Protein 7R2M (pdb70)

InterPro domains:
  IPR001478 PDZ domain [PF00595] (14-97)
  IPR001478 PDZ domain [PS50106] (13-100)
  IPR001478 PDZ domain [SM00228] (21-100)
  IPR036034 PDZ superfamily [G3DSA:2.30.42.10] (1-112)
  IPR036034 PDZ superfamily [SSF50156] (10-103)
  IPR050614 Synaptic Scaffolding LAP/MAGUK Families [PTHR23119] (12-102)

Solvent-accessible surface area: 42244 Å² total; per-residue (Å²): 143,88,126,70,97,82,59,93,0,77,7,97,110,20,146,82,13,5,0,0,10,0,2,0,0,57,83,54,76,97,43,79,129,32,17,9,0,6,2,32,99,26,41,129,127,4,19,0,40,135,52,44,82,6,86,106,36,3,36,3,46,18,0,60,73,86,100,3,162,91,39,87,8,106,60,0,5,61,38,15,139,127,17,45,147,72,4,37,2,91,0,19,36,65,108,69,72,64,92,39,72,110,2,22,10,102,64,91,95,82,32,60,22,73,150,9,0,65,46,0,23,76,2,32,152,59,211,71,37,59,47,64,42,0,2,57,16,0,1,58,23,12,20,141,18,3,59,71,0,30,140,2,5,62,129,118,33,183,112,101,2,42,64,3,0,124,102,17,11,84,57,84,11,29,64,0,0,26,4,1,15,67,35,93,9,66,11,10,0,24,31,0,43,56,3,7,130,51,198,60,18,44,51,54,1,0,0,0,0,1,8,1,18,60,39,147,51,4,129,70,1,43,134,12,0,109,94,73,54,170,35,41,2,59,121,24,0,68,86,40,11,77,52,44,14,86,108,0,0,23,34,10,3,77,9,185,39,55,154,98,61,118,130,79,67,149,145,49,8,41,97,1,0,128,39,0,40,74,2,0,37,137,104,207,47,35,50,12,70,80,0,12,35,4,0,11,89,53,13,55,45,21,0,77,70,0,8,95,94,0,121,72,67,8,101,80,46,0,33,76,0,0,125,127,45,19,174,54,59,20,38,54,0,0,27,11,2,0,50,7,5,79,48,47,21,51,4,0,0,27,29,0,53,61,4,3,126,51,218,51,34,144,24,100,7,0,4,1,0,0,16,27,9,1,59,54,11,0,65,90,0,22,51,33,0,75,162,114,45,49,109,2,0,57,77,46,0,65,92,44,5,135,47,35,21,27,88,0,0,23,92,0,0,45,24,90,80,116,106,96,75,58,93,58,90,0,81,10,94,110,20,156,87,16,5,0,0,12,0,10,3,0,53,85,42,88,143,68,97,138,32,18,13,0,16,3,28,101,26,38,129,129,6,23,0,36,137,53,41,84,5,91,105,41,3,50,3,47,13,0,58,68,90,98,4,165,93,40,87,9,102,62,0,6,58,38,17,134,123,20,43,149,71,5,39,0,98,0,27,23,77,108,36,82,74,86,33,75,110,2,20,10,76,15,84,100,125,33,52,19,74,152,10,0,67,50,0,35,77,3,26,156,62,213,72,42,53,49,68,43,0,2,62,16,0,3,70,20,12,19,132,10,4,56,71,0,30,137,1,4,69,135,122,28,182,121,102,2,44,61,3,0,126,96,20,8,77,57,89,9,34,66,0,0,29,4,0,14,65,37,90,11,67,11,9,0,22,30,0,51,56,3,8,143,36,179,44,6,46,50,58,1,0,5,0,0,2,9,1,16,64,42,144,51,5,78,71,2,43,132,11,0,116,94,78,61,170,32,53,3,54,121,20,0,68,92,38,14,77,51,49,15,85,111,0,0,22,35,13,3,93,2,179,39,53,149,94,39,118,129,76,67,144,144,48,10,43,96,2,0,108,38,0,40,58,5,0,37,137,121,201,46,31,48,11,66,78,0,11,38,4,0,12,97,52,10,56,42,20,0,77,71,0,6,93,94,0,122,74,67,8,98,82,59,3,38,69,0,0,119,110,46,15,172,54,57,20,34,76,0,0,25,13,1,0,51,6,5,80,51,44,20,53,4,0,0,25,35,0,56,58,4,3,122,50,218,50,37,146,26,105,7,0,4,1,0,0,17,26,9,1,58,53,11,0,64,88,0,28,53,34,0,75,163,118,45,48,104,4,0,60,80,47,0,63,96,43,5,136,44,35,20,20,95,0,0,22,95,0,0,47,24,88,76,134,48,101,27,52,13,100,54,100,28,54,11

B-factor: mean 67.53, std 19.02, range [26.44, 153.78]

Structure (mmCIF, N/CA/C/O backbone):
data_7R2M
#
_entry.id   7R2M
#
_cell.length_a   60.270
_cell.length_b   60.710
_cell.length_c   143.150
_cell.angle_alpha   90.000
_cell.angle_beta   92.880
_cell.angle_gamma   90.000
#
_symmetry.space_group_name_H-M   'P 1 21 1'
#
loop_
_entity.id
_entity.type
_entity.pdbx_description
1 polymer 'Synaptojanin-2-binding protein,Annexin'
2 polymer 'Vangl2 peptide'
3 non-polymer 'CALCIUM ION'
4 non-polymer GLYCEROL
5 non-polymer 2-{2-[2-(2-{2-[2-(2-ETHOXY-ETHOXY)-ETHOXY]-ETHOXY}-ETHOXY)-ETHOXY]-ETHOXY}-ETHANOL
6 water water
#
loop_
_atom_site.group_PDB
_atom_site.id
_atom_site.type_symbol
_atom_site.label_atom_id
_atom_site.label_alt_id
_atom_site.label_comp_id
_atom_site.label_asym_id
_atom_site.label_entity_id
_atom_site.label_seq_id
_atom_site.pdbx_PDB_ins_code
_atom_site.Cartn_x
_atom_site.Cartn_y
_atom_site.Cartn_z
_atom_site.occupancy
_atom_site.B_iso_or_equiv
_atom_site.auth_seq_id
_atom_site.auth_comp_id
_atom_site.auth_asym_id
_atom_site.auth_atom_id
_atom_site.pdbx_PDB_model_num
ATOM 1 N N . ASP A 1 6 ? 6.510 14.594 -86.131 1.00 97.63 6 ASP D N 1
ATOM 2 C CA . ASP A 1 6 ? 6.574 13.848 -87.382 1.00 97.10 6 ASP D CA 1
ATOM 3 C C . ASP A 1 6 ? 7.608 14.463 -88.322 1.00 96.80 6 ASP D C 1
ATOM 4 O O . ASP A 1 6 ? 8.494 13.770 -88.823 1.00 95.69 6 ASP D O 1
ATOM 9 N N . TYR A 1 7 ? 7.496 15.771 -88.553 1.00 98.70 7 TYR D N 1
ATOM 10 C CA . TYR A 1 7 ? 8.416 16.492 -89.419 1.00 97.06 7 TYR D CA 1
ATOM 11 C C . TYR A 1 7 ? 8.885 17.773 -88.745 1.00 98.91 7 TYR D C 1
ATOM 12 O O . TYR A 1 7 ? 8.150 18.397 -87.975 1.00 101.26 7 TYR D O 1
ATOM 21 N N . LEU A 1 8 ? 10.123 18.155 -89.046 1.00 97.78 8 LEU D N 1
ATOM 22 C CA . LEU A 1 8 ? 10.661 19.462 -88.694 1.00 96.11 8 LEU D CA 1
ATOM 23 C C . LEU A 1 8 ? 10.658 20.332 -89.944 1.00 94.33 8 LEU D C 1
ATOM 24 O O . LEU A 1 8 ? 11.076 19.883 -91.017 1.00 91.56 8 LEU D O 1
ATOM 29 N N . VAL A 1 9 ? 10.184 21.568 -89.808 1.00 95.53 9 VAL D N 1
ATOM 30 C CA . VAL A 1 9 ? 9.786 22.378 -90.953 1.00 95.53 9 VAL D CA 1
ATOM 31 C C . VAL A 1 9 ? 10.481 23.732 -90.905 1.00 97.21 9 VAL D C 1
ATOM 32 O O . VAL A 1 9 ? 10.449 24.420 -89.878 1.00 98.96 9 VAL D O 1
ATOM 36 N N . THR A 1 10 ? 11.110 24.107 -92.019 1.00 96.83 10 THR D N 1
ATOM 37 C CA . THR A 1 10 ? 11.577 25.463 -92.269 1.00 97.06 10 THR D CA 1
ATOM 38 C C . THR A 1 10 ? 11.208 25.832 -93.698 1.00 96.06 10 THR D C 1
ATOM 39 O O . THR A 1 10 ? 11.330 25.006 -94.608 1.00 94.98 10 THR D O 1
ATOM 43 N N . GLU A 1 11 ? 10.752 27.066 -93.894 1.00 96.61 11 GLU D N 1
ATOM 44 C CA . GLU A 1 11 ? 10.253 27.517 -95.184 1.00 96.11 11 GLU D CA 1
ATOM 45 C C . GLU A 1 11 ? 11.235 28.486 -95.828 1.00 95.96 11 GLU D C 1
ATOM 46 O O . GLU A 1 11 ? 11.850 29.311 -95.145 1.00 97.94 11 GLU D O 1
ATOM 52 N N . GLU A 1 12 ? 11.372 28.381 -97.149 1.00 93.98 12 GLU D N 1
ATOM 53 C CA . GLU A 1 12 ? 12.345 29.156 -97.903 1.00 93.36 12 GLU D CA 1
ATOM 54 C C . GLU A 1 12 ? 11.726 29.606 -99.217 1.00 93.17 12 GLU D C 1
ATOM 55 O O . GLU A 1 12 ? 10.956 28.864 -99.835 1.00 92.48 12 GLU D O 1
ATOM 61 N N . GLU A 1 13 ? 12.055 30.826 -99.634 1.00 93.76 13 GLU D N 1
ATOM 62 C CA . GLU A 1 13 ? 11.685 31.328 -100.950 1.00 93.33 13 GLU D CA 1
ATOM 63 C C . GLU A 1 13 ? 12.846 31.114 -101.910 1.00 92.75 13 GLU D C 1
ATOM 64 O O . GLU A 1 13 ? 13.981 31.505 -101.617 1.00 94.95 13 GLU D O 1
ATOM 70 N N . ILE A 1 14 ? 12.560 30.492 -103.050 1.00 90.19 14 ILE D N 1
ATOM 71 C CA . ILE A 1 14 ? 13.564 30.177 -104.058 1.00 88.43 14 ILE D CA 1
ATOM 72 C C . ILE A 1 14 ? 13.136 30.803 -105.377 1.00 88.45 14 ILE D C 1
ATOM 73 O O . ILE A 1 14 ? 12.011 30.581 -105.839 1.00 90.84 14 ILE D O 1
ATOM 78 N N . ASN A 1 15 ? 14.028 31.585 -105.976 1.00 88.33 15 ASN D N 1
ATOM 79 C CA . ASN A 1 15 ? 13.799 32.195 -107.277 1.00 86.31 15 ASN D CA 1
ATOM 80 C C . ASN A 1 15 ? 14.679 31.500 -108.305 1.00 82.72 15 ASN D C 1
ATOM 81 O O . ASN A 1 15 ? 15.883 31.329 -108.083 1.00 83.67 15 ASN D O 1
ATOM 86 N N . LEU A 1 16 ? 14.055 30.997 -109.359 1.00 78.76 16 LEU D N 1
ATOM 87 C CA . LEU A 1 16 ? 14.811 30.213 -110.354 1.00 77.21 16 LEU D CA 1
ATOM 88 C C . LEU A 1 16 ? 14.638 30.836 -111.731 1.00 79.54 16 LEU D C 1
ATOM 89 O O . LEU A 1 16 ? 13.638 31.528 -111.939 1.00 80.83 16 LEU D O 1
ATOM 94 N N . THR A 1 17 ? 15.626 30.646 -112.596 1.00 82.20 17 THR D N 1
ATOM 95 C CA . THR A 1 17 ? 15.493 31.095 -113.997 1.00 84.65 17 THR D CA 1
ATOM 96 C C . THR A 1 17 ? 15.354 29.830 -114.830 1.00 85.75 17 THR D C 1
ATOM 97 O O . THR A 1 17 ? 16.264 29.009 -114.793 1.00 86.16 17 THR D O 1
ATOM 101 N N . ARG A 1 18 ? 14.220 29.698 -115.525 1.00 87.77 18 ARG D N 1
ATOM 102 C CA . ARG A 1 18 ? 13.962 28.481 -116.325 1.00 89.18 18 ARG D CA 1
ATOM 103 C C . ARG A 1 18 ? 15.087 28.273 -117.327 1.00 93.24 18 ARG D C 1
ATOM 104 O O . ARG A 1 18 ? 15.358 29.204 -118.097 1.00 95.68 18 ARG D O 1
ATOM 112 N N . GLY A 1 19 ? 15.740 27.086 -117.281 1.00 94.77 19 GLY D N 1
ATOM 113 C CA . GLY A 1 19 ? 16.734 26.752 -118.314 1.00 98.30 19 GLY D CA 1
ATOM 114 C C . GLY A 1 19 ? 15.959 26.181 -119.476 1.00 101.29 19 GLY D C 1
ATOM 115 O O . GLY A 1 19 ? 14.736 26.062 -119.350 1.00 101.52 19 GLY D O 1
ATOM 116 N N . PRO A 1 20 ? 16.568 25.795 -120.610 1.00 103.96 20 PRO D N 1
ATOM 117 C CA . PRO A 1 20 ? 15.769 25.340 -121.739 1.00 103.27 20 PRO D CA 1
ATOM 118 C C . PRO A 1 20 ? 15.126 24.002 -121.366 1.00 101.24 20 PRO D C 1
ATOM 119 O O . PRO A 1 20 ? 14.080 23.699 -121.894 1.00 99.69 20 PRO D O 1
ATOM 123 N N . SER A 1 21 ? 15.744 23.263 -120.443 1.00 100.57 21 SER D N 1
ATOM 124 C CA . SER A 1 21 ? 15.223 21.941 -120.021 1.00 97.80 21 SER D CA 1
ATOM 125 C C . SER A 1 21 ? 14.032 22.120 -119.076 1.00 93.29 21 SER D C 1
ATOM 126 O O . SER A 1 21 ? 13.378 21.116 -118.747 1.00 94.06 21 SER D O 1
ATOM 129 N N . GLY A 1 22 ? 13.768 23.350 -118.647 1.00 86.59 22 GLY D N 1
ATOM 130 C CA . GLY A 1 22 ? 12.692 23.600 -117.680 1.00 79.11 22 GLY D CA 1
ATOM 131 C C . GLY A 1 22 ? 13.283 24.113 -116.395 1.00 74.06 22 GLY D C 1
ATOM 132 O O . GLY A 1 22 ? 14.351 24.714 -116.447 1.00 73.98 22 GLY D O 1
ATOM 133 N N . LEU A 1 23 ? 12.584 23.918 -115.284 1.00 71.13 23 LEU D N 1
ATOM 134 C CA . LEU A 1 23 ? 13.152 24.298 -113.975 1.00 67.97 23 LEU D CA 1
ATOM 135 C C . LEU A 1 23 ? 13.962 23.107 -113.491 1.00 68.47 23 LEU D C 1
ATOM 136 O O . LEU A 1 23 ? 14.786 23.287 -112.591 1.00 69.41 23 LEU D O 1
ATOM 141 N N . GLY A 1 24 ? 13.739 21.932 -114.088 1.00 68.36 24 GLY D N 1
ATOM 142 C CA . GLY A 1 24 ? 14.642 20.855 -113.737 1.00 68.00 24 GLY D CA 1
ATOM 143 C C . GLY A 1 24 ? 14.259 20.051 -112.511 1.00 67.61 24 GLY D C 1
ATOM 144 O O . GLY A 1 24 ? 15.134 19.669 -111.727 1.00 69.86 24 GLY D O 1
ATOM 145 N N . PHE A 1 25 ? 12.968 19.780 -112.329 1.00 65.82 25 PHE D N 1
ATOM 146 C CA . PHE A 1 25 ? 12.532 18.896 -111.256 1.00 65.60 25 PHE D CA 1
ATOM 147 C C . PHE A 1 25 ? 11.128 18.389 -111.554 1.00 67.13 25 PHE D C 1
ATOM 148 O O . PHE A 1 25 ? 10.376 18.997 -112.319 1.00 68.01 25 PHE D O 1
ATOM 156 N N . ASN A 1 26 ? 10.795 17.253 -110.944 1.00 70.03 26 ASN D N 1
ATOM 157 C CA . ASN A 1 26 ? 9.495 16.615 -111.099 1.00 72.43 26 ASN D CA 1
ATOM 158 C C . ASN A 1 26 ? 8.681 16.785 -109.825 1.00 71.99 26 ASN D C 1
ATOM 159 O O . ASN A 1 26 ? 9.206 16.643 -108.714 1.00 73.11 26 ASN D O 1
ATOM 164 N N . ILE A 1 27 ? 7.395 17.080 -109.991 1.00 70.78 27 ILE D N 1
ATOM 165 C CA . ILE A 1 27 ? 6.484 17.261 -108.868 1.00 69.80 27 ILE D CA 1
ATOM 166 C C . ILE A 1 27 ? 5.528 16.082 -108.803 1.00 72.86 27 ILE D C 1
ATOM 167 O O . ILE A 1 27 ? 5.197 15.459 -109.818 1.00 74.02 27 ILE D O 1
ATOM 172 N N . VAL A 1 28 ? 5.092 15.774 -107.583 1.00 74.13 28 VAL D N 1
ATOM 173 C CA . VAL A 1 28 ? 4.056 14.785 -107.335 1.00 76.11 28 VAL D CA 1
ATOM 174 C C . VAL A 1 28 ? 3.085 15.369 -106.316 1.00 77.18 28 VAL D C 1
ATOM 175 O O . VAL A 1 28 ? 3.411 16.299 -105.570 1.00 77.57 28 VAL D O 1
ATOM 179 N N . GLY A 1 29 ? 1.875 14.810 -106.300 1.00 79.47 29 GLY D N 1
ATOM 180 C CA . GLY A 1 29 ? 0.878 15.159 -105.317 1.00 81.40 29 GLY D CA 1
ATOM 181 C C . GLY A 1 29 ? -0.402 15.656 -105.956 1.00 84.05 29 GLY D C 1
ATOM 182 O O . GLY A 1 29 ? -0.655 15.473 -107.152 1.00 86.63 29 GLY D O 1
ATOM 183 N N . GLY A 1 30 ? -1.221 16.297 -105.134 1.00 84.79 30 GLY D N 1
ATOM 184 C CA . GLY A 1 30 ? -2.530 16.766 -105.535 1.00 85.71 30 GLY D CA 1
ATOM 185 C C . GLY A 1 30 ? -3.640 16.053 -104.780 1.00 86.50 30 GLY D C 1
ATOM 186 O O . GLY A 1 30 ? -3.437 15.037 -104.112 1.00 85.76 30 GLY D O 1
ATOM 187 N N . THR A 1 31 ? -4.842 16.623 -104.892 1.00 88.25 31 THR D N 1
ATOM 188 C CA . THR A 1 31 ? -5.997 16.016 -104.229 1.00 90.24 31 THR D CA 1
ATOM 189 C C . THR A 1 31 ? -6.406 14.705 -104.892 1.00 93.66 31 THR D C 1
ATOM 190 O O . THR A 1 31 ? -6.960 13.818 -104.231 1.00 93.72 31 THR D O 1
ATOM 194 N N . ASP A 1 32 ? -6.149 14.565 -106.190 1.00 97.27 32 ASP D N 1
ATOM 195 C CA . ASP A 1 32 ? -6.474 13.344 -106.915 1.00 101.79 32 ASP D CA 1
ATOM 196 C C . ASP A 1 32 ? -5.349 12.319 -106.893 1.00 103.38 32 ASP D C 1
ATOM 197 O O . ASP A 1 32 ? -5.583 11.159 -107.250 1.00 105.40 32 ASP D O 1
ATOM 202 N N . GLN A 1 33 ? -4.138 12.716 -106.499 1.00 102.85 33 GLN D N 1
ATOM 203 C CA . GLN A 1 33 ? -2.994 11.813 -106.421 1.00 104.63 33 GLN D CA 1
ATOM 204 C C . GLN A 1 33 ? -2.188 12.125 -105.159 1.00 106.43 33 GLN D C 1
ATOM 205 O O . GLN A 1 33 ? -1.027 12.521 -105.211 1.00 105.48 33 GLN D O 1
ATOM 211 N N . GLN A 1 34 ? -2.812 11.940 -103.997 1.00 110.10 34 GLN D N 1
ATOM 212 C CA . GLN A 1 34 ? -2.164 12.289 -102.739 1.00 109.58 34 GLN D CA 1
ATOM 213 C C . GLN A 1 34 ? -0.919 11.438 -102.516 1.00 110.35 34 GLN D C 1
ATOM 214 O O . GLN A 1 34 ? -0.975 10.205 -102.562 1.00 112.65 34 GLN D O 1
ATOM 220 N N . TYR A 1 35 ? 0.212 12.112 -102.284 1.00 108.81 35 TYR D N 1
ATOM 221 C CA . TYR A 1 35 ? 1.484 11.415 -102.122 1.00 109.26 35 TYR D CA 1
ATOM 222 C C . TYR A 1 35 ? 1.457 10.493 -100.909 1.00 111.30 35 TYR D C 1
ATOM 223 O O . TYR A 1 35 ? 2.014 9.389 -100.945 1.00 110.89 35 TYR D O 1
ATOM 232 N N . VAL A 1 36 ? 0.817 10.931 -99.826 1.00 113.33 36 VAL D N 1
ATOM 233 C CA . VAL A 1 36 ? 0.563 10.074 -98.674 1.00 113.25 36 VAL D CA 1
ATOM 234 C C . VAL A 1 36 ? -0.944 9.938 -98.512 1.00 115.63 36 VAL D C 1
ATOM 235 O O . VAL A 1 36 ? -1.710 10.320 -99.403 1.00 115.51 36 VAL D O 1
ATOM 239 N N . SER A 1 37 ? -1.384 9.396 -97.377 1.00 117.70 37 SER D N 1
ATOM 240 C CA . SER A 1 37 ? -2.810 9.191 -97.159 1.00 120.66 37 SER D CA 1
ATOM 241 C C . SER A 1 37 ? -3.538 10.465 -96.753 1.00 121.01 37 SER D C 1
ATOM 242 O O . SER A 1 37 ? -4.761 10.541 -96.918 1.00 123.51 37 SER D O 1
ATOM 245 N N . ASN A 1 38 ? -2.824 11.464 -96.236 1.00 119.52 38 ASN D N 1
ATOM 246 C CA . ASN A 1 38 ? -3.443 12.681 -95.725 1.00 118.40 38 ASN D CA 1
ATOM 247 C C . ASN A 1 38 ? -3.147 13.897 -96.592 1.00 113.38 38 ASN D C 1
ATOM 248 O O . ASN A 1 38 ? -4.074 14.571 -97.051 1.00 115.22 38 ASN D O 1
ATOM 253 N N . ASP A 1 39 ? -1.873 14.198 -96.830 1.00 106.24 39 ASP D N 1
ATOM 254 C CA . ASP A 1 39 ? -1.508 15.457 -97.465 1.00 100.31 39 ASP D CA 1
ATOM 255 C C . ASP A 1 39 ? -1.878 15.452 -98.943 1.00 98.08 39 ASP D C 1
ATOM 256 O O . ASP A 1 39 ? -1.561 14.509 -99.675 1.00 97.57 39 ASP D O 1
ATOM 261 N N . SER A 1 40 ? -2.555 16.515 -99.378 1.00 96.65 40 SER D N 1
ATOM 262 C CA . SER A 1 40 ? -2.835 16.757 -100.785 1.00 94.44 40 SER D CA 1
ATOM 263 C C . SER A 1 40 ? -1.804 17.677 -101.429 1.00 89.59 40 SER D C 1
ATOM 264 O O . SER A 1 40 ? -2.054 18.215 -102.513 1.00 89.66 40 SER D O 1
ATOM 267 N N . GLY A 1 41 ? -0.653 17.864 -100.785 1.00 85.42 41 GLY D N 1
ATOM 268 C CA . GLY A 1 41 ? 0.320 18.837 -101.226 1.00 81.75 41 GLY D CA 1
ATOM 269 C C . GLY A 1 41 ? 1.135 18.379 -102.419 1.00 79.03 41 GLY D C 1
ATOM 270 O O . GLY A 1 41 ? 1.029 17.254 -102.905 1.00 79.92 41 GLY D O 1
ATOM 271 N N . ILE A 1 42 ? 1.980 19.292 -102.892 1.00 75.76 42 ILE D N 1
ATOM 272 C CA . ILE A 1 42 ? 2.826 19.079 -104.059 1.00 72.81 42 ILE D CA 1
ATOM 273 C C . ILE A 1 42 ? 4.265 18.934 -103.582 1.00 72.71 42 ILE D C 1
ATOM 274 O O . ILE A 1 42 ? 4.773 19.797 -102.855 1.00 72.35 42 ILE D O 1
ATOM 279 N N . TYR A 1 43 ? 4.922 17.849 -103.989 1.00 73.90 43 TYR D N 1
ATOM 280 C CA . TYR A 1 43 ? 6.254 17.525 -103.499 1.00 72.37 43 TYR D CA 1
ATOM 281 C C . TYR A 1 43 ? 7.222 17.317 -104.654 1.00 71.05 43 TYR D C 1
ATOM 282 O O . TYR A 1 43 ? 6.852 16.805 -105.714 1.00 71.51 43 TYR D O 1
ATOM 291 N N . VAL A 1 44 ? 8.473 17.712 -104.426 1.00 69.72 44 VAL D N 1
ATOM 292 C CA . VAL A 1 44 ? 9.549 17.503 -105.390 1.00 68.30 44 VAL D CA 1
ATOM 293 C C . VAL A 1 44 ? 10.030 16.062 -105.251 1.00 68.64 44 VAL D C 1
ATOM 294 O O . VAL A 1 44 ? 10.634 15.694 -104.241 1.00 68.68 44 VAL D O 1
ATOM 298 N N . SER A 1 45 ? 9.762 15.243 -106.267 1.00 70.41 45 SER D N 1
ATOM 299 C CA . SER A 1 45 ? 10.148 13.839 -106.233 1.00 73.25 45 SER D CA 1
ATOM 300 C C . SER A 1 45 ? 11.508 13.575 -106.863 1.00 76.61 45 SER D C 1
ATOM 301 O O . SER A 1 45 ? 12.097 12.517 -106.611 1.00 76.52 45 SER D O 1
ATOM 304 N N . ARG A 1 46 ? 12.020 14.504 -107.665 1.00 80.76 46 ARG D N 1
ATOM 305 C CA . ARG A 1 46 ? 13.301 14.321 -108.331 1.00 85.59 46 ARG D CA 1
ATOM 306 C C . ARG A 1 46 ? 13.803 15.678 -108.800 1.00 84.54 46 ARG D C 1
ATOM 307 O O . ARG A 1 46 ? 13.016 16.507 -109.259 1.00 84.82 46 ARG D O 1
ATOM 315 N N . ILE A 1 47 ? 15.109 15.896 -108.677 1.00 83.22 47 ILE D N 1
ATOM 316 C CA . ILE A 1 47 ? 15.766 17.100 -109.172 1.00 81.83 47 ILE D CA 1
ATOM 317 C C . ILE A 1 47 ? 16.731 16.676 -110.268 1.00 84.68 47 ILE D C 1
ATOM 318 O O . ILE A 1 47 ? 17.688 15.937 -110.007 1.00 85.94 47 ILE D O 1
ATOM 323 N N . LYS A 1 48 ? 16.475 17.132 -111.493 1.00 87.12 48 LYS D N 1
ATOM 324 C CA . LYS A 1 48 ? 17.308 16.742 -112.622 1.00 91.25 48 LYS D CA 1
ATOM 325 C C . LYS A 1 48 ? 18.719 17.291 -112.462 1.00 89.68 48 LYS D C 1
ATOM 326 O O . LYS A 1 48 ? 18.915 18.451 -112.086 1.00 86.56 48 LYS D O 1
ATOM 332 N N . GLU A 1 49 ? 19.705 16.446 -112.750 1.00 92.98 49 GLU D N 1
ATOM 333 C CA . GLU A 1 49 ? 21.099 16.855 -112.668 1.00 96.35 49 GLU D CA 1
ATOM 334 C C . GLU A 1 49 ? 21.398 17.909 -113.726 1.00 94.22 49 GLU D C 1
ATOM 335 O O . GLU A 1 49 ? 20.966 17.795 -114.877 1.00 95.03 49 GLU D O 1
ATOM 341 N N . ASN A 1 50 ? 22.133 18.945 -113.321 1.00 91.73 50 ASN D N 1
ATOM 342 C CA . ASN A 1 50 ? 22.454 20.106 -114.148 1.00 91.14 50 ASN D CA 1
ATOM 343 C C . ASN A 1 50 ? 21.224 20.924 -114.520 1.00 87.64 50 ASN D C 1
ATOM 344 O O . ASN A 1 50 ? 21.277 21.733 -115.450 1.00 87.31 50 ASN D O 1
ATOM 349 N N . GLY A 1 51 ? 20.108 20.733 -113.816 1.00 84.85 51 GLY D N 1
ATOM 350 C CA . GLY A 1 51 ? 18.945 21.564 -114.030 1.00 80.77 51 GLY D CA 1
ATOM 351 C C . GLY A 1 51 ? 19.053 22.888 -113.302 1.00 77.29 51 GLY D C 1
ATOM 352 O O . GLY A 1 51 ? 19.942 23.107 -112.480 1.00 77.22 51 GLY D O 1
ATOM 353 N N . ALA A 1 52 ? 18.114 23.785 -113.614 1.00 74.90 52 ALA D N 1
ATOM 354 C CA . ALA A 1 52 ? 18.150 25.123 -113.030 1.00 76.11 52 ALA D CA 1
ATOM 355 C C . ALA A 1 52 ? 18.000 25.084 -111.516 1.00 76.94 52 ALA D C 1
ATOM 356 O O . ALA A 1 52 ? 18.508 25.972 -110.820 1.00 78.98 52 ALA D O 1
ATOM 358 N N . ALA A 1 53 ? 17.309 24.072 -110.987 1.00 75.64 53 ALA D N 1
ATOM 359 C CA . ALA A 1 53 ? 17.145 23.956 -109.542 1.00 74.43 53 ALA D CA 1
ATOM 360 C C . ALA A 1 53 ? 18.372 23.331 -108.889 1.00 76.25 53 ALA D C 1
ATOM 361 O O . ALA A 1 53 ? 18.755 23.723 -107.781 1.00 74.98 53 ALA D O 1
ATOM 363 N N . ALA A 1 54 ? 18.994 22.357 -109.558 1.00 78.35 54 ALA D N 1
ATOM 364 C CA . ALA A 1 54 ? 20.222 21.765 -109.034 1.00 79.15 54 ALA D CA 1
ATOM 365 C C . ALA A 1 54 ? 21.338 22.798 -108.968 1.00 81.84 54 ALA D C 1
ATOM 366 O O . ALA A 1 54 ? 22.042 22.907 -107.957 1.00 82.21 54 ALA D O 1
ATOM 368 N N . LEU A 1 55 ? 21.509 23.575 -110.042 1.00 84.41 55 LEU D N 1
ATOM 369 C CA . LEU A 1 55 ? 22.549 24.600 -110.060 1.00 87.11 55 LEU D CA 1
ATOM 370 C C . LEU A 1 55 ? 22.305 25.652 -108.986 1.00 88.14 55 LEU D C 1
ATOM 371 O O . LEU A 1 55 ? 23.250 26.130 -108.348 1.00 89.74 55 LEU D O 1
ATOM 376 N N . ASP A 1 56 ? 21.041 26.025 -108.771 1.00 87.60 56 ASP D N 1
ATOM 377 C CA . ASP A 1 56 ? 20.725 26.973 -107.708 1.00 87.69 56 ASP D CA 1
ATOM 378 C C . ASP A 1 56 ? 20.971 26.368 -106.331 1.00 88.31 56 ASP D C 1
ATOM 379 O O . ASP A 1 56 ? 21.312 27.091 -105.389 1.00 89.47 56 ASP D O 1
ATOM 384 N N . GLY A 1 57 ? 20.798 25.053 -106.195 1.00 88.66 57 GLY D N 1
ATOM 385 C CA . GLY A 1 57 ? 21.190 24.335 -105.000 1.00 87.89 57 GLY D CA 1
ATOM 386 C C . GLY A 1 57 ? 20.293 24.503 -103.793 1.00 85.44 57 GLY D C 1
ATOM 387 O O . GLY A 1 57 ? 20.503 23.807 -102.791 1.00 84.41 57 GLY D O 1
ATOM 388 N N . ARG A 1 58 ? 19.301 25.392 -103.843 1.00 85.41 58 ARG D N 1
ATOM 389 C CA . ARG A 1 58 ? 18.459 25.618 -102.674 1.00 85.41 58 ARG D CA 1
ATOM 390 C C . ARG A 1 58 ? 17.326 24.604 -102.568 1.00 85.07 58 ARG D C 1
ATOM 391 O O . ARG A 1 58 ? 16.913 24.260 -101.454 1.00 84.85 58 ARG D O 1
ATOM 399 N N . LEU A 1 59 ? 16.815 24.115 -103.695 1.00 85.82 59 LEU D N 1
ATOM 400 C CA . LEU A 1 59 ? 15.711 23.167 -103.674 1.00 84.09 59 LEU D CA 1
ATOM 401 C C . LEU A 1 59 ? 16.211 21.774 -103.314 1.00 83.12 59 LEU D C 1
ATOM 402 O O . LEU A 1 59 ? 17.286 21.352 -103.747 1.00 80.06 59 LEU D O 1
ATOM 407 N N . GLN A 1 60 ? 15.418 21.058 -102.520 1.00 85.65 60 GLN D N 1
ATOM 408 C CA . GLN A 1 60 ? 15.766 19.725 -102.048 1.00 87.26 60 GLN D CA 1
ATOM 409 C C . GLN A 1 60 ? 14.685 18.733 -102.449 1.00 85.03 60 GLN D C 1
ATOM 410 O O . GLN A 1 60 ? 13.496 19.067 -102.463 1.00 84.18 60 GLN D O 1
ATOM 416 N N . GLU A 1 61 ? 15.104 17.513 -102.775 1.00 83.87 61 GLU D N 1
ATOM 417 C CA . GLU A 1 61 ? 14.147 16.450 -103.046 1.00 83.28 61 GLU D CA 1
ATOM 418 C C . GLU A 1 61 ? 13.369 16.124 -101.779 1.00 84.26 61 GLU D C 1
ATOM 419 O O . GLU A 1 61 ? 13.955 15.839 -100.730 1.00 84.39 61 GLU D O 1
ATOM 425 N N . GLY A 1 62 ? 12.043 16.176 -101.876 1.00 84.88 62 GLY D N 1
ATOM 426 C CA . GLY A 1 62 ? 11.175 15.994 -100.735 1.00 83.78 62 GLY D CA 1
ATOM 427 C C . GLY A 1 62 ? 10.553 17.269 -100.207 1.00 81.19 62 GLY D C 1
ATOM 428 O O . GLY A 1 62 ? 9.670 17.195 -99.343 1.00 81.04 62 GLY D O 1
ATOM 429 N N . ASP A 1 63 ? 10.987 18.429 -100.693 1.00 79.31 63 ASP D N 1
ATOM 430 C CA . ASP A 1 63 ? 10.394 19.689 -100.277 1.00 79.01 63 ASP D CA 1
ATOM 431 C C . ASP A 1 63 ? 8.953 19.793 -100.769 1.00 79.34 63 ASP D C 1
ATOM 432 O O . ASP A 1 63 ? 8.548 19.148 -101.740 1.00 81.65 63 ASP D O 1
ATOM 437 N N . LYS A 1 64 ? 8.174 20.622 -100.080 1.00 77.36 64 LYS D N 1
ATOM 438 C CA . LYS A 1 64 ? 6.788 20.885 -100.439 1.00 76.94 64 LYS D CA 1
ATOM 439 C C . LYS A 1 64 ? 6.684 22.267 -101.067 1.00 76.24 64 LYS D C 1
ATOM 440 O O . LYS A 1 64 ? 7.141 23.253 -100.481 1.00 75.99 64 LYS D O 1
ATOM 446 N N . ILE A 1 65 ? 6.078 22.336 -102.249 1.00 76.69 65 ILE D N 1
ATOM 447 C CA . ILE A 1 65 ? 5.861 23.610 -102.927 1.00 77.82 65 ILE D CA 1
ATOM 448 C C . ILE A 1 65 ? 4.612 24.251 -102.331 1.00 78.23 65 ILE D C 1
ATOM 449 O O . ILE A 1 65 ? 3.499 23.750 -102.511 1.00 78.65 65 ILE D O 1
ATOM 454 N N . LEU A 1 66 ? 4.792 25.360 -101.612 1.00 78.87 66 LEU D N 1
ATOM 455 C CA . LEU A 1 66 ? 3.647 26.054 -101.033 1.00 80.69 66 LEU D CA 1
ATOM 456 C C . LEU A 1 66 ? 2.981 26.968 -102.054 1.00 83.02 66 LEU D C 1
ATOM 457 O O . LEU A 1 66 ? 1.768 26.882 -102.277 1.00 83.00 66 LEU D O 1
ATOM 462 N N . SER A 1 67 ? 3.758 27.847 -102.685 1.00 85.80 67 SER D N 1
ATOM 463 C CA . SER A 1 67 ? 3.219 28.802 -103.640 1.00 88.09 67 SER D CA 1
ATOM 464 C C . SER A 1 67 ? 4.170 28.956 -104.818 1.00 86.34 67 SER D C 1
ATOM 465 O O . SER A 1 67 ? 5.391 28.867 -104.670 1.00 84.91 67 SER D O 1
ATOM 468 N N . VAL A 1 68 ? 3.588 29.185 -105.993 1.00 85.58 68 VAL D N 1
ATOM 469 C CA . VAL A 1 68 ? 4.329 29.482 -107.214 1.00 85.11 68 VAL D CA 1
ATOM 470 C C . VAL A 1 68 ? 3.831 30.829 -107.719 1.00 86.38 68 VAL D C 1
ATOM 471 O O . VAL A 1 68 ? 2.665 30.955 -108.117 1.00 87.39 68 VAL D O 1
ATOM 475 N N . ASN A 1 69 ? 4.710 31.831 -107.702 1.00 85.88 69 ASN D N 1
ATOM 476 C CA . ASN A 1 69 ? 4.373 33.191 -108.125 1.00 87.23 69 ASN D CA 1
ATOM 477 C C . ASN A 1 69 ? 3.152 33.714 -107.370 1.00 90.09 69 ASN D C 1
ATOM 478 O O . ASN A 1 69 ? 2.190 34.217 -107.956 1.00 91.59 69 ASN D O 1
ATOM 483 N N . GLY A 1 70 ? 3.195 33.583 -106.045 1.00 91.35 70 GLY D N 1
ATOM 484 C CA . GLY A 1 70 ? 2.127 34.063 -105.195 1.00 93.97 70 GLY D CA 1
ATOM 485 C C . GLY A 1 70 ? 0.848 33.258 -105.233 1.00 96.76 70 GLY D C 1
ATOM 486 O O . GLY A 1 70 ? -0.099 33.602 -104.516 1.00 100.67 70 GLY D O 1
ATOM 487 N N . GLN A 1 71 ? 0.781 32.203 -106.040 1.00 95.76 71 GLN D N 1
ATOM 488 C CA . GLN A 1 71 ? -0.400 31.355 -106.141 1.00 95.34 71 GLN D CA 1
ATOM 489 C C . GLN A 1 71 ? -0.200 30.125 -105.266 1.00 93.76 71 GLN D C 1
ATOM 490 O O . GLN A 1 71 ? 0.744 29.356 -105.479 1.00 90.60 71 GLN D O 1
ATOM 496 N N . ASP A 1 72 ? -1.087 29.937 -104.292 1.00 95.88 72 ASP D N 1
ATOM 497 C CA . ASP A 1 72 ? -0.977 28.796 -103.395 1.00 94.03 72 ASP D CA 1
ATOM 498 C C . ASP A 1 72 ? -1.269 27.494 -104.133 1.00 88.04 72 ASP D C 1
ATOM 499 O O . ASP A 1 72 ? -2.102 27.439 -105.042 1.00 86.12 72 ASP D O 1
ATOM 504 N N . LEU A 1 73 ? -0.564 26.435 -103.731 1.00 84.95 73 LEU D N 1
ATOM 505 C CA . LEU A 1 73 ? -0.782 25.094 -104.259 1.00 84.25 73 LEU D CA 1
ATOM 506 C C . LEU A 1 73 ? -1.571 24.222 -103.287 1.00 87.36 73 LEU D C 1
ATOM 507 O O . LEU A 1 73 ? -1.401 22.999 -103.265 1.00 85.88 73 LEU D O 1
ATOM 512 N N . LYS A 1 74 ? -2.435 24.838 -102.485 1.00 91.22 74 LYS D N 1
ATOM 513 C CA . LYS A 1 74 ? -3.215 24.119 -101.490 1.00 92.89 74 LYS D CA 1
ATOM 514 C C . LYS A 1 74 ? -4.478 23.547 -102.123 1.00 93.69 74 LYS D C 1
ATOM 515 O O . LYS A 1 74 ? -5.233 24.269 -102.783 1.00 93.02 74 LYS D O 1
ATOM 521 N N . ASN A 1 75 ? -4.691 22.243 -101.932 1.00 94.43 75 ASN D N 1
ATOM 522 C CA . ASN A 1 75 ? -5.923 21.565 -102.341 1.00 95.11 75 ASN D CA 1
ATOM 523 C C . ASN A 1 75 ? -6.175 21.700 -103.842 1.00 91.01 75 ASN D C 1
ATOM 524 O O . ASN A 1 75 ? -7.287 21.998 -104.286 1.00 89.79 75 ASN D O 1
ATOM 529 N N . LEU A 1 76 ? -5.131 21.470 -104.629 1.00 88.30 76 LEU D N 1
ATOM 530 C CA . LEU A 1 76 ? -5.226 21.498 -106.080 1.00 84.60 76 LEU D CA 1
ATOM 531 C C . LEU A 1 76 ? -5.147 20.085 -106.640 1.00 82.33 76 LEU D C 1
ATOM 532 O O . LEU A 1 76 ? -4.480 19.213 -106.078 1.00 81.51 76 LEU D O 1
ATOM 537 N N . LEU A 1 77 ? -5.844 19.866 -107.751 1.00 82.09 77 LEU D N 1
ATOM 538 C CA . LEU A 1 77 ? -5.626 18.655 -108.524 1.00 81.05 77 LEU D CA 1
ATOM 539 C C . LEU A 1 77 ? -4.206 18.656 -109.079 1.00 80.30 77 LEU D C 1
ATOM 540 O O . LEU A 1 77 ? -3.571 19.704 -109.228 1.00 80.29 77 LEU D O 1
ATOM 545 N N . HIS A 1 78 ? -3.700 17.456 -109.379 1.00 80.92 78 HIS D N 1
ATOM 546 C CA . HIS A 1 78 ? -2.350 17.350 -109.924 1.00 79.12 78 HIS D CA 1
ATOM 547 C C . HIS A 1 78 ? -2.206 18.166 -111.201 1.00 79.03 78 HIS D C 1
ATOM 548 O O . HIS A 1 78 ? -1.188 18.837 -111.409 1.00 78.78 78 HIS D O 1
ATOM 555 N N . GLN A 1 79 ? -3.225 18.136 -112.062 1.00 79.51 79 GLN D N 1
ATOM 556 C CA . GLN A 1 79 ? -3.165 18.899 -113.302 1.00 79.05 79 GLN D CA 1
ATOM 557 C C . GLN A 1 79 ? -3.174 20.398 -113.027 1.00 78.23 79 GLN D C 1
ATOM 558 O O . GLN A 1 79 ? -2.490 21.164 -113.715 1.00 80.55 79 GLN D O 1
ATOM 564 N N . ASP A 1 80 ? -3.937 20.834 -112.022 1.00 77.14 80 ASP D N 1
ATOM 565 C CA . ASP A 1 80 ? -3.970 22.253 -111.681 1.00 76.26 80 ASP D CA 1
ATOM 566 C C . ASP A 1 80 ? -2.623 22.738 -111.166 1.00 71.36 80 ASP D C 1
ATOM 567 O O . ASP A 1 80 ? -2.254 23.895 -111.396 1.00 71.88 80 ASP D O 1
ATOM 572 N N . ALA A 1 81 ? -1.880 21.878 -110.467 1.00 68.11 81 ALA D N 1
ATOM 573 C CA . ALA A 1 81 ? -0.542 22.253 -110.023 1.00 66.92 81 ALA D CA 1
ATOM 574 C C . ALA A 1 81 ? 0.428 22.317 -111.196 1.00 65.28 81 ALA D C 1
ATOM 575 O O . ALA A 1 81 ? 1.237 23.247 -111.290 1.00 65.04 81 ALA D O 1
ATOM 577 N N . VAL A 1 82 ? 0.360 21.336 -112.100 1.00 64.87 82 VAL D N 1
ATOM 578 C CA . VAL A 1 82 ? 1.252 21.315 -113.255 1.00 65.87 82 VAL D CA 1
ATOM 579 C C . VAL A 1 82 ? 0.985 22.512 -114.159 1.00 67.63 82 VAL D C 1
ATOM 580 O O . VAL A 1 82 ? 1.919 23.138 -114.677 1.00 67.34 82 VAL D O 1
ATOM 584 N N . ASP A 1 83 ? -0.291 22.855 -114.355 1.00 69.17 83 ASP D N 1
ATOM 585 C CA . ASP A 1 83 ? -0.633 23.974 -115.228 1.00 70.71 83 ASP D CA 1
ATOM 586 C C . ASP A 1 83 ? -0.087 25.294 -114.699 1.00 71.43 83 ASP D C 1
ATOM 587 O O . ASP A 1 83 ? 0.232 26.191 -115.489 1.00 75.80 83 ASP D O 1
ATOM 592 N N . LEU A 1 84 ? 0.027 25.436 -113.375 1.00 70.37 84 LEU D N 1
ATOM 593 C CA . LEU A 1 84 ? 0.619 26.649 -112.817 1.00 68.99 84 LEU D CA 1
ATOM 594 C C . LEU A 1 84 ? 2.088 26.785 -113.196 1.00 66.68 84 LEU D C 1
ATOM 595 O O . LEU A 1 84 ? 2.572 27.904 -113.391 1.00 66.33 84 LEU D O 1
ATOM 600 N N . PHE A 1 85 ? 2.811 25.668 -113.306 1.00 65.72 85 PHE D N 1
ATOM 601 C CA . PHE A 1 85 ? 4.197 25.734 -113.761 1.00 65.75 85 PHE D CA 1
ATOM 602 C C . PHE A 1 85 ? 4.271 25.969 -115.263 1.00 66.94 85 PHE D C 1
ATOM 603 O O . PHE A 1 85 ? 5.185 26.649 -115.746 1.00 67.39 85 PHE D O 1
ATOM 611 N N . ARG A 1 86 ? 3.318 25.413 -116.015 1.00 68.31 86 ARG D N 1
ATOM 612 C CA . ARG A 1 86 ? 3.357 25.503 -117.472 1.00 67.72 86 ARG D CA 1
ATOM 613 C C . ARG A 1 86 ? 3.167 26.932 -117.964 1.00 68.36 86 ARG D C 1
ATOM 614 O O . ARG A 1 86 ? 3.627 27.274 -119.060 1.00 69.09 86 ARG D O 1
ATOM 622 N N . ASN A 1 87 ? 2.497 27.777 -117.180 1.00 69.09 87 ASN D N 1
ATOM 623 C CA . ASN A 1 87 ? 2.170 29.137 -117.588 1.00 70.09 87 ASN D CA 1
ATOM 624 C C . ASN A 1 87 ? 2.921 30.189 -116.776 1.00 70.13 87 ASN D C 1
ATOM 625 O O . ASN A 1 87 ? 2.508 31.352 -116.742 1.00 70.14 87 ASN D O 1
ATOM 630 N N . ALA A 1 88 ? 4.030 29.812 -116.141 1.00 72.12 88 ALA D N 1
ATOM 631 C CA . ALA A 1 88 ? 4.657 30.642 -115.121 1.00 75.43 88 ALA D CA 1
ATOM 632 C C . ALA A 1 88 ? 5.709 31.605 -115.660 1.00 76.81 88 ALA D C 1
ATOM 633 O O . ALA A 1 88 ? 6.166 32.473 -114.908 1.00 79.63 88 ALA D O 1
ATOM 635 N N . GLY A 1 89 ? 6.106 31.485 -116.921 1.00 75.17 89 GLY D N 1
ATOM 636 C CA . GLY A 1 89 ? 7.156 32.334 -117.448 1.00 76.81 89 GLY D CA 1
ATOM 637 C C . GLY A 1 89 ? 8.535 31.867 -117.020 1.00 77.01 89 GLY D C 1
ATOM 638 O O . GLY A 1 89 ? 8.704 30.872 -116.313 1.00 76.71 89 GLY D O 1
ATOM 639 N N . TYR A 1 90 ? 9.551 32.616 -117.457 1.00 77.23 90 TYR D N 1
ATOM 640 C CA . TYR A 1 90 ? 10.929 32.185 -117.255 1.00 77.92 90 TYR D CA 1
ATOM 641 C C . TYR A 1 90 ? 11.509 32.590 -115.904 1.00 77.85 90 TYR D C 1
ATOM 642 O O . TYR A 1 90 ? 12.514 32.007 -115.482 1.00 78.32 90 TYR D O 1
ATOM 6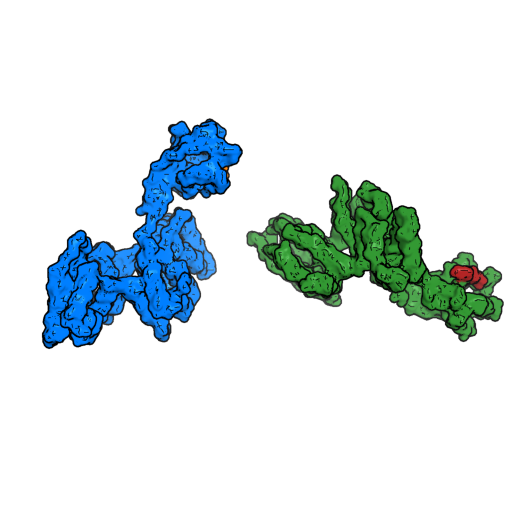51 N N . ALA A 1 91 ? 10.911 33.557 -115.216 1.00 78.05 91 ALA D N 1
ATOM 652 C CA . ALA A 1 91 ? 11.330 33.937 -113.868 1.00 79.07 91 ALA D CA 1
ATOM 653 C C . ALA A 1 91 ? 10.286 33.397 -112.896 1.00 78.59 91 ALA D C 1
ATOM 654 O O . ALA A 1 91 ? 9.202 33.970 -112.753 1.00 77.18 91 ALA D O 1
ATOM 656 N N . VAL A 1 92 ? 10.615 32.292 -112.230 1.00 79.78 92 VAL D N 1
ATOM 657 C CA . VAL A 1 92 ? 9.684 31.572 -111.368 1.00 78.98 92 VAL D CA 1
ATOM 658 C C . VAL A 1 92 ? 10.121 31.748 -109.920 1.00 79.58 92 VAL D C 1
ATOM 659 O O . VAL A 1 92 ? 11.287 31.510 -109.582 1.00 79.15 92 VAL D O 1
ATOM 663 N N . SER A 1 93 ? 9.185 32.157 -109.068 1.00 79.24 93 SER D N 1
ATOM 664 C CA . SER A 1 93 ? 9.439 32.382 -107.650 1.00 79.03 93 SER D CA 1
ATOM 665 C C . SER A 1 93 ? 8.693 31.329 -106.841 1.00 77.41 93 SER D C 1
ATOM 666 O O . SER A 1 93 ? 7.458 31.281 -106.865 1.00 77.70 93 SER D O 1
ATOM 669 N N . LEU A 1 94 ? 9.440 30.494 -106.125 1.00 75.15 94 LEU D N 1
ATOM 670 C CA . LEU A 1 94 ? 8.879 29.415 -105.327 1.00 74.50 94 LEU D CA 1
ATOM 671 C C . LEU A 1 94 ? 8.962 29.751 -103.844 1.00 78.23 94 LEU D C 1
ATOM 672 O O . LEU A 1 94 ? 9.853 30.482 -103.404 1.00 80.57 94 LEU D O 1
ATOM 677 N N . ARG A 1 95 ? 8.017 29.209 -103.079 1.00 78.93 95 ARG D N 1
ATOM 678 C CA . ARG A 1 95 ? 8.083 29.202 -101.620 1.00 79.15 95 ARG D CA 1
ATOM 679 C C . ARG A 1 95 ? 7.930 27.757 -101.169 1.00 76.64 95 ARG D C 1
ATOM 680 O O . ARG A 1 95 ? 6.836 27.190 -101.251 1.00 77.40 95 ARG D O 1
ATOM 688 N N . VAL A 1 96 ? 9.023 27.161 -100.704 1.00 74.86 96 VAL D N 1
ATOM 689 C CA . VAL A 1 96 ? 9.063 25.740 -100.408 1.00 74.05 96 VAL D CA 1
ATOM 690 C C . VAL A 1 96 ? 9.139 25.536 -98.899 1.00 77.88 96 VAL D C 1
ATOM 691 O O . VAL A 1 96 ? 9.414 26.459 -98.131 1.00 80.31 96 VAL D O 1
ATOM 695 N N . GLN A 1 97 ? 8.885 24.299 -98.478 1.00 78.57 97 GLN D N 1
ATOM 696 C CA . GLN A 1 97 ? 8.953 23.895 -97.078 1.00 79.22 97 GLN D CA 1
ATOM 697 C C . GLN A 1 97 ? 9.908 22.714 -96.968 1.00 78.55 97 GLN D C 1
ATOM 698 O O . GLN A 1 97 ? 9.573 21.598 -97.381 1.00 76.43 97 GLN D O 1
ATOM 704 N N . HIS A 1 98 ? 11.079 22.961 -96.386 1.00 80.50 98 HIS D N 1
ATOM 705 C CA . HIS A 1 98 ? 12.086 21.892 -96.186 1.00 80.46 98 HIS D CA 1
ATOM 706 C C . HIS A 1 98 ? 11.614 20.970 -95.074 1.00 82.85 98 HIS D C 1
ATOM 707 O O . HIS A 1 98 ? 11.138 21.474 -94.049 1.00 83.97 98 HIS D O 1
ATOM 714 N N . ARG A 1 99 ? 11.748 19.667 -95.280 1.00 84.61 99 ARG D N 1
ATOM 715 C CA . ARG A 1 99 ? 11.182 18.728 -94.292 1.00 88.03 99 ARG D CA 1
ATOM 716 C C . ARG A 1 99 ? 12.219 17.749 -93.747 1.00 88.11 99 ARG D C 1
ATOM 717 O O . ARG A 1 99 ? 12.888 17.084 -94.550 1.00 87.03 99 ARG D O 1
ATOM 725 N N . LEU A 1 100 ? 12.390 17.580 -92.528 1.00 90.24 100 LEU D N 1
ATOM 726 C CA . LEU A 1 100 ? 13.282 16.552 -91.942 1.00 92.89 100 LEU D CA 1
ATOM 727 C C . LEU A 1 100 ? 12.341 15.538 -91.292 1.00 93.38 100 LEU D C 1
ATOM 728 O O . LEU A 1 100 ? 11.480 15.974 -90.526 1.00 93.90 100 LEU D O 1
ATOM 733 N N . GLN A 1 101 ? 12.469 14.311 -91.495 1.00 92.56 101 GLN D N 1
ATOM 734 C CA . GLN A 1 101 ? 11.515 13.259 -91.065 1.00 92.77 101 GLN D CA 1
ATOM 735 C C . GLN A 1 101 ? 11.916 12.670 -89.712 1.00 95.83 101 GLN D C 1
ATOM 736 O O . GLN A 1 101 ? 11.396 11.597 -89.376 1.00 97.84 101 GLN D O 1
ATOM 738 N N . VAL A 1 102 ? 12.820 13.316 -88.980 1.00 97.13 102 VAL D N 1
ATOM 739 C CA . VAL A 1 102 ? 13.301 12.697 -87.711 1.00 97.26 102 VAL D CA 1
ATOM 740 C C . VAL A 1 102 ? 12.136 12.548 -86.734 1.00 97.14 102 VAL D C 1
ATOM 741 O O . VAL A 1 102 ? 11.458 13.550 -86.459 1.00 96.28 102 VAL D O 1
ATOM 743 N N . GLN A 1 103 ? 11.949 11.336 -86.222 1.00 97.75 103 GLN D N 1
ATOM 744 C CA . GLN A 1 103 ? 10.873 11.044 -85.251 1.00 99.29 103 GLN D CA 1
ATOM 745 C C . GLN A 1 103 ? 11.271 9.729 -84.574 1.00 98.88 103 GLN D C 1
ATOM 746 O O . GLN A 1 103 ? 12.036 8.970 -85.196 1.00 97.23 103 GLN D O 1
ATOM 748 N N . GLY A 1 104 ? 10.745 9.443 -83.383 1.00 99.49 104 GLY D N 1
ATOM 749 C CA . GLY A 1 104 ? 11.193 8.236 -82.667 1.00 98.17 104 GLY D CA 1
ATOM 750 C C . GLY A 1 104 ? 12.682 8.301 -82.391 1.00 95.51 104 GLY D C 1
ATOM 751 O O . GLY A 1 104 ? 13.116 9.268 -81.744 1.00 96.91 104 GLY D O 1
ATOM 752 N N . SER A 1 105 ? 13.436 7.296 -82.832 1.00 91.13 105 SER D N 1
ATOM 753 C CA . SER A 1 105 ? 14.911 7.333 -82.673 1.00 85.60 105 SER D CA 1
ATOM 754 C C . SER A 1 105 ? 15.570 7.249 -84.042 1.00 79.61 105 SER D C 1
ATOM 755 O O . SER A 1 105 ? 14.950 6.707 -84.962 1.00 79.60 105 SER D O 1
ATOM 758 N N . ALA A 1 106 ? 16.777 7.787 -84.153 1.00 76.00 106 ALA D N 1
ATOM 759 C CA . ALA A 1 106 ? 17.538 7.699 -85.412 1.00 71.82 106 ALA D CA 1
ATOM 760 C C . ALA A 1 106 ? 18.401 6.439 -85.400 1.00 69.21 106 ALA D C 1
ATOM 761 O O . ALA A 1 106 ? 19.068 6.185 -86.407 1.00 69.93 106 ALA D O 1
ATOM 763 N N . TYR A 1 107 ? 18.389 5.694 -84.295 1.00 66.42 107 TYR D N 1
ATOM 764 C CA . TYR A 1 107 ? 19.249 4.492 -84.152 1.00 62.94 107 TYR D CA 1
ATOM 765 C C . TYR A 1 107 ? 18.411 3.218 -84.251 1.00 62.40 107 TYR D C 1
ATOM 766 O O . TYR A 1 107 ? 18.912 2.150 -83.932 1.00 57.82 107 TYR D O 1
ATOM 775 N N . GLY A 1 108 ? 17.172 3.347 -84.723 1.00 61.01 108 GLY D N 1
ATOM 776 C CA . GLY A 1 108 ? 16.266 2.196 -84.850 1.00 59.38 108 GLY D CA 1
ATOM 777 C C . GLY A 1 108 ? 16.262 1.606 -86.241 1.00 59.31 108 GLY D C 1
ATOM 778 O O . GLY A 1 108 ? 16.331 2.376 -87.192 1.00 58.90 108 GLY D O 1
ATOM 779 N N . SER A 1 109 ? 16.275 0.281 -86.344 1.00 59.82 109 SER D N 1
ATOM 780 C CA . SER A 1 109 ? 16.205 -0.420 -87.649 1.00 60.22 109 SER D CA 1
ATOM 781 C C . SER A 1 109 ? 14.845 -0.212 -88.309 1.00 61.21 109 SER D C 1
ATOM 782 O O . SER A 1 109 ? 14.806 -0.029 -89.529 1.00 61.20 109 SER D O 1
ATOM 785 N N . VAL A 1 110 ? 13.777 -0.255 -87.521 1.00 62.22 110 VAL D N 1
ATOM 786 C CA . VAL A 1 110 ? 12.405 -0.190 -88.091 1.00 65.00 110 VAL D CA 1
ATOM 787 C C . VAL A 1 110 ? 11.902 1.241 -87.999 1.00 66.27 110 VAL D C 1
ATOM 788 O O . VAL A 1 110 ? 11.847 1.790 -86.894 1.00 65.66 110 VAL D O 1
ATOM 792 N N . LYS A 1 111 ? 11.548 1.805 -89.146 1.00 68.78 111 LYS D N 1
ATOM 793 C CA . LYS A 1 111 ? 11.035 3.191 -89.177 1.00 71.68 111 LYS D CA 1
ATOM 794 C C . LYS A 1 111 ? 9.573 3.164 -89.613 1.00 74.84 111 LYS D C 1
ATOM 795 O O . LYS A 1 111 ? 9.124 2.112 -90.075 1.00 77.10 111 LYS D O 1
ATOM 801 N N . ALA A 1 112 ? 8.860 4.273 -89.458 1.00 76.58 112 ALA D N 1
ATOM 802 C CA . ALA A 1 112 ? 7.461 4.374 -89.924 1.00 79.47 112 ALA D CA 1
ATOM 803 C C . ALA A 1 112 ? 7.378 4.350 -91.452 1.00 81.05 112 ALA D C 1
ATOM 804 O O . ALA A 1 112 ? 8.188 5.037 -92.084 1.00 77.60 112 ALA D O 1
ATOM 806 N N . TYR A 1 113 ? 6.447 3.572 -92.016 1.00 86.54 113 TYR D N 1
ATOM 807 C CA . TYR A 1 113 ? 6.245 3.513 -93.456 1.00 90.17 113 TYR D CA 1
ATOM 808 C C . TYR A 1 113 ? 5.578 4.794 -93.940 1.00 90.14 113 TYR D C 1
ATOM 809 O O . TYR A 1 113 ? 4.583 5.246 -93.365 1.00 90.92 113 TYR D O 1
ATOM 818 N N . THR A 1 114 ? 6.136 5.382 -95.000 1.00 89.34 114 THR D N 1
ATOM 819 C CA . THR A 1 114 ? 5.660 6.677 -95.479 1.00 89.37 114 THR D CA 1
ATOM 820 C C . THR A 1 114 ? 4.273 6.567 -96.098 1.00 91.24 114 THR D C 1
ATOM 821 O O . THR A 1 114 ? 3.332 7.247 -95.670 1.00 92.79 114 THR D O 1
ATOM 825 N N . ASN A 1 115 ? 4.125 5.720 -97.114 1.00 91.30 115 ASN D N 1
ATOM 826 C CA . ASN A 1 115 ? 2.836 5.554 -97.779 1.00 92.31 115 ASN D CA 1
ATOM 827 C C . ASN A 1 115 ? 1.920 4.655 -96.961 1.00 92.11 115 ASN D C 1
ATOM 828 O O . ASN A 1 115 ? 1.414 3.653 -97.468 1.00 96.39 115 ASN D O 1
ATOM 833 N N . PHE A 1 116 ? 1.684 5.020 -95.703 1.00 87.66 116 PHE D N 1
ATOM 834 C CA . PHE A 1 116 ? 0.955 4.152 -94.788 1.00 86.04 116 PHE D CA 1
ATOM 835 C C . PHE A 1 116 ? -0.549 4.288 -94.991 1.00 89.87 116 PHE D C 1
ATOM 836 O O . PHE A 1 116 ? -1.092 5.397 -94.974 1.00 90.69 116 PHE D O 1
ATOM 844 N N . ASP A 1 117 ? -1.214 3.151 -95.179 1.00 92.79 117 ASP D N 1
ATOM 845 C CA . ASP A 1 117 ? -2.670 3.068 -95.256 1.00 95.50 117 ASP D CA 1
ATOM 846 C C . ASP A 1 117 ? -3.076 1.905 -94.359 1.00 97.15 117 ASP D C 1
ATOM 847 O O . ASP A 1 117 ? -2.881 0.740 -94.720 1.00 96.93 117 ASP D O 1
ATOM 852 N N . ALA A 1 118 ? -3.631 2.221 -93.185 1.00 81.14 118 ALA D N 1
ATOM 853 C CA . ALA A 1 118 ? -3.945 1.178 -92.214 1.00 78.73 118 ALA D CA 1
ATOM 854 C C . ALA A 1 118 ? -5.036 0.246 -92.719 1.00 80.97 118 ALA D C 1
ATOM 855 O O . ALA A 1 118 ? -5.061 -0.935 -92.351 1.00 80.56 118 ALA D O 1
ATOM 857 N N . GLU A 1 119 ? -5.942 0.751 -93.561 1.00 83.86 119 GLU D N 1
ATOM 858 C CA . GLU A 1 119 ? -7.036 -0.083 -94.046 1.00 89.80 119 GLU D CA 1
ATOM 859 C C . GLU A 1 119 ? -6.545 -1.120 -95.049 1.00 89.98 119 GLU D C 1
ATOM 860 O O . GLU A 1 119 ? -6.943 -2.289 -94.983 1.00 91.00 119 GLU D O 1
ATOM 866 N N . ARG A 1 120 ? -5.679 -0.716 -95.982 1.00 92.10 120 ARG D N 1
ATOM 867 C CA . ARG A 1 120 ? -5.184 -1.660 -96.978 1.00 96.22 120 ARG D CA 1
ATOM 868 C C . ARG A 1 120 ? -4.339 -2.752 -96.333 1.00 92.65 120 ARG D C 1
ATOM 869 O O . ARG A 1 120 ? -4.417 -3.921 -96.729 1.00 92.77 120 ARG D O 1
ATOM 877 N N . ASP A 1 121 ? -3.530 -2.392 -95.333 1.00 90.23 121 ASP D N 1
ATOM 878 C CA . ASP A 1 121 ? -2.707 -3.386 -94.651 1.00 86.17 121 ASP D CA 1
ATOM 879 C C . ASP A 1 121 ? -3.572 -4.402 -93.915 1.00 83.12 121 ASP D C 1
ATOM 880 O O . ASP A 1 121 ? -3.360 -5.614 -94.033 1.00 79.67 121 ASP D O 1
ATOM 885 N N . ALA A 1 122 ? -4.557 -3.923 -93.148 1.00 85.63 122 ALA D N 1
ATOM 886 C CA . ALA A 1 122 ? -5.507 -4.832 -92.513 1.00 86.14 122 ALA D CA 1
ATOM 887 C C . ALA A 1 122 ? -6.218 -5.688 -93.553 1.00 89.87 122 ALA D C 1
ATOM 888 O O . ALA A 1 122 ? -6.470 -6.877 -93.326 1.00 92.52 122 ALA D O 1
ATOM 890 N N . LEU A 1 123 ? -6.543 -5.094 -94.703 1.00 94.35 123 LEU D N 1
ATOM 891 C CA . LEU A 1 123 ? -7.139 -5.847 -95.800 1.00 103.95 123 LEU D CA 1
ATOM 892 C C . LEU A 1 123 ? -6.186 -6.922 -96.311 1.00 98.27 123 LEU D C 1
ATOM 893 O O . LEU A 1 123 ? -6.568 -8.088 -96.461 1.00 98.05 123 LEU D O 1
ATOM 898 N N . ASN A 1 124 ? -4.934 -6.544 -96.584 1.00 90.74 124 ASN D N 1
ATOM 899 C CA . ASN A 1 124 ? -3.977 -7.485 -97.156 1.00 84.62 124 ASN D CA 1
ATOM 900 C C . ASN A 1 124 ? -3.557 -8.566 -96.170 1.00 78.05 124 ASN D C 1
ATOM 901 O O . ASN A 1 124 ? -3.089 -9.626 -96.597 1.00 76.14 124 ASN D O 1
ATOM 906 N N . ILE A 1 125 ? -3.705 -8.306 -94.884 1.00 73.80 125 ILE D N 1
ATOM 907 C CA . ILE A 1 125 ? -3.360 -9.355 -93.892 1.00 71.84 125 ILE D CA 1
ATOM 908 C C . ILE A 1 125 ? -4.528 -10.336 -93.850 1.00 76.92 125 ILE D C 1
ATOM 909 O O . ILE A 1 125 ? -4.301 -11.510 -93.535 1.00 77.00 125 ILE D O 1
ATOM 914 N N . GLU A 1 126 ? -5.720 -9.859 -94.180 1.00 80.73 126 GLU D N 1
ATOM 915 C CA . GLU A 1 126 ? -6.898 -10.753 -94.247 1.00 83.79 126 GLU D CA 1
ATOM 916 C C . GLU A 1 126 ? -6.667 -11.677 -95.435 1.00 83.50 126 GLU D C 1
ATOM 917 O O . GLU A 1 126 ? -6.692 -12.887 -95.282 1.00 82.25 126 GLU D O 1
ATOM 923 N N . THR A 1 127 ? -6.406 -11.079 -96.581 1.00 84.46 127 THR D N 1
ATOM 924 C CA . THR A 1 127 ? -6.142 -11.887 -97.783 1.00 83.90 127 THR D CA 1
ATOM 925 C C . THR A 1 127 ? -5.217 -13.038 -97.394 1.00 82.33 127 THR D C 1
ATOM 926 O O . THR A 1 127 ? -5.634 -14.192 -97.520 1.00 83.07 127 THR D O 1
ATOM 930 N N . ALA A 1 128 ? -4.052 -12.707 -96.836 1.00 81.54 128 ALA D N 1
ATOM 931 C CA . ALA A 1 128 ? -3.021 -13.686 -96.424 1.00 77.98 128 ALA D CA 1
ATOM 932 C C . ALA A 1 128 ? -3.584 -14.727 -95.465 1.00 80.84 128 ALA D C 1
ATOM 933 O O . ALA A 1 128 ? -3.349 -15.888 -95.703 1.00 84.96 128 ALA D O 1
ATOM 935 N N . ILE A 1 129 ? -4.277 -14.326 -94.412 1.00 79.28 129 ILE D N 1
ATOM 936 C CA . ILE A 1 129 ? -4.859 -15.330 -93.478 1.00 78.53 129 ILE D CA 1
ATOM 937 C C . ILE A 1 129 ? -5.878 -16.183 -94.243 1.00 81.76 129 ILE D C 1
ATOM 938 O O . ILE A 1 129 ? -5.953 -17.389 -93.971 1.00 82.55 129 ILE D O 1
ATOM 943 N N . LYS A 1 130 ? -6.572 -15.603 -95.221 1.00 84.30 130 LYS D N 1
ATOM 944 C CA . LYS A 1 130 ? -7.656 -16.329 -95.934 1.00 88.55 130 LYS D CA 1
ATOM 945 C C . LYS A 1 130 ? -7.123 -17.078 -97.154 1.00 92.12 130 LYS D C 1
ATOM 946 O O . LYS A 1 130 ? -7.889 -17.877 -97.698 1.00 95.24 130 LYS D O 1
ATOM 952 N N . THR A 1 131 ? -5.873 -16.841 -97.564 1.00 92.42 131 THR D N 1
ATOM 953 C CA . THR A 1 131 ? -5.302 -17.652 -98.662 1.00 94.60 131 THR D CA 1
ATOM 954 C C . THR A 1 131 ? -5.064 -19.052 -98.110 1.00 96.28 131 THR D C 1
ATOM 955 O O . THR A 1 131 ? -4.968 -19.192 -96.880 1.00 95.50 131 THR D O 1
ATOM 959 N N . LYS A 1 132 ? -5.025 -20.057 -98.949 1.00 98.69 132 LYS D N 1
ATOM 960 C CA . LYS A 1 132 ? -4.892 -21.452 -98.460 1.00 98.39 132 LYS D CA 1
ATOM 961 C C . LYS A 1 132 ? -3.422 -21.717 -98.142 1.00 95.51 132 LYS D C 1
ATOM 962 O O . LYS A 1 132 ? -2.583 -21.521 -99.034 1.00 94.87 132 LYS D O 1
ATOM 968 N N . GLY A 1 133 ? -3.131 -22.134 -96.938 1.00 94.05 133 GLY D N 1
ATOM 969 C CA . GLY A 1 133 ? -1.742 -22.339 -96.485 1.00 90.47 133 GLY D CA 1
ATOM 970 C C . GLY A 1 133 ? -1.184 -21.113 -95.787 1.00 87.16 133 GLY D C 1
ATOM 971 O O . GLY A 1 133 ? -0.128 -21.264 -95.150 1.00 86.50 133 GLY D O 1
ATOM 972 N N . VAL A 1 134 ? -1.848 -19.958 -95.917 1.00 85.58 134 VAL D N 1
ATOM 973 C CA . VAL A 1 134 ? -1.441 -18.691 -95.239 1.00 83.06 134 VAL D CA 1
ATOM 974 C C . VAL A 1 134 ? -0.225 -18.077 -95.933 1.00 82.83 134 VAL D C 1
ATOM 975 O O . VAL A 1 134 ? 0.797 -18.767 -96.021 1.00 83.87 134 VAL D O 1
ATOM 979 N N . ASP A 1 135 ? -0.340 -16.846 -96.444 1.00 83.73 135 ASP D N 1
ATOM 980 C CA . ASP A 1 135 ? 0.846 -16.153 -97.017 1.00 82.73 135 ASP D CA 1
ATOM 981 C C . ASP A 1 135 ? 1.598 -15.513 -95.856 1.00 80.56 135 ASP D C 1
ATOM 982 O O . ASP A 1 135 ? 1.402 -14.324 -95.617 1.00 81.21 135 ASP D O 1
ATOM 987 N N . GLU A 1 136 ? 2.358 -16.189 -95.132 1.00 79.13 136 GLU D N 1
ATOM 988 C CA . GLU A 1 136 ? 3.166 -15.689 -93.997 1.00 76.65 136 GLU D CA 1
ATOM 989 C C . GLU A 1 136 ? 4.100 -14.588 -94.502 1.00 71.84 136 GLU D C 1
ATOM 990 O O . GLU A 1 136 ? 4.269 -13.605 -93.807 1.00 70.08 136 GLU D O 1
ATOM 996 N N . VAL A 1 137 ? 4.682 -14.832 -95.739 1.00 71.42 137 VAL D N 1
ATOM 997 C CA . VAL A 1 137 ? 5.665 -13.849 -96.262 1.00 69.02 137 VAL D CA 1
ATOM 998 C C . VAL A 1 137 ? 5.001 -12.479 -96.314 1.00 69.38 137 VAL D C 1
ATOM 999 O O . VAL A 1 137 ? 5.655 -11.503 -95.949 1.00 68.25 137 VAL D O 1
ATOM 1003 N N . THR A 1 138 ? 3.739 -12.420 -96.730 1.00 69.91 138 THR D N 1
ATOM 1004 C CA . THR A 1 138 ? 3.056 -11.116 -96.865 1.00 67.89 138 THR D CA 1
ATOM 1005 C C . THR A 1 138 ? 2.783 -10.579 -95.462 1.00 64.49 138 THR D C 1
ATOM 1006 O O . THR A 1 138 ? 2.962 -9.381 -95.259 1.00 65.25 138 THR D O 1
ATOM 1010 N N . ILE A 1 139 ? 2.407 -11.450 -94.530 1.00 59.83 139 ILE D N 1
ATOM 1011 C CA . ILE A 1 139 ? 2.228 -10.970 -93.162 1.00 56.25 139 ILE D CA 1
ATOM 1012 C C . ILE A 1 139 ? 3.535 -10.406 -92.620 1.00 56.16 139 ILE D C 1
ATOM 1013 O O . ILE A 1 139 ? 3.551 -9.367 -91.947 1.00 57.47 139 ILE D O 1
ATOM 1018 N N . VAL A 1 140 ? 4.652 -11.071 -92.918 1.00 54.99 140 VAL D N 1
ATOM 1019 C CA . VAL A 1 140 ? 5.947 -10.633 -92.407 1.00 54.31 140 VAL D CA 1
ATOM 1020 C C . VAL A 1 140 ? 6.414 -9.371 -93.124 1.00 54.97 140 VAL D C 1
ATOM 1021 O O . VAL A 1 140 ? 6.956 -8.451 -92.499 1.00 52.05 140 VAL D O 1
ATOM 1025 N N . ASN A 1 141 ? 6.207 -9.303 -94.444 1.00 61.64 141 ASN D N 1
ATOM 1026 C CA . ASN A 1 141 ? 6.664 -8.146 -95.209 1.00 63.30 141 ASN D CA 1
ATOM 1027 C C . ASN A 1 141 ? 5.989 -6.859 -94.750 1.00 63.67 141 ASN D C 1
ATOM 1028 O O . ASN A 1 141 ? 6.600 -5.786 -94.806 1.00 65.82 141 ASN D O 1
ATOM 1033 N N . ILE A 1 142 ? 4.744 -6.942 -94.286 1.00 61.28 142 ILE D N 1
ATOM 1034 C CA . ILE A 1 142 ? 4.046 -5.752 -93.813 1.00 58.89 142 ILE D CA 1
ATOM 1035 C C . ILE A 1 142 ? 4.461 -5.414 -92.386 1.00 57.19 142 ILE D C 1
ATOM 1036 O O . ILE A 1 142 ? 4.968 -4.322 -92.108 1.00 56.27 142 ILE D O 1
ATOM 1041 N N . LEU A 1 143 ? 4.261 -6.357 -91.461 1.00 56.82 143 LEU D N 1
ATOM 1042 C CA . LEU A 1 143 ? 4.342 -6.042 -90.038 1.00 55.01 143 LEU D CA 1
ATOM 1043 C C . LEU A 1 143 ? 5.760 -5.741 -89.563 1.00 53.41 143 LEU D C 1
ATOM 1044 O O . LEU A 1 143 ? 5.920 -5.042 -88.556 1.00 52.00 143 LEU D O 1
ATOM 1049 N N . THR A 1 144 ? 6.774 -6.172 -90.297 1.00 52.71 144 THR D N 1
ATOM 1050 C CA . THR A 1 144 ? 8.159 -5.881 -89.871 1.00 51.12 144 THR D CA 1
ATOM 1051 C C . THR A 1 144 ? 8.637 -4.597 -90.530 1.00 52.90 144 THR D C 1
ATOM 1052 O O . THR A 1 144 ? 9.789 -4.277 -90.389 1.00 51.59 144 THR D O 1
ATOM 1056 N N A ASN A 1 145 ? 7.828 -4.048 -91.426 0.45 55.58 145 ASN D N 1
ATOM 1057 N N B ASN A 1 145 ? 7.814 -4.037 -91.414 0.55 55.61 145 ASN D N 1
ATOM 1058 C CA A ASN A 1 145 ? 8.204 -2.790 -92.124 0.45 56.54 145 ASN D CA 1
ATOM 1059 C CA B ASN A 1 145 ? 8.197 -2.805 -92.157 0.55 56.62 145 ASN D CA 1
ATOM 1060 C C A ASN A 1 145 ? 7.176 -1.702 -91.801 0.45 58.04 145 ASN D C 1
ATOM 1061 C C B ASN A 1 145 ? 7.331 -1.616 -91.719 0.55 57.86 145 ASN D C 1
ATOM 1062 O O A ASN A 1 145 ? 7.226 -0.663 -92.471 0.45 59.17 145 ASN D O 1
ATOM 1063 O O B ASN A 1 145 ? 7.028 -0.780 -92.594 0.55 59.36 145 ASN D O 1
ATOM 1072 N N . ARG A 1 146 ? 6.984 -1.546 -90.712 1.00 56.22 146 ARG D N 1
ATOM 1073 C CA . ARG A 1 146 ? 5.945 -0.662 -90.118 1.00 58.65 146 ARG D CA 1
ATOM 1074 C C . ARG A 1 146 ? 6.278 -0.412 -88.642 1.00 57.00 146 ARG D C 1
ATOM 1075 O O . ARG A 1 146 ? 6.678 -1.372 -87.955 1.00 56.68 146 ARG D O 1
ATOM 1083 N N . SER A 1 147 ? 6.115 0.834 -88.185 1.00 56.76 147 SER D N 1
ATOM 1084 C CA . SER A 1 147 ? 6.397 1.191 -86.805 1.00 54.80 147 SER D CA 1
ATOM 1085 C C . SER A 1 147 ? 5.357 0.567 -85.876 1.00 55.86 147 SER D C 1
ATOM 1086 O O . SER A 1 147 ? 4.274 0.151 -86.301 1.00 59.99 147 SER D O 1
ATOM 1089 N N . ASN A 1 148 ? 5.705 0.496 -84.587 1.00 51.83 148 ASN D N 1
ATOM 1090 C CA . ASN A 1 148 ? 4.797 -0.106 -83.616 1.00 52.64 148 ASN D CA 1
ATOM 1091 C C . ASN A 1 148 ? 3.487 0.665 -83.523 1.00 55.84 148 ASN D C 1
ATOM 1092 O O . ASN A 1 148 ? 2.429 0.063 -83.310 1.00 53.98 148 ASN D O 1
ATOM 1097 N N . GLU A 1 149 ? 3.534 1.991 -83.680 1.00 58.58 149 GLU D N 1
ATOM 1098 C CA . GLU A 1 149 ? 2.302 2.773 -83.701 1.00 62.47 149 GLU D CA 1
ATOM 1099 C C . GLU A 1 149 ? 1.444 2.410 -84.905 1.00 62.26 149 GLU D C 1
ATOM 1100 O O . GLU A 1 149 ? 0.219 2.286 -84.791 1.00 63.23 149 GLU D O 1
ATOM 1106 N N . GLN A 1 150 ? 2.071 2.234 -86.070 1.00 63.32 150 GLN D N 1
ATOM 1107 C CA . GLN A 1 150 ? 1.322 1.862 -87.266 1.00 65.89 150 GLN D CA 1
ATOM 1108 C C . GLN A 1 150 ? 0.709 0.474 -87.122 1.00 62.90 150 GLN D C 1
ATOM 1109 O O . GLN A 1 150 ? -0.409 0.233 -87.591 1.00 64.26 150 GLN D O 1
ATOM 1115 N N . ARG A 1 151 ? 1.421 -0.450 -86.470 1.00 59.98 151 ARG D N 1
ATOM 1116 C CA . ARG A 1 151 ? 0.848 -1.766 -86.207 1.00 59.11 151 ARG D CA 1
ATOM 1117 C C . ARG A 1 151 ? -0.392 -1.667 -85.329 1.00 62.04 151 ARG D C 1
ATOM 1118 O O . ARG A 1 151 ? -1.300 -2.499 -85.440 1.00 65.88 151 ARG D O 1
ATOM 1126 N N . GLN A 1 152 ? -0.450 -0.662 -84.453 1.00 60.60 152 GLN D N 1
ATOM 1127 C CA . GLN A 1 152 ? -1.655 -0.450 -83.661 1.00 63.42 152 GLN D CA 1
ATOM 1128 C C . GLN A 1 152 ? -2.820 -0.010 -84.540 1.00 66.47 152 GLN D C 1
ATOM 1129 O O . GLN A 1 152 ? -3.951 -0.472 -84.354 1.00 66.47 152 GLN D O 1
ATOM 1135 N N . ASP A 1 153 ? -2.562 0.883 -85.500 1.00 70.22 153 ASP D N 1
ATOM 1136 C CA . ASP A 1 153 ? -3.598 1.271 -86.451 1.00 76.42 153 ASP D CA 1
ATOM 1137 C C . ASP A 1 153 ? -4.101 0.068 -87.236 1.00 74.33 153 ASP D C 1
ATOM 1138 O O . ASP A 1 153 ? -5.311 -0.098 -87.429 1.00 76.89 153 ASP D O 1
ATOM 1143 N N . ILE A 1 154 ? -3.183 -0.782 -87.699 1.00 69.48 154 ILE D N 1
ATOM 1144 C CA . ILE A 1 154 ? -3.569 -1.958 -88.474 1.00 67.66 154 ILE D CA 1
ATOM 1145 C C . ILE A 1 154 ? -4.411 -2.903 -87.626 1.00 67.56 154 ILE D C 1
ATOM 1146 O O . ILE A 1 154 ? -5.343 -3.544 -88.124 1.00 70.98 154 ILE D O 1
ATOM 1151 N N . ALA A 1 155 ? -4.106 -2.993 -86.330 1.00 64.30 155 ALA D N 1
ATOM 1152 C CA . ALA A 1 155 ? -4.908 -3.822 -85.439 1.00 69.25 155 ALA D CA 1
ATOM 1153 C C . ALA A 1 155 ? -6.298 -3.234 -85.224 1.00 75.83 155 ALA D C 1
ATOM 1154 O O . ALA A 1 155 ? -7.265 -3.981 -85.039 1.00 65.42 155 ALA D O 1
ATOM 1156 N N . PHE A 1 156 ? -6.415 -1.905 -85.241 1.00 74.78 156 PHE D N 1
ATOM 1157 C CA . PHE A 1 156 ? -7.720 -1.269 -85.095 1.00 79.44 156 PHE D CA 1
ATOM 1158 C C . PHE A 1 156 ? -8.583 -1.501 -86.329 1.00 80.62 156 PHE D C 1
ATOM 1159 O O . PHE A 1 156 ? -9.761 -1.861 -86.217 1.00 84.74 156 PHE D O 1
ATOM 1167 N N . ALA A 1 157 ? -8.009 -1.305 -87.518 1.00 79.88 157 ALA D N 1
ATOM 1168 C CA . ALA A 1 157 ? -8.767 -1.499 -88.750 1.00 81.04 157 ALA D CA 1
ATOM 1169 C C . ALA A 1 157 ? -9.201 -2.952 -88.903 1.00 82.88 157 ALA D C 1
ATOM 1170 O O . ALA A 1 157 ? -10.354 -3.234 -89.250 1.00 88.13 157 ALA D O 1
ATOM 1172 N N . TYR A 1 158 ? -8.289 -3.890 -88.633 1.00 79.83 158 TYR D N 1
ATOM 1173 C CA . TYR A 1 158 ? -8.604 -5.305 -88.807 1.00 78.57 158 TYR D CA 1
ATOM 1174 C C . TYR A 1 158 ? -9.744 -5.745 -87.897 1.00 79.54 158 TYR D C 1
ATOM 1175 O O . TYR A 1 158 ? -10.528 -6.626 -88.268 1.00 78.08 158 TYR D O 1
ATOM 1184 N N . GLN A 1 159 ? -9.856 -5.148 -86.708 1.00 79.39 159 GLN D N 1
ATOM 1185 C CA . GLN A 1 159 ? -10.956 -5.498 -85.817 1.00 83.11 159 GLN D CA 1
ATOM 1186 C C . GLN A 1 159 ? -12.284 -4.985 -86.359 1.00 85.65 159 GLN D C 1
ATOM 1187 O O . GLN A 1 159 ? -13.286 -5.710 -86.351 1.00 87.77 159 GLN D O 1
ATOM 1193 N N . ARG A 1 160 ? -12.310 -3.739 -86.836 1.00 86.48 160 ARG D N 1
ATOM 1194 C CA . ARG A 1 160 ? -13.550 -3.168 -87.351 1.00 92.83 160 ARG D CA 1
ATOM 1195 C C . ARG A 1 160 ? -14.032 -3.903 -88.594 1.00 94.98 160 ARG D C 1
ATOM 1196 O O . ARG A 1 160 ? -15.243 -4.048 -88.800 1.00 100.73 160 ARG D O 1
ATOM 1204 N N . ARG A 1 161 ? -13.104 -4.382 -89.425 1.00 90.98 161 ARG D N 1
ATOM 1205 C CA . ARG A 1 161 ? -13.479 -5.064 -90.659 1.00 93.89 161 ARG D CA 1
ATOM 1206 C C . ARG A 1 161 ? -13.955 -6.490 -90.405 1.00 92.97 161 ARG D C 1
ATOM 1207 O O . ARG A 1 161 ? -14.882 -6.962 -91.073 1.00 98.43 161 ARG D O 1
ATOM 1215 N N . THR A 1 162 ? -13.349 -7.185 -89.438 1.00 87.95 162 THR D N 1
ATOM 1216 C CA . THR A 1 162 ? -13.567 -8.615 -89.268 1.00 86.38 162 THR D CA 1
ATOM 1217 C C . THR A 1 162 ? -14.241 -9.007 -87.961 1.00 90.13 162 THR D C 1
ATOM 1218 O O . THR A 1 162 ? -14.554 -10.191 -87.789 1.00 90.62 162 THR D O 1
ATOM 1222 N N . LYS A 1 163 ? -14.460 -8.069 -87.038 1.00 95.88 163 LYS D N 1
ATOM 1223 C CA . LYS A 1 163 ? -14.990 -8.348 -85.702 1.00 102.64 163 LYS D CA 1
ATOM 1224 C C . LYS A 1 163 ? -14.112 -9.321 -84.917 1.00 98.83 163 LYS D C 1
ATOM 1225 O O . LYS A 1 163 ? -14.553 -9.887 -83.912 1.00 102.04 163 LYS D O 1
ATOM 1231 N N . LYS A 1 164 ? -12.874 -9.525 -85.357 1.00 93.55 164 LYS D N 1
ATOM 1232 C CA . LYS A 1 164 ? -11.902 -10.340 -84.647 1.00 91.98 164 LYS D CA 1
ATOM 1233 C C . LYS A 1 164 ? -10.646 -9.522 -84.389 1.00 87.79 164 LYS D C 1
ATOM 1234 O O . LYS A 1 164 ? -10.259 -8.674 -85.199 1.00 88.98 164 LYS D O 1
ATOM 1240 N N . GLU A 1 165 ? -10.015 -9.779 -83.247 1.00 82.97 165 GLU D N 1
ATOM 1241 C CA . GLU A 1 165 ? -8.735 -9.152 -82.952 1.00 76.80 165 GLU D CA 1
ATOM 1242 C C . GLU A 1 165 ? -7.667 -9.713 -83.883 1.00 74.96 165 GLU D C 1
ATOM 1243 O O . GLU A 1 165 ? -7.562 -10.931 -84.059 1.00 74.54 165 GLU D O 1
ATOM 1249 N N . LEU A 1 166 ? -6.884 -8.816 -84.490 1.00 72.91 166 LEU D N 1
ATOM 1250 C C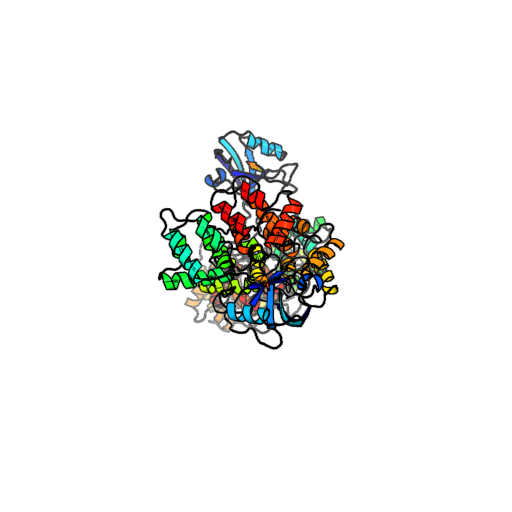A . LEU A 1 166 ? -5.841 -9.241 -85.420 1.00 71.07 166 LEU D CA 1
ATOM 1251 C C . LEU A 1 166 ? -4.886 -10.236 -84.772 1.00 68.61 166 LEU D C 1
ATOM 1252 O O . LEU A 1 166 ? -4.444 -11.195 -85.415 1.00 66.69 166 LEU D O 1
ATOM 1257 N N . ALA A 1 167 ? -4.568 -10.029 -83.492 1.00 68.16 167 ALA D N 1
ATOM 1258 C CA . ALA A 1 167 ? -3.644 -10.923 -82.804 1.00 66.18 167 ALA D CA 1
ATOM 1259 C C . ALA A 1 167 ? -4.240 -12.315 -82.630 1.00 70.58 167 ALA D C 1
ATOM 1260 O O . ALA A 1 167 ? -3.542 -13.319 -82.811 1.00 71.96 167 ALA D O 1
ATOM 1262 N N . SER A 1 168 ? -5.527 -12.396 -82.280 1.00 75.84 168 SER D N 1
ATOM 1263 C CA . SER A 1 168 ? -6.172 -13.699 -82.148 1.00 76.56 168 SER D CA 1
ATOM 1264 C C . SER A 1 168 ? -6.236 -14.430 -83.481 1.00 75.61 168 SER D C 1
ATOM 1265 O O . SER A 1 168 ? -6.135 -15.662 -83.520 1.00 77.99 168 SER D O 1
ATOM 1268 N N . ALA A 1 169 ? -6.406 -13.695 -84.581 1.00 72.45 169 ALA D N 1
ATOM 1269 C CA . ALA A 1 169 ? -6.425 -14.322 -85.898 1.00 69.97 169 ALA D CA 1
ATOM 1270 C C . ALA A 1 169 ? -5.052 -14.877 -86.260 1.00 70.93 169 ALA D C 1
ATOM 1271 O O . ALA A 1 169 ? -4.930 -16.031 -86.688 1.00 72.09 169 ALA D O 1
ATOM 1273 N N . LEU A 1 170 ? -4.005 -14.063 -86.096 1.00 70.23 170 LEU D N 1
ATOM 1274 C CA . LEU A 1 170 ? -2.650 -14.537 -86.361 1.00 69.61 170 LEU D CA 1
ATOM 1275 C C . LEU A 1 170 ? -2.239 -15.629 -85.384 1.00 69.92 170 LEU D C 1
ATOM 1276 O O . LEU A 1 170 ? -1.456 -16.516 -85.740 1.00 68.29 170 LEU D O 1
ATOM 1281 N N . LYS A 1 171 ? -2.757 -15.583 -84.154 1.00 73.17 171 LYS D N 1
ATOM 1282 C CA . LYS A 1 171 ? -2.480 -16.640 -83.188 1.00 75.12 171 LYS D CA 1
ATOM 1283 C C . LYS A 1 171 ? -2.950 -17.996 -83.700 1.00 78.43 171 LYS D C 1
ATOM 1284 O O . LYS A 1 171 ? -2.401 -19.032 -83.309 1.00 79.71 171 LYS D O 1
ATOM 1290 N N . SER A 1 172 ? -3.953 -18.009 -84.578 1.00 80.27 172 SER D N 1
ATOM 1291 C CA . SER A 1 172 ? -4.416 -19.246 -85.193 1.00 81.57 172 SER D CA 1
ATOM 1292 C C . SER A 1 172 ? -3.778 -19.504 -86.549 1.00 79.97 172 SER D C 1
ATOM 1293 O O . SER A 1 172 ? -3.622 -20.667 -86.939 1.00 81.35 172 SER D O 1
ATOM 1296 N N . ALA A 1 173 ? -3.406 -18.456 -87.278 1.00 77.79 173 ALA D N 1
ATOM 1297 C CA . ALA A 1 173 ? -2.850 -18.600 -88.617 1.00 74.97 173 ALA D CA 1
ATOM 1298 C C . ALA A 1 173 ? -1.337 -18.772 -88.622 1.00 72.26 173 ALA D C 1
ATOM 1299 O O . ALA A 1 173 ? -0.748 -18.903 -89.700 1.00 73.39 173 ALA D O 1
ATOM 1301 N N . LEU A 1 174 ? -0.697 -18.777 -87.455 1.00 68.12 174 LEU D N 1
ATOM 1302 C CA . LEU A 1 174 ? 0.748 -18.902 -87.347 1.00 64.16 174 LEU D CA 1
ATOM 1303 C C . LEU A 1 174 ? 1.089 -19.940 -86.285 1.00 64.48 174 LEU D C 1
ATOM 1304 O O . LEU A 1 174 ? 0.220 -20.425 -85.554 1.00 69.26 174 LEU D O 1
ATOM 1309 N N . SER A 1 175 ? 2.372 -20.281 -86.203 1.00 61.18 175 SER D N 1
ATOM 1310 C CA . SER A 1 175 ? 2.830 -21.302 -85.270 1.00 61.94 175 SER D CA 1
ATOM 1311 C C . SER A 1 175 ? 4.337 -21.173 -85.091 1.00 59.27 175 SER D C 1
ATOM 1312 O O . SER A 1 175 ? 5.023 -20.510 -85.872 1.00 56.60 175 SER D O 1
ATOM 1315 N N . GLY A 1 176 ? 4.840 -21.815 -84.037 1.00 60.40 176 GLY D N 1
ATOM 1316 C CA . GLY A 1 176 ? 6.270 -21.895 -83.807 1.00 60.31 176 GLY D CA 1
ATOM 1317 C C . GLY A 1 176 ? 6.898 -20.559 -83.446 1.00 60.57 176 GLY D C 1
ATOM 1318 O O . GLY A 1 176 ? 6.265 -19.669 -82.868 1.00 63.29 176 GLY D O 1
ATOM 1319 N N . HIS A 1 177 ? 8.179 -20.425 -83.799 1.00 56.11 177 HIS D N 1
ATOM 1320 C CA . HIS A 1 177 ? 8.929 -19.216 -83.474 1.00 50.49 177 HIS D CA 1
ATOM 1321 C C . HIS A 1 177 ? 8.401 -17.995 -84.217 1.00 47.13 177 HIS D C 1
ATOM 1322 O O . HIS A 1 177 ? 8.443 -16.882 -83.680 1.00 47.26 177 HIS D O 1
ATOM 1329 N N . LEU A 1 178 ? 7.909 -18.174 -85.445 1.00 47.58 178 LEU D N 1
ATOM 1330 C CA . LEU A 1 178 ? 7.404 -17.033 -86.203 1.00 48.35 178 LEU D CA 1
ATOM 1331 C C . LEU A 1 178 ? 6.186 -16.418 -85.528 1.00 51.24 178 LEU D C 1
ATOM 1332 O O . LEU A 1 178 ? 6.043 -15.189 -85.492 1.00 50.39 178 LEU D O 1
ATOM 1337 N N . GLU A 1 179 ? 5.291 -17.256 -84.997 1.00 54.61 179 GLU D N 1
ATOM 1338 C CA . GLU A 1 179 ? 4.137 -16.744 -84.264 1.00 58.60 179 GLU D CA 1
ATOM 1339 C C . GLU A 1 179 ? 4.572 -15.884 -83.084 1.00 57.31 179 GLU D C 1
ATOM 1340 O O . GLU A 1 179 ? 3.985 -14.827 -82.824 1.00 59.75 179 GLU D O 1
ATOM 1346 N N . THR A 1 180 ? 5.603 -16.324 -82.361 1.00 53.43 180 THR D N 1
ATOM 1347 C CA . THR A 1 180 ? 6.091 -15.564 -81.215 1.00 50.73 180 THR D CA 1
ATOM 1348 C C . THR A 1 180 ? 6.556 -14.173 -81.630 1.00 50.67 180 THR D C 1
ATOM 1349 O O . THR A 1 180 ? 6.292 -13.187 -80.930 1.00 52.43 180 THR D O 1
ATOM 1353 N N . VAL A 1 181 ? 7.244 -14.072 -82.770 1.00 49.26 181 VAL D N 1
ATOM 1354 C CA . VAL A 1 181 ? 7.751 -12.778 -83.221 1.00 47.66 181 VAL D CA 1
ATOM 1355 C C . VAL A 1 181 ? 6.596 -11.847 -83.568 1.00 47.68 181 VAL D C 1
ATOM 1356 O O . VAL A 1 181 ? 6.517 -10.715 -83.074 1.00 47.37 181 VAL D O 1
ATOM 1360 N N . ILE A 1 182 ? 5.683 -12.311 -84.425 1.00 48.50 182 ILE D N 1
ATOM 1361 C CA . ILE A 1 182 ? 4.608 -11.451 -84.912 1.00 49.39 182 ILE D CA 1
ATOM 1362 C C . ILE A 1 182 ? 3.699 -11.023 -83.768 1.00 49.36 182 ILE D C 1
ATOM 1363 O O . ILE A 1 182 ? 3.270 -9.864 -83.698 1.00 48.74 182 ILE D O 1
ATOM 1368 N N . LEU A 1 183 ? 3.388 -11.945 -82.856 1.00 52.62 183 LEU D N 1
ATOM 1369 C CA . LEU A 1 183 ? 2.578 -11.586 -81.696 1.00 55.56 183 LEU D CA 1
ATOM 1370 C C . LEU A 1 183 ? 3.292 -10.565 -80.820 1.00 50.56 183 LEU D C 1
ATOM 1371 O O . LEU A 1 183 ? 2.657 -9.665 -80.258 1.00 51.34 183 LEU D O 1
ATOM 1376 N N . GLY A 1 184 ? 4.612 -10.690 -80.688 1.00 47.06 184 GLY D N 1
ATOM 1377 C CA . GLY A 1 184 ? 5.364 -9.691 -79.949 1.00 43.72 184 GLY D CA 1
ATOM 1378 C C . GLY A 1 184 ? 5.329 -8.327 -80.610 1.00 43.25 184 GLY D C 1
ATOM 1379 O O . GLY A 1 184 ? 5.184 -7.306 -79.936 1.00 45.00 184 GLY D O 1
ATOM 1380 N N . LEU A 1 185 ? 5.446 -8.292 -81.941 1.00 43.65 185 LEU D N 1
ATOM 1381 C CA . LEU A 1 185 ? 5.454 -7.019 -82.656 1.00 43.94 185 LEU D CA 1
ATOM 1382 C C . LEU A 1 185 ? 4.121 -6.295 -82.541 1.00 46.68 185 LEU D C 1
ATOM 1383 O O . LEU A 1 185 ? 4.076 -5.063 -82.629 1.00 46.89 185 LEU D O 1
ATOM 1388 N N . LEU A 1 186 ? 3.028 -7.036 -82.342 1.00 48.38 186 LEU D N 1
ATOM 1389 C CA . LEU A 1 186 ? 1.708 -6.419 -82.274 1.00 51.82 186 LEU D CA 1
ATOM 1390 C C . LEU A 1 186 ? 1.465 -5.717 -80.943 1.00 56.03 186 LEU D C 1
ATOM 1391 O O . LEU A 1 186 ? 0.741 -4.716 -80.902 1.00 60.68 186 LEU D O 1
ATOM 1396 N N . LYS A 1 187 ? 2.050 -6.215 -79.857 1.00 54.61 187 LYS D N 1
ATOM 1397 C CA . LYS A 1 187 ? 1.910 -5.547 -78.571 1.00 52.58 187 LYS D CA 1
ATOM 1398 C C . LYS A 1 187 ? 2.676 -4.230 -78.564 1.00 51.77 187 LYS D C 1
ATOM 1399 O O . LYS A 1 187 ? 3.692 -4.069 -79.244 1.00 50.93 187 LYS D O 1
ATOM 1405 N N . THR A 1 188 ? 2.173 -3.277 -77.780 1.00 53.88 188 THR D N 1
ATOM 1406 C CA . THR A 1 188 ? 2.909 -2.049 -77.544 1.00 52.70 188 THR D CA 1
ATOM 1407 C C . THR A 1 188 ? 4.185 -2.367 -76.764 1.00 49.85 188 THR D C 1
ATOM 1408 O O . THR A 1 188 ? 4.318 -3.453 -76.193 1.00 48.26 188 THR D O 1
ATOM 1412 N N . PRO A 1 189 ? 5.154 -1.446 -76.747 1.00 48.23 189 PRO D N 1
ATOM 1413 C CA . PRO A 1 189 ? 6.374 -1.699 -75.961 1.00 44.17 189 PRO D CA 1
ATOM 1414 C C . PRO A 1 189 ? 6.101 -2.028 -74.502 1.00 44.51 189 PRO D C 1
ATOM 1415 O O . PRO A 1 189 ? 6.744 -2.926 -73.944 1.00 43.17 189 PRO D O 1
ATOM 1419 N N . ALA A 1 190 ? 5.149 -1.337 -73.870 1.00 45.23 190 ALA D N 1
ATOM 1420 C CA . ALA A 1 190 ? 4.854 -1.604 -72.466 1.00 44.86 190 ALA D CA 1
ATOM 1421 C C . ALA A 1 190 ? 4.139 -2.938 -72.292 1.00 49.01 190 ALA D C 1
ATOM 1422 O O . ALA A 1 190 ? 4.462 -3.706 -71.377 1.00 47.98 190 ALA D O 1
ATOM 1424 N N . GLN A 1 191 ? 3.162 -3.228 -73.156 1.00 52.15 191 GLN D N 1
ATOM 1425 C CA . GLN A 1 191 ? 2.454 -4.503 -73.083 1.00 53.28 191 GLN D CA 1
ATOM 1426 C C . GLN A 1 191 ? 3.407 -5.675 -73.273 1.00 52.66 191 GLN D C 1
ATOM 1427 O O . GLN A 1 191 ? 3.323 -6.678 -72.555 1.00 53.02 191 GLN D O 1
ATOM 1433 N N . TYR A 1 192 ? 4.321 -5.565 -74.238 1.00 50.73 192 TYR D N 1
ATOM 1434 C CA . TYR A 1 192 ? 5.258 -6.649 -74.511 1.00 48.86 192 TYR D CA 1
ATOM 1435 C C . TYR A 1 192 ? 6.202 -6.871 -73.335 1.00 50.35 192 TYR D C 1
ATOM 1436 O O . TYR A 1 192 ? 6.416 -8.011 -72.905 1.00 47.74 192 TYR D O 1
ATOM 1445 N N . ASP A 1 193 ? 6.775 -5.790 -72.800 1.00 52.87 193 ASP D N 1
ATOM 1446 C CA . ASP A 1 193 ? 7.642 -5.914 -71.632 1.00 54.40 193 ASP D CA 1
ATOM 1447 C C . ASP A 1 193 ? 6.882 -6.467 -70.434 1.00 51.17 193 ASP D C 1
ATOM 1448 O O . ASP A 1 193 ? 7.410 -7.297 -69.685 1.00 48.49 193 ASP D O 1
ATOM 1453 N N . ALA A 1 194 ? 5.639 -6.019 -70.237 1.00 50.38 194 ALA D N 1
ATOM 1454 C CA . ALA A 1 194 ? 4.846 -6.504 -69.110 1.00 52.12 194 ALA D CA 1
ATOM 1455 C C . ALA A 1 194 ? 4.618 -8.006 -69.211 1.00 51.68 194 ALA D C 1
ATOM 1456 O O . ALA A 1 194 ? 4.824 -8.744 -68.241 1.00 52.20 194 ALA D O 1
ATOM 1458 N N . SER A 1 195 ? 4.206 -8.480 -70.389 1.00 54.41 195 SER D N 1
ATOM 1459 C CA . SER A 1 195 ? 3.942 -9.905 -70.560 1.00 56.95 195 SER D CA 1
ATOM 1460 C C . SER A 1 195 ? 5.228 -10.721 -70.502 1.00 55.10 195 SER D C 1
ATOM 1461 O O . SER A 1 195 ? 5.241 -11.825 -69.947 1.00 55.33 195 SER D O 1
ATOM 1464 N N . GLU A 1 196 ? 6.319 -10.198 -71.070 1.00 52.06 196 GLU D N 1
ATOM 1465 C CA . GLU A 1 196 ? 7.606 -10.876 -70.947 1.00 50.45 196 GLU D CA 1
ATOM 1466 C C . GLU A 1 196 ? 8.035 -10.969 -69.488 1.00 49.77 196 GLU D C 1
ATOM 1467 O O . GLU A 1 196 ? 8.554 -12.002 -69.051 1.00 50.33 196 GLU D O 1
ATOM 1473 N N . LEU A 1 197 ? 7.823 -9.899 -68.718 1.00 49.09 197 LEU D N 1
ATOM 1474 C CA . LEU A 1 197 ? 8.116 -9.946 -67.289 1.00 49.80 197 LEU D CA 1
ATOM 1475 C C . LEU A 1 197 ? 7.222 -10.952 -66.578 1.00 53.93 197 LEU D C 1
ATOM 1476 O O . LEU A 1 197 ? 7.688 -11.710 -65.717 1.00 54.46 197 LEU D O 1
ATOM 1481 N N . LYS A 1 198 ? 5.934 -10.974 -66.926 1.00 56.72 198 LYS D N 1
ATOM 1482 C CA . LYS A 1 198 ? 5.018 -11.939 -66.327 1.00 58.15 198 LYS D CA 1
ATOM 1483 C C . LYS A 1 198 ? 5.438 -13.367 -66.645 1.00 56.38 198 LYS D C 1
ATOM 1484 O O . LYS A 1 198 ? 5.352 -14.254 -65.788 1.00 55.92 198 LYS D O 1
ATOM 1490 N N . ALA A 1 199 ? 5.903 -13.608 -67.873 1.00 55.71 199 ALA D N 1
ATOM 1491 C CA . ALA A 1 199 ? 6.270 -14.962 -68.271 1.00 54.78 199 ALA D CA 1
ATOM 1492 C C . ALA A 1 199 ? 7.513 -15.453 -67.538 1.00 56.38 199 ALA D C 1
ATOM 1493 O O . ALA A 1 199 ? 7.651 -16.657 -67.299 1.00 57.37 199 ALA D O 1
ATOM 1495 N N . SER A 1 200 ? 8.425 -14.547 -67.179 1.00 55.00 200 SER D N 1
ATOM 1496 C CA . SER A 1 200 ? 9.626 -14.953 -66.463 1.00 57.59 200 SER D CA 1
ATOM 1497 C C . SER A 1 200 ? 9.357 -15.242 -64.993 1.00 62.65 200 SER D C 1
ATOM 1498 O O . SER A 1 200 ? 10.176 -15.902 -64.345 1.00 63.96 200 SER D O 1
ATOM 1501 N N . MET A 1 201 ? 8.242 -14.769 -64.458 1.00 66.99 201 MET D N 1
ATOM 1502 C CA . MET A 1 201 ? 7.961 -14.977 -63.018 1.00 71.43 201 MET D CA 1
ATOM 1503 C C . MET A 1 201 ? 6.857 -16.024 -62.880 1.00 81.23 201 MET D C 1
ATOM 1504 O O . MET A 1 201 ? 6.711 -16.572 -61.788 1.00 85.44 201 MET D O 1
ATOM 1509 N N . LYS A 1 202 ? 6.117 -16.281 -63.958 1.00 85.95 202 LYS D N 1
ATOM 1510 C CA . LYS A 1 202 ? 5.028 -17.290 -63.946 1.00 92.36 202 LYS D CA 1
ATOM 1511 C C . LYS A 1 202 ? 5.646 -18.643 -63.629 1.00 96.07 202 LYS D C 1
ATOM 1512 O O . LYS A 1 202 ? 6.580 -19.046 -64.343 1.00 95.16 202 LYS D O 1
ATOM 1518 N N . GLY A 1 203 ? 5.154 -19.305 -62.589 1.00 101.52 203 GLY D N 1
ATOM 1519 C CA . GLY A 1 203 ? 5.749 -20.585 -62.177 1.00 103.36 203 GLY D CA 1
ATOM 1520 C C . GLY A 1 203 ? 6.692 -20.422 -61.006 1.00 103.88 203 GLY D C 1
ATOM 1521 O O . GLY A 1 203 ? 7.483 -19.463 -61.014 1.00 101.42 203 GLY D O 1
ATOM 1522 N N . LEU A 1 204 ? 6.581 -21.299 -60.009 1.00 108.26 204 LEU D N 1
ATOM 1523 C CA . LEU A 1 204 ? 7.567 -21.292 -58.901 1.00 108.97 204 LEU D CA 1
ATOM 1524 C C . LEU A 1 204 ? 8.909 -21.520 -59.590 1.00 106.30 204 LEU D C 1
ATOM 1525 O O . LEU A 1 204 ? 8.990 -22.447 -60.423 1.00 107.58 204 LEU D O 1
ATOM 1530 N N . GLY A 1 205 ? 9.831 -20.565 -59.522 1.00 102.82 205 GLY D N 1
ATOM 1531 C CA . GLY A 1 205 ? 11.073 -20.738 -60.297 1.00 99.21 205 GLY D CA 1
ATOM 1532 C C . GLY A 1 205 ? 11.114 -19.628 -61.302 1.00 94.51 205 GLY D C 1
ATOM 1533 O O . GLY A 1 205 ? 10.333 -19.658 -62.263 1.00 95.18 205 GLY D O 1
ATOM 1534 N N . THR A 1 206 ? 11.985 -18.667 -61.067 1.00 90.38 206 THR D N 1
ATOM 1535 C CA . THR A 1 206 ? 11.954 -17.478 -61.926 1.00 86.82 206 THR D CA 1
ATOM 1536 C C . THR A 1 206 ? 13.006 -17.554 -63.011 1.00 83.68 206 THR D C 1
ATOM 1537 O O . THR A 1 206 ? 14.002 -18.220 -62.781 1.00 84.55 206 THR D O 1
ATOM 1541 N N . ASP A 1 207 ? 12.678 -17.101 -64.208 1.00 80.54 207 ASP D N 1
ATOM 1542 C CA . ASP A 1 207 ? 13.670 -16.863 -65.257 1.00 76.44 207 ASP D CA 1
ATOM 1543 C C . ASP A 1 207 ? 14.360 -15.544 -64.924 1.00 72.45 207 ASP D C 1
ATOM 1544 O O . ASP A 1 207 ? 14.052 -14.485 -65.474 1.00 72.70 207 ASP D O 1
ATOM 1549 N N . GLU A 1 208 ? 15.302 -15.620 -63.977 1.00 70.51 208 GLU D N 1
ATOM 1550 C CA . GLU A 1 208 ? 16.017 -14.420 -63.553 1.00 68.39 208 GLU D CA 1
ATOM 1551 C C . GLU A 1 208 ? 16.774 -13.786 -64.711 1.00 65.55 208 GLU D C 1
ATOM 1552 O O . GLU A 1 208 ? 16.939 -12.562 -64.743 1.00 63.12 208 GLU D O 1
ATOM 1558 N N . ASP A 1 209 ? 17.227 -14.596 -65.670 1.00 67.43 209 ASP D N 1
ATOM 1559 C CA . ASP A 1 209 ? 17.951 -14.065 -66.821 1.00 67.16 209 ASP D CA 1
ATOM 1560 C C . ASP A 1 209 ? 17.118 -13.023 -67.560 1.00 59.92 209 ASP D C 1
ATOM 1561 O O . ASP A 1 209 ? 17.573 -11.896 -67.791 1.00 55.44 209 ASP D O 1
ATOM 1566 N N . SER A 1 210 ? 15.884 -13.378 -67.927 1.00 57.90 210 SER D N 1
ATOM 1567 C CA . SER A 1 210 ? 15.014 -12.423 -68.609 1.00 56.64 210 SER D CA 1
ATOM 1568 C C . SER A 1 210 ? 14.579 -11.302 -67.672 1.00 51.97 210 SER D C 1
ATOM 1569 O O . SER A 1 210 ? 14.474 -10.143 -68.089 1.00 50.34 210 SER D O 1
ATOM 1572 N N . LEU A 1 211 ? 14.314 -11.630 -66.406 1.00 50.18 211 LEU D N 1
ATOM 1573 C CA . LEU A 1 211 ? 13.927 -10.609 -65.439 1.00 49.08 211 LEU D CA 1
ATOM 1574 C C . LEU A 1 211 ? 15.029 -9.572 -65.265 1.00 46.32 211 LEU D C 1
ATOM 1575 O O . LEU A 1 211 ? 14.758 -8.366 -65.225 1.00 42.48 211 LEU D O 1
ATOM 1580 N N . ILE A 1 212 ? 16.281 -10.023 -65.168 1.00 46.78 212 ILE D N 1
ATOM 1581 C CA . ILE A 1 212 ? 17.402 -9.095 -65.043 1.00 45.58 212 ILE D CA 1
ATOM 1582 C C . ILE A 1 212 ? 17.517 -8.231 -66.292 1.00 45.95 212 ILE D C 1
ATOM 1583 O O . ILE A 1 212 ? 17.638 -7.004 -66.209 1.00 47.08 212 ILE D O 1
ATOM 1588 N N . GLU A 1 213 ? 17.456 -8.861 -67.470 1.00 45.90 213 GLU D N 1
ATOM 1589 C CA . GLU A 1 213 ? 17.671 -8.143 -68.724 1.00 44.48 213 GLU D CA 1
ATOM 1590 C C . GLU A 1 213 ? 16.701 -6.978 -68.882 1.00 44.00 213 GLU D C 1
ATOM 1591 O O . GLU A 1 213 ? 17.101 -5.866 -69.244 1.00 46.17 213 GLU D O 1
ATOM 1597 N N . ILE A 1 214 ? 15.416 -7.215 -68.614 1.00 43.13 214 ILE D N 1
ATOM 1598 C CA . ILE A 1 214 ? 14.410 -6.176 -68.816 1.00 42.58 214 ILE D CA 1
ATOM 1599 C C . ILE A 1 214 ? 14.535 -5.092 -67.753 1.00 40.72 214 ILE D C 1
ATOM 1600 O O . ILE A 1 214 ? 14.615 -3.899 -68.066 1.00 39.77 214 ILE D O 1
ATOM 1605 N N . ILE A 1 215 ? 14.549 -5.493 -66.479 1.00 42.39 215 ILE D N 1
ATOM 1606 C CA . ILE A 1 215 ? 14.574 -4.530 -65.382 1.00 43.04 215 ILE D CA 1
ATOM 1607 C C . ILE A 1 215 ? 15.842 -3.684 -65.415 1.00 43.57 215 ILE D C 1
ATOM 1608 O O . ILE A 1 215 ? 15.814 -2.497 -65.066 1.00 47.36 215 ILE D O 1
ATOM 1613 N N . CYS A 1 216 ? 16.962 -4.259 -65.853 1.00 41.01 216 CYS D N 1
ATOM 1614 C CA . CYS A 1 216 ? 18.218 -3.513 -65.854 1.00 41.12 216 CYS D CA 1
ATOM 1615 C C . CYS A 1 216 ? 18.343 -2.568 -67.042 1.00 39.31 216 CYS D C 1
ATOM 1616 O O . CYS A 1 216 ? 19.032 -1.547 -66.940 1.00 41.67 216 CYS D O 1
ATOM 1619 N N . SER A 1 217 ? 17.694 -2.874 -68.165 1.00 40.23 217 SER D N 1
ATOM 1620 C CA . SER A 1 217 ? 17.921 -2.141 -69.404 1.00 40.59 217 SER D CA 1
ATOM 1621 C C . SER A 1 217 ? 16.867 -1.081 -69.698 1.00 43.34 217 SER D C 1
ATOM 1622 O O . SER A 1 217 ? 17.042 -0.307 -70.644 1.00 44.35 217 SER D O 1
ATOM 1625 N N . ARG A 1 218 ? 15.791 -1.016 -68.921 1.00 45.15 218 ARG D N 1
ATOM 1626 C CA . ARG A 1 218 ? 14.704 -0.092 -69.210 1.00 46.49 218 ARG D CA 1
ATOM 1627 C C . ARG A 1 218 ? 14.896 1.226 -68.469 1.00 47.47 218 ARG D C 1
ATOM 1628 O O . ARG A 1 218 ? 15.422 1.267 -67.354 1.00 48.30 218 ARG D O 1
ATOM 1636 N N . THR A 1 219 ? 14.465 2.309 -69.112 1.00 46.33 219 THR D N 1
ATOM 1637 C CA . THR A 1 219 ? 14.585 3.644 -68.553 1.00 44.57 219 THR D CA 1
ATOM 1638 C C . THR A 1 219 ? 13.419 3.937 -67.611 1.00 46.93 219 THR D C 1
ATOM 1639 O O . THR A 1 219 ? 12.436 3.194 -67.542 1.00 48.69 219 THR D O 1
ATOM 1643 N N . ASN A 1 220 ? 13.550 5.040 -66.867 1.00 45.26 220 ASN D N 1
ATOM 1644 C CA . ASN A 1 220 ? 12.475 5.495 -65.987 1.00 45.18 220 ASN D CA 1
ATOM 1645 C C . ASN A 1 220 ? 11.157 5.603 -66.739 1.00 47.60 220 ASN D C 1
ATOM 1646 O O . ASN A 1 220 ? 10.120 5.107 -66.284 1.00 46.35 220 ASN D O 1
ATOM 1651 N N . GLN A 1 221 ? 11.188 6.253 -67.904 1.00 52.26 221 GLN D N 1
ATOM 1652 C CA . GLN A 1 221 ? 9.983 6.432 -68.706 1.00 59.67 221 GLN D CA 1
ATOM 1653 C C . GLN A 1 221 ? 9.360 5.094 -69.087 1.00 58.97 221 GLN D C 1
ATOM 1654 O O . GLN A 1 221 ? 8.135 4.927 -69.024 1.00 60.52 221 GLN D O 1
ATOM 1660 N N . GLU A 1 222 ? 10.189 4.129 -69.486 1.00 53.89 222 GLU D N 1
ATOM 1661 C CA . GLU A 1 222 ? 9.671 2.836 -69.917 1.00 50.17 222 GLU D CA 1
ATOM 1662 C C . GLU A 1 222 ? 9.148 2.027 -68.737 1.00 50.59 222 GLU D C 1
ATOM 1663 O O . GLU A 1 222 ? 8.110 1.363 -68.844 1.00 52.76 222 GLU D O 1
ATOM 1669 N N . LEU A 1 223 ? 9.847 2.073 -67.602 1.00 49.02 223 LEU D N 1
ATOM 1670 C CA . LEU A 1 223 ? 9.421 1.302 -66.440 1.00 50.74 223 LEU D CA 1
ATOM 1671 C C . LEU A 1 223 ? 8.136 1.861 -65.844 1.00 54.79 223 LEU D C 1
ATOM 1672 O O . LEU A 1 223 ? 7.260 1.099 -65.419 1.00 53.94 223 LEU D O 1
ATOM 1677 N N . GLN A 1 224 ? 8.009 3.189 -65.803 1.00 59.58 224 GLN D N 1
ATOM 1678 C CA . GLN A 1 224 ? 6.774 3.808 -65.331 1.00 63.50 224 GLN D CA 1
ATOM 1679 C C . GLN A 1 224 ? 5.578 3.338 -66.151 1.00 61.32 224 GLN D C 1
ATOM 1680 O O . GLN A 1 224 ? 4.509 3.053 -65.600 1.00 61.23 224 GLN D O 1
ATOM 1686 N N . GLU A 1 225 ? 5.749 3.237 -67.471 1.00 59.54 225 GLU D N 1
ATOM 1687 C CA . GLU A 1 225 ? 4.676 2.751 -68.332 1.00 59.13 225 GLU D CA 1
ATOM 1688 C C . GLU A 1 225 ? 4.434 1.260 -68.123 1.00 57.63 225 GLU D C 1
ATOM 1689 O O . GLU A 1 225 ? 3.281 0.812 -68.075 1.00 58.07 225 GLU D O 1
ATOM 1695 N N . ILE A 1 226 ? 5.510 0.478 -67.997 1.00 54.52 226 ILE D N 1
ATOM 1696 C CA . ILE A 1 226 ? 5.371 -0.955 -67.747 1.00 51.83 226 ILE D CA 1
ATOM 1697 C C . ILE A 1 226 ? 4.611 -1.199 -66.451 1.00 53.39 226 ILE D C 1
ATOM 1698 O O . ILE A 1 226 ? 3.748 -2.081 -66.377 1.00 54.76 226 ILE D O 1
ATOM 1703 N N . ASN A 1 227 ? 4.912 -0.417 -65.411 1.00 53.62 227 ASN D N 1
ATOM 1704 C CA . ASN A 1 227 ? 4.225 -0.580 -64.134 1.00 56.17 227 ASN D CA 1
ATOM 1705 C C . ASN A 1 227 ? 2.729 -0.321 -64.269 1.00 59.33 227 ASN D C 1
ATOM 1706 O O . ASN A 1 227 ? 1.914 -1.017 -63.653 1.00 61.64 227 ASN D O 1
ATOM 1711 N N . ARG A 1 228 ? 2.350 0.676 -65.068 1.00 60.50 228 ARG D N 1
ATOM 1712 C CA . ARG A 1 228 ? 0.934 0.976 -65.257 1.00 64.85 228 ARG D CA 1
ATOM 1713 C C . ARG A 1 228 ? 0.238 -0.131 -66.038 1.00 66.85 228 ARG D C 1
ATOM 1714 O O . ARG A 1 228 ? -0.832 -0.608 -65.641 1.00 69.08 228 ARG D O 1
ATOM 1722 N N . VAL A 1 229 ? 0.834 -0.554 -67.153 1.00 64.84 229 VAL D N 1
ATOM 1723 C CA . VAL A 1 229 ? 0.192 -1.538 -68.019 1.00 62.94 229 VAL D CA 1
ATOM 1724 C C . VAL A 1 229 ? 0.177 -2.915 -67.361 1.00 61.49 229 VAL D C 1
ATOM 1725 O O . VAL A 1 229 ? -0.787 -3.677 -67.510 1.00 61.29 229 VAL D O 1
ATOM 1729 N N . TYR A 1 230 ? 1.236 -3.254 -66.620 1.00 60.19 230 TYR D N 1
ATOM 1730 C CA . TYR A 1 230 ? 1.277 -4.531 -65.912 1.00 62.51 230 TYR D CA 1
ATOM 1731 C C . TYR A 1 230 ? 0.099 -4.663 -64.955 1.00 69.79 230 TYR D C 1
ATOM 1732 O O . TYR A 1 230 ? -0.545 -5.717 -64.886 1.00 72.04 230 TYR D O 1
ATOM 1741 N N . LYS A 1 231 ? -0.200 -3.597 -64.209 1.00 72.09 231 LYS D N 1
ATOM 1742 C CA . LYS A 1 231 ? -1.309 -3.645 -63.263 1.00 75.37 231 LYS D CA 1
ATOM 1743 C C . LYS A 1 231 ? -2.648 -3.718 -63.986 1.00 77.15 231 LYS D C 1
ATOM 1744 O O . LYS A 1 231 ? -3.583 -4.368 -63.505 1.00 78.95 231 LYS D O 1
ATOM 1750 N N . GLU A 1 232 ? -2.763 -3.060 -65.142 1.00 79.76 232 GLU D N 1
ATOM 1751 C CA . GLU A 1 232 ? -3.994 -3.164 -65.919 1.00 85.20 232 GLU D CA 1
ATOM 1752 C C . GLU A 1 232 ? -4.191 -4.578 -66.450 1.00 82.52 232 GLU D C 1
ATOM 1753 O O . GLU A 1 232 ? -5.313 -5.096 -66.451 1.00 85.96 232 GLU D O 1
ATOM 1759 N N . MET A 1 233 ? -3.111 -5.218 -66.901 1.00 77.12 233 MET D N 1
ATOM 1760 C CA . MET A 1 233 ? -3.230 -6.528 -67.532 1.00 73.39 233 MET D CA 1
ATOM 1761 C C . MET A 1 233 ? -3.426 -7.638 -66.507 1.00 71.76 233 MET D C 1
ATOM 1762 O O . MET A 1 233 ? -4.264 -8.525 -66.705 1.00 74.06 233 MET D O 1
ATOM 1767 N N . TYR A 1 234 ? -2.676 -7.605 -65.406 1.00 69.48 234 TYR D N 1
ATOM 1768 C CA . TYR A 1 234 ? -2.616 -8.727 -64.478 1.00 70.35 234 TYR D CA 1
ATOM 1769 C C . TYR A 1 234 ? -3.220 -8.414 -63.115 1.00 74.16 234 TYR D C 1
ATOM 1770 O O . TYR A 1 234 ? -3.092 -9.225 -62.192 1.00 73.98 234 TYR D O 1
ATOM 1779 N N . LYS A 1 235 ? -3.874 -7.260 -62.967 1.00 78.02 235 LYS D N 1
ATOM 1780 C CA . LYS A 1 235 ? -4.621 -6.894 -61.763 1.00 80.73 235 LYS D CA 1
ATOM 1781 C C . LYS A 1 235 ? -3.761 -6.927 -60.503 1.00 81.14 235 LYS D C 1
ATOM 1782 O O . LYS A 1 235 ? -4.285 -7.050 -59.392 1.00 83.32 235 LYS D O 1
ATOM 1788 N N . THR A 1 236 ? -2.444 -6.820 -60.657 1.00 79.67 236 THR D N 1
ATOM 1789 C CA . THR A 1 236 ? -1.536 -6.794 -59.521 1.00 79.98 236 THR D CA 1
ATOM 1790 C C . THR A 1 236 ? -0.333 -5.939 -59.887 1.00 73.02 236 THR D C 1
ATOM 1791 O O . THR A 1 236 ? -0.065 -5.682 -61.063 1.00 68.21 236 THR D O 1
ATOM 1795 N N . ASP A 1 237 ? 0.388 -5.495 -58.863 1.00 72.65 237 ASP D N 1
ATOM 1796 C CA . ASP A 1 237 ? 1.546 -4.640 -59.072 1.00 72.89 237 ASP D CA 1
ATOM 1797 C C . ASP A 1 237 ? 2.777 -5.468 -59.411 1.00 67.84 237 ASP D C 1
ATOM 1798 O O . ASP A 1 237 ? 3.014 -6.528 -58.823 1.00 69.01 237 ASP D O 1
ATOM 1803 N N . LEU A 1 238 ? 3.556 -4.975 -60.380 1.00 64.52 238 LEU D N 1
ATOM 1804 C CA . LEU A 1 238 ? 4.796 -5.646 -60.761 1.00 61.02 238 LEU D CA 1
ATOM 1805 C C . LEU A 1 238 ? 5.738 -5.786 -59.573 1.00 59.96 238 LEU D C 1
ATOM 1806 O O . LEU A 1 238 ? 6.403 -6.817 -59.417 1.00 60.87 238 LEU D O 1
ATOM 1811 N N . GLU A 1 239 ? 5.807 -4.760 -58.722 1.00 59.16 239 GLU D N 1
ATOM 1812 C CA . GLU A 1 239 ? 6.664 -4.829 -57.543 1.00 59.69 239 GLU D CA 1
ATOM 1813 C C . GLU A 1 239 ? 6.277 -5.998 -56.644 1.00 61.61 239 GLU D C 1
ATOM 1814 O O . GLU A 1 239 ? 7.146 -6.674 -56.081 1.00 61.30 239 GLU D O 1
ATOM 1820 N N . LYS A 1 240 ? 4.975 -6.262 -56.512 1.00 64.29 240 LYS D N 1
ATOM 1821 C CA . LYS A 1 240 ? 4.526 -7.354 -55.654 1.00 67.24 240 LYS D CA 1
ATOM 1822 C C . LYS A 1 240 ? 4.931 -8.710 -56.220 1.00 65.01 240 LYS D C 1
ATOM 1823 O O . LYS A 1 240 ? 5.385 -9.587 -55.476 1.00 67.09 240 LYS D O 1
ATOM 1829 N N . ASP A 1 241 ? 4.806 -8.870 -57.528 1.00 61.70 241 ASP D N 1
ATOM 1830 C CA . ASP A 1 241 ? 5.185 -10.156 -58.162 1.00 61.19 241 ASP D CA 1
ATOM 1831 C C . ASP A 1 241 ? 6.692 -10.392 -58.015 1.00 60.87 241 ASP D C 1
ATOM 1832 O O . ASP A 1 241 ? 7.085 -11.539 -57.790 1.00 63.85 241 ASP D O 1
ATOM 1837 N N . ILE A 1 242 ? 7.495 -9.334 -58.102 1.00 57.58 242 ILE D N 1
ATOM 1838 C CA . ILE A 1 242 ? 8.969 -9.468 -57.945 1.00 55.34 242 ILE D CA 1
ATOM 1839 C C . ILE A 1 242 ? 9.274 -9.916 -56.519 1.00 58.67 242 ILE D C 1
ATOM 1840 O O . ILE A 1 242 ? 9.973 -10.908 -56.363 1.00 58.77 242 ILE D O 1
ATOM 1845 N N . ILE A 1 243 ? 8.697 -9.246 -55.528 1.00 61.60 243 ILE D N 1
ATOM 1846 C CA . ILE A 1 243 ? 8.910 -9.616 -54.100 1.00 64.31 243 ILE D CA 1
ATOM 1847 C C . ILE A 1 243 ? 8.583 -11.100 -53.896 1.00 68.10 243 ILE D C 1
ATOM 1848 O O . ILE A 1 243 ? 9.326 -11.774 -53.177 1.00 68.86 243 ILE D O 1
ATOM 1853 N N . SER A 1 244 ? 7.547 -11.598 -54.562 1.00 71.35 244 SER D N 1
ATOM 1854 C CA . SER A 1 244 ? 7.121 -13.010 -54.403 1.00 76.52 244 SER D CA 1
ATOM 1855 C C . SER A 1 244 ? 8.088 -13.973 -55.085 1.00 76.85 244 SER D C 1
ATOM 1856 O O . SER A 1 244 ? 8.319 -15.047 -54.519 1.00 75.50 244 SER D O 1
ATOM 1859 N N . ASP A 1 245 ? 8.642 -13.601 -56.238 1.00 79.43 245 ASP D N 1
ATOM 1860 C CA . ASP A 1 245 ? 9.493 -14.549 -57.004 1.00 83.91 245 ASP D CA 1
ATOM 1861 C C . ASP A 1 245 ? 10.975 -14.387 -56.675 1.00 78.70 245 ASP D C 1
ATOM 1862 O O . ASP A 1 245 ? 11.768 -15.214 -57.135 1.00 77.84 245 ASP D O 1
ATOM 1867 N N . THR A 1 246 ? 11.325 -13.368 -55.899 1.00 75.12 246 THR D N 1
ATOM 1868 C CA . THR A 1 246 ? 12.748 -13.116 -55.573 1.00 70.58 246 THR D CA 1
ATOM 1869 C C . THR A 1 246 ? 12.942 -13.056 -54.063 1.00 71.96 246 THR D C 1
ATOM 1870 O O . THR A 1 246 ? 11.935 -13.099 -53.351 1.00 75.20 246 THR D O 1
ATOM 1874 N N . SER A 1 247 ? 14.187 -12.974 -53.615 1.00 70.09 247 SER D N 1
ATOM 1875 C CA . SER A 1 247 ? 14.529 -12.853 -52.204 1.00 70.53 247 SER D CA 1
ATOM 1876 C C . SER A 1 247 ? 15.943 -12.299 -52.093 1.00 67.82 247 SER D C 1
ATOM 1877 O O . SER A 1 247 ? 16.653 -12.146 -53.089 1.00 64.20 247 SER D O 1
ATOM 1880 N N . GLY A 1 248 ? 16.342 -11.996 -50.858 1.00 69.47 248 GLY D N 1
ATOM 1881 C CA . GLY A 1 248 ? 17.684 -11.518 -50.592 1.00 66.35 248 GLY D CA 1
ATOM 1882 C C . GLY A 1 248 ? 17.948 -10.140 -51.182 1.00 62.36 248 GLY D C 1
ATOM 1883 O O . GLY A 1 248 ? 17.039 -9.392 -51.549 1.00 62.15 248 GLY D O 1
ATOM 1884 N N . ASP A 1 249 ? 19.241 -9.809 -51.263 1.00 59.31 249 ASP D N 1
ATOM 1885 C CA . ASP A 1 249 ? 19.640 -8.531 -51.842 1.00 58.37 249 ASP D CA 1
ATOM 1886 C C . ASP A 1 249 ? 19.299 -8.456 -53.324 1.00 54.92 249 ASP D C 1
ATOM 1887 O O . ASP A 1 249 ? 19.129 -7.356 -53.864 1.00 50.63 249 ASP D O 1
ATOM 1892 N N . PHE A 1 250 ? 19.208 -9.606 -53.997 1.00 57.48 250 PHE D N 1
ATOM 1893 C CA . PHE A 1 250 ? 18.721 -9.624 -55.372 1.00 56.99 250 PHE D CA 1
ATOM 1894 C C . PHE A 1 250 ? 17.311 -9.053 -55.457 1.00 59.35 250 PHE D C 1
ATOM 1895 O O . PHE A 1 250 ? 16.971 -8.356 -56.421 1.00 58.68 250 PHE D O 1
ATOM 1903 N N . ARG A 1 251 ? 16.479 -9.331 -54.451 1.00 60.07 251 ARG D N 1
ATOM 1904 C CA . ARG A 1 251 ? 15.146 -8.743 -54.401 1.00 60.19 251 ARG D CA 1
ATOM 1905 C C . ARG A 1 251 ? 15.219 -7.231 -54.225 1.00 57.04 251 ARG D C 1
ATOM 1906 O O . ARG A 1 251 ? 14.527 -6.481 -54.923 1.00 55.39 251 ARG D O 1
ATOM 1914 N N . LYS A 1 252 ? 16.047 -6.768 -53.283 1.00 55.92 252 LYS D N 1
ATOM 1915 C CA . LYS A 1 252 ? 16.212 -5.334 -53.063 1.00 54.03 252 LYS D CA 1
ATOM 1916 C C . LYS A 1 252 ? 16.611 -4.625 -54.350 1.00 51.03 252 LYS D C 1
ATOM 1917 O O . LYS A 1 252 ? 16.037 -3.592 -54.712 1.00 50.69 252 LYS D O 1
ATOM 1923 N N . LEU A 1 253 ? 17.595 -5.182 -55.060 1.00 51.40 253 LEU D N 1
ATOM 1924 C CA . LEU A 1 253 ? 18.084 -4.550 -56.280 1.00 51.15 253 LEU D CA 1
ATOM 1925 C C . LEU A 1 253 ? 16.992 -4.477 -57.339 1.00 47.68 253 LEU D C 1
ATOM 1926 O O . LEU A 1 253 ? 16.765 -3.421 -57.941 1.00 44.70 253 LEU D O 1
ATOM 1931 N N . MET A 1 254 ? 16.297 -5.592 -57.575 1.00 49.39 254 MET D N 1
ATOM 1932 C CA . MET A 1 254 ? 15.270 -5.613 -58.613 1.00 51.04 254 MET D CA 1
ATOM 1933 C C . MET A 1 254 ? 14.103 -4.699 -58.262 1.00 53.93 254 MET D C 1
ATOM 1934 O O . MET A 1 254 ? 13.527 -4.051 -59.144 1.00 56.56 254 MET D O 1
ATOM 1939 N N . VAL A 1 255 ? 13.732 -4.637 -56.982 1.00 53.91 255 VAL D N 1
ATOM 1940 C CA . VAL A 1 255 ? 12.628 -3.772 -56.578 1.00 54.81 255 VAL D CA 1
ATOM 1941 C C . VAL A 1 255 ? 13.001 -2.305 -56.760 1.00 55.20 255 VAL D C 1
ATOM 1942 O O . VAL A 1 255 ? 12.196 -1.503 -57.249 1.00 55.50 255 VAL D O 1
ATOM 1946 N N . ALA A 1 256 ? 14.224 -1.931 -56.373 1.00 54.04 256 ALA D N 1
ATOM 1947 C CA . ALA A 1 256 ? 14.657 -0.546 -56.531 1.00 51.26 256 ALA D CA 1
ATOM 1948 C C . ALA A 1 256 ? 14.729 -0.158 -58.003 1.00 51.30 256 ALA D C 1
ATOM 1949 O O . ALA A 1 256 ? 14.351 0.958 -58.378 1.00 53.59 256 ALA D O 1
ATOM 1951 N N . LEU A 1 257 ? 15.195 -1.073 -58.854 1.00 49.49 257 LEU D N 1
ATOM 1952 C CA . LEU A 1 257 ? 15.314 -0.770 -60.276 1.00 48.20 257 LEU D CA 1
ATOM 1953 C C . LEU A 1 257 ? 13.947 -0.660 -60.941 1.00 50.74 257 LEU D C 1
ATOM 1954 O O . LEU A 1 257 ? 13.707 0.265 -61.726 1.00 52.09 257 LEU D O 1
ATOM 1959 N N . ALA A 1 258 ? 13.035 -1.585 -60.630 1.00 50.75 258 ALA D N 1
ATOM 1960 C CA . ALA A 1 258 ? 11.722 -1.588 -61.266 1.00 49.53 258 ALA D CA 1
ATOM 1961 C C . ALA A 1 258 ? 10.876 -0.382 -60.879 1.00 51.65 258 ALA D C 1
ATOM 1962 O O . ALA A 1 258 ? 9.878 -0.103 -61.552 1.00 53.78 258 ALA D O 1
ATOM 1964 N N . LYS A 1 259 ? 11.243 0.335 -59.812 1.00 55.33 259 LYS D N 1
ATOM 1965 C CA . LYS A 1 259 ? 10.490 1.527 -59.435 1.00 57.68 259 LYS D CA 1
ATOM 1966 C C . LYS A 1 259 ? 10.624 2.631 -60.473 1.00 57.58 259 LYS D C 1
ATOM 1967 O O . LYS A 1 259 ? 9.736 3.485 -60.584 1.00 62.54 259 LYS D O 1
ATOM 1973 N N . GLY A 1 260 ? 11.718 2.636 -61.231 1.00 56.61 260 GLY D N 1
ATOM 1974 C CA . GLY A 1 260 ? 11.924 3.653 -62.248 1.00 57.96 260 GLY D CA 1
ATOM 1975 C C . GLY A 1 260 ? 11.964 5.064 -61.711 1.00 61.25 260 GLY D C 1
ATOM 1976 O O . GLY A 1 260 ? 11.499 5.989 -62.385 1.00 61.63 260 GLY D O 1
ATOM 1977 N N . ARG A 1 261 ? 12.490 5.254 -60.500 1.00 63.55 261 ARG D N 1
ATOM 1978 C CA . ARG A 1 261 ? 12.621 6.576 -59.900 1.00 67.80 261 ARG D CA 1
ATOM 1979 C C . ARG A 1 261 ? 14.075 7.040 -59.876 1.00 62.99 261 ARG D C 1
ATOM 1980 O O . ARG A 1 261 ? 14.490 7.769 -58.972 1.00 63.51 261 ARG D O 1
ATOM 1988 N N . ARG A 1 262 ? 14.845 6.680 -60.900 1.00 58.42 262 ARG D N 1
ATOM 1989 C CA . ARG A 1 262 ? 16.270 7.093 -60.996 1.00 55.76 262 ARG D CA 1
ATOM 1990 C C . ARG A 1 262 ? 16.364 8.595 -61.258 1.00 57.10 262 ARG D C 1
ATOM 1991 O O . ARG A 1 262 ? 15.524 9.134 -61.962 1.00 58.61 262 ARG D O 1
ATOM 1999 N N . ALA A 1 263 ? 17.368 9.246 -60.691 1.00 56.83 263 ALA D N 1
ATOM 2000 C CA . ALA A 1 263 ? 17.570 10.678 -60.954 1.00 58.78 263 ALA D CA 1
ATOM 2001 C C . ALA A 1 263 ? 17.657 10.938 -62.453 1.00 62.20 263 ALA D C 1
ATOM 2002 O O . ALA A 1 263 ? 18.286 10.155 -63.170 1.00 60.69 263 ALA D O 1
ATOM 2004 N N . GLU A 1 264 ? 17.029 12.028 -62.906 1.00 69.38 264 GLU D N 1
ATOM 2005 C CA . GLU A 1 264 ? 17.032 12.402 -64.346 1.00 75.57 264 GLU D CA 1
ATOM 2006 C C . GLU A 1 264 ? 18.368 13.069 -64.692 1.00 74.21 264 GLU D C 1
ATOM 2007 O O . GLU A 1 264 ? 18.916 13.742 -63.797 1.00 74.43 264 GLU D O 1
ATOM 2013 N N A ASP A 1 265 ? 18.972 13.076 -65.824 0.51 71.67 265 ASP D N 1
ATOM 2014 N N B ASP A 1 265 ? 18.965 13.012 -65.763 0.49 71.63 265 ASP D N 1
ATOM 2015 C CA A ASP A 1 265 ? 20.287 13.683 -66.157 0.51 73.66 265 ASP D CA 1
ATOM 2016 C CA B ASP A 1 265 ? 20.251 13.677 -66.091 0.49 73.59 265 ASP D CA 1
ATOM 2017 C C A ASP A 1 265 ? 20.186 15.203 -65.985 0.51 73.16 265 ASP D C 1
ATOM 2018 C C B ASP A 1 265 ? 20.103 15.186 -65.909 0.49 73.19 265 ASP D C 1
ATOM 2019 O O A ASP A 1 265 ? 19.596 15.851 -66.858 0.51 75.38 265 ASP D O 1
ATOM 2020 O O B ASP A 1 265 ? 19.550 15.815 -66.826 0.49 75.38 265 ASP D O 1
ATOM 2029 N N . GLY A 1 266 ? 20.844 15.745 -64.943 1.00 73.05 266 GLY D N 1
ATOM 2030 C CA . GLY A 1 266 ? 20.777 17.214 -64.817 1.00 76.17 266 GLY D CA 1
ATOM 2031 C C . GLY A 1 266 ? 21.712 17.906 -65.794 1.00 80.18 266 GLY D C 1
ATOM 2032 O O . GLY A 1 266 ? 22.534 17.207 -66.420 1.00 80.72 266 GLY D O 1
ATOM 2033 N N . SER A 1 267 ? 21.590 19.231 -65.920 1.00 83.89 267 SER D N 1
ATOM 2034 C CA . SER A 1 267 ? 22.445 20.016 -66.841 1.00 84.21 267 SER D CA 1
ATOM 2035 C C . SER A 1 267 ? 23.846 20.119 -66.240 1.00 83.48 267 SER D C 1
ATOM 2036 O O . SER A 1 267 ? 24.814 20.169 -67.007 1.00 88.08 267 SER D O 1
ATOM 2039 N N . VAL A 1 268 ? 23.936 20.135 -64.914 1.00 79.55 268 VAL D N 1
ATOM 2040 C CA . VAL A 1 268 ? 25.253 20.333 -64.253 1.00 73.10 268 VAL D CA 1
ATOM 2041 C C . VAL A 1 268 ? 25.851 18.987 -63.856 1.00 65.65 268 VAL D C 1
ATOM 2042 O O . VAL A 1 268 ? 25.170 18.222 -63.165 1.00 64.31 268 VAL D O 1
ATOM 2046 N N . ILE A 1 269 ? 27.074 18.716 -64.299 1.00 59.35 269 ILE D N 1
ATOM 2047 C CA . ILE A 1 269 ? 27.788 17.513 -63.891 1.00 51.14 269 ILE D CA 1
ATOM 2048 C C . ILE A 1 269 ? 28.317 17.725 -62.480 1.00 48.35 269 ILE D C 1
ATOM 2049 O O . ILE A 1 269 ? 29.029 18.699 -62.210 1.00 51.30 269 ILE D O 1
ATOM 2054 N N . ASP A 1 270 ? 27.965 16.818 -61.570 1.00 44.69 270 ASP D N 1
ATOM 2055 C CA . ASP A 1 270 ? 28.333 16.944 -60.161 1.00 46.30 270 ASP D CA 1
ATOM 2056 C C . ASP A 1 270 ? 29.607 16.137 -59.922 1.00 44.69 270 ASP D C 1
ATOM 2057 O O . ASP A 1 270 ? 29.583 14.991 -59.472 1.00 42.50 270 ASP D O 1
ATOM 2062 N N . TYR A 1 271 ? 30.743 16.769 -60.229 1.00 43.03 271 TYR D N 1
ATOM 2063 C CA . TYR A 1 271 ? 32.031 16.097 -60.082 1.00 40.30 271 TYR D CA 1
ATOM 2064 C C . TYR A 1 271 ? 32.314 15.744 -58.627 1.00 37.43 271 TYR D C 1
ATOM 2065 O O . TYR A 1 271 ? 32.909 14.698 -58.340 1.00 36.24 271 TYR D O 1
ATOM 2074 N N . GLU A 1 272 ? 31.901 16.607 -57.695 1.00 40.88 272 GLU D N 1
ATOM 2075 C CA . GLU A 1 272 ? 32.095 16.314 -56.278 1.00 42.47 272 GLU D CA 1
ATOM 2076 C C . GLU A 1 272 ? 31.368 15.035 -55.882 1.00 40.99 272 GLU D C 1
ATOM 2077 O O . GLU A 1 272 ? 31.935 14.170 -55.205 1.00 40.27 272 GLU D O 1
ATOM 2083 N N . LEU A 1 273 ? 30.109 14.894 -56.304 1.00 43.07 273 LEU D N 1
ATOM 2084 C CA . LEU A 1 273 ? 29.359 13.685 -55.987 1.00 42.43 273 LEU D CA 1
ATOM 2085 C C . LEU A 1 273 ? 29.917 12.480 -56.734 1.00 40.78 273 LEU D C 1
ATOM 2086 O O . LEU A 1 273 ? 29.924 11.363 -56.202 1.00 41.57 273 LEU D O 1
ATOM 2091 N N . ILE A 1 274 ? 30.384 12.687 -57.968 1.00 39.95 274 ILE D N 1
ATOM 2092 C CA . ILE A 1 274 ? 31.011 11.608 -58.729 1.00 39.14 274 ILE D CA 1
ATOM 2093 C C . ILE A 1 274 ? 32.167 11.002 -57.944 1.00 38.73 274 ILE D C 1
ATOM 2094 O O . ILE A 1 274 ? 32.307 9.776 -57.864 1.00 36.01 274 ILE D O 1
ATOM 2099 N N . ASP A 1 275 ? 33.005 11.852 -57.342 1.00 41.90 275 ASP D N 1
ATOM 2100 C CA . ASP A 1 275 ? 34.136 11.353 -56.567 1.00 40.74 275 ASP D CA 1
ATOM 2101 C C . ASP A 1 275 ? 33.672 10.694 -55.274 1.00 41.21 275 ASP D C 1
ATOM 2102 O O . ASP A 1 275 ? 34.202 9.648 -54.878 1.00 41.02 275 ASP D O 1
ATOM 2107 N N . GLN A 1 276 ? 32.741 11.298 -54.563 1.00 42.41 276 GLN D N 1
ATOM 2108 C CA . GLN A 1 276 ? 32.216 10.673 -53.325 1.00 47.42 276 GLN D CA 1
ATOM 2109 C C . GLN A 1 276 ? 31.641 9.278 -53.611 1.00 46.52 276 GLN D C 1
ATOM 2110 O O . GLN A 1 276 ? 31.941 8.362 -52.859 1.00 46.65 276 GLN D O 1
ATOM 2116 N N . ASP A 1 277 ? 30.847 9.140 -54.666 1.00 45.71 277 ASP D N 1
ATOM 2117 C CA . ASP A 1 277 ? 30.206 7.846 -55.005 1.00 46.65 277 ASP D CA 1
ATOM 2118 C C . ASP A 1 277 ? 31.271 6.840 -55.416 1.00 45.56 277 ASP D C 1
ATOM 2119 O O . ASP A 1 277 ? 31.135 5.679 -55.056 1.00 44.17 277 ASP D O 1
ATOM 2124 N N . ALA A 1 278 ? 32.298 7.299 -56.124 1.00 44.85 278 ALA D N 1
ATOM 2125 C CA . ALA A 1 278 ? 33.384 6.378 -56.435 1.00 44.55 278 ALA D CA 1
ATOM 2126 C C . ALA A 1 278 ? 34.089 5.914 -55.168 1.00 46.53 278 ALA D C 1
ATOM 2127 O O . ALA A 1 278 ? 34.471 4.744 -55.059 1.00 48.12 278 ALA D O 1
ATOM 2129 N N . ARG A 1 279 ? 34.222 6.794 -54.194 1.00 49.23 279 ARG D N 1
ATOM 2130 C CA . ARG A 1 279 ? 34.877 6.418 -52.927 1.00 50.68 279 ARG D CA 1
ATOM 2131 C C . ARG A 1 279 ? 33.969 5.464 -52.155 1.00 53.15 279 ARG D C 1
ATOM 2132 O O . ARG A 1 279 ? 34.496 4.530 -51.554 1.00 56.58 279 ARG D O 1
ATOM 2140 N N . ASP A 1 280 ? 32.662 5.748 -52.146 1.00 50.92 280 ASP D N 1
ATOM 2141 C CA . ASP A 1 280 ? 31.664 4.924 -51.413 1.00 51.73 280 ASP D CA 1
ATOM 2142 C C . ASP A 1 280 ? 31.668 3.497 -51.970 1.00 48.36 280 ASP D C 1
ATOM 2143 O O . ASP A 1 280 ? 31.777 2.551 -51.165 1.00 49.27 280 ASP D O 1
ATOM 2148 N N . LEU A 1 281 ? 31.552 3.356 -53.294 1.00 46.47 281 LEU D N 1
ATOM 2149 C CA . LEU A 1 281 ? 31.535 2.032 -53.909 1.00 46.32 281 LEU D CA 1
ATOM 2150 C C . LEU A 1 281 ? 32.776 1.237 -53.531 1.00 46.63 281 LEU D C 1
ATOM 2151 O O . LEU A 1 281 ? 32.709 0.017 -53.346 1.00 44.24 281 LEU D O 1
ATOM 2156 N N . TYR A 1 282 ? 33.918 1.916 -53.405 1.00 48.81 282 TYR D N 1
ATOM 2157 C CA . TYR A 1 282 ? 35.149 1.233 -53.025 1.00 50.76 282 TYR D CA 1
ATOM 2158 C C . TYR A 1 282 ? 35.141 0.862 -51.546 1.00 53.19 282 TYR D C 1
ATOM 2159 O O . TYR A 1 282 ? 35.527 -0.255 -51.180 1.00 55.06 282 TYR D O 1
ATOM 2168 N N . ASP A 1 283 ? 34.677 1.769 -50.699 1.00 54.35 283 ASP D N 1
ATOM 2169 C CA . ASP A 1 283 ? 34.609 1.506 -49.245 1.00 57.77 283 ASP D CA 1
ATOM 2170 C C . ASP A 1 283 ? 33.668 0.331 -48.989 1.00 55.62 283 ASP D C 1
ATOM 2171 O O . ASP A 1 283 ? 34.044 -0.530 -48.205 1.00 54.48 283 ASP D O 1
ATOM 2176 N N . ALA A 1 284 ? 32.516 0.291 -49.658 1.00 54.56 284 ALA D N 1
ATOM 2177 C CA . ALA A 1 284 ? 31.514 -0.737 -49.409 1.00 54.52 284 ALA D CA 1
ATOM 2178 C C . ALA A 1 284 ? 31.953 -2.120 -49.873 1.00 53.86 284 ALA D C 1
ATOM 2179 O O . ALA A 1 284 ? 31.467 -3.120 -49.333 1.00 53.98 284 ALA D O 1
ATOM 2181 N N . GLY A 1 285 ? 32.865 -2.210 -50.839 1.00 52.80 285 GLY D N 1
ATOM 2182 C CA . GLY A 1 285 ? 33.219 -3.503 -51.392 1.00 53.34 285 GLY D CA 1
ATOM 2183 C C . GLY A 1 285 ? 34.660 -3.936 -51.211 1.00 55.48 285 GLY D C 1
ATOM 2184 O O . GLY A 1 285 ? 35.018 -4.510 -50.177 1.00 58.54 285 GLY D O 1
ATOM 2185 N N . VAL A 1 286 ? 35.492 -3.666 -52.221 1.00 53.90 286 VAL D N 1
ATOM 2186 C CA . VAL A 1 286 ? 36.831 -4.248 -52.290 1.00 54.64 286 VAL D CA 1
ATOM 2187 C C . VAL A 1 286 ? 37.692 -3.830 -51.103 1.00 58.72 286 VAL D C 1
ATOM 2188 O O . VAL A 1 286 ? 38.560 -4.593 -50.659 1.00 60.31 286 VAL D O 1
ATOM 2192 N N . LYS A 1 287 ? 37.461 -2.637 -50.552 1.00 58.98 287 LYS D N 1
ATOM 2193 C CA . LYS A 1 287 ? 38.346 -2.142 -49.503 1.00 59.89 287 LYS D CA 1
ATOM 2194 C C . LYS A 1 287 ? 38.113 -2.832 -48.161 1.00 65.18 287 LYS D C 1
ATOM 2195 O O . LYS A 1 287 ? 39.050 -2.942 -47.363 1.00 69.20 287 LYS D O 1
ATOM 2201 N N . ARG A 1 288 ? 36.885 -3.340 -47.984 1.00 65.01 288 ARG D N 1
ATOM 2202 C CA . ARG A 1 288 ? 36.527 -3.933 -46.685 1.00 65.13 288 ARG D CA 1
ATOM 2203 C C . ARG A 1 288 ? 36.296 -5.428 -46.796 1.00 66.97 288 ARG D C 1
ATOM 2204 O O . ARG A 1 288 ? 36.233 -5.941 -47.922 1.00 65.81 288 ARG D O 1
ATOM 2212 N N . LYS A 1 289 ? 36.287 -6.111 -45.645 1.00 70.69 289 LYS D N 1
ATOM 2213 C CA . LYS A 1 289 ? 35.863 -7.504 -45.632 1.00 71.64 289 LYS D CA 1
ATOM 2214 C C . LYS A 1 289 ? 34.344 -7.562 -45.724 1.00 67.38 289 LYS D C 1
ATOM 2215 O O . LYS A 1 289 ? 33.644 -6.821 -45.027 1.00 68.66 289 LYS D O 1
ATOM 2221 N N . GLY A 1 290 ? 33.837 -8.440 -46.582 1.00 62.89 290 GLY D N 1
ATOM 2222 C CA . GLY A 1 290 ? 32.418 -8.458 -46.862 1.00 61.21 290 GLY D CA 1
ATOM 2223 C C . GLY A 1 290 ? 32.050 -7.380 -47.866 1.00 60.44 290 GLY D C 1
ATOM 2224 O O . GLY A 1 290 ? 32.899 -6.826 -48.571 1.00 61.34 290 GLY D O 1
ATOM 2225 N N . THR A 1 291 ? 30.757 -7.076 -47.926 1.00 61.03 291 THR D N 1
ATOM 2226 C CA . THR A 1 291 ? 30.267 -6.054 -48.842 1.00 58.18 291 THR D CA 1
ATOM 2227 C C . THR A 1 291 ? 29.038 -5.389 -48.244 1.00 57.80 291 THR D C 1
ATOM 2228 O O . THR A 1 291 ? 28.088 -6.077 -47.858 1.00 60.79 291 THR D O 1
ATOM 2232 N N . ASP A 1 292 ? 29.061 -4.057 -48.166 1.00 55.86 292 ASP D N 1
ATOM 2233 C CA . ASP A 1 292 ? 27.872 -3.284 -47.804 1.00 56.06 292 ASP D CA 1
ATOM 2234 C C . ASP A 1 292 ? 27.004 -3.181 -49.055 1.00 56.20 292 ASP D C 1
ATOM 2235 O O . ASP A 1 292 ? 27.029 -2.198 -49.801 1.00 56.31 292 ASP D O 1
ATOM 2240 N N . VAL A 1 293 ? 26.223 -4.241 -49.285 1.00 57.66 293 VAL D N 1
ATOM 2241 C CA . VAL A 1 293 ? 25.424 -4.323 -50.511 1.00 56.08 293 VAL D CA 1
ATOM 2242 C C . VAL A 1 293 ? 24.392 -3.209 -50.609 1.00 55.44 293 VAL D C 1
ATOM 2243 O O . VAL A 1 293 ? 24.229 -2.646 -51.702 1.00 53.78 293 VAL D O 1
ATOM 2247 N N . PRO A 1 294 ? 23.656 -2.843 -49.550 1.00 56.32 294 PRO D N 1
ATOM 2248 C CA . PRO A 1 294 ? 22.722 -1.710 -49.678 1.00 55.61 294 PRO D CA 1
ATOM 2249 C C . PRO A 1 294 ? 23.365 -0.420 -50.159 1.00 55.42 294 PRO D C 1
ATOM 2250 O O . PRO A 1 294 ? 22.713 0.355 -50.872 1.00 56.61 294 PRO D O 1
ATOM 2254 N N . LYS A 1 295 ? 24.623 -0.160 -49.792 1.00 54.14 295 LYS D N 1
ATOM 2255 C CA . LYS A 1 295 ? 25.306 1.023 -50.307 1.00 51.48 295 LYS D CA 1
ATOM 2256 C C . LYS A 1 295 ? 25.507 0.930 -51.814 1.00 49.42 295 LYS D C 1
ATOM 2257 O O . LYS A 1 295 ? 25.340 1.924 -52.531 1.00 48.80 295 LYS D O 1
ATOM 2263 N N . TRP A 1 296 ? 25.865 -0.255 -52.314 1.00 49.00 296 TRP D N 1
ATOM 2264 C CA . TRP A 1 296 ? 25.972 -0.448 -53.757 1.00 45.58 296 TRP D CA 1
ATOM 2265 C C . TRP A 1 296 ? 24.628 -0.232 -54.441 1.00 46.29 296 TRP D C 1
ATOM 2266 O O . TRP A 1 296 ? 24.550 0.403 -55.499 1.00 46.17 296 TRP D O 1
ATOM 2277 N N . ILE A 1 297 ? 23.555 -0.757 -53.846 1.00 45.67 297 ILE D N 1
ATOM 2278 C CA . ILE A 1 297 ? 22.240 -0.697 -54.478 1.00 45.12 297 ILE D CA 1
ATOM 2279 C C . ILE A 1 297 ? 21.779 0.748 -54.619 1.00 48.22 297 ILE D C 1
ATOM 2280 O O . ILE A 1 297 ? 21.295 1.162 -55.679 1.00 50.42 297 ILE D O 1
ATOM 2285 N N . SER A 1 298 ? 21.926 1.537 -53.553 1.00 49.53 298 SER D N 1
ATOM 2286 C CA . SER A 1 298 ? 21.416 2.903 -53.572 1.00 52.72 298 SER D CA 1
ATOM 2287 C C . SER A 1 298 ? 22.148 3.760 -54.597 1.00 51.09 298 SER D C 1
ATOM 2288 O O . SER A 1 298 ? 21.519 4.540 -55.320 1.00 54.57 298 SER D O 1
ATOM 2291 N N . ILE A 1 299 ? 23.471 3.626 -54.686 1.00 45.97 299 ILE D N 1
ATOM 2292 C CA . ILE A 1 299 ? 24.229 4.447 -55.625 1.00 42.85 299 ILE D CA 1
ATOM 2293 C C . ILE A 1 299 ? 23.901 4.060 -57.063 1.00 43.58 299 ILE D C 1
ATOM 2294 O O . ILE A 1 299 ? 23.637 4.922 -57.909 1.00 45.33 299 ILE D O 1
ATOM 2299 N N . MET A 1 300 ? 23.902 2.761 -57.360 1.00 42.90 300 MET D N 1
ATOM 2300 C CA . MET A 1 300 ? 23.708 2.307 -58.731 1.00 44.44 300 MET D CA 1
ATOM 2301 C C . MET A 1 300 ? 22.254 2.347 -59.187 1.00 44.12 300 MET D C 1
ATOM 2302 O O . MET A 1 300 ? 22.001 2.171 -60.383 1.00 43.55 300 MET D O 1
ATOM 2307 N N . THR A 1 301 ? 21.294 2.565 -58.289 1.00 43.72 301 THR D N 1
ATOM 2308 C CA . THR A 1 301 ? 19.907 2.712 -58.714 1.00 45.31 301 THR D CA 1
ATOM 2309 C C . THR A 1 301 ? 19.416 4.152 -58.685 1.00 47.28 301 THR D C 1
ATOM 2310 O O . THR A 1 301 ? 18.511 4.499 -59.451 1.00 49.48 301 THR D O 1
ATOM 2314 N N . GLU A 1 302 ? 19.991 5.002 -57.835 1.00 49.13 302 GLU D N 1
ATOM 2315 C CA . GLU A 1 302 ? 19.484 6.362 -57.686 1.00 52.14 302 GLU D CA 1
ATOM 2316 C C . GLU A 1 302 ? 20.143 7.353 -58.641 1.00 47.85 302 GLU D C 1
ATOM 2317 O O . GLU A 1 302 ? 19.457 8.220 -59.193 1.00 49.33 302 GLU D O 1
ATOM 2323 N N . ARG A 1 303 ? 21.453 7.247 -58.850 1.00 44.09 303 ARG D N 1
ATOM 2324 C CA . ARG A 1 303 ? 22.157 8.220 -59.674 1.00 41.62 303 ARG D CA 1
ATOM 2325 C C . ARG A 1 303 ? 21.806 8.043 -61.149 1.00 40.29 303 ARG D C 1
ATOM 2326 O O . ARG A 1 303 ? 21.434 6.958 -61.606 1.00 38.45 303 ARG D O 1
ATOM 2334 N N . SER A 1 304 ? 21.951 9.131 -61.902 1.00 42.35 304 SER D N 1
ATOM 2335 C CA . SER A 1 304 ? 21.649 9.107 -63.325 1.00 43.27 304 SER D CA 1
ATOM 2336 C C . SER A 1 304 ? 22.714 8.322 -64.086 1.00 43.34 304 SER D C 1
ATOM 2337 O O . SER A 1 304 ? 23.839 8.128 -63.616 1.00 45.73 304 SER D O 1
ATOM 2340 N N . VAL A 1 305 ? 22.340 7.867 -65.286 1.00 42.57 305 VAL D N 1
ATOM 2341 C CA . VAL A 1 305 ? 23.266 7.081 -66.106 1.00 39.62 305 VAL D CA 1
ATOM 2342 C C . VAL A 1 305 ? 24.530 7.863 -66.458 1.00 37.39 305 VAL D C 1
ATOM 2343 O O . VAL A 1 305 ? 25.633 7.333 -66.249 1.00 37.80 305 VAL D O 1
ATOM 2347 N N . PRO A 1 306 ? 24.457 9.092 -66.995 1.00 37.26 306 PRO D N 1
ATOM 2348 C CA . PRO A 1 306 ? 25.710 9.820 -67.267 1.00 38.09 306 PRO D CA 1
ATOM 2349 C C . PRO A 1 306 ? 26.569 10.010 -66.030 1.00 41.43 306 PRO D C 1
ATOM 2350 O O . PRO A 1 306 ? 27.801 9.923 -66.111 1.00 42.97 306 PRO D O 1
ATOM 2354 N N . HIS A 1 307 ? 25.940 10.269 -64.882 1.00 39.60 307 HIS D N 1
ATOM 2355 C CA . HIS A 1 307 ? 26.676 10.396 -63.629 1.00 38.56 307 HIS D CA 1
ATOM 2356 C C . HIS A 1 307 ? 27.413 9.104 -63.292 1.00 39.46 307 HIS D C 1
ATOM 2357 O O . HIS A 1 307 ? 28.608 9.119 -62.974 1.00 41.73 307 HIS D O 1
ATOM 2364 N N . LEU A 1 308 ? 26.713 7.970 -63.368 1.00 37.36 308 LEU D N 1
ATOM 2365 C CA . LEU A 1 308 ? 27.314 6.697 -62.981 1.00 39.92 308 LEU D CA 1
ATOM 2366 C C . LEU A 1 308 ? 28.408 6.262 -63.947 1.00 40.37 308 LEU D C 1
ATOM 2367 O O . LEU A 1 308 ? 29.357 5.585 -63.536 1.00 41.97 308 LEU D O 1
ATOM 2372 N N . GLN A 1 309 ? 28.291 6.626 -65.226 1.00 37.11 309 GLN D N 1
ATOM 2373 C CA . GLN A 1 309 ? 29.366 6.359 -66.176 1.00 36.24 309 GLN D CA 1
ATOM 2374 C C . GLN A 1 309 ? 30.671 6.983 -65.699 1.00 36.03 309 GLN D C 1
ATOM 2375 O O . GLN A 1 309 ? 31.733 6.350 -65.730 1.00 34.54 309 GLN D O 1
ATOM 2381 N N . LYS A 1 310 ? 30.603 8.234 -65.243 1.00 36.01 310 LYS D N 1
ATOM 2382 C CA . LYS A 1 310 ? 31.789 8.898 -64.722 1.00 37.79 310 LYS D CA 1
ATOM 2383 C C . LYS A 1 310 ? 32.186 8.350 -63.356 1.00 43.89 310 LYS D C 1
ATOM 2384 O O . LYS A 1 310 ? 33.375 8.344 -63.016 1.00 49.77 310 LYS D O 1
ATOM 2390 N N . VAL A 1 311 ? 31.214 7.887 -62.565 1.00 43.04 311 VAL D N 1
ATOM 2391 C CA . VAL A 1 311 ? 31.535 7.276 -61.277 1.00 41.69 311 VAL D CA 1
ATOM 2392 C C . VAL A 1 311 ? 32.379 6.026 -61.481 1.00 41.49 311 VAL D C 1
ATOM 2393 O O . VAL A 1 311 ? 33.364 5.799 -60.767 1.00 43.62 311 VAL D O 1
ATOM 2397 N N . PHE A 1 312 ? 32.016 5.204 -62.467 1.00 39.70 312 PHE D N 1
ATOM 2398 C CA . PHE A 1 312 ? 32.749 3.968 -62.709 1.00 40.88 312 PHE D CA 1
ATOM 2399 C C . PHE A 1 312 ? 34.173 4.236 -63.181 1.00 39.90 312 PHE D C 1
ATOM 2400 O O . PHE A 1 312 ? 35.071 3.430 -62.909 1.00 39.12 312 PHE D O 1
ATOM 2408 N N . ASP A 1 313 ? 34.406 5.353 -63.877 1.00 41.94 313 ASP D N 1
ATOM 2409 C CA . ASP A 1 313 ? 35.770 5.690 -64.270 1.00 45.92 313 ASP D CA 1
ATOM 2410 C C . ASP A 1 313 ? 36.551 6.284 -63.104 1.00 44.70 313 ASP D C 1
ATOM 2411 O O . ASP A 1 313 ? 37.715 5.927 -62.889 1.00 48.17 313 ASP D O 1
ATOM 2416 N N . ARG A 1 314 ? 35.931 7.187 -62.339 1.00 41.84 314 ARG D N 1
ATOM 2417 C CA . ARG A 1 314 ? 36.580 7.711 -61.140 1.00 39.66 314 ARG D CA 1
ATOM 2418 C C . ARG A 1 314 ? 36.866 6.600 -60.137 1.00 40.22 314 ARG D C 1
ATOM 2419 O O . ARG A 1 314 ? 37.832 6.686 -59.370 1.00 41.79 314 ARG D O 1
ATOM 2427 N N . TYR A 1 315 ? 36.041 5.550 -60.138 1.00 41.57 315 TYR D N 1
ATOM 2428 C CA . TYR A 1 315 ? 36.269 4.407 -59.259 1.00 42.17 315 TYR D CA 1
ATOM 2429 C C . TYR A 1 315 ? 37.599 3.727 -59.562 1.00 43.48 315 TYR D C 1
ATOM 2430 O O . TYR A 1 315 ? 38.269 3.232 -58.649 1.00 42.74 315 TYR D O 1
ATOM 2439 N N . LYS A 1 316 ? 38.001 3.698 -60.837 1.00 42.91 316 LYS D N 1
ATOM 2440 C CA . LYS A 1 316 ? 39.266 3.075 -61.204 1.00 42.37 316 LYS D CA 1
ATOM 2441 C C . LYS A 1 316 ? 40.461 3.835 -60.646 1.00 45.34 316 LYS D C 1
ATOM 2442 O O . LYS A 1 316 ? 41.577 3.306 -60.645 1.00 47.08 316 LYS D O 1
ATOM 2448 N N . SER A 1 317 ? 40.305 5.071 -60.183 1.00 45.54 317 SER D N 1
ATOM 2449 C CA . SER A 1 317 ? 41.443 5.810 -59.575 1.00 43.65 317 SER D CA 1
ATOM 2450 C C . SER A 1 317 ? 41.742 5.288 -58.173 1.00 42.78 317 SER D C 1
ATOM 2451 O O . SER A 1 317 ? 42.886 5.400 -57.743 1.00 43.22 317 SER D O 1
ATOM 2454 N N . TYR A 1 318 ? 40.741 4.732 -57.503 1.00 44.09 318 TYR D N 1
ATOM 2455 C CA . TYR A 1 318 ? 40.925 4.270 -56.132 1.00 44.03 318 TYR D CA 1
ATOM 2456 C C . TYR A 1 318 ? 41.157 2.769 -56.025 1.00 46.15 318 TYR D C 1
ATOM 2457 O O . TYR A 1 318 ? 41.955 2.327 -55.193 1.00 50.01 318 TYR D O 1
ATOM 2466 N N . SER A 1 319 ? 40.474 1.977 -56.845 1.00 46.08 319 SER D N 1
ATOM 2467 C CA . SER A 1 319 ? 40.441 0.523 -56.794 1.00 46.59 319 SER D CA 1
ATOM 2468 C C . SER A 1 319 ? 41.368 -0.087 -57.836 1.00 45.83 319 SER D C 1
ATOM 2469 O O . SER A 1 319 ? 41.421 0.388 -58.978 1.00 44.25 319 SER D O 1
ATOM 2472 N N . PRO A 1 320 ? 42.105 -1.141 -57.469 1.00 48.54 320 PRO D N 1
ATOM 2473 C CA . PRO A 1 320 ? 42.944 -1.834 -58.459 1.00 49.11 320 PRO D CA 1
ATOM 2474 C C . PRO A 1 320 ? 42.149 -2.648 -59.467 1.00 50.40 320 PRO D C 1
ATOM 2475 O O . PRO A 1 320 ? 42.743 -3.153 -60.428 1.00 51.43 320 PRO D O 1
ATOM 2479 N N . TYR A 1 321 ? 40.838 -2.793 -59.278 1.00 50.11 321 TYR D N 1
ATOM 2480 C CA . TYR A 1 321 ? 39.964 -3.467 -60.226 1.00 51.20 321 TYR D CA 1
ATOM 2481 C C . TYR A 1 321 ? 38.842 -2.523 -60.636 1.00 50.04 321 TYR D C 1
ATOM 2482 O O . TYR A 1 321 ? 38.432 -1.654 -59.861 1.00 51.22 321 TYR D O 1
ATOM 2491 N N . ASP A 1 322 ? 38.344 -2.693 -61.861 1.00 48.01 322 ASP D N 1
ATOM 2492 C CA . ASP A 1 322 ? 37.219 -1.883 -62.305 1.00 47.46 322 ASP D CA 1
ATOM 2493 C C . ASP A 1 322 ? 35.928 -2.411 -61.682 1.00 46.10 322 ASP D C 1
ATOM 2494 O O . ASP A 1 322 ? 35.929 -3.364 -60.897 1.00 45.70 322 ASP D O 1
ATOM 2499 N N . MET A 1 323 ? 34.805 -1.783 -62.037 1.00 47.31 323 MET D N 1
ATOM 2500 C CA . MET A 1 323 ? 33.538 -2.117 -61.394 1.00 46.10 323 MET D CA 1
ATOM 2501 C C . MET A 1 323 ? 33.134 -3.559 -61.675 1.00 43.31 323 MET D C 1
ATOM 2502 O O . MET A 1 323 ? 32.698 -4.279 -60.769 1.00 42.47 323 MET D O 1
ATOM 2507 N N . LEU A 1 324 ? 33.274 -4.001 -62.928 1.00 44.18 324 LEU D N 1
ATOM 2508 C CA . LEU A 1 324 ? 32.846 -5.351 -63.288 1.00 45.71 324 LEU D CA 1
ATOM 2509 C C . LEU A 1 324 ? 33.674 -6.405 -62.562 1.00 50.88 324 LEU D C 1
ATOM 2510 O O . LEU A 1 324 ? 33.126 -7.362 -62.003 1.00 54.85 324 LEU D O 1
ATOM 2515 N N . GLU A 1 325 ? 35.064 -6.175 -62.585 1.00 52.31 325 GLU D N 1
ATOM 2516 C CA . GLU A 1 325 ? 35.912 -7.122 -61.818 1.00 54.89 325 GLU D CA 1
ATOM 2517 C C . GLU A 1 325 ? 35.577 -7.042 -60.332 1.00 51.29 325 GLU D C 1
ATOM 2518 O O . GLU A 1 325 ? 35.545 -8.092 -59.702 1.00 50.86 325 GLU D O 1
ATOM 2524 N N . SER A 1 326 ? 35.289 -5.920 -59.808 1.00 48.76 326 SER D N 1
ATOM 2525 C CA . SER A 1 326 ? 34.976 -5.799 -58.388 1.00 48.27 326 SER D CA 1
ATOM 2526 C C . SER A 1 326 ? 33.709 -6.567 -58.037 1.00 48.39 326 SER D C 1
ATOM 2527 O O . SER A 1 326 ? 33.634 -7.199 -56.978 1.00 49.71 326 SER D O 1
ATOM 2530 N N . ILE A 1 327 ? 32.705 -6.532 -58.915 1.00 47.24 327 ILE D N 1
ATOM 2531 C CA . ILE A 1 327 ? 31.461 -7.254 -58.656 1.00 46.90 327 ILE D CA 1
ATOM 2532 C C . ILE A 1 327 ? 31.717 -8.756 -58.616 1.00 49.89 327 ILE D C 1
ATOM 2533 O O . ILE A 1 327 ? 31.222 -9.465 -57.731 1.00 52.26 327 ILE D O 1
ATOM 2538 N N . ARG A 1 328 ? 32.500 -9.261 -59.574 1.00 51.13 328 ARG D N 1
ATOM 2539 C CA . ARG A 1 328 ? 32.806 -10.687 -59.616 1.00 51.45 328 ARG D CA 1
ATOM 2540 C C . ARG A 1 328 ? 33.564 -11.139 -58.374 1.00 54.67 328 ARG D C 1
ATOM 2541 O O . ARG A 1 328 ? 33.476 -12.308 -57.985 1.00 58.36 328 ARG D O 1
ATOM 2549 N N . LYS A 1 329 ? 34.308 -10.235 -57.739 1.00 55.54 329 LYS D N 1
ATOM 2550 C CA . LYS A 1 329 ? 35.078 -10.575 -56.551 1.00 57.23 329 LYS D CA 1
ATOM 2551 C C . LYS A 1 329 ? 34.306 -10.372 -55.255 1.00 57.53 329 LYS D C 1
ATOM 2552 O O . LYS A 1 329 ? 34.750 -10.858 -54.209 1.00 59.26 329 LYS D O 1
ATOM 2558 N N . GLU A 1 330 ? 33.165 -9.685 -55.292 1.00 56.73 330 GLU D N 1
ATOM 2559 C CA . GLU A 1 330 ? 32.453 -9.308 -54.076 1.00 56.79 330 GLU D CA 1
ATOM 2560 C C . GLU A 1 330 ? 31.199 -10.132 -53.819 1.00 55.43 330 GLU D C 1
ATOM 2561 O O . GLU A 1 330 ? 30.946 -10.513 -52.672 1.00 55.72 330 GLU D O 1
ATOM 2567 N N . VAL A 1 331 ? 30.398 -10.414 -54.847 1.00 53.99 331 VAL D N 1
ATOM 2568 C CA . VAL A 1 331 ? 29.123 -11.099 -54.677 1.00 54.16 331 VAL D CA 1
ATOM 2569 C C . VAL A 1 331 ? 29.022 -12.234 -55.690 1.00 55.80 331 VAL D C 1
ATOM 2570 O O . VAL A 1 331 ? 29.819 -12.344 -56.622 1.00 55.50 331 VAL D O 1
ATOM 2574 N N . LYS A 1 332 ? 28.017 -13.086 -55.490 1.00 58.84 332 LYS D N 1
ATOM 2575 C CA . LYS A 1 332 ? 27.804 -14.256 -56.329 1.00 60.75 332 LYS D CA 1
ATOM 2576 C C . LYS A 1 332 ? 26.307 -14.451 -56.550 1.00 61.12 332 LYS D C 1
ATOM 2577 O O . LYS A 1 332 ? 25.473 -13.733 -55.989 1.00 62.12 332 LYS D O 1
ATOM 2583 N N . GLY A 1 333 ? 25.973 -15.426 -57.398 1.00 58.50 333 GLY D N 1
ATOM 2584 C CA . GLY A 1 333 ? 24.589 -15.801 -57.614 1.00 57.04 333 GLY D CA 1
ATOM 2585 C C . GLY A 1 333 ? 23.810 -14.787 -58.438 1.00 55.46 333 GLY D C 1
ATOM 2586 O O . GLY A 1 333 ? 24.354 -14.080 -59.291 1.00 50.97 333 GLY D O 1
ATOM 2587 N N . ASP A 1 334 ? 22.500 -14.731 -58.177 1.00 60.12 334 ASP D N 1
ATOM 2588 C CA . ASP A 1 334 ? 21.636 -13.790 -58.885 1.00 61.41 334 ASP D CA 1
ATOM 2589 C C . ASP A 1 334 ? 22.088 -12.352 -58.667 1.00 56.75 334 ASP D C 1
ATOM 2590 O O . ASP A 1 334 ? 22.024 -11.528 -59.588 1.00 52.64 334 ASP D O 1
ATOM 2595 N N . LEU A 1 335 ? 22.543 -12.032 -57.453 1.00 57.36 335 LEU D N 1
ATOM 2596 C CA . LEU A 1 335 ? 22.970 -10.669 -57.151 1.00 54.60 335 LEU D CA 1
ATOM 2597 C C . LEU A 1 335 ? 24.136 -10.251 -58.037 1.00 52.10 335 LEU D C 1
ATOM 2598 O O . LEU A 1 335 ? 24.149 -9.143 -58.586 1.00 51.03 335 LEU D O 1
ATOM 2603 N N . GLU A 1 336 ? 25.128 -11.132 -58.189 1.00 52.82 336 GLU D N 1
ATOM 2604 C CA . GLU A 1 336 ? 26.252 -10.842 -59.074 1.00 52.01 336 GLU D CA 1
ATOM 2605 C C . GLU A 1 336 ? 25.794 -10.690 -60.517 1.00 53.15 336 GLU D C 1
ATOM 2606 O O . GLU A 1 336 ? 26.245 -9.785 -61.229 1.00 52.74 336 GLU D O 1
ATOM 2612 N N . ASN A 1 337 ? 24.900 -11.574 -60.966 1.00 55.85 337 ASN D N 1
ATOM 2613 C CA . ASN A 1 337 ? 24.377 -11.484 -62.326 1.00 56.05 337 ASN D CA 1
ATOM 2614 C C . ASN A 1 337 ? 23.687 -10.146 -62.561 1.00 50.34 337 ASN D C 1
ATOM 2615 O O . ASN A 1 337 ? 23.851 -9.530 -63.621 1.00 48.42 337 ASN D O 1
ATOM 2620 N N . ALA A 1 338 ? 22.926 -9.673 -61.572 1.00 49.74 338 ALA D N 1
ATOM 2621 C CA . ALA A 1 338 ? 22.169 -8.437 -61.735 1.00 49.53 338 ALA D CA 1
ATOM 2622 C C . ALA A 1 338 ? 23.085 -7.220 -61.776 1.00 50.13 338 ALA D C 1
ATOM 2623 O O . ALA A 1 338 ? 22.893 -6.320 -62.603 1.00 49.64 338 ALA D O 1
ATOM 2625 N N . PHE A 1 339 ? 24.079 -7.167 -60.886 1.00 49.82 339 PHE D N 1
ATOM 2626 C CA . PHE A 1 339 ? 25.017 -6.048 -60.893 1.00 48.82 339 PHE D CA 1
ATOM 2627 C C . PHE A 1 339 ? 25.809 -6.000 -62.192 1.00 46.78 339 PHE D C 1
ATOM 2628 O O . PHE A 1 339 ? 25.998 -4.926 -62.774 1.00 48.48 339 PHE D O 1
ATOM 2636 N N . LEU A 1 340 ? 26.283 -7.158 -62.660 1.00 45.67 340 LEU D N 1
ATOM 2637 C CA . LEU A 1 340 ? 27.046 -7.197 -63.905 1.00 46.23 340 LEU D CA 1
ATOM 2638 C C . LEU A 1 340 ? 26.213 -6.704 -65.083 1.00 45.86 340 LEU D C 1
ATOM 2639 O O . LEU A 1 340 ? 26.713 -5.966 -65.939 1.00 46.71 340 LEU D O 1
ATOM 2644 N N . ASN A 1 341 ? 24.941 -7.104 -65.148 1.00 44.90 341 ASN D N 1
ATOM 2645 C CA . ASN A 1 341 ? 24.072 -6.628 -66.221 1.00 41.94 341 ASN D CA 1
ATOM 2646 C C . ASN A 1 341 ? 23.814 -5.132 -66.097 1.00 41.50 341 ASN D C 1
ATOM 2647 O O . ASN A 1 341 ? 23.877 -4.396 -67.090 1.00 43.67 341 ASN D O 1
ATOM 2652 N N . LEU A 1 342 ? 23.522 -4.664 -64.881 1.00 38.90 342 LEU D N 1
ATOM 2653 C CA . LEU A 1 342 ? 23.197 -3.255 -64.681 1.00 39.48 342 LEU D CA 1
ATOM 2654 C C . LEU A 1 342 ? 24.359 -2.353 -65.076 1.00 38.64 342 LEU D C 1
ATOM 2655 O O . LEU A 1 342 ? 24.157 -1.311 -65.710 1.00 39.33 342 LEU D O 1
ATOM 2660 N N . VAL A 1 343 ? 25.584 -2.738 -64.715 1.00 37.07 343 VAL D N 1
ATOM 2661 C CA . VAL A 1 343 ? 26.745 -1.919 -65.046 1.00 35.87 343 VAL D CA 1
ATOM 2662 C C . VAL A 1 343 ? 26.969 -1.887 -66.554 1.00 36.97 343 VAL D C 1
ATOM 2663 O O . VAL A 1 343 ? 27.334 -0.848 -67.117 1.00 40.38 343 VAL D O 1
ATOM 2667 N N . GLN A 1 344 ? 26.743 -3.013 -67.235 1.00 37.13 344 GLN D N 1
ATOM 2668 C CA . GLN A 1 344 ? 26.891 -3.029 -68.688 1.00 36.00 344 GLN D CA 1
ATOM 2669 C C . GLN A 1 344 ? 25.863 -2.122 -69.356 1.00 37.81 344 GLN D C 1
ATOM 2670 O O . GLN A 1 344 ? 26.178 -1.423 -70.326 1.00 39.22 344 GLN D O 1
ATOM 2676 N N . CYS A 1 345 ? 24.626 -2.124 -68.849 1.00 37.78 345 CYS D N 1
ATOM 2677 C CA . CYS A 1 345 ? 23.600 -1.241 -69.394 1.00 38.95 345 CYS D CA 1
ATOM 2678 C C . CYS A 1 345 ? 23.961 0.222 -69.177 1.00 39.91 345 CYS D C 1
ATOM 2679 O O . CYS A 1 345 ? 23.719 1.063 -70.051 1.00 43.49 345 CYS D O 1
ATOM 2682 N N . ILE A 1 346 ? 24.549 0.542 -68.022 1.00 39.14 346 ILE D N 1
ATOM 2683 C CA . ILE A 1 346 ? 24.983 1.912 -67.762 1.00 38.63 346 ILE D CA 1
ATOM 2684 C C . ILE A 1 346 ? 26.142 2.290 -68.678 1.00 38.42 346 ILE D C 1
ATOM 2685 O O . ILE A 1 346 ? 26.162 3.381 -69.260 1.00 40.63 346 ILE D O 1
ATOM 2690 N N . GLN A 1 347 ? 27.120 1.396 -68.826 1.00 37.41 347 GLN D N 1
ATOM 2691 C CA . GLN A 1 347 ? 28.330 1.732 -69.570 1.00 38.49 347 GLN D CA 1
ATOM 2692 C C . GLN A 1 347 ? 28.068 1.789 -71.071 1.00 38.17 347 GLN D C 1
ATOM 2693 O O . GLN A 1 347 ? 28.424 2.769 -71.736 1.00 39.93 347 GLN D O 1
ATOM 2699 N N . ASN A 1 348 ? 27.444 0.747 -71.624 1.00 36.58 348 ASN D N 1
ATOM 2700 C CA . ASN A 1 348 ? 27.231 0.666 -73.073 1.00 36.41 348 ASN D CA 1
ATOM 2701 C C . ASN A 1 348 ? 26.066 -0.305 -73.306 1.00 36.91 348 ASN D C 1
ATOM 2702 O O . ASN A 1 348 ? 26.274 -1.511 -73.438 1.00 37.51 348 ASN D O 1
ATOM 2707 N N . LYS A 1 349 ? 24.854 0.241 -73.364 1.00 38.67 349 LYS D N 1
ATOM 2708 C CA . LYS A 1 349 ? 23.668 -0.596 -73.517 1.00 37.56 349 LYS D CA 1
ATOM 2709 C C . LYS A 1 349 ? 23.613 -1.285 -74.882 1.00 35.01 349 LYS D C 1
ATOM 2710 O O . LYS A 1 349 ? 23.227 -2.459 -74.944 1.00 34.42 349 LYS D O 1
ATOM 2716 N N . PRO A 1 350 ? 23.960 -0.617 -75.996 1.00 31.82 350 PRO D N 1
ATOM 2717 C CA . PRO A 1 350 ? 24.012 -1.355 -77.272 1.00 32.80 350 PRO D CA 1
ATOM 2718 C C . PRO A 1 350 ? 24.970 -2.533 -77.252 1.00 37.35 350 PRO D C 1
ATOM 2719 O O . PRO A 1 350 ? 24.633 -3.607 -77.767 1.00 38.82 350 PRO D O 1
ATOM 2723 N N . LEU A 1 351 ? 26.165 -2.363 -76.676 1.00 38.18 351 LEU D N 1
ATOM 2724 C CA . LEU A 1 351 ? 27.094 -3.485 -76.568 1.00 34.10 351 LEU D CA 1
ATOM 2725 C C . LEU A 1 351 ? 26.532 -4.576 -75.669 1.00 33.58 351 LEU D C 1
ATOM 2726 O O . LEU A 1 351 ? 26.755 -5.767 -75.916 1.00 38.41 351 LEU D O 1
ATOM 2731 N N . TYR A 1 352 ? 25.801 -4.189 -74.621 1.00 32.22 352 TYR D N 1
ATOM 2732 C CA . TYR A 1 352 ? 25.171 -5.175 -73.748 1.00 32.66 352 TYR D CA 1
ATOM 2733 C C . TYR A 1 352 ? 24.208 -6.058 -74.531 1.00 32.42 352 TYR D C 1
ATOM 2734 O O . TYR A 1 352 ? 24.209 -7.286 -74.383 1.00 33.61 352 TYR D O 1
ATOM 2743 N N . PHE A 1 353 ? 23.378 -5.446 -75.378 1.00 29.72 353 PHE D N 1
ATOM 2744 C CA . PHE A 1 353 ? 22.438 -6.224 -76.175 1.00 33.30 353 PHE D CA 1
ATOM 2745 C C . PHE A 1 353 ? 23.155 -7.013 -77.261 1.00 35.65 353 PHE D C 1
ATOM 2746 O O . PHE A 1 353 ? 22.739 -8.127 -77.603 1.00 36.09 353 PHE D O 1
ATOM 2754 N N . ALA A 1 354 ? 24.233 -6.456 -77.817 1.00 36.04 354 ALA D N 1
ATOM 2755 C CA . ALA A 1 354 ? 25.041 -7.205 -78.772 1.00 33.49 354 ALA D CA 1
ATOM 2756 C C . ALA A 1 354 ? 25.578 -8.480 -78.140 1.00 35.25 354 ALA D C 1
ATOM 2757 O O . ALA A 1 354 ? 25.542 -9.556 -78.748 1.00 40.84 354 ALA D O 1
ATOM 2759 N N . ASP A 1 355 ? 26.069 -8.377 -76.902 1.00 35.70 355 ASP D N 1
ATOM 2760 C CA . ASP A 1 355 ? 26.612 -9.544 -76.213 1.00 37.88 355 ASP D CA 1
ATOM 2761 C C . ASP A 1 355 ? 25.526 -10.570 -75.911 1.00 40.64 355 ASP D C 1
ATOM 2762 O O . ASP A 1 355 ? 25.762 -11.779 -76.021 1.00 40.91 355 ASP D O 1
ATOM 2767 N N . ARG A 1 356 ? 24.333 -10.113 -75.521 1.00 40.90 356 ARG D N 1
ATOM 2768 C CA . ARG A 1 356 ? 23.258 -11.055 -75.232 1.00 41.46 356 ARG D CA 1
ATOM 2769 C C . ARG A 1 356 ? 22.744 -11.709 -76.507 1.00 40.85 356 ARG D C 1
ATOM 2770 O O . ARG A 1 356 ? 22.360 -12.885 -76.495 1.00 42.20 356 ARG D O 1
ATOM 2778 N N . LEU A 1 357 ? 22.731 -10.965 -77.616 1.00 38.14 357 LEU D N 1
ATOM 2779 C CA . LEU A 1 357 ? 22.398 -11.563 -78.905 1.00 34.42 357 LEU D CA 1
ATOM 2780 C C . LEU A 1 357 ? 23.396 -12.654 -79.267 1.00 34.72 357 LEU D C 1
ATOM 2781 O O . LEU A 1 357 ? 23.010 -13.769 -79.637 1.00 36.74 357 LEU D O 1
ATOM 2786 N N . TYR A 1 358 ? 24.691 -12.354 -79.144 1.00 34.15 358 TYR D N 1
ATOM 2787 C CA . TYR A 1 358 ? 25.715 -13.342 -79.469 1.00 34.94 358 TYR D CA 1
ATOM 2788 C C . TYR A 1 358 ? 25.598 -14.574 -78.582 1.00 36.95 358 TYR D C 1
ATOM 2789 O O . TYR A 1 358 ? 25.687 -15.709 -79.066 1.00 40.46 358 TYR D O 1
ATOM 2798 N N . ASP A 1 359 ? 25.393 -14.371 -77.278 1.00 39.15 359 ASP D N 1
ATOM 2799 C CA . ASP A 1 359 ? 25.273 -15.504 -76.366 1.00 41.79 359 ASP D CA 1
ATOM 2800 C C . ASP A 1 359 ? 24.042 -16.347 -76.668 1.00 43.42 359 ASP D C 1
ATOM 2801 O O . ASP A 1 359 ? 24.048 -17.557 -76.423 1.00 48.98 359 ASP D O 1
ATOM 2806 N N . SER A 1 360 ? 22.983 -15.738 -77.203 1.00 41.95 360 SER D N 1
ATOM 2807 C CA . SER A 1 360 ? 21.787 -16.507 -77.519 1.00 41.21 360 SER D CA 1
ATOM 2808 C C . SER A 1 360 ? 21.953 -17.376 -78.759 1.00 40.22 360 SER D C 1
ATOM 2809 O O . SER A 1 360 ? 21.104 -18.241 -79.000 1.00 42.63 360 SER D O 1
ATOM 2812 N N . MET A 1 361 ? 23.027 -17.187 -79.513 1.00 40.75 361 MET D N 1
ATOM 2813 C CA . MET A 1 361 ? 23.184 -17.927 -80.789 1.00 41.24 361 MET D CA 1
ATOM 2814 C C . MET A 1 361 ? 24.536 -18.641 -80.904 1.00 42.04 361 MET D C 1
ATOM 2815 O O . MET A 1 361 ? 24.628 -19.547 -81.721 1.00 42.30 361 MET D O 1
ATOM 2820 N N . LYS A 1 362 ? 25.525 -18.300 -80.088 1.00 44.10 362 LYS D N 1
ATOM 2821 C CA . LYS A 1 362 ? 26.914 -18.821 -80.256 1.00 44.21 362 LYS D CA 1
ATOM 2822 C C . LYS A 1 362 ? 27.031 -20.344 -80.287 1.00 45.35 362 LYS D C 1
ATOM 2823 O O . LYS A 1 362 ? 27.771 -20.848 -81.130 1.00 47.77 362 LYS D O 1
ATOM 2829 N N . GLY A 1 363 ? 26.342 -21.048 -79.405 1.00 44.28 363 GLY D N 1
ATOM 2830 C CA . GLY A 1 363 ? 26.548 -22.497 -79.322 1.00 44.13 363 GLY D CA 1
ATOM 2831 C C . GLY A 1 363 ? 25.397 -23.335 -79.804 1.00 47.37 363 GLY D C 1
ATOM 2832 O O . GLY A 1 363 ? 24.745 -22.946 -80.746 1.00 48.73 363 GLY D O 1
ATOM 2833 N N . LYS A 1 364 ? 25.195 -24.476 -79.164 1.00 48.58 364 LYS D N 1
ATOM 2834 C CA . LYS A 1 364 ? 24.149 -25.412 -79.611 1.00 48.92 364 LYS D CA 1
ATOM 2835 C C . LYS A 1 364 ? 22.782 -24.757 -79.546 1.00 48.49 364 LYS D C 1
ATOM 2836 O O . LYS A 1 364 ? 22.418 -24.224 -78.499 1.00 48.68 364 LYS D O 1
ATOM 2842 N N . GLY A 1 365 ? 22.077 -24.803 -80.659 1.00 48.48 365 GLY D N 1
ATOM 2843 C CA . GLY A 1 365 ? 20.709 -24.294 -80.683 1.00 46.83 365 GLY D CA 1
ATOM 2844 C C . GLY A 1 365 ? 20.626 -22.806 -80.554 1.00 44.83 365 GLY D C 1
ATOM 2845 O O . GLY A 1 365 ? 21.612 -22.128 -80.825 1.00 46.21 365 GLY D O 1
ATOM 2846 N N . THR A 1 366 ? 19.461 -22.337 -80.147 1.00 42.74 366 THR D N 1
ATOM 2847 C CA . THR A 1 366 ? 19.229 -20.892 -80.041 1.00 41.12 366 THR D CA 1
ATOM 2848 C C . THR A 1 366 ? 18.343 -20.589 -78.851 1.00 43.60 366 THR D C 1
ATOM 2849 O O . THR A 1 366 ? 17.342 -21.279 -78.689 1.00 46.16 366 THR D O 1
ATOM 2853 N N . ARG A 1 367 ? 18.771 -19.679 -77.995 1.00 44.28 367 ARG D N 1
ATOM 2854 C CA . ARG A 1 367 ? 17.896 -19.143 -76.956 1.00 47.69 367 ARG D CA 1
ATOM 2855 C C . ARG A 1 367 ? 16.942 -18.170 -77.641 1.00 46.53 367 ARG D C 1
ATOM 2856 O O . ARG A 1 367 ? 17.117 -16.949 -77.626 1.00 47.01 367 ARG D O 1
ATOM 2864 N N . ASP A 1 368 ? 15.920 -18.746 -78.278 1.00 45.15 368 ASP D N 1
ATOM 2865 C CA . ASP A 1 368 ? 14.989 -17.952 -79.073 1.00 44.93 368 ASP D CA 1
ATOM 2866 C C . ASP A 1 368 ? 14.283 -16.908 -78.220 1.00 44.94 368 ASP D C 1
ATOM 2867 O O . ASP A 1 368 ? 13.975 -15.812 -78.701 1.00 45.41 368 ASP D O 1
ATOM 2872 N N . LYS A 1 369 ? 14.025 -17.224 -76.948 1.00 46.21 369 LYS D N 1
ATOM 2873 C CA . LYS A 1 369 ? 13.316 -16.282 -76.090 1.00 48.65 369 LYS D CA 1
ATOM 2874 C C . LYS A 1 369 ? 14.118 -15.002 -75.888 1.00 49.04 369 LYS D C 1
ATOM 2875 O O . LYS A 1 369 ? 13.544 -13.912 -75.783 1.00 49.84 369 LYS D O 1
ATOM 2881 N N . VAL A 1 370 ? 15.444 -15.113 -75.838 1.00 44.87 370 VAL D N 1
ATOM 2882 C CA . VAL A 1 370 ? 16.285 -13.928 -75.723 1.00 40.08 370 VAL D CA 1
ATOM 2883 C C . VAL A 1 370 ? 16.440 -13.245 -77.076 1.00 38.59 370 VAL D C 1
ATOM 2884 O O . VAL A 1 370 ? 16.310 -12.021 -77.190 1.00 41.36 370 VAL D O 1
ATOM 2888 N N . LEU A 1 371 ? 16.728 -14.028 -78.118 1.00 39.81 371 LEU D N 1
ATOM 2889 C CA . LEU A 1 371 ? 16.924 -13.462 -79.450 1.00 38.71 371 LEU D CA 1
ATOM 2890 C C . LEU A 1 371 ? 15.682 -12.715 -79.920 1.00 42.36 371 LEU D C 1
ATOM 2891 O O . LEU A 1 371 ? 15.777 -11.604 -80.454 1.00 47.92 371 LEU D O 1
ATOM 2896 N N . ILE A 1 372 ? 14.504 -13.307 -79.718 1.00 39.69 372 ILE D N 1
ATOM 2897 C CA . ILE A 1 372 ? 13.268 -12.695 -80.195 1.00 39.18 372 ILE D CA 1
ATOM 2898 C C . ILE A 1 372 ? 12.967 -11.416 -79.419 1.00 40.60 372 ILE D C 1
ATOM 2899 O O . ILE A 1 372 ? 12.635 -10.380 -80.009 1.00 39.49 372 ILE D O 1
ATOM 2904 N N . ARG A 1 373 ? 13.093 -11.462 -78.089 1.00 41.91 373 ARG D N 1
ATOM 2905 C CA . ARG A 1 373 ? 12.743 -10.298 -77.276 1.00 41.91 373 ARG D CA 1
ATOM 2906 C C . ARG A 1 373 ? 13.606 -9.092 -77.625 1.00 40.77 373 ARG D C 1
ATOM 2907 O O . ARG A 1 373 ? 13.108 -7.962 -77.693 1.00 40.74 373 ARG D O 1
ATOM 2915 N N . ILE A 1 374 ? 14.900 -9.311 -77.859 1.00 37.58 374 ILE D N 1
ATOM 2916 C CA . ILE A 1 374 ? 15.794 -8.200 -78.174 1.00 36.36 374 ILE D CA 1
ATOM 2917 C C . ILE A 1 374 ? 15.466 -7.621 -79.545 1.00 36.23 374 ILE D C 1
ATOM 2918 O O . ILE A 1 374 ? 15.322 -6.403 -79.704 1.00 37.61 374 ILE D O 1
ATOM 2923 N N . MET A 1 375 ? 15.350 -8.486 -80.558 1.00 37.65 375 MET D N 1
ATOM 2924 C CA . MET A 1 375 ? 15.043 -8.009 -81.903 1.00 37.71 375 MET D CA 1
ATOM 2925 C C . MET A 1 375 ? 13.714 -7.269 -81.948 1.00 39.69 375 MET D C 1
ATOM 2926 O O . MET A 1 375 ? 13.562 -6.316 -82.719 1.00 42.63 375 MET D O 1
ATOM 2931 N N . VAL A 1 376 ? 12.747 -7.681 -81.129 1.00 39.27 376 VAL D N 1
ATOM 2932 C CA . VAL A 1 376 ? 11.462 -6.988 -81.091 1.00 40.60 376 VAL D CA 1
ATOM 2933 C C . VAL A 1 376 ? 11.592 -5.661 -80.350 1.00 41.08 376 VAL D C 1
ATOM 2934 O O . VAL A 1 376 ? 11.233 -4.599 -80.873 1.00 41.28 376 VAL D O 1
ATOM 2938 N N . SER A 1 377 ? 12.112 -5.701 -79.123 1.00 39.70 377 SER D N 1
ATOM 2939 C CA . SER A 1 377 ? 12.038 -4.549 -78.230 1.00 41.30 377 SER D CA 1
ATOM 2940 C C . SER A 1 377 ? 13.090 -3.483 -78.512 1.00 43.13 377 SER D C 1
ATOM 2941 O O . SER A 1 377 ? 12.989 -2.381 -77.961 1.00 47.26 377 SER D O 1
ATOM 2944 N N . ARG A 1 378 ? 14.093 -3.769 -79.338 1.00 39.57 378 ARG D N 1
ATOM 2945 C CA . ARG A 1 378 ? 15.137 -2.801 -79.640 1.00 41.19 378 ARG D CA 1
ATOM 2946 C C . ARG A 1 378 ? 15.137 -2.365 -81.097 1.00 43.27 378 ARG D C 1
ATOM 2947 O O . ARG A 1 378 ? 15.928 -1.489 -81.468 1.00 46.62 378 ARG D O 1
ATOM 2955 N N . SER A 1 379 ? 14.262 -2.940 -81.927 1.00 42.54 379 SER D N 1
ATOM 2956 C CA . SER A 1 379 ? 14.242 -2.605 -83.349 1.00 43.66 379 SER D CA 1
ATOM 2957 C C . SER A 1 379 ? 13.916 -1.137 -83.586 1.00 46.92 379 SER D C 1
ATOM 2958 O O . SER A 1 379 ? 14.298 -0.574 -84.619 1.00 48.54 379 SER D O 1
ATOM 2961 N N . GLU A 1 380 ? 13.223 -0.497 -82.646 1.00 49.70 380 GLU D N 1
ATOM 2962 C CA . GLU A 1 380 ? 12.854 0.907 -82.766 1.00 53.96 380 GLU D CA 1
ATOM 2963 C C . GLU A 1 380 ? 13.578 1.795 -81.763 1.00 52.48 380 GLU D C 1
ATOM 2964 O O . GLU A 1 380 ? 13.173 2.944 -81.566 1.00 56.09 380 GLU D O 1
ATOM 2970 N N . VAL A 1 381 ? 14.643 1.301 -81.135 1.00 47.06 381 VAL D N 1
ATOM 2971 C CA . VAL A 1 381 ? 15.368 2.089 -80.146 1.00 45.58 381 VAL D CA 1
ATOM 2972 C C . VAL A 1 381 ? 16.814 2.291 -80.586 1.00 46.77 381 VAL D C 1
ATOM 2973 O O . VAL A 1 381 ? 17.206 3.401 -80.962 1.00 50.83 381 VAL D O 1
ATOM 2977 N N . ASP A 1 382 ? 17.619 1.223 -80.553 1.00 45.84 382 ASP D N 1
ATOM 2978 C CA . ASP A 1 382 ? 19.052 1.358 -80.791 1.00 47.15 382 ASP D CA 1
ATOM 2979 C C . ASP A 1 382 ? 19.618 0.200 -81.608 1.00 47.96 382 ASP D C 1
ATOM 2980 O O . ASP A 1 382 ? 20.799 -0.138 -81.469 1.00 48.08 382 ASP D O 1
ATOM 2985 N N . MET A 1 383 ? 18.802 -0.404 -82.476 1.00 47.59 383 MET D N 1
ATOM 2986 C CA . MET A 1 383 ? 19.247 -1.584 -83.215 1.00 44.36 383 MET D CA 1
ATOM 2987 C C . MET A 1 383 ? 20.450 -1.286 -84.103 1.00 44.68 383 MET D C 1
ATOM 2988 O O . MET A 1 383 ? 21.304 -2.159 -84.299 1.00 47.00 383 MET D O 1
ATOM 2993 N N . LEU A 1 384 ? 20.544 -0.068 -84.642 1.00 44.21 384 LEU D N 1
ATOM 2994 C CA . LEU A 1 384 ? 21.680 0.272 -85.492 1.00 43.49 384 LEU D CA 1
ATOM 2995 C C . LEU A 1 384 ? 22.959 0.429 -84.679 1.00 41.31 384 LEU D C 1
ATOM 2996 O O . LEU A 1 384 ? 24.049 0.130 -85.180 1.00 38.72 384 LEU D O 1
ATOM 3001 N N . LYS A 1 385 ? 22.849 0.895 -83.432 1.00 40.82 385 LYS D N 1
ATOM 3002 C CA . LYS A 1 385 ? 24.011 0.918 -82.550 1.00 43.44 385 LYS D CA 1
ATOM 3003 C C . LYS A 1 385 ? 24.393 -0.490 -82.113 1.00 43.91 385 LYS D C 1
ATOM 3004 O O . LYS A 1 385 ? 25.581 -0.810 -81.993 1.00 44.27 385 LYS D O 1
ATOM 3010 N N . ILE A 1 386 ? 23.394 -1.340 -81.861 1.00 42.11 386 ILE D N 1
ATOM 3011 C CA . ILE A 1 386 ? 23.659 -2.733 -81.514 1.00 38.57 386 ILE D CA 1
ATOM 3012 C C . ILE A 1 386 ? 24.420 -3.422 -82.638 1.00 41.45 386 ILE D C 1
ATOM 3013 O O . ILE A 1 386 ? 25.415 -4.119 -82.406 1.00 43.50 386 ILE D O 1
ATOM 3018 N N . ARG A 1 387 ? 23.960 -3.232 -83.878 1.00 41.44 387 ARG D N 1
ATOM 3019 C CA . ARG A 1 387 ? 24.627 -3.836 -85.026 1.00 39.81 387 ARG D CA 1
ATOM 3020 C C . ARG A 1 387 ? 26.047 -3.307 -85.184 1.00 40.81 387 ARG D C 1
ATOM 3021 O O . ARG A 1 387 ? 26.959 -4.057 -85.554 1.00 39.62 387 ARG D O 1
ATOM 3029 N N . SER A 1 388 ? 26.254 -2.017 -84.911 1.00 41.54 388 SER D N 1
ATOM 3030 C CA . SER A 1 388 ? 27.590 -1.441 -85.011 1.00 43.59 388 SER D CA 1
ATOM 3031 C C . SER A 1 388 ? 28.529 -2.044 -83.971 1.00 41.58 388 SER D C 1
ATOM 3032 O O . SER A 1 388 ? 29.674 -2.391 -84.282 1.00 40.50 388 SER D O 1
ATOM 3035 N N . GLU A 1 389 ? 28.061 -2.176 -82.727 1.00 40.18 389 GLU D N 1
ATOM 3036 C CA . GLU A 1 389 ? 28.880 -2.801 -81.695 1.00 39.06 389 GLU D CA 1
ATOM 3037 C C . GLU A 1 389 ? 29.102 -4.279 -81.989 1.00 41.54 389 GLU D C 1
ATOM 3038 O O . GLU A 1 389 ? 30.199 -4.807 -81.769 1.00 44.25 389 GLU D O 1
ATOM 3044 N N . PHE A 1 390 ? 28.068 -4.962 -82.486 1.00 39.84 390 PHE D N 1
ATOM 3045 C CA . PHE A 1 390 ? 28.188 -6.382 -82.797 1.00 40.24 390 PHE D CA 1
ATOM 3046 C C . PHE A 1 390 ? 29.220 -6.614 -83.892 1.00 42.67 390 PHE D C 1
ATOM 3047 O O . PHE A 1 390 ? 30.104 -7.469 -83.757 1.00 42.95 390 PHE D O 1
ATOM 3055 N N . LYS A 1 391 ? 29.116 -5.863 -84.992 1.00 42.91 391 LYS D N 1
ATOM 3056 C CA . LYS A 1 391 ? 30.066 -6.011 -86.091 1.00 44.78 391 LYS D CA 1
ATOM 3057 C C . LYS A 1 391 ? 31.486 -5.703 -85.637 1.00 44.79 391 LYS D C 1
ATOM 3058 O O . LYS A 1 391 ? 32.430 -6.413 -86.001 1.00 45.66 391 LYS D O 1
ATOM 3064 N N . ARG A 1 392 ? 31.652 -4.651 -84.832 1.00 44.78 392 ARG D N 1
ATOM 3065 C CA . ARG A 1 392 ? 32.985 -4.245 -84.399 1.00 49.02 392 ARG D CA 1
ATOM 3066 C C . ARG A 1 392 ? 33.643 -5.318 -83.540 1.00 47.48 392 ARG D C 1
ATOM 3067 O O . ARG A 1 392 ? 34.851 -5.559 -83.653 1.00 48.42 392 ARG D O 1
ATOM 3075 N N . LYS A 1 393 ? 32.867 -5.976 -82.679 1.00 43.35 393 LYS D N 1
ATOM 3076 C CA . LYS A 1 393 ? 33.425 -6.935 -81.737 1.00 39.39 393 LYS D CA 1
ATOM 3077 C C . LYS A 1 393 ? 33.562 -8.334 -82.326 1.00 40.99 393 LYS D C 1
ATOM 3078 O O . LYS A 1 393 ? 34.597 -8.984 -82.135 1.00 44.60 393 LYS D O 1
ATOM 3084 N N . TYR A 1 394 ? 32.550 -8.813 -83.044 1.00 37.71 394 TYR D N 1
ATOM 3085 C CA . TYR A 1 394 ? 32.513 -10.202 -83.477 1.00 37.66 394 TYR D CA 1
ATOM 3086 C C . TYR A 1 394 ? 32.913 -10.399 -84.931 1.00 39.41 394 TYR D C 1
ATOM 3087 O O . TYR A 1 394 ? 32.965 -11.545 -85.390 1.00 42.70 394 TYR D O 1
ATOM 3096 N N . GLY A 1 395 ? 33.195 -9.330 -85.661 1.00 40.75 395 GLY D N 1
ATOM 3097 C CA . GLY A 1 395 ? 33.700 -9.468 -87.031 1.00 44.33 395 GLY D CA 1
ATOM 3098 C C . GLY A 1 395 ? 32.683 -9.704 -88.121 1.00 48.11 395 GLY D C 1
ATOM 3099 O O . GLY A 1 395 ? 32.747 -9.068 -89.176 1.00 52.77 395 GLY D O 1
ATOM 3100 N N . LYS A 1 396 ? 31.757 -10.628 -87.908 1.00 48.04 396 LYS D N 1
ATOM 3101 C CA . LYS A 1 396 ? 30.619 -10.787 -88.796 1.00 47.97 396 LYS D CA 1
ATOM 3102 C C . LYS A 1 396 ? 29.437 -9.986 -88.260 1.00 44.39 396 LYS D C 1
ATOM 3103 O O . LYS A 1 396 ? 29.411 -9.572 -87.099 1.00 43.99 396 LYS D O 1
ATOM 3109 N N . SER A 1 397 ? 28.451 -9.771 -89.122 1.00 43.26 397 SER D N 1
ATOM 3110 C CA . SER A 1 397 ? 27.311 -8.950 -88.747 1.00 39.78 397 SER D CA 1
ATOM 3111 C C . SER A 1 397 ? 26.306 -9.750 -87.921 1.00 37.51 397 SER D C 1
ATOM 3112 O O . SER A 1 397 ? 26.299 -10.985 -87.918 1.00 37.57 397 SER D O 1
ATOM 3115 N N . LEU A 1 398 ? 25.455 -9.019 -87.195 1.00 34.70 398 LEU D N 1
ATOM 3116 C CA . LEU A 1 398 ? 24.326 -9.651 -86.517 1.00 35.19 398 LEU D CA 1
ATOM 3117 C C . LEU A 1 398 ? 23.406 -10.334 -87.520 1.00 37.52 398 LEU D C 1
ATOM 3118 O O . LEU A 1 398 ? 22.845 -11.401 -87.241 1.00 37.46 398 LEU D O 1
ATOM 3123 N N . TYR A 1 399 ? 23.236 -9.719 -88.693 1.00 39.41 399 TYR D N 1
ATOM 3124 C CA . TYR A 1 399 ? 22.534 -10.356 -89.803 1.00 40.31 399 TYR D CA 1
ATOM 3125 C C . TYR A 1 399 ? 23.066 -11.762 -90.052 1.00 40.39 399 TYR D C 1
ATOM 3126 O O . TYR A 1 399 ? 22.298 -12.725 -90.158 1.00 42.98 399 TYR D O 1
ATOM 3135 N N . TYR A 1 400 ? 24.392 -11.894 -90.131 1.00 39.35 400 TYR D N 1
ATOM 3136 C CA . TYR A 1 400 ? 25.005 -13.177 -90.463 1.00 35.85 400 TYR D CA 1
ATOM 3137 C C . TYR A 1 400 ? 24.722 -14.227 -89.396 1.00 35.16 400 TYR D C 1
ATOM 3138 O O . TYR A 1 400 ? 24.426 -15.383 -89.719 1.00 35.93 400 TYR D O 1
ATOM 3147 N N . TYR A 1 401 ? 24.807 -13.849 -88.119 1.00 35.35 401 TYR D N 1
ATOM 3148 C CA . TYR A 1 401 ? 24.601 -14.829 -87.055 1.00 36.29 401 TYR D CA 1
ATOM 3149 C C . TYR A 1 401 ? 23.145 -15.272 -86.978 1.00 39.25 401 TYR D C 1
ATOM 3150 O O . TYR A 1 401 ? 22.864 -16.456 -86.759 1.00 40.84 401 TYR D O 1
ATOM 3159 N N . ILE A 1 402 ? 22.209 -14.337 -87.148 1.00 38.48 402 ILE D N 1
ATOM 3160 C CA . ILE A 1 402 ? 20.798 -14.702 -87.239 1.00 37.03 402 ILE D CA 1
ATOM 3161 C C . ILE A 1 402 ? 20.581 -15.666 -88.398 1.00 38.17 402 ILE D C 1
ATOM 3162 O O . ILE A 1 402 ? 19.867 -16.669 -88.274 1.00 38.56 402 ILE D O 1
ATOM 3167 N N . GLN A 1 403 ? 21.216 -15.383 -89.536 1.00 41.29 403 GLN D N 1
ATOM 3168 C CA . GLN A 1 403 ? 21.053 -16.222 -90.719 1.00 43.58 403 GLN D CA 1
ATOM 3169 C C . GLN A 1 403 ? 21.539 -17.644 -90.468 1.00 44.72 403 GLN D C 1
ATOM 3170 O O . GLN A 1 403 ? 20.939 -18.608 -90.958 1.00 45.58 403 GLN D O 1
ATOM 3176 N N . GLN A 1 404 ? 22.626 -17.798 -89.709 1.00 43.75 404 GLN D N 1
ATOM 3177 C CA . GLN A 1 404 ? 23.170 -19.126 -89.455 1.00 43.81 404 GLN D CA 1
ATOM 3178 C C . GLN A 1 404 ? 22.401 -19.890 -88.385 1.00 46.84 404 GLN D C 1
ATOM 3179 O O . GLN A 1 404 ? 22.475 -21.122 -88.352 1.00 53.05 404 GLN D O 1
ATOM 3185 N N . ASP A 1 405 ? 21.671 -19.195 -87.523 1.00 45.57 405 ASP D N 1
ATOM 3186 C CA . ASP A 1 405 ? 21.008 -19.874 -86.379 1.00 45.44 405 ASP D CA 1
ATOM 3187 C C . ASP A 1 405 ? 19.516 -20.118 -86.607 1.00 46.37 405 ASP D C 1
ATOM 3188 O O . ASP A 1 405 ? 18.965 -20.966 -85.908 1.00 48.37 405 ASP D O 1
ATOM 3193 N N . THR A 1 406 ? 18.887 -19.365 -87.504 1.00 44.11 406 THR D N 1
ATOM 3194 C CA . THR A 1 406 ? 17.457 -19.498 -87.734 1.00 44.83 406 THR D CA 1
ATOM 3195 C C . THR A 1 406 ? 17.205 -19.794 -89.207 1.00 49.56 406 THR D C 1
ATOM 3196 O O . THR A 1 406 ? 18.082 -19.621 -90.056 1.00 51.35 406 THR D O 1
ATOM 3200 N N . LYS A 1 407 ? 15.988 -20.248 -89.505 1.00 53.80 407 LYS D N 1
ATOM 3201 C CA . LYS A 1 407 ? 15.619 -20.643 -90.857 1.00 58.45 407 LYS D CA 1
ATOM 3202 C C . LYS A 1 407 ? 14.168 -20.260 -91.119 1.00 58.15 407 LYS D C 1
ATOM 3203 O O . LYS A 1 407 ? 13.428 -19.874 -90.211 1.00 57.98 407 LYS D O 1
ATOM 3209 N N . GLY A 1 408 ? 13.769 -20.374 -92.387 1.00 59.14 408 GLY D N 1
ATOM 3210 C CA . GLY A 1 408 ? 1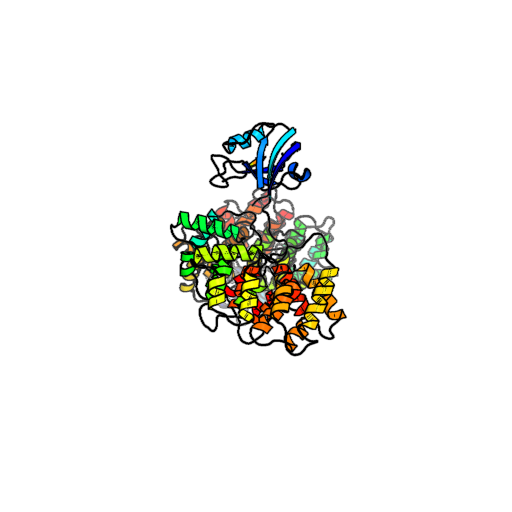2.387 -20.181 -92.789 1.00 59.52 408 GLY D CA 1
ATOM 3211 C C . GLY A 1 408 ? 11.905 -18.742 -92.655 1.00 58.80 408 GLY D C 1
ATOM 3212 O O . GLY A 1 408 ? 12.683 -17.785 -92.607 1.00 57.76 408 GLY D O 1
ATOM 3213 N N . ASP A 1 409 ? 10.577 -18.605 -92.597 1.00 57.40 409 ASP D N 1
ATOM 3214 C CA . ASP A 1 409 ? 9.973 -17.287 -92.434 1.00 55.33 409 ASP D CA 1
ATOM 3215 C C . ASP A 1 409 ? 10.318 -16.680 -91.081 1.00 52.17 409 ASP D C 1
ATOM 3216 O O . ASP A 1 409 ? 10.284 -15.454 -90.924 1.00 52.03 409 ASP D O 1
ATOM 3221 N N . TYR A 1 410 ? 10.636 -17.519 -90.094 1.00 50.67 410 TYR D N 1
ATOM 3222 C CA . TYR A 1 410 ? 11.104 -17.021 -88.805 1.00 48.97 410 TYR D CA 1
ATOM 3223 C C . TYR A 1 410 ? 12.406 -16.247 -88.964 1.00 48.39 410 TYR D C 1
ATOM 3224 O O . TYR A 1 410 ? 12.571 -15.160 -88.396 1.00 48.62 410 TYR D O 1
ATOM 3233 N N . GLN A 1 411 ? 13.344 -16.793 -89.742 1.00 48.03 411 GLN D N 1
ATOM 3234 C CA . GLN A 1 411 ? 14.581 -16.079 -90.036 1.00 47.70 411 GLN D CA 1
ATOM 3235 C C . GLN A 1 411 ? 14.297 -14.763 -90.748 1.00 52.29 411 GLN D C 1
ATOM 3236 O O . GLN A 1 411 ? 14.855 -13.718 -90.392 1.00 52.74 411 GLN D O 1
ATOM 3242 N N . LYS A 1 412 ? 13.425 -14.800 -91.759 1.00 55.21 412 LYS D N 1
ATOM 3243 C CA . LYS A 1 412 ? 13.140 -13.610 -92.556 1.00 56.33 412 LYS D CA 1
ATOM 3244 C C . LYS A 1 412 ? 12.637 -12.466 -91.684 1.00 50.47 412 LYS D C 1
ATOM 3245 O O . LYS A 1 412 ? 13.053 -11.314 -91.851 1.00 48.50 412 LYS D O 1
ATOM 3251 N N . ALA A 1 413 ? 11.735 -12.769 -90.745 1.00 48.43 413 ALA D N 1
ATOM 3252 C CA . ALA A 1 413 ? 11.220 -11.738 -89.849 1.00 45.72 413 ALA D CA 1
ATOM 3253 C C . ALA A 1 413 ? 12.337 -11.137 -89.006 1.00 43.92 413 ALA D C 1
ATOM 3254 O O . ALA A 1 413 ? 12.424 -9.913 -88.851 1.00 44.02 413 ALA D O 1
ATOM 3256 N N . LEU A 1 414 ? 13.202 -11.991 -88.452 1.00 41.47 414 LEU D N 1
ATOM 3257 C CA . LEU A 1 414 ? 14.320 -11.502 -87.652 1.00 41.31 414 LEU D CA 1
ATOM 3258 C C . LEU A 1 414 ? 15.289 -10.685 -88.497 1.00 41.16 414 LEU D C 1
ATOM 3259 O O . LEU A 1 414 ? 15.825 -9.673 -88.032 1.00 40.38 414 LEU D O 1
ATOM 3264 N N . LEU A 1 415 ? 15.523 -11.107 -89.742 1.00 42.46 415 LEU D N 1
ATOM 3265 C CA . LEU A 1 415 ? 16.404 -10.348 -90.623 1.00 43.02 415 LEU D CA 1
ATOM 3266 C C . LEU A 1 415 ? 15.819 -8.976 -90.941 1.00 44.19 415 LEU D C 1
ATOM 3267 O O . LEU A 1 415 ? 16.557 -7.990 -91.053 1.00 46.82 415 LEU D O 1
ATOM 3272 N N . TYR A 1 416 ? 14.494 -8.890 -91.083 1.00 45.52 416 TYR D N 1
ATOM 3273 C CA . TYR A 1 416 ? 13.858 -7.593 -91.297 1.00 48.40 416 TYR D CA 1
ATOM 3274 C C . TYR A 1 416 ? 13.978 -6.710 -90.061 1.00 46.25 416 TYR D C 1
ATOM 3275 O O . TYR A 1 416 ? 14.305 -5.523 -90.168 1.00 46.15 416 TYR D O 1
ATOM 3284 N N . LEU A 1 417 ? 13.705 -7.271 -88.879 1.00 47.62 417 LEU D N 1
ATOM 3285 C CA . LEU A 1 417 ? 13.880 -6.514 -87.644 1.00 47.34 417 LEU D CA 1
ATOM 3286 C C . LEU A 1 417 ? 15.335 -6.113 -87.440 1.00 50.32 417 LEU D C 1
ATOM 3287 O O . LEU A 1 417 ? 15.608 -5.082 -86.817 1.00 53.49 417 LEU D O 1
ATOM 3292 N N . CYS A 1 418 ? 16.277 -6.904 -87.960 1.00 49.86 418 CYS D N 1
ATOM 3293 C CA . CYS A 1 418 ? 17.677 -6.494 -87.938 1.00 47.24 418 CYS D CA 1
ATOM 3294 C C . CYS A 1 418 ? 17.891 -5.253 -88.793 1.00 48.23 418 CYS D C 1
ATOM 3295 O O . CYS A 1 418 ? 18.600 -4.324 -88.388 1.00 47.83 418 CYS D O 1
ATOM 3298 N N . GLY A 1 419 ? 17.277 -5.215 -89.975 1.00 49.20 419 GLY D N 1
ATOM 3299 C CA . GLY A 1 419 ? 17.303 -4.043 -90.822 1.00 51.36 419 GLY D CA 1
ATOM 3300 C C . GLY A 1 419 ? 18.326 -4.063 -91.935 1.00 54.48 419 GLY D C 1
ATOM 3301 O O . GLY A 1 419 ? 18.351 -3.129 -92.744 1.00 57.91 419 GLY D O 1
ATOM 3302 N N . GLY A 1 420 ? 19.170 -5.088 -92.004 1.00 54.11 420 GLY D N 1
ATOM 3303 C CA . GLY A 1 420 ? 20.167 -5.160 -93.053 1.00 54.46 420 GLY D CA 1
ATOM 3304 C C . GLY A 1 420 ? 21.494 -5.728 -92.593 1.00 54.26 420 GLY D C 1
ATOM 3305 O O . GLY A 1 420 ? 21.691 -5.984 -91.402 1.00 54.47 420 GLY D O 1
ATOM 3306 N N . ASP A 1 421 ? 22.411 -5.922 -93.535 1.00 53.92 421 ASP D N 1
ATOM 3307 C CA . ASP A 1 421 ? 23.713 -6.507 -93.260 1.00 52.48 421 ASP D CA 1
ATOM 3308 C C . ASP A 1 421 ? 24.716 -5.424 -92.866 1.00 55.20 421 ASP D C 1
ATOM 3309 O O . ASP A 1 421 ? 24.470 -4.225 -93.011 1.00 56.74 421 ASP D O 1
ATOM 3314 N N . ASP A 1 422 ? 25.863 -5.864 -92.356 1.00 55.52 422 ASP D N 1
ATOM 3315 C CA . ASP A 1 422 ? 26.939 -4.951 -91.979 1.00 55.36 422 ASP D CA 1
ATOM 3316 C C . ASP A 1 422 ? 28.296 -5.508 -92.398 1.00 61.15 422 ASP D C 1
ATOM 3317 O O . ASP A 1 422 ? 28.445 -6.711 -92.606 1.00 64.80 422 ASP D O 1
ATOM 3323 N N . ASP B 1 6 ? 29.896 -33.509 -13.675 1.00 105.89 6 ASP A N 1
ATOM 3324 C CA . ASP B 1 6 ? 30.498 -33.357 -14.995 1.00 105.95 6 ASP A CA 1
ATOM 3325 C C . ASP B 1 6 ? 29.710 -34.127 -16.049 1.00 104.57 6 ASP A C 1
ATOM 3326 O O . ASP B 1 6 ? 28.525 -34.402 -15.872 1.00 103.18 6 ASP A O 1
ATOM 3328 N N . TYR B 1 7 ? 30.379 -34.486 -17.141 1.00 103.90 7 TYR A N 1
ATOM 3329 C CA . TYR B 1 7 ? 29.704 -35.110 -18.271 1.00 100.59 7 TYR A CA 1
ATOM 3330 C C . TYR B 1 7 ? 29.409 -36.573 -17.971 1.00 97.13 7 TYR A C 1
ATOM 3331 O O . TYR B 1 7 ? 30.211 -37.265 -17.339 1.00 99.62 7 TYR A O 1
ATOM 3340 N N . LEU B 1 8 ? 28.253 -37.046 -18.433 1.00 91.77 8 LEU A N 1
ATOM 3341 C CA . LEU B 1 8 ? 27.922 -38.465 -18.350 1.00 88.61 8 LEU A CA 1
ATOM 3342 C C . LEU B 1 8 ? 28.584 -39.183 -19.519 1.00 84.45 8 LEU A C 1
ATOM 3343 O O . LEU B 1 8 ? 28.160 -39.035 -20.669 1.00 80.41 8 LEU A O 1
ATOM 3348 N N . VAL B 1 9 ? 29.625 -39.957 -19.229 1.00 86.30 9 VAL A N 1
ATOM 3349 C CA . VAL B 1 9 ? 30.397 -40.652 -20.251 1.00 84.41 9 VAL A CA 1
ATOM 3350 C C . VAL B 1 9 ? 29.961 -42.110 -20.273 1.00 84.64 9 VAL A C 1
ATOM 3351 O O . VAL B 1 9 ? 30.027 -42.805 -19.251 1.00 88.06 9 VAL A O 1
ATOM 3355 N N . THR B 1 10 ? 29.511 -42.572 -21.437 1.00 84.00 10 THR A N 1
ATOM 3356 C CA . THR B 1 10 ? 29.085 -43.949 -21.635 1.00 83.27 10 THR A CA 1
ATOM 3357 C C . THR B 1 10 ? 29.712 -44.486 -22.912 1.00 80.03 10 THR A C 1
ATOM 3358 O O . THR B 1 10 ? 29.887 -43.748 -23.887 1.00 78.43 10 THR A O 1
ATOM 3362 N N . GLU B 1 11 ? 30.057 -45.769 -22.900 1.00 79.99 11 GLU A N 1
ATOM 3363 C CA . GLU B 1 11 ? 30.725 -46.415 -24.020 1.00 79.31 11 GLU A CA 1
ATOM 3364 C C . GLU B 1 11 ? 29.809 -47.469 -24.627 1.00 76.78 11 GLU A C 1
ATOM 3365 O O . GLU B 1 11 ? 29.157 -48.230 -23.905 1.00 79.47 11 GLU A O 1
ATOM 3371 N N . GLU B 1 12 ? 29.767 -47.513 -25.956 1.00 72.57 12 GLU A N 1
ATOM 3372 C CA . GLU B 1 12 ? 28.792 -48.335 -26.655 1.00 72.20 12 GLU A CA 1
ATOM 3373 C C . GLU B 1 12 ? 29.403 -48.890 -27.934 1.00 73.24 12 GLU A C 1
ATOM 3374 O O . GLU B 1 12 ? 30.132 -48.187 -28.639 1.00 74.84 12 GLU A O 1
ATOM 3380 N N . GLU B 1 13 ? 29.099 -50.154 -28.223 1.00 73.52 13 GLU A N 1
ATOM 3381 C CA . GLU B 1 13 ? 29.503 -50.800 -29.466 1.00 73.89 13 GLU A CA 1
ATOM 3382 C C . GLU B 1 13 ? 28.365 -50.680 -30.471 1.00 73.27 13 GLU A C 1
ATOM 3383 O O . GLU B 1 13 ? 27.239 -51.105 -30.191 1.00 78.01 13 GLU A O 1
ATOM 3389 N N . ILE B 1 14 ? 28.661 -50.108 -31.635 1.00 67.90 14 ILE A N 1
ATOM 3390 C CA . ILE B 1 14 ? 27.676 -49.874 -32.683 1.00 63.65 14 ILE A CA 1
ATOM 3391 C C . ILE B 1 14 ? 28.108 -50.639 -33.925 1.00 64.18 14 ILE A C 1
ATOM 3392 O O . ILE B 1 14 ? 29.243 -50.485 -34.389 1.00 64.87 14 ILE A O 1
ATOM 3397 N N . ASN B 1 15 ? 27.206 -51.459 -34.461 1.00 64.26 15 ASN A N 1
ATOM 3398 C CA . ASN B 1 15 ? 27.480 -52.280 -35.637 1.00 62.56 15 ASN A CA 1
ATOM 3399 C C . ASN B 1 15 ? 26.660 -51.744 -36.804 1.00 61.12 15 ASN A C 1
ATOM 3400 O O . ASN B 1 15 ? 25.427 -51.819 -36.791 1.00 63.32 15 ASN A O 1
ATOM 3405 N N . LEU B 1 16 ? 27.345 -51.206 -37.807 1.00 58.21 16 LEU A N 1
ATOM 3406 C CA . LEU B 1 16 ? 26.710 -50.601 -38.966 1.00 56.90 16 LEU A CA 1
ATOM 3407 C C . LEU B 1 16 ? 26.975 -51.426 -40.218 1.00 59.34 16 LEU A C 1
ATOM 3408 O O . LEU B 1 16 ? 27.901 -52.241 -40.274 1.00 60.29 16 LEU A O 1
ATOM 3413 N N . THR B 1 17 ? 26.138 -51.201 -41.227 1.00 62.53 17 THR A N 1
ATOM 3414 C CA . THR B 1 17 ? 26.336 -51.740 -42.566 1.00 64.93 17 THR A CA 1
ATOM 3415 C C . THR B 1 17 ? 26.515 -50.569 -43.520 1.00 64.55 17 THR A C 1
ATOM 3416 O O . THR B 1 17 ? 25.610 -49.738 -43.664 1.00 65.31 17 THR A O 1
ATOM 3420 N N . ARG B 1 18 ? 27.691 -50.492 -44.148 1.00 63.38 18 ARG A N 1
ATOM 3421 C CA . ARG B 1 18 ? 28.028 -49.365 -45.060 1.00 65.69 18 ARG A CA 1
ATOM 3422 C C . ARG B 1 18 ? 27.125 -49.362 -46.300 1.00 69.64 18 ARG A C 1
ATOM 3423 O O . ARG B 1 18 ? 27.315 -50.234 -47.171 1.00 72.62 18 ARG A O 1
ATOM 3431 N N . GLY B 1 19 ? 26.183 -48.413 -46.369 1.00 71.53 19 GLY A N 1
ATOM 3432 C CA . GLY B 1 19 ? 25.332 -48.274 -47.522 1.00 73.77 19 GLY A CA 1
ATOM 3433 C C . GLY B 1 19 ? 26.060 -47.640 -48.685 1.00 73.70 19 GLY A C 1
ATOM 3434 O O . GLY B 1 19 ? 27.242 -47.274 -48.605 1.00 71.27 19 GLY A O 1
ATOM 3435 N N . PRO B 1 20 ? 25.349 -47.512 -49.807 1.00 75.85 20 PRO A N 1
ATOM 3436 C CA . PRO B 1 20 ? 25.941 -46.853 -50.983 1.00 75.64 20 PRO A CA 1
ATOM 3437 C C . PRO B 1 20 ? 26.466 -45.458 -50.699 1.00 75.15 20 PRO A C 1
ATOM 3438 O O . PRO B 1 20 ? 27.435 -45.025 -51.337 1.00 76.69 20 PRO A O 1
ATOM 3442 N N . SER B 1 21 ? 25.858 -44.740 -49.759 1.00 75.68 21 SER A N 1
ATOM 3443 C CA . SER B 1 21 ? 26.318 -43.418 -49.362 1.00 74.91 21 SER A CA 1
ATOM 3444 C C . SER B 1 21 ? 27.351 -43.461 -48.243 1.00 72.19 21 SER A C 1
ATOM 3445 O O . SER B 1 21 ? 27.667 -42.414 -47.667 1.00 74.54 21 SER A O 1
ATOM 3448 N N . GLY B 1 22 ? 27.885 -44.637 -47.927 1.00 66.34 22 GLY A N 1
ATOM 3449 C CA . GLY B 1 22 ? 28.858 -44.765 -46.861 1.00 60.99 22 GLY A CA 1
ATOM 3450 C C . GLY B 1 22 ? 28.212 -45.064 -45.526 1.00 59.41 22 GLY A C 1
ATOM 3451 O O . GLY B 1 22 ? 27.042 -45.445 -45.422 1.00 61.78 22 GLY A O 1
ATOM 3452 N N . LEU B 1 23 ? 29.013 -44.889 -44.471 1.00 55.95 23 LEU A N 1
ATOM 3453 C CA . LEU B 1 23 ? 28.484 -45.054 -43.120 1.00 53.68 23 LEU A CA 1
ATOM 3454 C C . LEU B 1 23 ? 27.594 -43.886 -42.722 1.00 53.12 23 LEU A C 1
ATOM 3455 O O . LEU B 1 23 ? 26.705 -44.045 -41.876 1.00 53.49 23 LEU A O 1
ATOM 3460 N N . GLY B 1 24 ? 27.817 -42.718 -43.312 1.00 52.77 24 GLY A N 1
ATOM 3461 C CA . GLY B 1 24 ? 26.932 -41.589 -43.153 1.00 53.17 24 GLY A CA 1
ATOM 3462 C C . GLY B 1 24 ? 27.274 -40.604 -42.059 1.00 54.30 24 GLY A C 1
ATOM 3463 O O . GLY B 1 24 ? 26.355 -40.026 -41.470 1.00 54.07 24 GLY A O 1
ATOM 3464 N N . PHE B 1 25 ? 28.555 -40.393 -41.759 1.00 53.99 25 PHE A N 1
ATOM 3465 C CA . PHE B 1 25 ? 28.930 -39.352 -40.809 1.00 52.44 25 PHE A CA 1
ATOM 3466 C C . PHE B 1 25 ? 30.322 -38.830 -41.145 1.00 50.85 25 PHE A C 1
ATOM 3467 O O . PHE B 1 25 ? 31.054 -39.410 -41.951 1.00 49.09 25 PHE A O 1
ATOM 3475 N N . ASN B 1 26 ? 30.667 -37.704 -40.528 1.00 52.12 26 ASN A N 1
ATOM 3476 C CA . ASN B 1 26 ? 31.956 -37.057 -40.709 1.00 53.87 26 ASN A CA 1
ATOM 3477 C C . ASN B 1 26 ? 32.776 -37.162 -39.429 1.00 54.29 26 ASN A C 1
ATOM 3478 O O . ASN B 1 26 ? 32.233 -37.141 -38.321 1.00 55.12 26 ASN A O 1
ATOM 3483 N N . ILE B 1 27 ? 34.091 -37.270 -39.590 1.00 54.08 27 ILE A N 1
ATOM 3484 C CA . ILE B 1 27 ? 34.998 -37.356 -38.454 1.00 53.30 27 ILE A CA 1
ATOM 3485 C C . ILE B 1 27 ? 35.962 -36.179 -38.494 1.00 55.44 27 ILE A C 1
ATOM 3486 O O . ILE B 1 27 ? 36.277 -35.639 -39.559 1.00 54.40 27 ILE A O 1
ATOM 3491 N N . VAL B 1 28 ? 36.417 -35.772 -37.308 1.00 59.28 28 VAL A N 1
ATOM 3492 C CA . VAL B 1 28 ? 37.478 -34.789 -37.150 1.00 62.86 28 VAL A CA 1
ATOM 3493 C C . VAL B 1 28 ? 38.440 -35.317 -36.097 1.00 65.57 28 VAL A C 1
ATOM 3494 O O . VAL B 1 28 ? 38.126 -36.245 -35.347 1.00 67.40 28 VAL A O 1
ATOM 3498 N N . GLY B 1 29 ? 39.620 -34.723 -36.049 1.00 65.74 29 GLY A N 1
ATOM 3499 C CA . GLY B 1 29 ? 40.574 -35.023 -35.003 1.00 66.02 29 GLY A CA 1
ATOM 3500 C C . GLY B 1 29 ? 41.837 -35.665 -35.544 1.00 65.36 29 GLY A C 1
ATOM 3501 O O . GLY B 1 29 ? 42.074 -35.741 -36.753 1.00 65.90 29 GLY A O 1
ATOM 3502 N N . GLY B 1 30 ? 42.652 -36.146 -34.609 1.00 64.39 30 GLY A N 1
ATOM 3503 C CA . GLY B 1 30 ? 43.943 -36.721 -34.927 1.00 63.93 30 GLY A CA 1
ATOM 3504 C C . GLY B 1 30 ? 45.063 -35.973 -34.236 1.00 66.22 30 GLY A C 1
ATOM 3505 O O . GLY B 1 30 ? 44.863 -34.849 -33.768 1.00 66.88 30 GLY A O 1
ATOM 3506 N N . THR B 1 31 ? 46.246 -36.574 -34.167 1.00 67.44 31 THR A N 1
ATOM 3507 C CA . THR B 1 31 ? 47.420 -35.915 -33.541 1.00 73.48 31 THR A CA 1
ATOM 3508 C C . THR B 1 31 ? 47.770 -34.648 -34.320 1.00 77.53 31 THR A C 1
ATOM 3509 O O . THR B 1 31 ? 48.048 -33.630 -33.679 1.00 78.98 31 THR A O 1
ATOM 3513 N N . ASP B 1 32 ? 47.768 -34.722 -35.646 1.00 79.06 32 ASP A N 1
ATOM 3514 C CA . ASP B 1 32 ? 48.097 -33.569 -36.523 1.00 81.15 32 ASP A CA 1
ATOM 3515 C C . ASP B 1 32 ? 47.047 -32.463 -36.429 1.00 83.11 32 ASP A C 1
ATOM 3516 O O . ASP B 1 32 ? 47.426 -31.298 -36.567 1.00 86.68 32 ASP A O 1
ATOM 3521 N N . GLN B 1 33 ? 45.771 -32.823 -36.319 1.00 82.65 33 GLN A N 1
ATOM 3522 C CA . GLN B 1 33 ? 44.686 -31.815 -36.238 1.00 84.16 33 GLN A CA 1
ATOM 3523 C C . GLN B 1 33 ? 43.913 -32.071 -34.952 1.00 88.11 33 GLN A C 1
ATOM 3524 O O . GLN B 1 33 ? 43.271 -33.107 -34.873 1.00 87.17 33 GLN A O 1
ATOM 3530 N N . GLN B 1 34 ? 43.925 -31.130 -34.011 1.00 92.93 34 GLN A N 1
ATOM 3531 C CA . GLN B 1 34 ? 43.292 -31.407 -32.699 1.00 94.48 34 GLN A CA 1
ATOM 3532 C C . GLN B 1 34 ? 42.054 -30.538 -32.489 1.00 97.48 34 GLN A C 1
ATOM 3533 O O . GLN B 1 34 ? 42.168 -29.315 -32.626 1.00 100.05 34 GLN A O 1
ATOM 3539 N N . TYR B 1 35 ? 40.920 -31.164 -32.177 1.00 98.98 35 TYR A N 1
ATOM 3540 C CA . TYR B 1 35 ? 39.666 -30.426 -31.866 1.00 102.41 35 TYR A CA 1
ATOM 3541 C C . TYR B 1 35 ? 39.875 -29.653 -30.561 1.00 105.48 35 TYR A C 1
ATOM 3542 O O . TYR B 1 35 ? 39.524 -28.461 -30.523 1.00 104.16 35 TYR A O 1
ATOM 3551 N N . VAL B 1 36 ? 40.414 -30.313 -29.531 1.00 109.33 36 VAL A N 1
ATOM 3552 C CA . VAL B 1 36 ? 40.768 -29.622 -28.255 1.00 112.09 36 VAL A CA 1
ATOM 3553 C C . VAL B 1 36 ? 42.249 -29.921 -27.988 1.00 114.50 36 VAL A C 1
ATOM 3554 O O . VAL B 1 36 ? 42.665 -31.038 -28.325 1.00 111.71 36 VAL A O 1
ATOM 3558 N N . SER B 1 37 ? 43.017 -28.971 -27.437 1.00 118.81 37 SER A N 1
ATOM 3559 C CA . SER B 1 37 ? 44.490 -29.127 -27.268 1.00 122.59 37 SER A CA 1
ATOM 3560 C C . SER B 1 37 ? 44.868 -30.497 -26.704 1.00 122.41 37 SER A C 1
ATOM 3561 O O . SER B 1 37 ? 45.821 -31.102 -27.210 1.00 120.95 37 SER A O 1
ATOM 3564 N N . ASN B 1 38 ? 44.182 -30.943 -25.676 1.00 124.18 38 ASN A N 1
ATOM 3565 C CA . ASN B 1 38 ? 44.521 -32.227 -25.021 1.00 125.00 38 ASN A CA 1
ATOM 3566 C C . ASN B 1 38 ? 44.160 -33.398 -25.926 1.00 118.40 38 ASN A C 1
ATOM 3567 O O . ASN B 1 38 ? 44.980 -34.33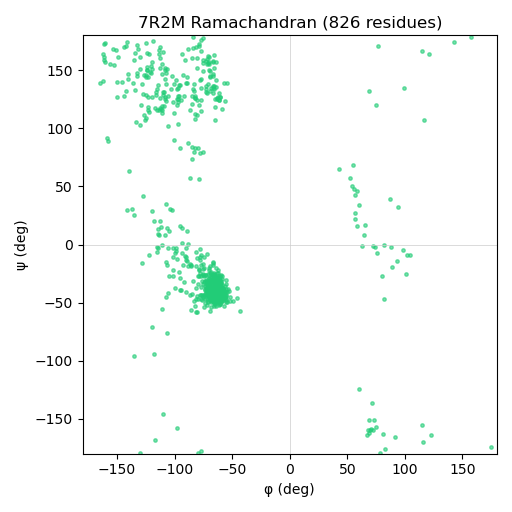2 -26.021 1.00 118.36 38 ASN A O 1
ATOM 3572 N N . ASP B 1 39 ? 43.003 -33.341 -26.591 1.00 112.35 39 ASP A N 1
ATOM 3573 C CA . ASP B 1 39 ? 42.537 -34.552 -27.321 1.00 105.97 39 ASP A CA 1
ATOM 3574 C C . ASP B 1 39 ? 43.1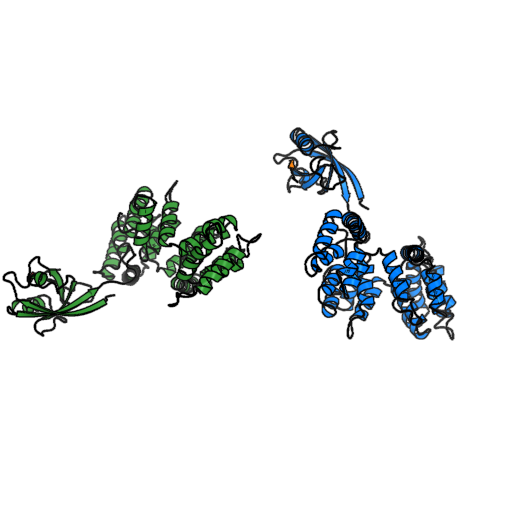14 -34.719 -28.725 1.00 100.27 39 ASP A C 1
ATOM 3575 O O . ASP B 1 39 ? 43.162 -33.746 -29.490 1.00 99.79 39 ASP A O 1
ATOM 3580 N N . SER B 1 40 ? 43.556 -35.934 -29.015 1.00 95.51 40 SER A N 1
ATOM 3581 C CA . SER B 1 40 ? 44.024 -36.265 -30.375 1.00 89.37 40 SER A CA 1
ATOM 3582 C C . SER B 1 40 ? 43.026 -37.292 -30.908 1.00 82.60 40 SER A C 1
ATOM 3583 O O . SER B 1 40 ? 43.335 -37.940 -31.917 1.00 80.36 40 SER A O 1
ATOM 3586 N N . GLY B 1 41 ? 41.885 -37.450 -30.225 1.00 79.23 41 GLY A N 1
ATOM 3587 C CA . GLY B 1 41 ? 40.932 -38.461 -30.620 1.00 74.57 41 GLY A CA 1
ATOM 3588 C C . GLY B 1 41 ? 40.111 -38.068 -31.833 1.00 69.20 41 GLY A C 1
ATOM 3589 O O . GLY B 1 41 ? 40.076 -36.914 -32.260 1.00 67.99 41 GLY A O 1
ATOM 3590 N N . ILE B 1 42 ? 39.438 -39.069 -32.390 1.00 65.63 42 ILE A N 1
ATOM 3591 C CA . ILE B 1 42 ? 38.589 -38.905 -33.563 1.00 61.11 42 ILE A CA 1
ATOM 3592 C C . ILE B 1 42 ? 37.152 -38.762 -33.083 1.00 61.11 42 ILE A C 1
ATOM 3593 O O . ILE B 1 42 ? 36.647 -39.623 -32.352 1.00 62.23 42 ILE A O 1
ATOM 3598 N N . TYR B 1 43 ? 36.492 -37.678 -33.485 1.00 60.20 43 TYR A N 1
ATOM 3599 C CA . TYR B 1 43 ? 35.150 -37.363 -33.020 1.00 60.00 43 TYR A CA 1
ATOM 3600 C C . TYR B 1 43 ? 34.178 -37.268 -34.188 1.00 59.26 43 TYR A C 1
ATOM 3601 O O . TYR B 1 43 ? 34.546 -36.861 -35.294 1.00 59.99 43 TYR A O 1
ATOM 3610 N N . VAL B 1 44 ? 32.928 -37.636 -33.923 1.00 58.83 44 VAL A N 1
ATOM 3611 C CA . VAL B 1 44 ? 31.856 -37.493 -34.903 1.00 57.62 44 VAL A CA 1
ATOM 3612 C C . VAL B 1 44 ? 31.443 -36.027 -34.951 1.00 60.08 44 VAL A C 1
ATOM 3613 O O . VAL B 1 44 ? 30.934 -35.482 -33.966 1.00 61.95 44 VAL A O 1
ATOM 3617 N N . SER B 1 45 ? 31.664 -35.385 -36.098 1.00 60.61 45 SER A N 1
ATOM 3618 C CA . SER B 1 45 ? 31.360 -33.969 -36.258 1.00 64.09 45 SER A CA 1
ATOM 3619 C C . SER B 1 45 ? 29.999 -33.708 -36.887 1.00 67.41 45 SER A C 1
ATOM 3620 O O . SER B 1 45 ? 29.437 -32.627 -36.680 1.00 68.56 45 SER A O 1
ATOM 3623 N N . ARG B 1 46 ? 29.461 -34.663 -37.639 1.00 69.44 46 ARG A N 1
ATOM 3624 C CA . ARG B 1 46 ? 28.180 -34.495 -38.306 1.00 71.19 46 ARG A CA 1
ATOM 3625 C C . ARG B 1 46 ? 27.688 -35.864 -38.745 1.00 68.28 46 ARG A C 1
ATOM 3626 O O . ARG B 1 46 ? 28.477 -36.687 -39.213 1.00 67.14 46 ARG A O 1
ATOM 3634 N N . ILE B 1 47 ? 26.389 -36.103 -38.583 1.00 67.50 47 ILE A N 1
ATOM 3635 C CA . ILE B 1 47 ? 25.752 -37.344 -39.009 1.00 66.64 47 ILE A CA 1
ATOM 3636 C C . ILE B 1 47 ? 24.796 -37.013 -40.145 1.00 70.43 47 ILE A C 1
ATOM 3637 O O . ILE B 1 47 ? 23.812 -36.288 -39.948 1.00 71.31 47 ILE A O 1
ATOM 3642 N N . LYS B 1 48 ? 25.086 -37.542 -41.331 1.00 73.64 48 LYS A N 1
ATOM 3643 C CA . LYS B 1 48 ? 24.256 -37.276 -42.497 1.00 76.91 48 LYS A CA 1
ATOM 3644 C C . LYS B 1 48 ? 22.869 -37.875 -42.309 1.00 76.60 48 LYS A C 1
ATOM 3645 O O . LYS B 1 48 ? 22.727 -39.027 -41.887 1.00 73.44 48 LYS A O 1
ATOM 3651 N N . GLU B 1 49 ? 21.849 -37.083 -42.621 1.00 80.53 49 GLU A N 1
ATOM 3652 C CA . GLU B 1 49 ? 20.473 -37.547 -42.535 1.00 82.26 49 GLU A CA 1
ATOM 3653 C C . GLU B 1 49 ? 20.238 -38.679 -43.528 1.00 77.94 49 GLU A C 1
ATOM 3654 O O . GLU B 1 49 ? 20.794 -38.685 -44.630 1.00 78.76 49 GLU A O 1
ATOM 3660 N N . ASN B 1 50 ? 19.449 -39.670 -43.101 1.00 73.80 50 ASN A N 1
ATOM 3661 C CA . ASN B 1 50 ? 19.086 -40.832 -43.959 1.00 72.99 50 ASN A CA 1
ATOM 3662 C C . ASN B 1 50 ? 20.266 -41.800 -44.119 1.00 71.15 50 ASN A C 1
ATOM 3663 O O . ASN B 1 50 ? 20.073 -42.840 -44.779 1.00 71.99 50 ASN A O 1
ATOM 3668 N N . GLY B 1 51 ? 21.435 -41.485 -43.548 1.00 69.00 51 GLY A N 1
ATOM 3669 C CA . GLY B 1 51 ? 22.570 -42.373 -43.681 1.00 64.64 51 GLY A CA 1
ATOM 3670 C C . GLY B 1 51 ? 22.502 -43.566 -42.745 1.00 61.76 51 GLY A C 1
ATOM 3671 O O . GLY B 1 51 ? 21.664 -43.641 -41.847 1.00 62.63 51 GLY A O 1
ATOM 3672 N N . ALA B 1 52 ? 23.422 -44.509 -42.969 1.00 59.87 52 ALA A N 1
ATOM 3673 C CA . ALA B 1 52 ? 23.412 -45.760 -42.215 1.00 58.08 52 ALA A CA 1
ATOM 3674 C C . ALA B 1 52 ? 23.554 -45.518 -40.718 1.00 59.42 52 ALA A C 1
ATOM 3675 O O . ALA B 1 52 ? 22.949 -46.230 -39.908 1.00 62.03 52 ALA A O 1
ATOM 3677 N N . ALA B 1 53 ? 24.353 -44.523 -40.329 1.00 58.53 53 ALA A N 1
ATOM 3678 C CA . ALA B 1 53 ? 24.476 -44.196 -38.912 1.00 56.02 53 ALA A CA 1
ATOM 3679 C C . ALA B 1 53 ? 23.207 -43.537 -38.388 1.00 57.37 53 ALA A C 1
ATOM 3680 O O . ALA B 1 53 ? 22.796 -43.786 -37.249 1.00 58.86 53 ALA A O 1
ATOM 3682 N N . ALA B 1 54 ? 22.575 -42.692 -39.206 1.00 58.63 54 ALA A N 1
ATOM 3683 C CA . ALA B 1 54 ? 21.335 -42.042 -38.794 1.00 58.67 54 ALA A CA 1
ATOM 3684 C C . ALA B 1 54 ? 20.221 -43.063 -38.602 1.00 61.32 54 ALA A C 1
ATOM 3685 O O . ALA B 1 54 ? 19.560 -43.090 -37.557 1.00 62.31 54 ALA A O 1
ATOM 3687 N N . LEU B 1 55 ? 20.004 -43.920 -39.605 1.00 63.15 55 LEU A N 1
ATOM 3688 C CA . LEU B 1 55 ? 18.943 -44.918 -39.516 1.00 65.39 55 LEU A CA 1
ATOM 3689 C C . LEU B 1 55 ? 19.174 -45.884 -38.363 1.00 66.98 55 LEU A C 1
ATOM 3690 O O . LEU B 1 55 ? 18.211 -46.405 -37.788 1.00 68.80 55 LEU A O 1
ATOM 3695 N N . ASP B 1 56 ? 20.435 -46.135 -38.008 1.00 67.47 56 ASP A N 1
ATOM 3696 C CA . ASP B 1 56 ? 20.721 -46.989 -36.860 1.00 68.17 56 ASP A CA 1
ATOM 3697 C C . ASP B 1 56 ? 20.376 -46.284 -35.553 1.00 68.87 56 ASP A C 1
ATOM 3698 O O . ASP B 1 56 ? 19.849 -46.908 -34.624 1.00 68.32 56 ASP A O 1
ATOM 3703 N N . GLY B 1 57 ? 20.673 -44.987 -35.461 1.00 69.16 57 GLY A N 1
ATOM 3704 C CA . GLY B 1 57 ? 20.243 -44.165 -34.354 1.00 67.53 57 GLY A CA 1
ATOM 3705 C C . GLY B 1 57 ? 21.178 -44.122 -33.163 1.00 64.85 57 GLY A C 1
ATOM 3706 O O . GLY B 1 57 ? 21.076 -43.197 -32.351 1.00 64.77 57 GLY A O 1
ATOM 3707 N N . ARG B 1 58 ? 22.088 -45.089 -33.031 1.00 62.59 58 ARG A N 1
ATOM 3708 C CA . ARG B 1 58 ? 22.919 -45.150 -31.833 1.00 61.76 58 ARG A CA 1
ATOM 3709 C C . ARG B 1 58 ? 23.994 -44.069 -31.837 1.00 63.16 58 ARG A C 1
ATOM 3710 O O . ARG B 1 58 ? 24.234 -43.422 -30.810 1.00 66.13 58 ARG A O 1
ATOM 3718 N N . LEU B 1 59 ? 24.650 -43.858 -32.976 1.00 61.18 59 LEU A N 1
ATOM 3719 C CA . LEU B 1 59 ? 25.734 -42.887 -33.048 1.00 59.09 59 LEU A CA 1
ATOM 3720 C C . LEU B 1 59 ? 25.196 -41.476 -32.846 1.00 60.17 59 LEU A C 1
ATOM 3721 O O . LEU B 1 59 ? 24.174 -41.098 -33.427 1.00 61.74 59 LEU A O 1
ATOM 3726 N N . GLN B 1 60 ? 25.885 -40.698 -32.016 1.00 61.23 60 GLN A N 1
ATOM 3727 C CA . GLN B 1 60 ? 25.498 -39.330 -31.711 1.00 64.09 60 GLN A CA 1
ATOM 3728 C C . GLN B 1 60 ? 26.616 -38.375 -32.105 1.00 64.84 60 GLN A C 1
ATOM 3729 O O . GLN B 1 60 ? 27.800 -38.719 -32.045 1.00 68.31 60 GLN A O 1
ATOM 3735 N N . GLU B 1 61 ? 26.227 -37.172 -32.515 1.00 64.29 61 GLU A N 1
ATOM 3736 C CA . GLU B 1 61 ? 27.207 -36.151 -32.856 1.00 66.61 61 GLU A CA 1
ATOM 3737 C C . GLU B 1 61 ? 27.965 -35.722 -31.606 1.00 67.15 61 GLU A C 1
ATOM 3738 O O . GLU B 1 61 ? 27.362 -35.418 -30.572 1.00 69.26 61 GLU A O 1
ATOM 3744 N N . GLY B 1 62 ? 29.293 -35.711 -31.699 1.00 66.32 62 GLY A N 1
ATOM 3745 C CA . GLY B 1 62 ? 30.149 -35.430 -30.569 1.00 67.17 62 GLY A CA 1
ATOM 3746 C C . GLY B 1 62 ? 30.786 -36.651 -29.940 1.00 67.85 62 GLY A C 1
ATOM 3747 O O . GLY B 1 62 ? 31.658 -36.497 -29.076 1.00 71.05 62 GLY A O 1
ATOM 3748 N N . ASP B 1 63 ? 30.376 -37.853 -30.343 1.00 68.32 63 ASP A N 1
ATOM 3749 C CA . ASP B 1 63 ? 30.970 -39.072 -29.813 1.00 67.59 63 ASP A CA 1
ATOM 3750 C C . ASP B 1 63 ? 32.430 -39.191 -30.234 1.00 64.00 63 ASP A C 1
ATOM 3751 O O . ASP B 1 63 ? 32.840 -38.689 -31.283 1.00 62.67 63 ASP A O 1
ATOM 3756 N N . LYS B 1 64 ? 33.217 -39.866 -29.401 1.00 62.52 64 LYS A N 1
ATOM 3757 C CA . LYS B 1 64 ? 34.588 -40.217 -29.739 1.00 64.64 64 LYS A CA 1
ATOM 3758 C C . LYS B 1 64 ? 34.622 -41.650 -30.245 1.00 66.27 64 LYS A C 1
ATOM 3759 O O . LYS B 1 64 ? 34.019 -42.541 -29.640 1.00 68.12 64 LYS A O 1
ATOM 3765 N N . ILE B 1 65 ? 35.323 -41.866 -31.352 1.00 64.34 65 ILE A N 1
ATOM 3766 C CA . ILE B 1 65 ? 35.485 -43.199 -31.917 1.00 62.87 65 ILE A CA 1
ATOM 3767 C C . ILE B 1 65 ? 36.683 -43.856 -31.245 1.00 65.26 65 ILE A C 1
ATOM 3768 O O . ILE B 1 65 ? 37.817 -43.384 -31.381 1.00 67.89 65 ILE A O 1
ATOM 3773 N N . LEU B 1 66 ? 36.435 -44.941 -30.510 1.00 63.47 66 LEU A N 1
ATOM 3774 C CA . LEU B 1 66 ? 37.520 -45.645 -29.836 1.00 63.47 66 LEU A CA 1
ATOM 3775 C C . LEU B 1 66 ? 38.209 -46.658 -30.743 1.00 62.60 66 LEU A C 1
ATOM 3776 O O . LEU B 1 66 ? 39.441 -46.748 -30.739 1.00 63.05 66 LEU A O 1
ATOM 3781 N N . SER B 1 67 ? 37.447 -47.422 -31.523 1.00 62.52 67 SER A N 1
ATOM 3782 C CA . SER B 1 67 ? 38.049 -48.417 -32.398 1.00 63.18 67 SER A CA 1
ATOM 3783 C C . SER B 1 67 ? 37.111 -48.715 -33.558 1.00 61.65 67 SER A C 1
ATOM 3784 O O . SER B 1 67 ? 35.896 -48.529 -33.464 1.00 58.44 67 SER A O 1
ATOM 3787 N N . VAL B 1 68 ? 37.701 -49.178 -34.658 1.00 62.97 68 VAL A N 1
ATOM 3788 C CA . VAL B 1 68 ? 36.973 -49.578 -35.857 1.00 61.85 68 VAL A CA 1
ATOM 3789 C C . VAL B 1 68 ? 37.408 -50.998 -36.194 1.00 65.61 68 VAL A C 1
ATOM 3790 O O . VAL B 1 68 ? 38.560 -51.219 -36.590 1.00 65.22 68 VAL A O 1
ATOM 3794 N N . ASN B 1 69 ? 36.493 -51.957 -36.041 1.00 69.26 69 ASN A N 1
ATOM 3795 C CA . ASN B 1 69 ? 36.781 -53.372 -36.283 1.00 71.53 69 ASN A CA 1
ATOM 3796 C C . ASN B 1 69 ? 37.950 -53.853 -35.423 1.00 74.20 69 ASN A C 1
ATOM 3797 O O . ASN B 1 69 ? 38.830 -54.581 -35.886 1.00 74.27 69 ASN A O 1
ATOM 3802 N N . GLY B 1 70 ? 37.958 -53.438 -34.157 1.00 76.49 70 GLY A N 1
ATOM 3803 C CA . GLY B 1 70 ? 38.996 -53.821 -33.223 1.00 79.74 70 GLY A CA 1
ATOM 3804 C C . GLY B 1 70 ? 40.275 -53.018 -33.304 1.00 81.39 70 GLY A C 1
ATOM 3805 O O . GLY B 1 70 ? 41.199 -53.279 -32.523 1.00 84.75 70 GLY A O 1
ATOM 3806 N N . GLN B 1 71 ? 40.361 -52.051 -34.213 1.00 79.46 71 GLN A N 1
ATOM 3807 C CA . GLN B 1 71 ? 41.570 -51.262 -34.419 1.00 78.26 71 GLN A CA 1
ATOM 3808 C C . GLN B 1 71 ? 41.405 -49.921 -33.711 1.00 77.69 71 GLN A C 1
ATOM 3809 O O . GLN B 1 71 ? 40.571 -49.102 -34.109 1.00 76.23 71 GLN A O 1
ATOM 3815 N N . ASP B 1 72 ? 42.204 -49.700 -32.669 1.00 78.23 72 ASP A N 1
ATOM 3816 C CA . ASP B 1 72 ? 42.072 -48.504 -31.849 1.00 79.01 72 ASP A CA 1
ATOM 3817 C C . ASP B 1 72 ? 42.432 -47.248 -32.634 1.00 77.19 72 ASP A C 1
ATOM 3818 O O . ASP B 1 72 ? 43.302 -47.257 -33.508 1.00 77.93 72 ASP A O 1
ATOM 3823 N N . LEU B 1 73 ? 41.745 -46.153 -32.306 1.00 75.31 73 LEU A N 1
ATOM 3824 C CA . LEU B 1 73 ? 42.029 -44.842 -32.877 1.00 73.84 73 LEU A CA 1
ATOM 3825 C C . LEU B 1 73 ? 42.779 -43.946 -31.896 1.00 75.33 73 LEU A C 1
ATOM 3826 O O . LEU B 1 73 ? 42.626 -42.721 -31.924 1.00 74.06 73 LEU A O 1
ATOM 3831 N N . LYS B 1 74 ? 43.592 -44.545 -31.028 1.00 77.65 74 LYS A N 1
ATOM 3832 C CA . LYS B 1 74 ? 44.351 -43.806 -30.029 1.00 78.54 74 LYS A CA 1
ATOM 3833 C C . LYS B 1 74 ? 45.649 -43.301 -30.647 1.00 75.78 74 LYS A C 1
ATOM 3834 O O . LYS B 1 74 ? 46.465 -44.098 -31.122 1.00 74.31 74 LYS A O 1
ATOM 3840 N N . ASN B 1 75 ? 45.834 -41.982 -30.641 1.00 76.03 75 ASN A N 1
ATOM 3841 C CA . ASN B 1 75 ? 47.043 -41.332 -31.149 1.00 78.93 75 ASN A CA 1
ATOM 3842 C C . ASN B 1 75 ? 47.327 -41.745 -32.596 1.00 76.45 75 ASN A C 1
ATOM 3843 O O . ASN B 1 75 ? 48.294 -42.441 -32.907 1.00 77.82 75 ASN A O 1
ATOM 3848 N N . LEU B 1 76 ? 46.441 -41.289 -33.478 1.00 72.00 76 LEU A N 1
ATOM 3849 C CA . LEU B 1 76 ? 46.580 -41.493 -34.911 1.00 66.70 76 LEU A CA 1
ATOM 3850 C C . LEU B 1 76 ? 46.543 -40.150 -35.626 1.00 65.71 76 LEU A C 1
ATOM 3851 O O . LEU B 1 76 ? 45.912 -39.198 -35.158 1.00 67.70 76 LEU A O 1
ATOM 3856 N N . LEU B 1 77 ? 47.231 -40.079 -36.761 1.00 63.73 77 LEU A N 1
ATOM 3857 C CA . LEU B 1 77 ? 47.048 -38.946 -37.652 1.00 64.33 77 LEU A CA 1
ATOM 3858 C C . LEU B 1 77 ? 45.638 -38.973 -38.234 1.00 64.50 77 LEU A C 1
ATOM 3859 O O . LEU B 1 77 ? 44.976 -40.015 -38.277 1.00 61.82 77 LEU A O 1
ATOM 3864 N N . HIS B 1 78 ? 45.175 -37.803 -38.678 1.00 66.92 78 HIS A N 1
ATOM 3865 C CA . HIS B 1 78 ? 43.836 -37.719 -39.253 1.00 65.01 78 HIS A CA 1
ATOM 3866 C C . HIS B 1 78 ? 43.695 -38.651 -40.449 1.00 62.14 78 HIS A C 1
ATOM 3867 O O . HIS B 1 78 ? 42.654 -39.294 -40.625 1.00 59.19 78 HIS A O 1
ATOM 3874 N N . GLN B 1 79 ? 44.743 -38.755 -41.269 1.00 62.83 79 GLN A N 1
ATOM 3875 C CA . GLN B 1 79 ? 44.667 -39.598 -42.456 1.00 60.36 79 GLN A CA 1
ATOM 3876 C C . GLN B 1 79 ? 44.668 -41.078 -42.099 1.00 57.07 79 GLN A C 1
ATOM 3877 O O . GLN B 1 79 ? 44.029 -41.879 -42.790 1.00 54.20 79 GLN A O 1
ATOM 3883 N N . ASP B 1 80 ? 45.376 -41.462 -41.034 1.00 59.88 80 ASP A N 1
ATOM 3884 C CA . ASP B 1 80 ? 45.396 -42.867 -40.636 1.00 62.04 80 ASP A CA 1
ATOM 3885 C C . ASP B 1 80 ? 44.019 -43.328 -40.173 1.00 59.63 80 ASP A C 1
ATOM 3886 O O . ASP B 1 80 ? 43.618 -44.466 -40.440 1.00 60.83 80 ASP A O 1
ATOM 3891 N N . ALA B 1 81 ? 43.283 -42.459 -39.475 1.00 57.21 81 ALA A N 1
ATOM 3892 C CA . ALA B 1 81 ? 41.912 -42.783 -39.100 1.00 55.09 81 ALA A CA 1
ATOM 3893 C C . ALA B 1 81 ? 41.003 -42.824 -40.323 1.00 52.94 81 ALA A C 1
ATOM 3894 O O . ALA B 1 81 ? 40.151 -43.713 -40.442 1.00 52.45 81 ALA A O 1
ATOM 3896 N N . VAL B 1 82 ? 41.168 -41.865 -41.239 1.00 53.28 82 VAL A N 1
ATOM 3897 C CA . VAL B 1 82 ? 40.394 -41.867 -42.478 1.00 52.54 82 VAL A CA 1
ATOM 3898 C C . VAL B 1 82 ? 40.629 -43.161 -43.243 1.00 51.85 82 VAL A C 1
ATOM 3899 O O . VAL B 1 82 ? 39.687 -43.809 -43.714 1.00 50.46 82 VAL A O 1
ATOM 3903 N N . ASP B 1 83 ? 41.897 -43.561 -43.365 1.00 52.47 83 ASP A N 1
ATOM 3904 C CA . ASP B 1 83 ? 42.225 -44.776 -44.103 1.00 52.07 83 ASP A CA 1
ATOM 3905 C C . ASP B 1 83 ? 41.665 -46.019 -43.425 1.00 52.49 83 ASP A C 1
ATOM 3906 O O . ASP B 1 83 ? 41.361 -47.004 -44.106 1.00 55.20 83 ASP A O 1
ATOM 3911 N N . LEU B 1 84 ? 41.517 -45.998 -42.097 1.00 52.13 84 LEU A N 1
ATOM 3912 C CA . LEU B 1 84 ? 40.898 -47.131 -41.415 1.00 52.05 84 LEU A CA 1
ATOM 3913 C C . LEU B 1 84 ? 39.440 -47.291 -41.826 1.00 52.17 84 LEU A C 1
ATOM 3914 O O . LEU B 1 84 ? 38.932 -48.414 -41.912 1.00 53.26 84 LEU A O 1
ATOM 3919 N N . PHE B 1 85 ? 38.750 -46.179 -42.083 1.00 52.00 85 PHE A N 1
ATOM 3920 C CA . PHE B 1 85 ? 37.369 -46.251 -42.545 1.00 53.13 85 PHE A CA 1
ATOM 3921 C C . PHE B 1 85 ? 37.277 -46.558 -44.035 1.00 53.26 85 PHE A C 1
ATOM 3922 O O . PHE B 1 85 ? 36.340 -47.240 -44.467 1.00 52.40 85 PHE A O 1
ATOM 3930 N N . ARG B 1 86 ? 38.231 -46.070 -44.833 1.00 56.27 86 ARG A N 1
ATOM 3931 C CA . ARG B 1 86 ? 38.200 -46.305 -46.273 1.00 55.31 86 ARG A CA 1
ATOM 3932 C C . ARG B 1 86 ? 38.472 -47.760 -46.634 1.00 55.22 86 ARG A C 1
ATOM 3933 O O . ARG B 1 86 ? 38.144 -48.175 -47.749 1.00 56.36 86 ARG A O 1
ATOM 3941 N N . ASN B 1 87 ? 39.056 -48.543 -45.724 1.00 56.04 87 ASN A N 1
ATOM 3942 C CA . ASN B 1 87 ? 39.458 -49.918 -46.010 1.00 55.30 87 ASN A CA 1
ATOM 3943 C C . ASN B 1 87 ? 38.755 -50.931 -45.113 1.00 54.71 87 ASN A C 1
ATOM 3944 O O . ASN B 1 87 ? 39.304 -52.005 -44.851 1.00 53.48 87 ASN A O 1
ATOM 3949 N N . ALA B 1 88 ? 37.547 -50.619 -44.650 1.00 56.99 88 ALA A N 1
ATOM 3950 C CA . ALA B 1 88 ? 36.941 -51.351 -43.544 1.00 59.93 88 ALA A CA 1
ATOM 3951 C C . ALA B 1 88 ? 35.962 -52.429 -43.968 1.00 63.79 88 ALA A C 1
ATOM 3952 O O . ALA B 1 88 ? 35.567 -53.248 -43.128 1.00 70.78 88 ALA A O 1
ATOM 3954 N N . GLY B 1 89 ? 35.548 -52.457 -45.228 1.00 60.69 89 GLY A N 1
ATOM 3955 C CA . GLY B 1 89 ? 34.531 -53.398 -45.655 1.00 59.80 89 GLY A CA 1
ATOM 3956 C C . GLY B 1 89 ? 33.145 -52.961 -45.228 1.00 55.76 89 GLY A C 1
ATOM 3957 O O . GLY B 1 89 ? 32.969 -52.020 -44.450 1.00 56.10 89 GLY A O 1
ATOM 3958 N N . TYR B 1 90 ? 32.138 -53.663 -45.748 1.00 53.00 90 TYR A N 1
ATOM 3959 C CA . TYR B 1 90 ? 30.765 -53.203 -45.581 1.00 50.73 90 TYR A CA 1
ATOM 3960 C C . TYR B 1 90 ? 30.217 -53.429 -44.174 1.00 52.63 90 TYR A C 1
ATOM 3961 O O . TYR B 1 90 ? 29.336 -52.679 -43.737 1.00 53.89 90 TYR A O 1
ATOM 3970 N N . ALA B 1 91 ? 30.710 -54.424 -43.450 1.00 53.44 91 ALA A N 1
ATOM 3971 C CA . ALA B 1 91 ? 30.288 -54.663 -42.071 1.00 55.96 91 ALA A CA 1
ATOM 3972 C C . ALA B 1 91 ? 31.314 -54.022 -41.145 1.00 56.25 91 ALA A C 1
ATOM 3973 O O . ALA B 1 91 ? 32.405 -54.562 -40.943 1.00 56.72 91 ALA A O 1
ATOM 3975 N N . VAL B 1 92 ? 30.958 -52.874 -40.573 1.00 58.30 92 VAL A N 1
ATOM 3976 C CA . VAL B 1 92 ? 31.853 -52.096 -39.723 1.00 59.64 92 VAL A CA 1
ATOM 3977 C C . VAL B 1 92 ? 31.373 -52.195 -38.281 1.00 64.80 92 VAL A C 1
ATOM 3978 O O . VAL B 1 92 ? 30.186 -51.993 -37.999 1.00 68.50 92 VAL A O 1
ATOM 3982 N N . SER B 1 93 ? 32.297 -52.502 -37.374 1.00 67.90 93 SER A N 1
ATOM 3983 C CA . SER B 1 93 ? 32.026 -52.540 -35.943 1.00 68.80 93 SER A CA 1
ATOM 3984 C C . SER B 1 93 ? 32.694 -51.333 -35.298 1.00 66.09 93 SER A C 1
ATOM 3985 O O . SER B 1 93 ? 33.907 -51.144 -35.433 1.00 67.96 93 SER A O 1
ATOM 3988 N N . LEU B 1 94 ? 31.902 -50.518 -34.607 1.00 64.89 94 LEU A N 1
ATOM 3989 C CA . LEU B 1 94 ? 32.379 -49.300 -33.968 1.00 64.30 94 LEU A CA 1
ATOM 3990 C C . LEU B 1 94 ? 32.244 -49.423 -32.459 1.00 68.66 94 LEU A C 1
ATOM 3991 O O . LEU B 1 94 ? 31.204 -49.859 -31.958 1.00 70.18 94 LEU A O 1
ATOM 3996 N N . ARG B 1 95 ? 33.296 -49.042 -31.741 1.00 71.67 95 ARG A N 1
ATOM 3997 C CA . ARG B 1 95 ? 33.238 -48.831 -30.299 1.00 73.99 95 ARG A CA 1
ATOM 3998 C C . ARG B 1 95 ? 33.381 -47.338 -30.047 1.00 68.46 95 ARG A C 1
ATOM 3999 O O . ARG B 1 95 ? 34.426 -46.753 -30.353 1.00 66.55 95 ARG A O 1
ATOM 4007 N N . VAL B 1 96 ? 32.332 -46.722 -29.506 1.00 65.68 96 VAL A N 1
ATOM 4008 C CA . VAL B 1 96 ? 32.262 -45.273 -29.397 1.00 64.04 96 VAL A CA 1
ATOM 4009 C C . VAL B 1 96 ? 32.085 -44.871 -27.939 1.00 66.69 96 VAL A C 1
ATOM 4010 O O . VAL B 1 96 ? 31.725 -45.676 -27.077 1.00 70.17 96 VAL A O 1
ATOM 4014 N N . GLN B 1 97 ? 32.349 -43.590 -27.694 1.00 65.00 97 GLN A N 1
ATOM 4015 C CA . GLN B 1 97 ? 32.208 -43.031 -26.335 1.00 67.54 97 GLN A CA 1
ATOM 4016 C C . GLN B 1 97 ? 31.239 -41.859 -26.415 1.00 67.20 97 GLN A C 1
ATOM 4017 O O . GLN B 1 97 ? 31.540 -40.901 -27.126 1.00 65.46 97 GLN A O 1
ATOM 4023 N N . HIS B 1 98 ? 30.119 -41.956 -25.712 1.00 69.05 98 HIS A N 1
ATOM 4024 C CA . HIS B 1 98 ? 29.107 -40.878 -25.690 1.00 68.49 98 HIS A CA 1
ATOM 4025 C C . HIS B 1 98 ? 29.420 -39.896 -24.562 1.00 72.43 98 HIS A C 1
ATOM 4026 O O . HIS B 1 98 ? 29.936 -40.347 -23.536 1.00 74.99 98 HIS A O 1
ATOM 4033 N N . ARG B 1 99 ? 29.175 -38.606 -24.769 1.00 74.52 99 ARG A N 1
ATOM 4034 C CA . ARG B 1 99 ? 29.338 -37.616 -23.677 1.00 81.34 99 ARG A CA 1
ATOM 4035 C C . ARG B 1 99 ? 28.068 -36.762 -23.565 1.00 83.05 99 ARG A C 1
ATOM 4036 O O . ARG B 1 99 ? 27.690 -36.138 -24.565 1.00 80.95 99 ARG A O 1
ATOM 4044 N N . LEU B 1 100 ? 27.413 -36.785 -22.408 1.00 87.03 100 LEU A N 1
ATOM 4045 C CA . LEU B 1 100 ? 26.202 -35.959 -22.192 1.00 87.89 100 LEU A CA 1
ATOM 4046 C C . LEU B 1 100 ? 26.529 -34.885 -21.157 1.00 92.53 100 LEU A C 1
ATOM 4047 O O . LEU B 1 100 ? 26.825 -35.255 -20.013 1.00 96.22 100 LEU A O 1
ATOM 4052 N N . GLN B 1 101 ? 26.457 -33.609 -21.540 1.00 92.89 101 GLN A N 1
ATOM 4053 C CA . GLN B 1 101 ? 26.675 -32.530 -20.547 1.00 95.25 101 GLN A CA 1
ATOM 4054 C C . GLN B 1 101 ? 25.582 -32.685 -19.498 1.00 93.27 101 GLN A C 1
ATOM 4055 O O . GLN B 1 101 ? 24.424 -32.902 -19.883 1.00 90.41 101 GLN A O 1
ATOM 4061 N N . VAL B 1 102 ? 25.859 -32.703 -18.258 1.00 93.94 102 VAL A N 1
ATOM 4062 C CA . VAL B 1 102 ? 24.817 -32.911 -17.214 1.00 92.69 102 VAL A CA 1
ATOM 4063 C C . VAL B 1 102 ? 24.259 -31.547 -16.814 1.00 92.92 102 VAL A C 1
ATOM 4064 O O . VAL B 1 102 ? 25.042 -30.587 -16.727 1.00 93.46 102 VAL A O 1
ATOM 4068 N N . GLN B 1 103 ? 23.007 -31.438 -16.634 1.00 92.29 103 GLN A N 1
ATOM 4069 C CA . GLN B 1 103 ? 22.304 -30.195 -16.241 1.00 90.63 103 GLN A CA 1
ATOM 4070 C C . GLN B 1 103 ? 21.799 -30.419 -14.824 1.00 90.63 103 GLN A C 1
ATOM 4071 O O . GLN B 1 103 ? 21.013 -31.354 -14.631 1.00 90.52 103 GLN A O 1
ATOM 4077 N N . GLY B 1 104 ? 22.254 -29.607 -13.875 1.00 91.61 104 GLY A N 1
ATOM 4078 C CA . GLY B 1 104 ? 21.898 -29.857 -12.467 1.00 93.65 104 GLY A CA 1
ATOM 4079 C C . GLY B 1 104 ? 20.408 -29.768 -12.232 1.00 91.79 104 GLY A C 1
ATOM 4080 O O . GLY B 1 104 ? 19.874 -30.638 -11.542 1.00 94.76 104 GLY A O 1
ATOM 4081 N N . SER B 1 105 ? 19.758 -28.764 -12.804 1.00 87.63 105 SER A N 1
ATOM 4082 C CA . SER B 1 105 ? 18.316 -28.582 -12.543 1.00 83.93 105 SER A CA 1
ATOM 4083 C C . SER B 1 105 ? 17.573 -28.462 -13.860 1.00 80.42 105 SER A C 1
ATOM 4084 O O . SER B 1 105 ? 18.057 -27.757 -14.749 1.00 81.02 105 SER A O 1
ATOM 4087 N N . ALA B 1 106 ? 16.424 -29.115 -13.949 1.00 77.69 106 ALA A N 1
ATOM 4088 C CA . ALA B 1 106 ? 15.586 -29.005 -15.157 1.00 73.34 106 ALA A CA 1
ATOM 4089 C C . ALA B 1 106 ? 14.793 -27.714 -15.048 1.00 71.41 106 ALA A C 1
ATOM 4090 O O . ALA B 1 106 ? 14.096 -27.371 -16.008 1.00 70.85 106 ALA A O 1
ATOM 4092 N N . TYR B 1 107 ? 14.897 -27.041 -13.907 1.00 71.14 107 TYR A N 1
ATOM 4093 C CA . TYR B 1 107 ? 14.087 -25.824 -13.671 1.00 71.25 107 TYR A CA 1
ATOM 4094 C C . TYR B 1 107 ? 14.919 -24.545 -13.789 1.00 69.90 107 TYR A C 1
ATOM 4095 O O . TYR B 1 107 ? 14.415 -23.488 -13.445 1.00 69.56 107 TYR A O 1
ATOM 4104 N N . GLY B 1 108 ? 16.140 -24.648 -14.301 1.00 68.71 108 GLY A N 1
ATOM 4105 C CA . GLY B 1 108 ? 17.018 -23.475 -14.447 1.00 68.14 108 GLY A CA 1
ATOM 4106 C C . GLY B 1 108 ? 16.941 -22.852 -15.822 1.00 66.52 108 GLY A C 1
ATOM 4107 O O . GLY B 1 108 ? 16.819 -23.603 -16.782 1.00 66.83 108 GLY A O 1
ATOM 4108 N N . SER B 1 109 ? 16.903 -21.525 -15.899 1.00 66.42 109 SER A N 1
ATOM 4109 C CA . SER B 1 109 ? 16.895 -20.796 -17.191 1.00 64.78 109 SER A CA 1
ATOM 4110 C C . SER B 1 109 ? 18.223 -20.941 -17.925 1.00 64.83 109 SER A C 1
ATOM 4111 O O . SER B 1 109 ? 18.201 -21.121 -19.145 1.00 62.80 109 SER A O 1
ATOM 4114 N N . VAL B 1 110 ? 19.332 -20.824 -17.201 1.00 68.03 110 VAL A N 1
ATOM 4115 C CA . VAL B 1 110 ? 20.665 -20.855 -17.860 1.00 69.15 110 VAL A CA 1
ATOM 4116 C C . VAL B 1 110 ? 21.122 -22.300 -17.850 1.00 69.11 110 VAL A C 1
ATOM 4117 O O . VAL B 1 110 ? 21.105 -22.928 -16.788 1.00 69.68 110 VAL A O 1
ATOM 4121 N N . LYS B 1 111 ? 21.501 -22.795 -19.014 1.00 70.60 111 LYS A N 1
ATOM 4122 C CA . LYS B 1 111 ? 21.898 -24.211 -19.122 1.00 72.50 111 LYS A CA 1
ATOM 4123 C C . LYS B 1 111 ? 23.340 -24.255 -19.608 1.00 74.45 111 LYS A C 1
ATOM 4124 O O . LYS B 1 111 ? 23.805 -23.257 -20.164 1.00 74.19 111 LYS A O 1
ATOM 4130 N N . ALA B 1 112 ? 24.021 -25.358 -19.338 1.00 76.89 112 ALA A N 1
ATOM 4131 C CA . ALA B 1 112 ? 25.409 -25.515 -19.806 1.00 81.05 112 ALA A CA 1
ATOM 4132 C C . ALA B 1 112 ? 25.461 -25.541 -21.334 1.00 80.32 112 ALA A C 1
ATOM 4133 O O . ALA B 1 112 ? 24.645 -26.245 -21.938 1.00 75.33 112 ALA A O 1
ATOM 4135 N N . TYR B 1 113 ? 26.415 -24.814 -21.917 1.00 85.75 113 TYR A N 1
ATOM 4136 C CA . TYR B 1 113 ? 26.589 -24.778 -23.386 1.00 87.11 113 TYR A CA 1
ATOM 4137 C C . TYR B 1 113 ? 27.045 -26.149 -23.870 1.00 86.36 113 TYR A C 1
ATOM 4138 O O . TYR B 1 113 ? 27.799 -26.816 -23.151 1.00 87.25 113 TYR A O 1
ATOM 4147 N N . THR B 1 114 ? 26.600 -26.539 -25.058 1.00 85.73 114 THR A N 1
ATOM 4148 C CA . THR B 1 114 ? 26.937 -27.844 -25.619 1.00 85.26 114 THR A CA 1
ATOM 4149 C C . THR B 1 114 ? 28.325 -27.839 -26.253 1.00 85.05 114 THR A C 1
ATOM 4150 O O . THR B 1 114 ? 29.198 -28.626 -25.869 1.00 85.51 114 THR A O 1
ATOM 4154 N N . ASN B 1 115 ? 28.545 -26.961 -27.230 1.00 84.68 115 ASN A N 1
ATOM 4155 C CA . ASN B 1 115 ? 29.831 -26.871 -27.923 1.00 82.69 115 ASN A CA 1
ATOM 4156 C C . ASN B 1 115 ? 30.781 -25.942 -27.164 1.00 81.79 115 ASN A C 1
ATOM 4157 O O . ASN B 1 115 ? 31.294 -24.954 -27.690 1.00 83.23 115 ASN A O 1
ATOM 4162 N N . PHE B 1 116 ? 31.017 -26.286 -25.901 1.00 79.89 116 PHE A N 1
ATOM 4163 C CA . PHE B 1 116 ? 31.761 -25.409 -25.007 1.00 80.07 116 PHE A CA 1
ATOM 4164 C C . PHE B 1 116 ? 33.262 -25.569 -25.209 1.00 83.85 116 PHE A C 1
ATOM 4165 O O . PHE B 1 116 ? 33.796 -26.680 -25.140 1.00 82.10 116 PHE A O 1
ATOM 4173 N N . ASP B 1 117 ? 33.937 -24.448 -25.457 1.00 89.66 117 ASP A N 1
ATOM 4174 C CA . ASP B 1 117 ? 35.395 -24.381 -25.555 1.00 92.54 117 ASP A CA 1
ATOM 4175 C C . ASP B 1 117 ? 35.841 -23.237 -24.651 1.00 92.80 117 ASP A C 1
ATOM 4176 O O . ASP B 1 117 ? 35.705 -22.064 -25.013 1.00 92.65 117 ASP A O 1
ATOM 4181 N N . ALA B 1 118 ? 36.370 -23.579 -23.473 1.00 87.50 118 ALA A N 1
ATOM 4182 C CA . ALA B 1 118 ? 36.783 -22.557 -22.519 1.00 84.19 118 ALA A CA 1
ATOM 4183 C C . ALA B 1 118 ? 37.915 -21.688 -23.051 1.00 87.98 118 ALA A C 1
ATOM 4184 O O . ALA B 1 118 ? 38.068 -20.547 -22.602 1.00 87.38 118 ALA A O 1
ATOM 4186 N N . GLU B 1 119 ? 38.704 -22.197 -23.999 1.00 92.06 119 GLU A N 1
ATOM 4187 C CA . GLU B 1 119 ? 39.812 -21.418 -24.539 1.00 96.18 119 GLU A CA 1
ATOM 4188 C C . GLU B 1 119 ? 39.329 -20.348 -25.511 1.00 95.69 119 GLU A C 1
ATOM 4189 O O . GLU B 1 119 ? 39.806 -19.208 -25.468 1.00 95.33 119 GLU A O 1
ATOM 4195 N N . ARG B 1 120 ? 38.388 -20.691 -26.394 1.00 96.37 120 ARG A N 1
ATOM 4196 C CA . ARG B 1 120 ? 37.899 -19.708 -27.357 1.00 98.57 120 ARG A CA 1
ATOM 4197 C C . ARG B 1 120 ? 37.053 -18.640 -26.676 1.00 95.77 120 ARG A C 1
ATOM 4198 O O . ARG B 1 120 ? 37.112 -17.463 -27.052 1.00 99.08 120 ARG A O 1
ATOM 4206 N N . ASP B 1 121 ? 36.262 -19.028 -25.672 1.00 90.07 121 ASP A N 1
ATOM 4207 C CA . ASP B 1 121 ? 35.456 -18.052 -24.944 1.00 85.80 121 ASP A CA 1
ATOM 4208 C C . ASP B 1 121 ? 36.340 -17.034 -24.235 1.00 82.26 121 ASP A C 1
ATOM 4209 O O . ASP B 1 121 ? 36.114 -15.823 -24.333 1.00 80.54 121 ASP A O 1
ATOM 4214 N N . ALA B 1 122 ? 37.357 -17.511 -23.513 1.00 82.95 122 ALA A N 1
ATOM 4215 C CA . ALA B 1 122 ? 38.299 -16.601 -22.868 1.00 84.82 122 ALA A CA 1
ATOM 4216 C C . ALA B 1 122 ? 39.018 -15.736 -23.896 1.00 86.52 122 ALA A C 1
ATOM 4217 O O . ALA B 1 122 ? 39.283 -14.554 -23.649 1.00 85.90 122 ALA A O 1
ATOM 4219 N N . LEU B 1 123 ? 39.340 -16.313 -25.057 1.00 89.38 123 LEU A N 1
ATOM 4220 C CA . LEU B 1 123 ? 39.958 -15.544 -26.133 1.00 93.38 123 LEU A CA 1
ATOM 4221 C C . LEU B 1 123 ? 39.044 -14.416 -26.594 1.00 92.63 123 LEU A C 1
ATOM 4222 O O . LEU B 1 123 ? 39.455 -13.251 -26.653 1.00 95.10 123 LEU A O 1
ATOM 4227 N N . ASN B 1 124 ? 37.792 -14.746 -26.920 1.00 89.61 124 ASN A N 1
ATOM 4228 C CA . ASN B 1 124 ? 36.867 -13.738 -27.428 1.00 87.86 124 ASN A CA 1
ATOM 4229 C C . ASN B 1 124 ? 36.501 -12.716 -26.360 1.00 86.17 124 ASN A C 1
ATOM 4230 O O . ASN B 1 124 ? 36.172 -11.571 -26.690 1.00 87.16 124 ASN A O 1
ATOM 4235 N N . ILE B 1 125 ? 36.546 -13.104 -25.084 1.00 83.81 125 ILE A N 1
ATOM 4236 C CA . ILE B 1 125 ? 36.272 -12.143 -24.021 1.00 80.41 125 ILE A CA 1
ATOM 4237 C C . ILE B 1 125 ? 37.410 -11.136 -23.908 1.00 82.80 125 ILE A C 1
ATOM 4238 O O . ILE B 1 125 ? 37.174 -9.933 -23.747 1.00 84.01 125 ILE A O 1
ATOM 4243 N N . GLU B 1 126 ? 38.660 -11.602 -24.003 1.00 84.36 126 GLU A N 1
ATOM 4244 C CA . GLU B 1 126 ? 39.784 -10.671 -24.010 1.00 89.22 126 GLU A CA 1
ATOM 4245 C C . GLU B 1 126 ? 39.689 -9.710 -25.187 1.00 91.27 126 GLU A C 1
ATOM 4246 O O . GLU B 1 126 ? 40.009 -8.523 -25.056 1.00 91.56 126 GLU A O 1
ATOM 4252 N N . THR B 1 127 ? 39.253 -10.208 -26.345 1.00 92.72 127 THR A N 1
ATOM 4253 C CA . THR B 1 127 ? 39.061 -9.338 -27.500 1.00 94.07 127 THR A CA 1
ATOM 4254 C C . THR B 1 127 ? 38.049 -8.241 -27.193 1.00 90.56 127 THR A C 1
ATOM 4255 O O . THR B 1 127 ? 38.304 -7.058 -27.444 1.00 90.74 127 THR A O 1
ATOM 4259 N N . ALA B 1 128 ? 36.897 -8.618 -26.631 1.00 87.75 128 ALA A N 1
ATOM 4260 C CA . ALA B 1 128 ? 35.867 -7.633 -26.317 1.00 83.89 128 ALA A CA 1
ATOM 4261 C C . ALA B 1 128 ? 36.337 -6.641 -25.261 1.00 83.96 128 ALA A C 1
ATOM 4262 O O . ALA B 1 128 ? 35.903 -5.483 -25.261 1.00 82.50 128 ALA A O 1
ATOM 4264 N N . ILE B 1 129 ? 37.218 -7.072 -24.357 1.00 85.89 129 ILE A N 1
ATOM 4265 C CA . ILE B 1 129 ? 37.736 -6.165 -23.338 1.00 86.19 129 ILE A CA 1
ATOM 4266 C C . ILE B 1 129 ? 38.679 -5.139 -23.954 1.00 87.87 129 ILE A C 1
ATOM 4267 O O . ILE B 1 129 ? 38.727 -3.984 -23.511 1.00 87.22 129 ILE A O 1
ATOM 4272 N N . LYS B 1 130 ? 39.419 -5.523 -24.993 1.00 90.13 130 LYS A N 1
ATOM 4273 C CA . LYS B 1 130 ? 40.497 -4.700 -25.519 1.00 92.44 130 LYS A CA 1
ATOM 4274 C C . LYS B 1 130 ? 40.111 -3.889 -26.751 1.00 96.04 130 LYS A C 1
ATOM 4275 O O . LYS B 1 130 ? 40.937 -3.112 -27.239 1.00 98.93 130 LYS A O 1
ATOM 4281 N N . THR B 1 131 ? 38.893 -4.040 -27.267 1.00 97.26 131 THR A N 1
ATOM 4282 C CA . THR B 1 131 ? 38.460 -3.155 -28.338 1.00 101.35 131 THR A CA 1
ATOM 4283 C C . THR B 1 131 ? 38.183 -1.759 -27.785 1.00 104.06 131 THR A C 1
ATOM 4284 O O . THR B 1 131 ? 37.929 -1.573 -26.592 1.00 102.27 131 THR A O 1
ATOM 4288 N N . LYS B 1 132 ? 38.238 -0.771 -28.674 1.00 109.02 132 LYS A N 1
ATOM 4289 C CA . LYS B 1 132 ? 38.087 0.619 -28.263 1.00 109.46 132 LYS A CA 1
ATOM 4290 C C . LYS B 1 132 ? 36.689 0.858 -27.707 1.00 105.42 132 LYS A C 1
ATOM 4291 O O . LYS B 1 132 ? 35.691 0.692 -28.415 1.00 102.67 132 LYS A O 1
ATOM 4297 N N . GLY B 1 133 ? 36.621 1.241 -26.433 1.00 105.22 133 GLY A N 1
ATOM 4298 C CA . GLY B 1 133 ? 35.358 1.480 -25.769 1.00 103.06 133 GLY A CA 1
ATOM 4299 C C . GLY B 1 133 ? 34.729 0.266 -25.122 1.00 99.58 133 GLY A C 1
ATOM 4300 O O . GLY B 1 133 ? 33.667 0.403 -24.501 1.00 97.68 133 GLY A O 1
ATOM 4301 N N . VAL B 1 134 ? 35.349 -0.912 -25.254 1.00 99.49 134 VAL A N 1
ATOM 4302 C CA . VAL B 1 134 ? 34.889 -2.174 -24.673 1.00 96.12 134 VAL A CA 1
ATOM 4303 C C . VAL B 1 134 ? 33.608 -2.645 -25.354 1.00 94.85 134 VAL A C 1
ATOM 4304 O O . VAL B 1 134 ? 32.680 -1.861 -25.584 1.00 94.94 134 VAL A O 1
ATOM 4308 N N . ASP B 1 135 ? 33.560 -3.928 -25.749 1.00 93.20 135 ASP A N 1
ATOM 4309 C CA . ASP B 1 135 ? 32.341 -4.533 -26.365 1.00 91.09 135 ASP A CA 1
ATOM 4310 C C . ASP B 1 135 ? 31.611 -5.349 -25.298 1.00 89.79 135 ASP A C 1
ATOM 4311 O O . ASP B 1 135 ? 31.873 -6.549 -25.192 1.00 91.09 135 ASP A O 1
ATOM 4316 N N . GLU B 1 136 ? 30.659 -4.598 -24.585 1.00 87.54 136 GLU A N 1
ATOM 4317 C CA . GLU B 1 136 ? 29.920 -5.241 -23.480 1.00 84.91 136 GLU A CA 1
ATOM 4318 C C . GLU B 1 136 ? 29.041 -6.360 -24.050 1.00 80.45 136 GLU A C 1
ATOM 4319 O O . GLU B 1 136 ? 29.007 -7.426 -23.440 1.00 78.97 136 GLU A O 1
ATOM 4325 N N . VAL B 1 137 ? 28.453 -6.205 -25.179 1.00 78.87 137 VAL A N 1
ATOM 4326 C CA . VAL B 1 137 ? 27.459 -7.153 -25.755 1.00 73.74 137 VAL A CA 1
ATOM 4327 C C . VAL B 1 137 ? 28.072 -8.546 -25.894 1.00 73.74 137 VAL A C 1
ATOM 4328 O O . VAL B 1 137 ? 27.361 -9.506 -25.630 1.00 71.43 137 VAL A O 1
ATOM 4332 N N . THR B 1 138 ? 29.341 -8.655 -26.288 1.00 75.91 138 THR A N 1
ATOM 4333 C CA . THR B 1 138 ? 29.931 -9.998 -26.510 1.00 74.96 138 THR A CA 1
ATOM 4334 C C . THR B 1 138 ? 30.182 -10.641 -25.149 1.00 72.63 138 THR A C 1
ATOM 4335 O O . THR B 1 138 ? 29.914 -11.831 -25.013 1.00 72.24 138 THR A O 1
ATOM 4339 N N . ILE B 1 139 ? 30.640 -9.858 -24.176 1.00 71.39 139 ILE A N 1
ATOM 4340 C CA . ILE B 1 139 ? 30.830 -10.386 -22.795 1.00 70.34 139 ILE A CA 1
ATOM 4341 C C . ILE B 1 139 ? 29.486 -10.931 -22.298 1.00 68.35 139 ILE A C 1
ATOM 4342 O O . ILE B 1 139 ? 29.454 -12.071 -21.827 1.00 66.90 139 ILE A O 1
ATOM 4347 N N . VAL B 1 140 ? 28.418 -10.158 -22.458 1.00 69.30 140 VAL A N 1
ATOM 4348 C CA . VAL B 1 140 ? 27.075 -10.581 -21.983 1.00 69.22 140 VAL A CA 1
ATOM 4349 C C . VAL B 1 140 ? 26.652 -11.818 -22.766 1.00 71.89 140 VAL A C 1
ATOM 4350 O O . VAL B 1 140 ? 26.283 -12.802 -22.131 1.00 70.11 140 VAL A O 1
ATOM 4354 N N . ASN B 1 141 ? 26.784 -11.793 -24.088 1.00 76.22 141 ASN A N 1
ATOM 4355 C CA . ASN B 1 141 ? 26.279 -12.901 -24.897 1.00 78.31 141 ASN A CA 1
ATOM 4356 C C . ASN B 1 141 ? 26.925 -14.226 -24.518 1.00 76.80 141 ASN A C 1
ATOM 4357 O O . ASN B 1 141 ? 26.299 -15.282 -24.658 1.00 76.60 141 ASN A O 1
ATOM 4362 N N . ILE B 1 142 ? 28.167 -14.196 -24.040 1.00 74.56 142 ILE A N 1
ATOM 4363 C CA . ILE B 1 142 ? 28.877 -15.421 -23.691 1.00 70.27 142 ILE A CA 1
ATOM 4364 C C . ILE B 1 142 ? 28.541 -15.832 -22.263 1.00 70.05 142 ILE A C 1
ATOM 4365 O O . ILE B 1 142 ? 28.067 -16.948 -22.024 1.00 71.78 142 ILE A O 1
ATOM 4370 N N . LEU B 1 143 ? 28.769 -14.929 -21.306 1.00 70.28 143 LEU A N 1
ATOM 4371 C CA . LEU B 1 143 ? 28.736 -15.319 -19.899 1.00 68.83 143 LEU A CA 1
ATOM 4372 C C . LEU B 1 143 ? 27.325 -15.657 -19.432 1.00 67.01 143 LEU A C 1
ATOM 4373 O O . LEU B 1 143 ? 27.140 -16.587 -18.638 1.00 65.14 143 LEU A O 1
ATOM 4378 N N . THR B 1 144 ? 26.318 -14.982 -19.989 1.00 67.38 144 THR A N 1
ATOM 4379 C CA . THR B 1 144 ? 24.901 -15.250 -19.629 1.00 67.34 144 THR A CA 1
ATOM 4380 C C . THR B 1 144 ? 24.424 -16.509 -20.344 1.00 69.61 144 THR A C 1
ATOM 4381 O O . THR B 1 144 ? 23.303 -16.949 -20.063 1.00 68.83 144 THR A O 1
ATOM 4385 N N . ASN B 1 145 ? 25.275 -17.078 -21.187 1.00 71.70 145 ASN A N 1
ATOM 4386 C CA . ASN B 1 145 ? 24.883 -18.289 -21.936 1.00 75.11 145 ASN A CA 1
ATOM 4387 C C . ASN B 1 145 ? 25.765 -19.481 -21.578 1.00 72.71 145 ASN A C 1
ATOM 4388 O O . ASN B 1 145 ? 25.815 -20.404 -22.350 1.00 74.66 145 ASN A O 1
ATOM 4393 N N . ARG B 1 146 ? 26.435 -19.429 -20.438 1.00 68.01 146 ARG A N 1
ATOM 4394 C CA . ARG B 1 146 ? 27.227 -20.540 -19.934 1.00 66.15 146 ARG A CA 1
ATOM 4395 C C . ARG B 1 146 ? 26.842 -20.809 -18.486 1.00 64.27 146 ARG A C 1
ATOM 4396 O O . ARG B 1 146 ? 26.428 -19.902 -17.760 1.00 64.96 146 ARG A O 1
ATOM 4404 N N . SER B 1 147 ? 26.985 -22.065 -18.070 1.00 63.33 147 SER A N 1
ATOM 4405 C CA . SER B 1 147 ? 26.737 -22.410 -16.679 1.00 60.41 147 SER A CA 1
ATOM 4406 C C . SER B 1 147 ? 27.840 -21.843 -15.789 1.00 62.23 147 SER A C 1
ATOM 4407 O O . SER B 1 147 ? 28.923 -21.473 -16.254 1.00 61.69 147 SER A O 1
ATOM 4410 N N . ASN B 1 148 ? 27.548 -21.773 -14.487 1.00 63.01 148 ASN A N 1
ATOM 4411 C CA . ASN B 1 148 ? 28.524 -21.243 -13.540 1.00 65.05 148 ASN A CA 1
ATOM 4412 C C . ASN B 1 148 ? 29.810 -22.060 -13.558 1.00 69.02 148 ASN A C 1
ATOM 4413 O O . ASN B 1 148 ? 30.909 -21.506 -13.436 1.00 70.35 148 ASN A O 1
ATOM 4418 N N . GLU B 1 149 ? 29.825 -23.286 -13.726 1.00 72.26 149 GLU A N 1
ATOM 4419 C CA . GLU B 1 149 ? 31.055 -24.116 -13.751 1.00 80.20 149 GLU A CA 1
ATOM 4420 C C . GLU B 1 149 ? 31.832 -23.815 -15.026 1.00 83.06 149 GLU A C 1
ATOM 4421 O O . GLU B 1 149 ? 33.062 -23.769 -14.977 1.00 87.97 149 GLU A O 1
ATOM 4427 N N . GLN B 1 150 ? 31.045 -23.699 -16.185 1.00 82.08 150 GLN A N 1
ATOM 4428 C CA . GLN B 1 150 ? 31.759 -23.310 -17.395 1.00 81.64 150 GLN A CA 1
ATOM 4429 C C . GLN B 1 150 ? 32.408 -21.940 -17.247 1.00 79.21 150 GLN A C 1
ATOM 4430 O O . GLN B 1 150 ? 33.480 -21.698 -17.813 1.00 81.46 150 GLN A O 1
ATOM 4436 N N . ARG B 1 151 ? 31.780 -21.035 -16.492 1.00 75.42 151 ARG A N 1
ATOM 4437 C CA . ARG B 1 151 ? 32.381 -19.726 -16.260 1.00 73.94 151 ARG A CA 1
ATOM 4438 C C . ARG B 1 151 ? 33.697 -19.853 -15.504 1.00 74.88 151 ARG A C 1
ATOM 4439 O O . ARG B 1 151 ? 34.635 -19.084 -15.744 1.00 77.24 151 ARG A O 1
ATOM 4447 N N . GLN B 1 152 ? 33.783 -20.814 -14.580 1.00 72.54 152 GLN A N 1
ATOM 4448 C CA . GLN B 1 152 ? 35.038 -21.039 -13.872 1.00 72.63 152 GLN A CA 1
ATOM 4449 C C . GLN B 1 152 ? 36.115 -21.551 -14.820 1.00 74.64 152 GLN A C 1
ATOM 4450 O O . GLN B 1 152 ? 37.293 -21.203 -14.676 1.00 75.42 152 GLN A O 1
ATOM 4456 N N . ASP B 1 153 ? 35.731 -22.377 -15.796 1.00 76.98 153 ASP A N 1
ATOM 4457 C CA . ASP B 1 153 ? 36.683 -22.812 -16.813 1.00 83.16 153 ASP A CA 1
ATOM 4458 C C . ASP B 1 153 ? 37.165 -21.635 -17.651 1.00 83.39 153 ASP A C 1
ATOM 4459 O O . ASP B 1 153 ? 38.351 -21.548 -17.990 1.00 86.16 153 ASP A O 1
ATOM 4464 N N . ILE B 1 154 ? 36.257 -20.722 -17.998 1.00 79.98 154 ILE A N 1
ATOM 4465 C CA . ILE B 1 154 ? 36.640 -19.546 -18.772 1.00 78.85 154 ILE A CA 1
ATOM 4466 C C . ILE B 1 154 ? 37.554 -18.645 -17.953 1.00 78.67 154 ILE A C 1
ATOM 4467 O O . ILE B 1 154 ? 38.529 -18.088 -18.473 1.00 81.14 154 ILE A O 1
ATOM 4472 N N . ALA B 1 155 ? 37.259 -18.490 -16.660 1.00 75.05 155 ALA A N 1
ATOM 4473 C CA . ALA B 1 155 ? 38.130 -17.704 -15.793 1.00 73.24 155 ALA A CA 1
ATOM 4474 C C . ALA B 1 155 ? 39.517 -18.328 -15.695 1.00 76.06 155 ALA A C 1
ATOM 4475 O O . ALA B 1 155 ? 40.526 -17.613 -15.653 1.00 77.05 155 ALA A O 1
ATOM 4477 N N . PHE B 1 156 ? 39.586 -19.661 -15.658 1.00 76.32 156 PHE A N 1
ATOM 4478 C CA . PHE B 1 156 ? 40.878 -20.339 -15.610 1.00 79.40 156 PHE A CA 1
ATOM 4479 C C . PHE B 1 156 ? 41.665 -20.103 -16.894 1.00 83.05 156 PHE A C 1
ATOM 4480 O O . PHE B 1 156 ? 42.836 -19.708 -16.855 1.00 87.51 156 PHE A O 1
ATOM 4488 N N . ALA B 1 157 ? 41.034 -20.350 -18.045 1.00 81.99 157 ALA A N 1
ATOM 4489 C CA . ALA B 1 157 ? 41.722 -20.178 -19.320 1.00 85.87 157 ALA A CA 1
ATOM 4490 C C . ALA B 1 157 ? 42.159 -18.733 -19.520 1.00 87.83 157 ALA A C 1
ATOM 4491 O O . ALA B 1 157 ? 43.233 -18.471 -20.075 1.00 91.34 157 ALA A O 1
ATOM 4493 N N . TYR B 1 158 ? 41.342 -17.780 -19.064 1.00 86.91 158 TYR A N 1
ATOM 4494 C CA . TYR B 1 158 ? 41.688 -16.371 -19.218 1.00 88.68 158 TYR A CA 1
ATOM 4495 C C . TYR B 1 158 ? 42.900 -16.004 -18.372 1.00 92.67 158 TYR A C 1
ATOM 4496 O O . TYR B 1 158 ? 43.741 -15.204 -18.798 1.00 95.61 158 TYR A O 1
ATOM 4505 N N . GLN B 1 159 ? 43.009 -16.578 -17.171 1.00 92.92 159 GLN A N 1
ATOM 4506 C CA . GLN B 1 159 ? 44.115 -16.231 -16.284 1.00 94.89 159 GLN A CA 1
ATOM 4507 C C . GLN B 1 159 ? 45.444 -16.739 -16.829 1.00 99.08 159 GLN A C 1
ATOM 4508 O O . GLN B 1 159 ? 46.464 -16.048 -16.732 1.00 102.69 159 GLN A O 1
ATOM 4514 N N . ARG B 1 160 ? 45.455 -17.941 -17.407 1.00 98.79 160 ARG A N 1
ATOM 4515 C CA . ARG B 1 160 ? 46.698 -18.481 -17.947 1.00 101.96 160 ARG A CA 1
ATOM 4516 C C . ARG B 1 160 ? 47.170 -17.677 -19.152 1.00 104.35 160 ARG A C 1
ATOM 4517 O O . ARG B 1 160 ? 48.371 -17.431 -19.313 1.00 108.55 160 ARG A O 1
ATOM 4525 N N . ARG B 1 161 ? 46.235 -17.247 -20.001 1.00 102.72 161 ARG A N 1
ATOM 4526 C CA . ARG B 1 161 ? 46.608 -16.560 -21.232 1.00 104.83 161 ARG A CA 1
ATOM 4527 C C . ARG B 1 161 ? 47.102 -15.143 -20.960 1.00 103.34 161 ARG A C 1
ATOM 4528 O O . ARG B 1 161 ? 48.045 -14.675 -21.610 1.00 105.98 161 ARG A O 1
ATOM 4536 N N . THR B 1 162 ? 46.487 -14.445 -20.005 1.00 100.06 162 THR A N 1
ATOM 4537 C CA . THR B 1 162 ? 46.753 -13.028 -19.795 1.00 98.92 162 THR A CA 1
ATOM 4538 C C . THR B 1 162 ? 47.403 -12.707 -18.456 1.00 99.91 162 THR A C 1
ATOM 4539 O O . THR B 1 162 ? 47.682 -11.530 -18.194 1.00 101.54 162 THR A O 1
ATOM 4543 N N . LYS B 1 163 ? 47.628 -13.704 -17.595 1.00 98.61 163 LYS A N 1
ATOM 4544 C CA . LYS B 1 163 ? 48.233 -13.516 -16.277 1.00 98.81 163 LYS A CA 1
ATOM 4545 C C . LYS B 1 163 ? 47.387 -12.637 -15.358 1.00 95.68 163 LYS A C 1
ATOM 4546 O O . LYS B 1 163 ? 47.755 -12.416 -14.200 1.00 94.82 163 LYS A O 1
ATOM 4552 N N . LYS B 1 164 ? 46.258 -12.137 -15.851 1.00 94.81 164 LYS A N 1
ATOM 4553 C CA . LYS B 1 164 ? 45.332 -11.350 -15.053 1.00 96.06 164 LYS A CA 1
ATOM 4554 C C . LYS B 1 164 ? 44.077 -12.160 -14.762 1.00 92.93 164 LYS A C 1
ATOM 4555 O O . LYS B 1 164 ? 43.695 -13.046 -15.532 1.00 91.55 164 LYS A O 1
ATOM 4561 N N . GLU B 1 165 ? 43.439 -11.849 -13.638 1.00 92.93 165 GLU A N 1
ATOM 4562 C CA . GLU B 1 165 ? 42.173 -12.485 -13.301 1.00 90.17 165 GLU A CA 1
ATOM 4563 C C . GLU B 1 165 ? 41.072 -11.946 -14.204 1.00 85.04 165 GLU A C 1
ATOM 4564 O O . GLU B 1 165 ? 40.971 -10.735 -14.420 1.00 82.56 165 GLU A O 1
ATOM 4570 N N . LEU B 1 166 ? 40.251 -12.852 -14.742 1.00 83.70 166 LEU A N 1
ATOM 4571 C CA . LEU B 1 166 ? 39.141 -12.426 -15.589 1.00 82.72 166 LEU A CA 1
ATOM 4572 C C . LEU B 1 166 ? 38.213 -11.477 -14.843 1.00 80.06 166 LEU A C 1
ATOM 4573 O O . LEU B 1 166 ? 37.771 -10.464 -15.399 1.00 80.29 166 LEU A O 1
ATOM 4578 N N . ALA B 1 167 ? 37.914 -11.784 -13.579 1.00 79.13 167 ALA A N 1
ATOM 4579 C CA . ALA B 1 167 ? 37.078 -10.900 -12.775 1.00 74.83 167 ALA A CA 1
ATOM 4580 C C . ALA B 1 167 ? 37.727 -9.532 -12.613 1.00 76.65 167 ALA A C 1
ATOM 4581 O O . ALA B 1 167 ? 37.091 -8.498 -12.846 1.00 78.95 167 ALA A O 1
ATOM 4583 N N . SER B 1 168 ? 39.003 -9.508 -12.219 1.00 76.69 168 SER A N 1
ATOM 4584 C CA . SER B 1 168 ? 39.709 -8.240 -12.073 1.00 78.60 168 SER A CA 1
ATOM 4585 C C . SER B 1 168 ? 39.823 -7.506 -13.404 1.00 81.09 168 SER A C 1
ATOM 4586 O O . SER B 1 168 ? 39.895 -6.272 -13.428 1.00 83.27 168 SER A O 1
ATOM 4589 N N . ALA B 1 169 ? 39.833 -8.243 -14.517 1.00 81.49 169 ALA A N 1
ATOM 4590 C CA . ALA B 1 169 ? 39.848 -7.608 -15.831 1.00 81.72 169 ALA A CA 1
ATOM 4591 C C . ALA B 1 169 ? 38.483 -7.027 -16.187 1.00 80.46 169 ALA A C 1
ATOM 4592 O O . ALA B 1 169 ? 38.396 -5.897 -16.677 1.00 81.44 169 ALA A O 1
ATOM 4594 N N . LEU B 1 170 ? 37.408 -7.780 -15.940 1.00 79.11 170 LEU A N 1
ATOM 4595 C CA . LEU B 1 170 ? 36.069 -7.268 -16.213 1.00 79.89 170 LEU A CA 1
ATOM 4596 C C . LEU B 1 170 ? 35.679 -6.168 -15.236 1.00 80.66 170 LEU A C 1
ATOM 4597 O O . LEU B 1 170 ? 34.947 -5.244 -15.607 1.00 79.60 170 LEU A O 1
ATOM 4602 N N . LYS B 1 171 ? 36.234 -6.230 -14.032 1.00 83.54 171 LYS A N 1
ATOM 4603 C CA . LYS B 1 171 ? 35.969 -5.186 -13.013 1.00 86.19 171 LYS A CA 1
ATOM 4604 C C . LYS B 1 171 ? 36.452 -3.845 -13.557 1.00 89.11 171 LYS A C 1
ATOM 4605 O O . LYS B 1 171 ? 35.941 -2.823 -13.132 1.00 90.50 171 LYS A O 1
ATOM 4611 N N . SER B 1 172 ? 37.436 -3.876 -14.446 1.00 89.41 172 SER A N 1
ATOM 4612 C CA . SER B 1 172 ? 37.995 -2.655 -15.013 1.00 92.25 172 SER A CA 1
ATOM 4613 C C . SER B 1 172 ? 37.313 -2.239 -16.309 1.00 92.75 172 SER A C 1
ATOM 4614 O O . SER B 1 172 ? 37.202 -1.038 -16.583 1.00 95.17 172 SER A O 1
ATOM 4617 N N . ALA B 1 173 ? 36.850 -3.199 -17.111 1.00 90.98 173 ALA A N 1
ATOM 4618 C CA . ALA B 1 173 ? 36.248 -2.882 -18.400 1.00 89.37 173 ALA A CA 1
ATOM 4619 C C . ALA B 1 173 ? 34.766 -2.546 -18.300 1.00 87.27 173 ALA A C 1
ATOM 4620 O O . ALA B 1 173 ? 34.221 -1.941 -19.230 1.00 88.53 173 ALA A O 1
ATOM 4622 N N . LEU B 1 174 ? 34.107 -2.916 -17.207 1.00 83.33 174 LEU A N 1
ATOM 4623 C CA . LEU B 1 174 ? 32.676 -2.715 -17.041 1.00 78.28 174 LEU A CA 1
ATOM 4624 C C . LEU B 1 174 ? 32.405 -1.699 -15.938 1.00 78.19 174 LEU A C 1
ATOM 4625 O O . LEU B 1 174 ? 33.299 -1.305 -15.184 1.00 79.97 174 LEU A O 1
ATOM 4630 N N . SER B 1 175 ? 31.145 -1.280 -15.851 1.00 76.74 175 SER A N 1
ATOM 4631 C CA . SER B 1 175 ? 30.718 -0.314 -14.847 1.00 79.00 175 SER A CA 1
ATOM 4632 C C . SER B 1 175 ? 29.205 -0.396 -14.701 1.00 79.10 175 SER A C 1
ATOM 4633 O O . SER B 1 175 ? 28.522 -1.087 -15.460 1.00 78.48 175 SER A O 1
ATOM 4636 N N . GLY B 1 176 ? 28.690 0.321 -13.703 1.00 79.29 176 GLY A N 1
ATOM 4637 C CA . GLY B 1 176 ? 27.259 0.404 -13.499 1.00 76.75 176 GLY A CA 1
ATOM 4638 C C . GLY B 1 176 ? 26.643 -0.907 -13.033 1.00 73.88 176 GLY A C 1
ATOM 4639 O O . GLY B 1 176 ? 27.316 -1.818 -12.541 1.00 75.31 176 GLY A O 1
ATOM 4640 N N . HIS B 1 177 ? 25.319 -0.982 -13.198 1.00 68.61 177 HIS A N 1
ATOM 4641 C CA . HIS B 1 177 ? 24.580 -2.182 -12.818 1.00 64.84 177 HIS A CA 1
ATOM 4642 C C . HIS B 1 177 ? 25.066 -3.409 -13.577 1.00 63.18 177 HIS A C 1
ATOM 4643 O O . HIS B 1 177 ? 25.044 -4.520 -13.035 1.00 61.94 177 HIS A O 1
ATOM 4650 N N . LEU B 1 178 ? 25.500 -3.232 -14.828 1.00 62.73 178 LEU A N 1
ATOM 4651 C CA . LEU B 1 178 ? 25.973 -4.364 -15.620 1.00 60.38 178 LEU A CA 1
ATOM 4652 C C . LEU B 1 178 ? 27.190 -5.020 -14.980 1.00 62.35 178 LEU A C 1
ATOM 4653 O O . LEU B 1 178 ? 27.325 -6.249 -15.001 1.00 61.55 178 LEU A O 1
ATOM 4658 N N . GLU B 1 179 ? 28.089 -4.215 -14.407 1.00 63.23 179 GLU A N 1
ATOM 4659 C CA . GLU B 1 179 ? 29.269 -4.773 -13.756 1.00 63.83 179 GLU A CA 1
ATOM 4660 C C . GLU B 1 179 ? 28.881 -5.667 -12.585 1.00 61.89 179 GLU A C 1
ATOM 4661 O O . GLU B 1 179 ? 29.499 -6.715 -12.363 1.00 62.07 179 GLU A O 1
ATOM 4667 N N . THR B 1 180 ? 27.856 -5.271 -11.826 1.00 60.84 180 THR A N 1
ATOM 4668 C CA . THR B 1 180 ? 27.408 -6.087 -10.701 1.00 59.33 180 THR A CA 1
ATOM 4669 C C . THR B 1 180 ? 26.911 -7.448 -11.172 1.00 58.17 180 THR A C 1
ATOM 4670 O O . THR B 1 180 ? 27.188 -8.473 -10.538 1.00 56.88 180 THR A O 1
ATOM 4674 N N . VAL B 1 181 ? 26.181 -7.476 -12.289 1.00 57.42 181 VAL A N 1
ATOM 4675 C CA . VAL B 1 181 ? 25.664 -8.737 -12.816 1.00 56.35 181 VAL A CA 1
ATOM 4676 C C . VAL B 1 181 ? 26.811 -9.652 -13.222 1.00 60.32 181 VAL A C 1
ATOM 4677 O O . VAL B 1 181 ? 26.887 -10.811 -12.797 1.00 62.31 181 VAL A O 1
ATOM 4681 N N . ILE B 1 182 ? 27.724 -9.141 -14.051 1.00 59.87 182 ILE A N 1
ATOM 4682 C CA . ILE B 1 182 ? 28.802 -9.971 -14.582 1.00 60.57 182 ILE A CA 1
ATOM 4683 C C . ILE B 1 182 ? 29.724 -10.436 -13.462 1.00 63.54 182 ILE A C 1
ATOM 4684 O O . ILE B 1 182 ? 30.173 -11.588 -13.446 1.00 63.65 182 ILE A O 1
ATOM 4689 N N . LEU B 1 183 ? 30.019 -9.552 -12.507 1.00 65.95 183 LEU A N 1
ATOM 4690 C CA . LEU B 1 183 ? 30.838 -9.954 -11.368 1.00 67.52 183 LEU A CA 1
ATOM 4691 C C . LEU B 1 183 ? 30.131 -11.009 -10.527 1.00 64.90 183 LEU A C 1
ATOM 4692 O O . LEU B 1 183 ? 30.770 -11.936 -10.017 1.00 64.92 183 LEU A O 1
ATOM 4697 N N . GLY B 1 184 ? 28.811 -10.887 -10.374 1.00 62.01 184 GLY A N 1
ATOM 4698 C CA . GLY B 1 184 ? 28.068 -11.898 -9.642 1.00 58.99 184 GLY A CA 1
ATOM 4699 C C . GLY B 1 184 ? 28.055 -13.239 -10.350 1.00 59.20 184 GLY A C 1
ATOM 4700 O O . GLY B 1 184 ? 28.166 -14.289 -9.712 1.00 62.37 184 GLY A O 1
ATOM 4701 N N . LEU B 1 185 ? 27.926 -13.223 -11.680 1.00 57.39 185 LEU A N 1
ATOM 4702 C CA . LEU B 1 185 ? 27.903 -14.468 -12.442 1.00 57.55 185 LEU A CA 1
ATOM 4703 C C . LEU B 1 185 ? 29.232 -15.205 -12.355 1.00 62.53 185 LEU A C 1
ATOM 4704 O O . LEU B 1 185 ? 29.259 -16.441 -12.398 1.00 63.40 185 LEU A O 1
ATOM 4709 N N . LEU B 1 186 ? 30.340 -14.470 -12.230 1.00 66.30 186 LEU A N 1
ATOM 4710 C CA . LEU B 1 186 ? 31.654 -15.105 -12.202 1.00 68.04 186 LEU A CA 1
ATOM 4711 C C . LEU B 1 186 ? 31.891 -15.861 -10.901 1.00 68.45 186 LEU A C 1
ATOM 4712 O O . LEU B 1 186 ? 32.606 -16.869 -10.897 1.00 69.84 186 LEU A O 1
ATOM 4717 N N . LYS B 1 187 ? 31.309 -15.397 -9.799 1.00 65.54 187 LYS A N 1
ATOM 4718 C CA . LYS B 1 187 ? 31.466 -16.092 -8.531 1.00 64.09 187 LYS A CA 1
ATOM 4719 C C . LYS B 1 187 ? 30.728 -17.425 -8.549 1.00 63.94 187 LYS A C 1
ATOM 4720 O O . LYS B 1 187 ? 29.714 -17.594 -9.231 1.00 63.25 187 LYS A O 1
ATOM 4726 N N . THR B 1 188 ? 31.260 -18.383 -7.795 1.00 64.68 188 THR A N 1
ATOM 4727 C CA . THR B 1 188 ? 30.529 -19.608 -7.540 1.00 63.27 188 THR A CA 1
ATOM 4728 C C . THR B 1 188 ? 29.355 -19.303 -6.611 1.00 60.66 188 THR A C 1
ATOM 4729 O O . THR B 1 188 ? 29.370 -18.300 -5.893 1.00 59.29 188 THR A O 1
ATOM 4733 N N . PRO B 1 189 ? 28.311 -20.140 -6.628 1.00 59.12 189 PRO A N 1
ATOM 4734 C CA . PRO B 1 189 ? 27.133 -19.852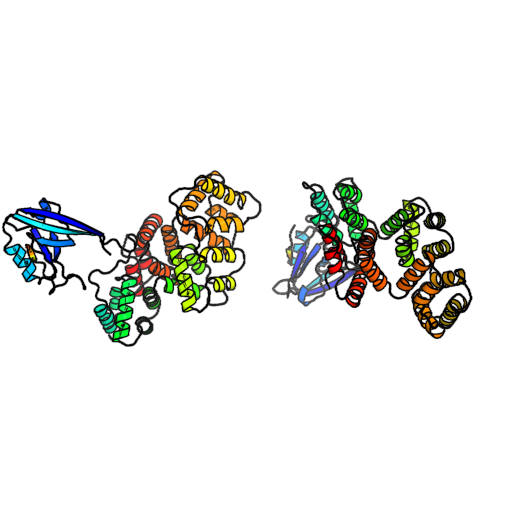 -5.788 1.00 56.90 189 PRO A CA 1
ATOM 4735 C C . PRO B 1 189 ? 27.460 -19.618 -4.321 1.00 57.24 189 PRO A C 1
ATOM 4736 O O . PRO B 1 189 ? 26.876 -18.721 -3.701 1.00 56.85 189 PRO A O 1
ATOM 4740 N N . ALA B 1 190 ? 28.383 -20.394 -3.751 1.00 57.12 190 ALA A N 1
ATOM 4741 C CA . ALA B 1 190 ? 28.777 -20.173 -2.363 1.00 58.09 190 ALA A CA 1
ATOM 4742 C C . ALA B 1 190 ? 29.501 -18.843 -2.206 1.00 60.01 190 ALA A C 1
ATOM 4743 O O . ALA B 1 190 ? 29.200 -18.064 -1.294 1.00 60.94 190 ALA A O 1
ATOM 4745 N N . GLN B 1 191 ? 30.462 -18.565 -3.093 1.00 60.24 191 GLN A N 1
ATOM 4746 C CA . GLN B 1 191 ? 31.186 -17.298 -3.039 1.00 61.36 191 GLN A CA 1
ATOM 4747 C C . GLN B 1 191 ? 30.245 -16.115 -3.214 1.00 60.97 191 GLN A C 1
ATOM 4748 O O . GLN B 1 191 ? 30.411 -15.078 -2.561 1.00 62.25 191 GLN A O 1
ATOM 4754 N N . TYR B 1 192 ? 29.254 -16.247 -4.096 1.00 59.27 192 TYR A N 1
ATOM 4755 C CA . TYR B 1 192 ? 28.326 -15.146 -4.329 1.00 57.33 192 TYR A CA 1
ATOM 4756 C C . TYR B 1 192 ? 27.456 -14.892 -3.104 1.00 57.28 192 TYR A C 1
ATOM 4757 O O . TYR B 1 192 ? 27.303 -13.746 -2.666 1.00 56.48 192 TYR A O 1
ATOM 4766 N N . ASP B 1 193 ? 26.879 -15.952 -2.533 1.00 59.00 193 ASP A N 1
ATOM 4767 C CA . ASP B 1 193 ? 26.047 -15.781 -1.346 1.00 60.48 193 ASP A CA 1
ATOM 4768 C C . ASP B 1 193 ? 26.868 -15.304 -0.154 1.00 63.12 193 ASP A C 1
ATOM 4769 O O . ASP B 1 193 ? 26.411 -14.455 0.620 1.00 63.53 193 ASP A O 1
ATOM 4774 N N . ALA B 1 194 ? 28.081 -15.836 0.011 1.00 65.16 194 ALA A N 1
ATOM 4775 C CA . ALA B 1 194 ? 28.934 -15.398 1.111 1.00 66.07 194 ALA A CA 1
ATOM 4776 C C . ALA B 1 194 ? 29.288 -13.922 0.980 1.00 65.81 194 ALA A C 1
ATOM 4777 O O . ALA B 1 194 ? 29.291 -13.186 1.973 1.00 64.74 194 ALA A O 1
ATOM 4779 N N . SER B 1 195 ? 29.582 -13.469 -0.241 1.00 67.30 195 SER A N 1
ATOM 4780 C CA . SER B 1 195 ? 29.925 -12.065 -0.441 1.00 70.67 195 SER A CA 1
ATOM 4781 C C . SER B 1 195 ? 28.710 -11.167 -0.252 1.00 69.03 195 SER A C 1
ATOM 4782 O O . SER B 1 195 ? 28.829 -10.060 0.287 1.00 69.97 195 SER A O 1
ATOM 4785 N N . GLU B 1 196 ? 27.535 -11.623 -0.692 1.00 67.41 196 GLU A N 1
ATOM 4786 C CA . GLU B 1 196 ? 26.316 -10.853 -0.467 1.00 66.60 196 GLU A CA 1
ATOM 4787 C C . GLU B 1 196 ? 25.994 -10.758 1.018 1.00 63.90 196 GLU A C 1
ATOM 4788 O O . GLU B 1 196 ? 25.539 -9.712 1.496 1.00 62.24 196 GLU A O 1
ATOM 4794 N N . LEU B 1 197 ? 26.226 -11.840 1.766 1.00 63.47 197 LEU A N 1
ATOM 4795 C CA . LEU B 1 197 ? 25.996 -11.807 3.207 1.00 63.09 197 LEU A CA 1
ATOM 4796 C C . LEU B 1 197 ? 26.957 -10.843 3.891 1.00 67.49 197 LEU A C 1
ATOM 4797 O O . LEU B 1 197 ? 26.547 -10.029 4.726 1.00 69.35 197 LEU A O 1
ATOM 4802 N N . LYS B 1 198 ? 28.245 -10.919 3.543 1.00 69.94 198 LYS A N 1
ATOM 4803 C CA . LYS B 1 198 ? 29.223 -10.002 4.122 1.00 74.04 198 LYS A CA 1
ATOM 4804 C C . LYS B 1 198 ? 28.901 -8.553 3.782 1.00 74.84 198 LYS A C 1
ATOM 4805 O O . LYS B 1 198 ? 29.149 -7.655 4.595 1.00 77.21 198 LYS A O 1
ATOM 4811 N N . ALA B 1 199 ? 28.341 -8.304 2.596 1.00 73.58 199 ALA A N 1
ATOM 4812 C CA . ALA B 1 199 ? 27.975 -6.943 2.224 1.00 73.87 199 ALA A CA 1
ATOM 4813 C C . ALA B 1 199 ? 26.781 -6.439 3.026 1.00 75.89 199 ALA A C 1
ATOM 4814 O O . ALA B 1 199 ? 26.686 -5.238 3.304 1.00 77.92 199 ALA A O 1
ATOM 4816 N N . SER B 1 200 ? 25.974 -7.310 3.488 1.00 76.36 200 SER A N 1
ATOM 4817 C CA . SER B 1 200 ? 24.794 -6.926 4.282 1.00 80.11 200 SER A CA 1
ATOM 4818 C C . SER B 1 200 ? 25.263 -6.573 5.685 1.00 84.19 200 SER A C 1
ATOM 4819 O O . SER B 1 200 ? 24.917 -5.508 6.161 1.00 87.28 200 SER A O 1
ATOM 4822 N N . MET B 1 201 ? 26.122 -7.448 6.261 1.00 85.57 201 MET A N 1
ATOM 4823 C CA . MET B 1 201 ? 26.562 -7.221 7.652 1.00 90.56 201 MET A CA 1
ATOM 4824 C C . MET B 1 201 ? 27.747 -6.267 7.653 1.00 96.31 201 MET A C 1
ATOM 4825 O O . MET B 1 201 ? 28.865 -6.725 7.899 1.00 99.40 201 MET A O 1
ATOM 4830 N N . LYS B 1 202 ? 27.490 -4.989 7.392 1.00 98.99 202 LYS A N 1
ATOM 4831 C CA . LYS B 1 202 ? 28.572 -3.979 7.340 1.00 103.64 202 LYS A CA 1
ATOM 4832 C C . LYS B 1 202 ? 28.124 -2.729 8.107 1.00 106.67 202 LYS A C 1
ATOM 4833 O O . LYS B 1 202 ? 28.642 -1.636 7.806 1.00 108.36 202 LYS A O 1
ATOM 4839 N N . GLY B 1 203 ? 27.213 -2.892 9.070 1.00 106.56 203 GLY A N 1
ATOM 4840 C CA . GLY B 1 203 ? 26.771 -1.753 9.894 1.00 107.79 203 GLY A CA 1
ATOM 4841 C C . GLY B 1 203 ? 25.657 -2.168 10.825 1.00 106.82 203 GLY A C 1
ATOM 4842 O O . GLY B 1 203 ? 25.364 -3.364 10.870 1.00 104.52 203 GLY A O 1
ATOM 4843 N N . LEU B 1 204 ? 25.075 -1.219 11.557 1.00 108.89 204 LEU A N 1
ATOM 4844 C CA . LEU B 1 204 ? 23.927 -1.536 12.446 1.00 107.00 204 LEU A CA 1
ATOM 4845 C C . LEU B 1 204 ? 22.709 -1.737 11.553 1.00 105.20 204 LEU A C 1
ATOM 4846 O O . LEU B 1 204 ? 21.877 -2.595 11.896 1.00 102.99 204 LEU A O 1
ATOM 4851 N N . GLY B 1 205 ? 22.642 -1.024 10.419 1.00 106.27 205 GLY A N 1
ATOM 4852 C CA . GLY B 1 205 ? 21.515 -1.285 9.502 1.00 104.56 205 GLY A CA 1
ATOM 4853 C C . GLY B 1 205 ? 21.590 -2.740 9.105 1.00 102.52 205 GLY A C 1
ATOM 4854 O O . GLY B 1 205 ? 20.536 -3.386 9.080 1.00 100.89 205 GLY A O 1
ATOM 4855 N N . THR B 1 206 ? 22.773 -3.216 8.729 1.00 102.04 206 THR A N 1
ATOM 4856 C CA . THR B 1 206 ? 22.996 -4.667 8.511 1.00 99.36 206 THR A CA 1
ATOM 4857 C C . THR B 1 206 ? 22.180 -5.235 7.344 1.00 94.76 206 THR A C 1
ATOM 4858 O O . THR B 1 206 ? 22.272 -6.454 7.137 1.00 95.37 206 THR A O 1
ATOM 4862 N N . ASP B 1 207 ? 21.518 -4.374 6.575 1.00 91.18 207 ASP A N 1
ATOM 4863 C CA . ASP B 1 207 ? 20.777 -4.850 5.382 1.00 87.68 207 ASP A CA 1
ATOM 4864 C C . ASP B 1 207 ? 20.042 -6.124 5.770 1.00 84.53 207 ASP A C 1
ATOM 4865 O O . ASP B 1 207 ? 20.359 -7.155 5.218 1.00 84.15 207 ASP A O 1
ATOM 4870 N N . GLU B 1 208 ? 19.082 -6.022 6.681 1.00 82.94 208 GLU A N 1
ATOM 4871 C CA . GLU B 1 208 ? 18.350 -7.213 7.168 1.00 79.55 208 GLU A CA 1
ATOM 4872 C C . GLU B 1 208 ? 17.525 -7.854 6.050 1.00 73.81 208 GLU A C 1
ATOM 4873 O O . GLU B 1 208 ? 17.731 -9.032 5.854 1.00 70.75 208 GLU A O 1
ATOM 4879 N N A ASP B 1 209 ? 17.005 -7.052 5.122 0.52 72.88 209 ASP A N 1
ATOM 4880 N N B ASP B 1 209 ? 17.010 -7.076 5.128 0.48 72.87 209 ASP A N 1
ATOM 4881 C CA A ASP B 1 209 ? 16.186 -7.614 4.017 0.52 69.76 209 ASP A CA 1
ATOM 4882 C CA B ASP B 1 209 ? 16.183 -7.652 4.036 0.48 69.74 209 ASP A CA 1
ATOM 4883 C C A ASP B 1 209 ? 17.017 -8.565 3.146 0.52 67.94 209 ASP A C 1
ATOM 4884 C C B ASP B 1 209 ? 17.019 -8.574 3.140 0.48 67.93 209 ASP A C 1
ATOM 4885 O O A ASP B 1 209 ? 16.503 -9.645 2.852 0.52 66.67 209 ASP A O 1
ATOM 4886 O O B ASP B 1 209 ? 16.517 -9.655 2.837 0.48 66.68 209 ASP A O 1
ATOM 4895 N N . SER B 1 210 ? 18.329 -8.335 3.052 1.00 68.56 210 SER A N 1
ATOM 4896 C CA . SER B 1 210 ? 19.201 -9.189 2.219 1.00 65.80 210 SER A CA 1
ATOM 4897 C C . SER B 1 210 ? 19.623 -10.399 3.042 1.00 63.45 210 SER A C 1
ATOM 4898 O O . SER B 1 210 ? 19.672 -11.497 2.499 1.00 60.23 210 SER A O 1
ATOM 4901 N N . LEU B 1 211 ? 19.881 -10.175 4.324 1.00 64.54 211 LEU A N 1
ATOM 4902 C CA . LEU B 1 211 ? 20.300 -11.290 5.199 1.00 64.59 211 LEU A CA 1
ATOM 4903 C C . LEU B 1 211 ? 19.126 -12.260 5.300 1.00 62.84 211 LEU A C 1
ATOM 4904 O O . LEU B 1 211 ? 19.354 -13.466 5.259 1.00 63.78 211 LEU A O 1
ATOM 4909 N N . ILE B 1 212 ? 17.914 -11.733 5.408 1.00 60.51 212 ILE A N 1
ATOM 4910 C CA . ILE B 1 212 ? 16.778 -12.636 5.564 1.00 56.12 212 ILE A CA 1
ATOM 4911 C C . ILE B 1 212 ? 16.597 -13.488 4.314 1.00 53.97 212 ILE A C 1
ATOM 4912 O O . ILE B 1 212 ? 16.466 -14.715 4.396 1.00 52.65 212 ILE A O 1
ATOM 4917 N N . GLU B 1 213 ? 16.595 -12.849 3.140 1.00 54.15 213 GLU A N 1
ATOM 4918 C CA . GLU B 1 213 ? 16.321 -13.554 1.890 1.00 53.77 213 GLU A CA 1
ATOM 4919 C C . GLU B 1 213 ? 17.277 -14.722 1.679 1.00 52.85 213 GLU A C 1
ATOM 4920 O O . GLU B 1 213 ? 16.859 -15.826 1.312 1.00 51.96 213 GLU A O 1
ATOM 4926 N N . ILE B 1 214 ? 18.568 -14.497 1.916 1.00 52.45 214 ILE A N 1
ATOM 4927 C CA . ILE B 1 214 ? 19.565 -15.534 1.669 1.00 52.22 214 ILE A CA 1
ATOM 4928 C C . ILE B 1 214 ? 19.441 -16.653 2.698 1.00 52.49 214 ILE A C 1
ATOM 4929 O O . ILE B 1 214 ? 19.403 -17.838 2.348 1.00 51.91 214 ILE A O 1
ATOM 4934 N N . ILE B 1 215 ? 19.370 -16.293 3.982 1.00 55.05 215 ILE A N 1
ATOM 4935 C CA . ILE B 1 215 ? 19.394 -17.300 5.038 1.00 58.55 215 ILE A CA 1
ATOM 4936 C C . ILE B 1 215 ? 18.103 -18.112 5.058 1.00 59.18 215 ILE A C 1
ATOM 4937 O O . ILE B 1 215 ? 18.119 -19.311 5.368 1.00 60.37 215 ILE A O 1
ATOM 4942 N N . CYS B 1 216 ? 16.971 -17.494 4.714 1.00 57.98 216 CYS A N 1
ATOM 4943 C CA . CYS B 1 216 ? 15.701 -18.212 4.746 1.00 57.36 216 CYS A CA 1
ATOM 4944 C C . CYS B 1 216 ? 15.528 -19.154 3.559 1.00 57.98 216 CYS A C 1
ATOM 4945 O O . CYS B 1 216 ? 14.825 -20.162 3.677 1.00 58.19 216 CYS A O 1
ATOM 4948 N N . SER B 1 217 ? 16.162 -18.862 2.422 1.00 58.42 217 SER A N 1
ATOM 4949 C CA . SER B 1 217 ? 15.890 -19.584 1.185 1.00 56.99 217 SER A CA 1
ATOM 4950 C C . SER B 1 217 ? 16.930 -20.645 0.840 1.00 57.13 217 SER A C 1
ATOM 4951 O O . SER B 1 217 ? 16.685 -21.447 -0.068 1.00 59.04 217 SER A O 1
ATOM 4954 N N . ARG B 1 218 ? 18.069 -20.679 1.528 1.00 57.99 218 ARG A N 1
ATOM 4955 C CA . ARG B 1 218 ? 19.159 -21.583 1.177 1.00 59.18 218 ARG A CA 1
ATOM 4956 C C . ARG B 1 218 ? 19.022 -22.907 1.915 1.00 59.33 218 ARG A C 1
ATOM 4957 O O . ARG B 1 218 ? 18.696 -22.939 3.105 1.00 61.38 218 ARG A O 1
ATOM 4965 N N . THR B 1 219 ? 19.286 -24.000 1.203 1.00 57.39 219 THR A N 1
ATOM 4966 C CA . THR B 1 219 ? 19.146 -25.323 1.789 1.00 57.85 219 THR A CA 1
ATOM 4967 C C . THR B 1 219 ? 20.354 -25.657 2.663 1.00 60.65 219 THR A C 1
ATOM 4968 O O . THR B 1 219 ? 21.344 -24.922 2.711 1.00 62.31 219 THR A O 1
ATOM 4972 N N . ASN B 1 220 ? 20.253 -26.790 3.369 1.00 62.56 220 ASN A N 1
ATOM 4973 C CA . ASN B 1 220 ? 21.336 -27.242 4.239 1.00 67.45 220 ASN A CA 1
ATOM 4974 C C . ASN B 1 220 ? 22.653 -27.335 3.480 1.00 70.19 220 ASN A C 1
ATOM 4975 O O . ASN B 1 220 ? 23.684 -26.830 3.936 1.00 72.78 220 ASN A O 1
ATOM 4980 N N . GLN B 1 221 ? 22.630 -27.991 2.317 1.00 70.56 221 GLN A N 1
ATOM 4981 C CA . GLN B 1 221 ? 23.837 -28.147 1.511 1.00 74.12 221 GLN A CA 1
ATOM 4982 C C . GLN B 1 221 ? 24.429 -26.794 1.138 1.00 70.86 221 GLN A C 1
ATOM 4983 O O . GLN B 1 221 ? 25.642 -26.579 1.251 1.00 74.58 221 GLN A O 1
ATOM 4989 N N . GLU B 1 222 ? 23.581 -25.865 0.690 1.00 64.33 222 GLU A N 1
ATOM 4990 C CA . GLU B 1 222 ? 24.064 -24.551 0.281 1.00 61.19 222 GLU A CA 1
ATOM 4991 C C . GLU B 1 222 ? 24.640 -23.779 1.461 1.00 64.10 222 GLU A C 1
ATOM 4992 O O . GLU B 1 222 ? 25.679 -23.120 1.333 1.00 67.05 222 GLU A O 1
ATOM 4998 N N . LEU B 1 223 ? 23.986 -23.857 2.623 1.00 63.63 223 LEU A N 1
ATOM 4999 C CA . LEU B 1 223 ? 24.439 -23.093 3.781 1.00 63.55 223 LEU A CA 1
ATOM 5000 C C . LEU B 1 223 ? 25.757 -23.630 4.324 1.00 67.65 223 LEU A C 1
ATOM 5001 O O . LEU B 1 223 ? 26.650 -22.850 4.676 1.00 70.57 223 LEU A O 1
ATOM 5006 N N . GLN B 1 224 ? 26.005 -24.818 4.430 1.00 70.18 224 GLN A N 1
ATOM 5007 C CA . GLN B 1 224 ? 27.272 -25.364 4.966 1.00 75.08 224 GLN A CA 1
ATOM 5008 C C . GLN B 1 224 ? 28.389 -25.006 4.003 1.00 76.13 224 GLN A C 1
ATOM 5009 O O . GLN B 1 224 ? 29.499 -24.747 4.471 1.00 79.28 224 GLN A O 1
ATOM 5015 N N . GLU B 1 225 ? 28.041 -25.108 2.625 1.00 73.81 225 GLU A N 1
ATOM 5016 C CA . GLU B 1 225 ? 29.063 -24.664 1.684 1.00 73.85 225 GLU A CA 1
ATOM 5017 C C . GLU B 1 225 ? 29.324 -23.168 1.811 1.00 70.20 225 GLU A C 1
ATOM 5018 O O . GLU B 1 225 ? 30.456 -22.718 1.601 1.00 74.20 225 GLU A O 1
ATOM 5024 N N . ILE B 1 226 ? 28.297 -22.386 2.152 1.00 62.73 226 ILE A N 1
ATOM 5025 C CA . ILE B 1 226 ? 28.502 -20.964 2.407 1.00 60.99 226 ILE A CA 1
ATOM 5026 C C . ILE B 1 226 ? 29.359 -20.765 3.650 1.00 64.96 226 ILE A C 1
ATOM 5027 O O . ILE B 1 226 ? 30.270 -19.929 3.665 1.00 69.48 226 ILE A O 1
ATOM 5032 N N . ASN B 1 227 ? 29.088 -21.538 4.707 1.00 65.98 227 ASN A N 1
ATOM 5033 C CA . ASN B 1 227 ? 29.838 -21.395 5.951 1.00 69.57 227 ASN A CA 1
ATOM 5034 C C . ASN B 1 227 ? 31.322 -21.667 5.744 1.00 71.68 227 ASN A C 1
ATOM 5035 O O . ASN B 1 227 ? 32.172 -20.939 6.270 1.00 74.12 227 ASN A O 1
ATOM 5040 N N . ARG B 1 228 ? 31.656 -22.708 4.977 1.00 72.56 228 ARG A N 1
ATOM 5041 C CA . ARG B 1 228 ? 33.060 -23.019 4.730 1.00 76.68 228 ARG A CA 1
ATOM 5042 C C . ARG B 1 228 ? 33.729 -21.919 3.916 1.00 74.91 228 ARG A C 1
ATOM 5043 O O . ARG B 1 228 ? 34.804 -21.428 4.279 1.00 74.60 228 ARG A O 1
ATOM 5051 N N . VAL B 1 229 ? 33.100 -21.516 2.810 1.00 74.10 229 VAL A N 1
ATOM 5052 C CA . VAL B 1 229 ? 33.687 -20.499 1.941 1.00 74.97 229 VAL A CA 1
ATOM 5053 C C . VAL B 1 229 ? 33.785 -19.163 2.668 1.00 73.58 229 VAL A C 1
ATOM 5054 O O . VAL B 1 229 ? 34.756 -18.415 2.494 1.00 73.02 229 VAL A O 1
ATOM 5058 N N . TYR B 1 230 ? 32.788 -18.846 3.498 1.00 69.98 230 TYR A N 1
ATOM 5059 C CA . TYR B 1 230 ? 32.797 -17.580 4.226 1.00 69.16 230 TYR A CA 1
ATOM 5060 C C . TYR B 1 230 ? 34.027 -17.471 5.118 1.00 75.30 230 TYR A C 1
ATOM 5061 O O . TYR B 1 230 ? 34.689 -16.428 5.156 1.00 76.48 230 TYR A O 1
ATOM 5070 N N . LYS B 1 231 ? 34.353 -18.546 5.842 1.00 78.74 231 LYS A N 1
ATOM 5071 C CA . LYS B 1 231 ? 35.537 -18.519 6.693 1.00 83.83 231 LYS A CA 1
ATOM 5072 C C . LYS B 1 231 ? 36.819 -18.494 5.871 1.00 87.10 231 LYS A C 1
ATOM 5073 O O . LYS B 1 231 ? 37.823 -17.927 6.312 1.00 88.81 231 LYS A O 1
ATOM 5079 N N . GLU B 1 232 ? 36.810 -19.094 4.679 1.00 89.60 232 GLU A N 1
ATOM 5080 C CA . GLU B 1 232 ? 37.981 -19.007 3.813 1.00 93.81 232 GLU A CA 1
ATOM 5081 C C . GLU B 1 232 ? 38.192 -17.579 3.328 1.00 92.54 232 GLU A C 1
ATOM 5082 O O . GLU B 1 232 ? 39.308 -17.049 3.388 1.00 97.15 232 GLU A O 1
ATOM 5088 N N . MET B 1 233 ? 37.125 -16.935 2.852 1.00 87.39 233 MET A N 1
ATOM 5089 C CA . MET B 1 233 ? 37.258 -15.598 2.284 1.00 85.94 233 MET A CA 1
ATOM 5090 C C . MET B 1 233 ? 37.546 -14.562 3.365 1.00 87.61 233 MET A C 1
ATOM 5091 O O . MET B 1 233 ? 38.480 -13.763 3.238 1.00 90.08 233 MET A O 1
ATOM 5096 N N . TYR B 1 234 ? 36.759 -14.565 4.441 1.00 87.16 234 TYR A N 1
ATOM 5097 C CA . TYR B 1 234 ? 36.778 -13.484 5.419 1.00 88.20 234 TYR A CA 1
ATOM 5098 C C . TYR B 1 234 ? 37.411 -13.881 6.748 1.00 92.88 234 TYR A C 1
ATOM 5099 O O . TYR B 1 234 ? 37.340 -13.106 7.709 1.00 95.26 234 TYR A O 1
ATOM 5108 N N . LYS B 1 235 ? 38.023 -15.065 6.828 1.00 95.02 235 LYS A N 1
ATOM 5109 C CA . LYS B 1 235 ? 38.820 -15.478 7.987 1.00 96.66 235 LYS A CA 1
ATOM 5110 C C . LYS B 1 235 ? 38.018 -15.434 9.286 1.00 94.99 235 LYS A C 1
ATOM 5111 O O . LYS B 1 235 ? 38.580 -15.256 10.369 1.00 97.76 235 LYS A O 1
ATOM 5117 N N . THR B 1 236 ? 36.701 -15.596 9.190 1.00 90.57 236 THR A N 1
ATOM 5118 C CA . THR B 1 236 ? 35.843 -15.552 10.363 1.00 89.08 236 THR A CA 1
ATOM 5119 C C . THR B 1 236 ? 34.601 -16.388 10.100 1.00 85.30 236 THR A C 1
ATOM 5120 O O . THR B 1 236 ? 34.202 -16.588 8.950 1.00 82.76 236 THR A O 1
ATOM 5124 N N . ASP B 1 237 ? 34.001 -16.883 11.178 1.00 85.74 237 ASP A N 1
ATOM 5125 C CA . ASP B 1 237 ? 32.767 -17.644 11.054 1.00 84.81 237 ASP A CA 1
ATOM 5126 C C . ASP B 1 237 ? 31.615 -16.722 10.678 1.00 82.71 237 ASP A C 1
ATOM 5127 O O . ASP B 1 237 ? 31.493 -15.611 11.200 1.00 85.36 237 ASP A O 1
ATOM 5132 N N . LEU B 1 238 ? 30.774 -17.189 9.751 1.00 78.73 238 LEU A N 1
ATOM 5133 C CA . LEU B 1 238 ? 29.567 -16.443 9.408 1.00 75.83 238 LEU A CA 1
ATOM 5134 C C . LEU B 1 238 ? 28.691 -16.229 10.634 1.00 73.64 238 LEU A C 1
ATOM 5135 O O . LEU B 1 238 ? 28.088 -15.162 10.798 1.00 71.93 238 LEU A O 1
ATOM 5140 N N . GLU B 1 239 ? 28.617 -17.232 11.512 1.00 73.46 239 GLU A N 1
ATOM 5141 C CA . GLU B 1 239 ? 27.813 -17.101 12.722 1.00 74.26 239 GLU A CA 1
ATOM 5142 C C . GLU B 1 239 ? 28.333 -15.979 13.612 1.00 77.43 239 GLU A C 1
ATOM 5143 O O . GLU B 1 239 ? 27.546 -15.252 14.229 1.00 77.32 239 GLU A O 1
ATOM 5149 N N . LYS B 1 240 ? 29.658 -15.814 13.684 1.00 80.22 240 LYS A N 1
ATOM 5150 C CA . LYS B 1 240 ? 30.222 -14.731 14.484 1.00 81.93 240 LYS A CA 1
ATOM 5151 C C . LYS B 1 240 ? 29.803 -13.371 13.941 1.00 80.74 240 LYS A C 1
ATOM 5152 O O . LYS B 1 240 ? 29.498 -12.454 14.712 1.00 83.85 240 LYS A O 1
ATOM 5158 N N . ASP B 1 241 ? 29.771 -13.223 12.614 1.00 77.03 241 ASP A N 1
ATOM 5159 C CA . ASP B 1 241 ? 29.327 -11.963 12.027 1.00 75.90 241 ASP A CA 1
ATOM 5160 C C . ASP B 1 241 ? 27.830 -11.759 12.222 1.00 75.39 241 ASP A C 1
ATOM 5161 O O . ASP B 1 241 ? 27.375 -10.628 12.430 1.00 78.01 241 ASP A O 1
ATOM 5166 N N . ILE B 1 242 ? 27.047 -12.839 12.158 1.00 72.42 242 ILE A N 1
ATOM 5167 C CA . ILE B 1 242 ? 25.610 -12.732 12.394 1.00 69.94 242 ILE A CA 1
ATOM 5168 C C . ILE B 1 242 ? 25.337 -12.362 13.847 1.00 72.99 242 ILE A C 1
ATOM 5169 O O . ILE B 1 242 ? 24.555 -11.448 14.136 1.00 73.85 242 ILE A O 1
ATOM 5174 N N . ILE B 1 243 ? 25.971 -13.076 14.781 1.00 74.34 243 ILE A N 1
ATOM 5175 C CA . ILE B 1 243 ? 25.836 -12.750 16.199 1.00 74.75 243 ILE A CA 1
ATOM 5176 C C . ILE B 1 243 ? 26.230 -11.301 16.451 1.00 76.68 243 ILE A C 1
ATOM 5177 O O . ILE B 1 243 ? 25.579 -10.587 17.225 1.00 76.99 243 ILE A O 1
ATOM 5182 N N . SER B 1 244 ? 27.298 -10.863 15.755 1.00 78.56 244 SER A N 1
ATOM 5183 C CA . SER B 1 244 ? 27.815 -9.492 15.987 1.00 83.19 244 SER A CA 1
ATOM 5184 C C . SER B 1 244 ? 26.930 -8.422 15.346 1.00 86.39 244 SER A C 1
ATOM 5185 O O . SER B 1 244 ? 26.989 -7.280 15.810 1.00 90.65 244 SER A O 1
ATOM 5188 N N . ASP B 1 245 ? 26.116 -8.759 14.359 1.00 86.69 245 ASP A N 1
ATOM 5189 C CA . ASP B 1 245 ? 25.361 -7.695 13.637 1.00 89.53 245 ASP A CA 1
ATOM 5190 C C . ASP B 1 245 ? 23.857 -7.729 13.905 1.00 84.56 245 ASP A C 1
ATOM 5191 O O . ASP B 1 245 ? 23.164 -6.866 13.349 1.00 84.47 245 ASP A O 1
ATOM 5196 N N . THR B 1 246 ? 23.376 -8.672 14.711 1.00 80.63 246 THR A N 1
ATOM 5197 C CA . THR B 1 246 ? 21.960 -8.712 15.056 1.00 78.28 246 THR A CA 1
ATOM 5198 C C . THR B 1 246 ? 21.811 -8.835 16.569 1.00 80.71 246 THR A C 1
ATOM 5199 O O . THR B 1 246 ? 22.796 -8.884 17.312 1.00 83.43 246 THR A O 1
ATOM 5203 N N . SER B 1 247 ? 20.560 -8.887 17.024 1.00 79.31 247 SER A N 1
ATOM 5204 C CA . SER B 1 247 ? 20.271 -8.954 18.450 1.00 81.53 247 SER A CA 1
ATOM 5205 C C . SER B 1 247 ? 18.852 -9.464 18.652 1.00 81.21 247 SER A C 1
ATOM 5206 O O . SER B 1 247 ? 18.023 -9.435 17.739 1.00 77.42 247 SER A O 1
ATOM 5209 N N . GLY B 1 248 ? 18.586 -9.933 19.870 1.00 86.03 248 GLY A N 1
ATOM 5210 C CA . GLY B 1 248 ? 17.252 -10.355 20.246 1.00 85.63 248 GLY A CA 1
ATOM 5211 C C . GLY B 1 248 ? 16.859 -11.695 19.649 1.00 81.93 248 GLY A C 1
ATOM 5212 O O . GLY B 1 248 ? 17.696 -12.528 19.284 1.00 81.79 248 GLY A O 1
ATOM 5213 N N . ASP B 1 249 ? 15.542 -11.900 19.559 1.00 80.44 249 ASP A N 1
ATOM 5214 C CA . ASP B 1 249 ? 15.023 -13.120 18.949 1.00 78.72 249 ASP A CA 1
ATOM 5215 C C . ASP B 1 249 ? 15.348 -13.186 17.463 1.00 75.80 249 ASP A C 1
ATOM 5216 O O . ASP B 1 249 ? 15.429 -14.281 16.895 1.00 75.06 249 ASP A O 1
ATOM 5221 N N . PHE B 1 250 ? 15.528 -12.030 16.818 1.00 74.39 250 PHE A N 1
ATOM 5222 C CA . PHE B 1 250 ? 15.935 -12.023 15.418 1.00 70.59 250 PHE A CA 1
ATOM 5223 C C . PHE B 1 250 ? 17.320 -12.629 15.240 1.00 72.34 250 PHE A C 1
ATOM 5224 O O . PHE B 1 250 ? 17.587 -13.277 14.222 1.00 71.16 250 PHE A O 1
ATOM 5232 N N . ARG B 1 251 ? 18.210 -12.434 16.216 1.00 74.70 251 ARG A N 1
ATOM 5233 C CA . ARG B 1 251 ? 19.506 -13.101 16.173 1.00 74.37 251 ARG A CA 1
ATOM 5234 C C . ARG B 1 251 ? 19.355 -14.605 16.363 1.00 73.55 251 ARG A C 1
ATOM 5235 O O . ARG B 1 251 ? 20.015 -15.392 15.674 1.00 71.18 251 ARG A O 1
ATOM 5243 N N . LYS B 1 252 ? 18.490 -15.020 17.294 1.00 73.94 252 LYS A N 1
ATOM 5244 C CA . LYS B 1 252 ? 18.287 -16.444 17.546 1.00 71.56 252 LYS A CA 1
ATOM 5245 C C . LYS B 1 252 ? 17.816 -17.168 16.291 1.00 66.02 252 LYS A C 1
ATOM 5246 O O . LYS B 1 252 ? 18.284 -18.273 15.990 1.00 65.68 252 LYS A O 1
ATOM 5252 N N . LEU B 1 253 ? 16.896 -16.558 15.542 1.00 63.80 253 LEU A N 1
ATOM 5253 C CA . LEU B 1 253 ? 16.362 -17.213 14.353 1.00 62.21 253 LEU A CA 1
ATOM 5254 C C . LEU B 1 253 ? 17.396 -17.267 13.234 1.00 63.34 253 LEU A C 1
ATOM 5255 O O . LEU B 1 253 ? 17.483 -18.266 12.511 1.00 62.52 253 LEU A O 1
ATOM 5260 N N . MET B 1 254 ? 18.190 -16.205 13.078 1.00 66.34 254 MET A N 1
ATOM 5261 C CA . MET B 1 254 ? 19.185 -16.179 12.009 1.00 65.19 254 MET A CA 1
ATOM 5262 C C . MET B 1 254 ? 20.315 -17.168 12.274 1.00 65.19 254 MET A C 1
ATOM 5263 O O . MET B 1 254 ? 20.738 -17.890 11.364 1.00 64.59 254 MET A O 1
ATOM 5268 N N . VAL B 1 255 ? 20.818 -17.213 13.510 1.00 65.59 255 VAL A N 1
ATOM 5269 C CA . VAL B 1 255 ? 21.911 -18.127 13.837 1.00 67.79 255 VAL A CA 1
ATOM 5270 C C . VAL B 1 255 ? 21.466 -19.574 13.674 1.00 70.07 255 VAL A C 1
ATOM 5271 O O . VAL B 1 255 ? 22.203 -20.410 13.136 1.00 73.39 255 VAL A O 1
ATOM 5275 N N . ALA B 1 256 ? 20.252 -19.893 14.131 1.00 68.07 256 ALA A N 1
ATOM 5276 C CA . ALA B 1 256 ? 19.744 -21.255 14.001 1.00 66.08 256 ALA A CA 1
ATOM 5277 C C . ALA B 1 256 ? 19.590 -21.651 12.538 1.00 64.79 256 ALA A C 1
ATOM 5278 O O . ALA B 1 256 ? 19.979 -22.757 12.141 1.00 66.31 256 ALA A O 1
ATOM 5280 N N . LEU B 1 257 ? 19.027 -20.760 11.718 1.00 61.69 257 LEU A N 1
ATOM 5281 C CA . LEU B 1 257 ? 18.856 -21.058 10.300 1.00 58.80 257 LEU A CA 1
ATOM 5282 C C . LEU B 1 257 ? 20.202 -21.198 9.600 1.00 61.52 257 LEU A C 1
ATOM 5283 O O . LEU B 1 257 ? 20.428 -22.154 8.848 1.00 63.41 257 LEU A O 1
ATOM 5288 N N . ALA B 1 258 ? 21.114 -20.253 9.842 1.00 62.00 258 ALA A N 1
ATOM 5289 C CA . ALA B 1 258 ? 22.375 -20.215 9.108 1.00 60.53 258 ALA A CA 1
ATOM 5290 C C . ALA B 1 258 ? 23.250 -21.432 9.374 1.00 60.46 258 ALA A C 1
ATOM 5291 O O . ALA B 1 258 ? 24.138 -21.725 8.567 1.00 59.44 258 ALA A O 1
ATOM 5293 N N . LYS B 1 259 ? 23.024 -22.145 10.480 1.00 63.11 259 LYS A N 1
ATOM 5294 C CA . LYS B 1 259 ? 23.811 -23.340 10.764 1.00 66.95 259 LYS A CA 1
ATOM 5295 C C . LYS B 1 259 ? 23.631 -24.415 9.699 1.00 66.82 259 LYS A C 1
ATOM 5296 O O . LYS B 1 259 ? 24.503 -25.278 9.555 1.00 68.11 259 LYS A O 1
ATOM 5302 N N . GLY B 1 260 ? 22.524 -24.330 8.970 1.00 65.55 260 GLY A N 1
ATOM 5303 C CA . GLY B 1 260 ? 22.204 -25.263 7.881 1.00 65.91 260 GLY A CA 1
ATOM 5304 C C . GLY B 1 260 ? 22.205 -26.691 8.347 1.00 70.64 260 GLY A C 1
ATOM 5305 O O . GLY B 1 260 ? 22.805 -27.512 7.686 1.00 69.71 260 GLY A O 1
ATOM 5306 N N . ARG B 1 261 ? 21.539 -26.965 9.459 1.00 77.37 261 ARG A N 1
ATOM 5307 C CA . ARG B 1 261 ? 21.488 -28.341 10.004 1.00 82.94 261 ARG A CA 1
ATOM 5308 C C . ARG B 1 261 ? 20.024 -28.714 10.220 1.00 74.02 261 ARG A C 1
ATOM 5309 O O . ARG B 1 261 ? 19.717 -29.294 11.250 1.00 73.08 261 ARG A O 1
ATOM 5317 N N . ARG B 1 262 ? 19.167 -28.361 9.269 1.00 67.10 262 ARG A N 1
ATOM 5318 C CA . ARG B 1 262 ? 17.736 -28.694 9.371 1.00 65.77 262 ARG A CA 1
ATOM 5319 C C . ARG B 1 262 ? 17.590 -30.179 9.057 1.00 69.36 262 ARG A C 1
ATOM 5320 O O . ARG B 1 262 ? 18.381 -30.690 8.292 1.00 70.85 262 ARG A O 1
ATOM 5328 N N . ALA B 1 263 ? 16.605 -30.834 9.648 1.00 71.05 263 ALA A N 1
ATOM 5329 C CA . ALA B 1 263 ? 16.385 -32.272 9.410 1.00 73.33 263 ALA A CA 1
ATOM 5330 C C . ALA B 1 263 ? 16.182 -32.524 7.923 1.00 75.32 263 ALA A C 1
ATOM 5331 O O . ALA B 1 263 ? 15.518 -31.721 7.264 1.00 73.13 263 ALA A O 1
ATOM 5333 N N . GLU B 1 264 ? 16.781 -33.597 7.424 1.00 80.73 264 GLU A N 1
ATOM 5334 C CA . GLU B 1 264 ? 16.636 -33.960 5.997 1.00 85.82 264 GLU A CA 1
ATOM 5335 C C . GLU B 1 264 ? 15.297 -34.668 5.832 1.00 87.77 264 GLU A C 1
ATOM 5336 O O . GLU B 1 264 ? 14.832 -35.279 6.806 1.00 88.78 264 GLU A O 1
ATOM 5342 N N . ASP B 1 265 ? 14.698 -34.574 4.651 1.00 89.13 265 ASP A N 1
ATOM 5343 C CA . ASP B 1 265 ? 13.362 -35.190 4.517 1.00 90.84 265 ASP A CA 1
ATOM 5344 C C . ASP B 1 265 ? 13.546 -36.677 4.784 1.00 91.15 265 ASP A C 1
ATOM 5345 O O . ASP B 1 265 ? 14.354 -37.308 4.089 1.00 91.45 265 ASP A O 1
ATOM 5350 N N . GLY B 1 266 ? 12.799 -37.206 5.743 1.00 91.19 266 GLY A N 1
ATOM 5351 C CA . GLY B 1 266 ? 12.884 -38.635 6.068 1.00 93.20 266 GLY A CA 1
ATOM 5352 C C . GLY B 1 266 ? 12.001 -39.467 5.167 1.00 92.61 266 GLY A C 1
ATOM 5353 O O . GLY B 1 266 ? 11.095 -38.900 4.543 1.00 90.62 266 GLY A O 1
ATOM 5354 N N . SER B 1 267 ? 12.270 -40.762 5.082 1.00 94.44 267 SER A N 1
ATOM 5355 C CA . SER B 1 267 ? 11.380 -41.663 4.318 1.00 94.46 267 SER A CA 1
ATOM 5356 C C . SER B 1 267 ? 10.001 -41.699 4.982 1.00 92.27 267 SER A C 1
ATOM 5357 O O . SER B 1 267 ? 8.998 -41.705 4.254 1.00 92.09 267 SER A O 1
ATOM 5360 N N . VAL B 1 268 ? 9.957 -41.706 6.312 1.00 88.37 268 VAL A N 1
ATOM 5361 C CA . VAL B 1 268 ? 8.650 -41.872 7.006 1.00 84.05 268 VAL A CA 1
ATOM 5362 C C . VAL B 1 268 ? 8.073 -40.522 7.424 1.00 77.58 268 VAL A C 1
ATOM 5363 O O . VAL B 1 268 ? 8.791 -39.748 8.070 1.00 77.32 268 VAL A O 1
ATOM 5367 N N . ILE B 1 269 ? 6.817 -40.272 7.053 1.00 71.02 269 ILE A N 1
ATOM 5368 C CA . ILE B 1 269 ? 6.121 -39.031 7.481 1.00 62.94 269 ILE A CA 1
ATOM 5369 C C . ILE B 1 269 ? 5.665 -39.237 8.922 1.00 60.93 269 ILE A C 1
ATOM 5370 O O . ILE B 1 269 ? 4.916 -40.182 9.172 1.00 63.79 269 ILE A O 1
ATOM 5375 N N . ASP B 1 270 ? 6.130 -38.391 9.826 1.00 56.45 270 ASP A N 1
ATOM 5376 C CA . ASP B 1 270 ? 5.782 -38.466 11.244 1.00 55.96 270 ASP A CA 1
ATOM 5377 C C . ASP B 1 270 ? 4.517 -37.645 11.450 1.00 53.72 270 ASP A C 1
ATOM 5378 O O . ASP B 1 270 ? 4.565 -36.458 11.774 1.00 51.71 270 ASP A O 1
ATOM 5383 N N . TYR B 1 271 ? 3.362 -38.290 11.251 1.00 54.28 271 TYR A N 1
ATOM 5384 C CA . TYR B 1 271 ? 2.090 -37.594 11.419 1.00 53.50 271 TYR A CA 1
ATOM 5385 C C . TYR B 1 271 ? 1.832 -37.234 12.876 1.00 53.51 271 TYR A C 1
ATOM 5386 O O . TYR B 1 271 ? 1.132 -36.254 13.154 1.00 52.46 271 TYR A O 1
ATOM 5395 N N . GLU B 1 272 ? 2.379 -38.010 13.814 1.00 55.84 272 GLU A N 1
ATOM 5396 C CA . GLU B 1 272 ? 2.234 -37.665 15.225 1.00 59.44 272 GLU A CA 1
ATOM 5397 C C . GLU B 1 272 ? 2.946 -36.354 15.536 1.00 58.05 272 GLU A C 1
ATOM 5398 O O . GLU B 1 272 ? 2.374 -35.458 16.168 1.00 59.82 272 GLU A O 1
ATOM 5404 N N . LEU B 1 273 ? 4.195 -36.219 15.084 1.00 55.74 273 LEU A N 1
ATOM 5405 C CA . LEU B 1 273 ? 4.935 -34.983 15.314 1.00 53.13 273 LEU A CA 1
ATOM 5406 C C . LEU B 1 273 ? 4.323 -33.812 14.558 1.00 49.08 273 LEU A C 1
ATOM 5407 O O . LEU B 1 273 ? 4.398 -32.669 15.026 1.00 48.50 273 LEU A O 1
ATOM 5412 N N . ILE B 1 274 ? 3.714 -34.072 13.399 1.00 47.43 274 ILE A N 1
ATOM 5413 C CA . ILE B 1 274 ? 3.078 -33.003 12.630 1.00 46.65 274 ILE A CA 1
ATOM 5414 C C . ILE B 1 274 ? 1.942 -32.378 13.431 1.00 50.45 274 ILE A C 1
ATOM 5415 O O . ILE B 1 274 ? 1.816 -31.150 13.506 1.00 53.52 274 ILE A O 1
ATOM 5420 N N . ASP B 1 275 ? 1.105 -33.214 14.050 1.00 53.26 275 ASP A N 1
ATOM 5421 C CA . ASP B 1 275 ? 0.019 -32.690 14.872 1.00 55.33 275 ASP A CA 1
ATOM 5422 C C . ASP B 1 275 ? 0.555 -31.990 16.114 1.00 59.30 275 ASP A C 1
ATOM 5423 O O . ASP B 1 275 ? 0.067 -30.916 16.487 1.00 62.25 275 ASP A O 1
ATOM 5428 N N . GLN B 1 276 ? 1.562 -32.604 16.743 1.00 60.38 276 GLN A N 1
ATOM 5429 C CA . GLN B 1 276 ? 2.188 -32.048 17.973 1.00 65.19 276 GLN A CA 1
ATOM 5430 C C . GLN B 1 276 ? 2.752 -30.654 17.675 1.00 63.73 276 GLN A C 1
ATOM 5431 O O . GLN B 1 276 ? 2.534 -29.742 18.497 1.00 64.71 276 GLN A O 1
ATOM 5437 N N . ASP B 1 277 ? 3.449 -30.504 16.544 1.00 62.37 277 ASP A N 1
ATOM 5438 C CA . ASP B 1 277 ? 4.036 -29.222 16.168 1.00 60.74 277 ASP A CA 1
ATOM 5439 C C . ASP B 1 277 ? 2.961 -28.190 15.851 1.00 59.53 277 ASP A C 1
ATOM 5440 O O . ASP B 1 277 ? 3.117 -27.007 16.172 1.00 60.58 277 ASP A O 1
ATOM 5445 N N . ALA B 1 278 ? 1.863 -28.617 15.221 1.00 57.68 278 ALA A N 1
ATOM 5446 C CA . ALA B 1 278 ? 0.779 -27.686 14.929 1.00 56.32 278 ALA A CA 1
ATOM 5447 C C . ALA B 1 278 ? 0.165 -27.139 16.210 1.00 56.83 278 ALA A C 1
ATOM 5448 O O . ALA B 1 278 ? -0.115 -25.939 16.310 1.00 59.17 278 ALA A O 1
ATOM 5450 N N . ARG B 1 279 ? -0.041 -27.994 17.198 1.00 56.75 279 ARG A N 1
ATOM 5451 C CA . ARG B 1 279 ? -0.669 -27.538 18.456 1.00 58.42 279 ARG A CA 1
ATOM 5452 C C . ARG B 1 279 ? 0.284 -26.581 19.162 1.00 60.87 279 ARG A C 1
ATOM 5453 O O . ARG B 1 279 ? -0.190 -25.592 19.708 1.00 62.85 279 ARG A O 1
ATOM 5461 N N . ASP B 1 280 ? 1.579 -26.857 19.106 1.00 60.72 280 ASP A N 1
ATOM 5462 C CA . ASP B 1 280 ? 2.565 -26.051 19.860 1.00 61.63 280 ASP A CA 1
ATOM 5463 C C . ASP B 1 280 ? 2.750 -24.672 19.227 1.00 62.59 280 ASP A C 1
ATOM 5464 O O . ASP B 1 280 ? 3.094 -23.750 19.952 1.00 65.87 280 ASP A O 1
ATOM 5469 N N . LEU B 1 281 ? 2.506 -24.537 17.930 1.00 61.17 281 LEU A N 1
ATOM 5470 C CA . LEU B 1 281 ? 2.618 -23.213 17.279 1.00 60.11 281 LEU A CA 1
ATOM 5471 C C . LEU B 1 281 ? 1.430 -22.358 17.707 1.00 62.68 281 LEU A C 1
ATOM 5472 O O . LEU B 1 281 ? 1.613 -21.160 17.901 1.00 64.91 281 LEU A O 1
ATOM 5477 N N . TYR B 1 282 ? 0.263 -22.968 17.887 1.00 63.99 282 TYR A N 1
ATOM 5478 C CA . TYR B 1 282 ? -0.947 -22.238 18.347 1.00 67.16 282 TYR A CA 1
ATOM 5479 C C . TYR B 1 282 ? -0.794 -21.907 19.829 1.00 71.91 282 TYR A C 1
ATOM 5480 O O . TYR B 1 282 ? -1.037 -20.754 20.197 1.00 73.73 282 TYR A O 1
ATOM 5489 N N . ASP B 1 283 ? -0.380 -22.887 20.634 1.00 75.18 283 ASP A N 1
ATOM 5490 C CA . ASP B 1 283 ? -0.224 -22.692 22.098 1.00 79.87 283 ASP A CA 1
ATOM 5491 C C . ASP B 1 283 ? 0.793 -21.590 22.382 1.00 77.93 283 ASP A C 1
ATOM 5492 O O . ASP B 1 283 ? 0.621 -20.894 23.384 1.00 78.79 283 ASP A O 1
ATOM 5497 N N . ALA B 1 284 ? 1.794 -21.424 21.521 1.00 75.40 284 ALA A N 1
ATOM 5498 C CA . ALA B 1 284 ? 2.864 -20.441 21.789 1.00 73.61 284 ALA A CA 1
ATOM 5499 C C . ALA B 1 284 ? 2.567 -19.097 21.140 1.00 70.22 284 ALA A C 1
ATOM 5500 O O . ALA B 1 284 ? 3.385 -18.208 21.287 1.00 71.49 284 ALA A O 1
ATOM 5502 N N . GLY B 1 285 ? 1.428 -18.965 20.475 1.00 66.30 285 GLY A N 1
ATOM 5503 C CA . GLY B 1 285 ? 1.145 -17.711 19.770 1.00 64.67 285 GLY A CA 1
ATOM 5504 C C . GLY B 1 285 ? -0.261 -17.196 19.968 1.00 67.24 285 GLY A C 1
ATOM 5505 O O . GLY B 1 285 ? -0.490 -16.501 20.957 1.00 72.05 285 GLY A O 1
ATOM 5506 N N . VAL B 1 286 ? -1.162 -17.498 19.042 1.00 64.89 286 VAL A N 1
ATOM 5507 C CA . VAL B 1 286 ? -2.531 -16.916 19.079 1.00 65.35 286 VAL A CA 1
ATOM 5508 C C . VAL B 1 286 ? -3.263 -17.285 20.373 1.00 69.44 286 VAL A C 1
ATOM 5509 O O . VAL B 1 286 ? -3.942 -16.413 20.916 1.00 72.60 286 VAL A O 1
ATOM 5513 N N . LYS B 1 287 ? -3.109 -18.515 20.856 1.00 70.94 287 LYS A N 1
ATOM 5514 C CA . LYS B 1 287 ? -3.859 -18.949 22.060 1.00 76.24 287 LYS A CA 1
ATOM 5515 C C . LYS B 1 287 ? -3.400 -18.190 23.300 1.00 84.15 287 LYS A C 1
ATOM 5516 O O . LYS B 1 287 ? -4.272 -17.807 24.089 1.00 87.21 287 LYS A O 1
ATOM 5522 N N A ARG B 1 288 ? -2.112 -17.981 23.513 0.55 86.30 288 ARG A N 1
ATOM 5523 N N B ARG B 1 288 ? -2.097 -18.014 23.517 0.45 86.28 288 ARG A N 1
ATOM 5524 C CA A ARG B 1 288 ? -1.742 -17.339 24.796 0.55 89.14 288 ARG A CA 1
ATOM 5525 C CA B ARG B 1 288 ? -1.623 -17.363 24.769 0.45 89.02 288 ARG A CA 1
ATOM 5526 C C A ARG B 1 288 ? -1.589 -15.830 24.649 0.55 89.23 288 ARG A C 1
ATOM 5527 C C B ARG B 1 288 ? -1.460 -15.850 24.596 0.45 89.07 288 ARG A C 1
ATOM 5528 O O A ARG B 1 288 ? -1.998 -15.293 23.636 0.55 88.39 288 ARG A O 1
ATOM 5529 O O B ARG B 1 288 ? -2.155 -15.328 23.722 0.45 88.57 288 ARG A O 1
ATOM 5544 N N . LYS B 1 289 ? -1.081 -15.189 25.698 1.00 89.18 289 LYS A N 1
ATOM 5545 C CA . LYS B 1 289 ? -0.773 -13.740 25.664 1.00 84.96 289 LYS A CA 1
ATOM 5546 C C . LYS B 1 289 ? 0.728 -13.639 25.432 1.00 82.87 289 LYS A C 1
ATOM 5547 O O . LYS B 1 289 ? 1.482 -14.312 26.153 1.00 82.51 289 LYS A O 1
ATOM 5553 N N . GLY B 1 290 ? 1.142 -12.851 24.445 1.00 81.87 290 GLY A N 1
ATOM 5554 C CA . GLY B 1 290 ? 2.570 -12.824 24.092 1.00 80.61 290 GLY A CA 1
ATOM 5555 C C . GLY B 1 290 ? 2.893 -13.993 23.181 1.00 76.86 290 GLY A C 1
ATOM 5556 O O . GLY B 1 290 ? 1.957 -14.697 22.775 1.00 75.68 290 GLY A O 1
ATOM 5557 N N . THR B 1 291 ? 4.165 -14.166 22.843 1.00 74.44 291 THR A N 1
ATOM 5558 C CA . THR B 1 291 ? 4.580 -15.297 21.988 1.00 71.38 291 THR A CA 1
ATOM 5559 C C . THR B 1 291 ? 5.817 -15.980 22.566 1.00 72.12 291 THR A C 1
ATOM 5560 O O . THR B 1 291 ? 6.747 -15.258 22.930 1.00 74.50 291 THR A O 1
ATOM 5564 N N . ASP B 1 292 ? 5.828 -17.311 22.650 1.00 71.28 292 ASP A N 1
ATOM 5565 C CA . ASP B 1 292 ? 7.066 -18.028 23.060 1.00 75.01 292 ASP A CA 1
ATOM 5566 C C . ASP B 1 292 ? 7.870 -18.192 21.777 1.00 69.52 292 ASP A C 1
ATOM 5567 O O . ASP B 1 292 ? 7.759 -19.239 21.135 1.00 67.04 292 ASP A O 1
ATOM 5572 N N . VAL B 1 293 ? 8.629 -17.166 21.418 1.00 68.53 293 VAL A N 1
ATOM 5573 C CA . VAL B 1 293 ? 9.361 -17.198 20.126 1.00 65.20 293 VAL A CA 1
ATOM 5574 C C . VAL B 1 293 ? 10.351 -18.360 20.118 1.00 65.01 293 VAL A C 1
ATOM 5575 O O . VAL B 1 293 ? 10.400 -19.050 19.104 1.00 63.76 293 VAL A O 1
ATOM 5579 N N . PRO B 1 294 ? 11.136 -18.639 21.178 1.00 64.62 294 PRO A N 1
ATOM 5580 C CA . PRO B 1 294 ? 11.989 -19.821 21.161 1.00 64.73 294 PRO A CA 1
ATOM 5581 C C . PRO B 1 294 ? 11.284 -21.099 20.675 1.00 65.98 294 PRO A C 1
ATOM 5582 O O . PRO B 1 294 ? 11.925 -21.866 20.007 1.00 65.36 294 PRO A O 1
ATOM 5586 N N . LYS B 1 295 ? 10.006 -21.294 21.021 1.00 66.26 295 LYS A N 1
ATOM 5587 C CA . LYS B 1 295 ? 9.266 -22.463 20.557 1.00 63.09 295 LYS A CA 1
ATOM 5588 C C . LYS B 1 295 ? 9.003 -22.386 19.058 1.00 58.01 295 LYS A C 1
ATOM 5589 O O . LYS B 1 295 ? 9.128 -23.391 18.348 1.00 57.57 295 LYS A O 1
ATOM 5595 N N . TRP B 1 296 ? 8.639 -21.202 18.559 1.00 55.90 296 TRP A N 1
ATOM 5596 C CA . TRP B 1 296 ? 8.475 -21.026 17.119 1.00 56.05 296 TRP A CA 1
ATOM 5597 C C . TRP B 1 296 ? 9.789 -21.252 16.383 1.00 59.46 296 TRP A C 1
ATOM 5598 O O . TRP B 1 296 ? 9.815 -21.883 15.320 1.00 59.69 296 TRP A O 1
ATOM 5609 N N . ILE B 1 297 ? 10.893 -20.741 16.934 1.00 60.92 297 ILE A N 1
ATOM 5610 C CA . ILE B 1 297 ? 12.187 -20.858 16.267 1.00 58.53 297 ILE A CA 1
ATOM 5611 C C . ILE B 1 297 ? 12.610 -22.318 16.174 1.00 58.25 297 ILE A C 1
ATOM 5612 O O . ILE B 1 297 ? 13.025 -22.796 15.112 1.00 57.23 297 ILE A O 1
ATOM 5617 N N . SER B 1 298 ? 12.500 -23.050 17.286 1.00 59.49 298 SER A N 1
ATOM 5618 C CA . SER B 1 298 ? 12.965 -24.434 17.310 1.00 63.00 298 SER A CA 1
ATOM 5619 C C . SER B 1 298 ? 12.190 -25.302 16.326 1.00 62.75 298 SER A C 1
ATOM 5620 O O . SER B 1 298 ? 12.767 -26.181 15.677 1.00 64.81 298 SER A O 1
ATOM 5623 N N . ILE B 1 299 ? 10.884 -25.069 16.196 1.00 59.32 299 ILE A N 1
ATOM 5624 C CA . ILE B 1 299 ? 10.081 -25.882 15.287 1.00 56.10 299 ILE A CA 1
ATOM 5625 C C . ILE B 1 299 ? 10.405 -25.541 13.837 1.00 55.88 299 ILE A C 1
ATOM 5626 O O . ILE B 1 299 ? 10.616 -26.431 13.005 1.00 52.33 299 ILE A O 1
ATOM 5631 N N . MET B 1 300 ? 10.462 -24.250 13.514 1.00 59.70 300 MET A N 1
ATOM 5632 C CA . MET B 1 300 ? 10.621 -23.830 12.129 1.00 59.66 300 MET A CA 1
ATOM 5633 C C . MET B 1 300 ? 12.050 -23.953 11.614 1.00 59.79 300 MET A C 1
ATOM 5634 O O . MET B 1 300 ? 12.256 -23.864 10.398 1.00 58.47 300 MET A O 1
ATOM 5639 N N . THR B 1 301 ? 13.036 -24.157 12.487 1.00 60.96 301 THR A N 1
ATOM 5640 C CA . THR B 1 301 ? 14.412 -24.344 12.041 1.00 59.93 301 THR A CA 1
ATOM 5641 C C . THR B 1 301 ? 14.856 -25.799 12.042 1.00 61.86 301 THR A C 1
ATOM 5642 O O . THR B 1 301 ? 15.736 -26.163 11.257 1.00 62.58 301 THR A O 1
ATOM 5646 N N . GLU B 1 302 ? 14.269 -26.641 12.892 1.00 64.61 302 GLU A N 1
ATOM 5647 C CA . GLU B 1 302 ? 14.739 -28.015 13.028 1.00 68.02 302 GLU A CA 1
ATOM 5648 C C . GLU B 1 302 ? 13.969 -28.998 12.152 1.00 64.90 302 GLU A C 1
ATOM 5649 O O . GLU B 1 302 ? 14.573 -29.910 11.578 1.00 66.81 302 GLU A O 1
ATOM 5655 N N . ARG B 1 303 ? 12.653 -28.837 12.032 1.00 61.09 303 ARG A N 1
ATOM 5656 C CA . ARG B 1 303 ? 11.860 -29.767 11.241 1.00 58.63 303 ARG A CA 1
ATOM 5657 C C . ARG B 1 303 ? 12.163 -29.610 9.752 1.00 57.17 303 ARG A C 1
ATOM 5658 O O . ARG B 1 303 ? 12.590 -28.551 9.282 1.00 55.57 303 ARG A O 1
ATOM 5666 N N . SER B 1 304 ? 11.918 -30.684 9.005 1.00 56.94 304 SER A N 1
ATOM 5667 C CA . SER B 1 304 ? 12.191 -30.685 7.576 1.00 54.70 304 SER A CA 1
ATOM 5668 C C . SER B 1 304 ? 11.131 -29.889 6.820 1.00 54.53 304 SER A C 1
ATOM 5669 O O . SER B 1 304 ? 10.012 -29.678 7.296 1.00 56.21 304 SER A O 1
ATOM 5672 N N . VAL B 1 305 ? 11.503 -29.450 5.613 1.00 53.66 305 VAL A N 1
ATOM 5673 C CA . VAL B 1 305 ? 10.587 -28.647 4.800 1.00 49.64 305 VAL A CA 1
ATOM 5674 C C . VAL B 1 305 ? 9.290 -29.384 4.485 1.00 48.09 305 VAL A C 1
ATOM 5675 O O . VAL B 1 305 ? 8.212 -28.797 4.681 1.00 47.06 305 VAL A O 1
ATOM 5679 N N . PRO B 1 306 ? 9.303 -30.636 4.003 1.00 48.96 306 PRO A N 1
ATOM 5680 C CA . PRO B 1 306 ? 8.016 -31.321 3.777 1.00 49.54 306 PRO A CA 1
ATOM 5681 C C . PRO B 1 306 ? 7.201 -31.483 5.047 1.00 52.76 306 PRO A C 1
ATOM 5682 O O . PRO B 1 306 ? 5.971 -31.354 5.014 1.00 52.43 306 PRO A O 1
ATOM 5686 N N . HIS B 1 307 ? 7.867 -31.764 6.169 1.00 53.50 307 HIS A N 1
ATOM 5687 C CA . HIS B 1 307 ? 7.183 -31.861 7.454 1.00 51.37 307 HIS A CA 1
ATOM 5688 C C . HIS B 1 307 ? 6.467 -30.559 7.794 1.00 51.24 307 HIS A C 1
ATOM 5689 O O . HIS B 1 307 ? 5.287 -30.562 8.166 1.00 52.22 307 HIS A O 1
ATOM 5696 N N . LEU B 1 308 ? 7.168 -29.431 7.662 1.00 50.01 308 LEU A N 1
ATOM 5697 C CA . LEU B 1 308 ? 6.590 -28.145 8.037 1.00 49.83 308 LEU A CA 1
ATOM 5698 C C . LEU B 1 308 ? 5.460 -27.731 7.105 1.00 51.19 308 LEU A C 1
ATOM 5699 O O . LEU B 1 308 ? 4.530 -27.041 7.535 1.00 53.06 308 LEU A O 1
ATOM 5704 N N . GLN B 1 309 ? 5.523 -28.129 5.833 1.00 52.70 309 GLN A N 1
ATOM 5705 C CA . GLN B 1 309 ? 4.408 -27.861 4.929 1.00 51.56 309 GLN A CA 1
ATOM 5706 C C . GLN B 1 309 ? 3.135 -28.531 5.426 1.00 50.25 309 GLN A C 1
ATOM 5707 O O . GLN B 1 309 ? 2.047 -27.947 5.358 1.00 50.84 309 GLN A O 1
ATOM 5713 N N . LYS B 1 310 ? 3.253 -29.758 5.938 1.00 48.84 310 LYS A N 1
ATOM 5714 C CA . LYS B 1 310 ? 2.095 -30.422 6.523 1.00 49.24 310 LYS A CA 1
ATOM 5715 C C . LYS B 1 310 ? 1.716 -29.795 7.859 1.00 50.61 310 LYS A C 1
ATOM 5716 O O . LYS B 1 310 ? 0.530 -29.729 8.204 1.00 52.70 310 LYS A O 1
ATOM 5722 N N . VAL B 1 311 ? 2.708 -29.330 8.622 1.00 48.66 311 VAL A N 1
ATOM 5723 C CA . VAL B 1 311 ? 2.432 -28.711 9.915 1.00 46.92 311 VAL A CA 1
ATOM 5724 C C . VAL B 1 311 ? 1.578 -27.461 9.739 1.00 49.66 311 VAL A C 1
ATOM 5725 O O . VAL B 1 311 ? 0.634 -27.223 10.502 1.00 54.07 311 VAL A O 1
ATOM 5729 N N . PHE B 1 312 ? 1.881 -26.655 8.720 1.00 48.78 312 PHE A N 1
ATOM 5730 C CA . PHE B 1 312 ? 1.146 -25.414 8.506 1.00 49.56 312 PHE A CA 1
ATOM 5731 C C . PHE B 1 312 ? -0.297 -25.656 8.083 1.00 53.60 312 PHE A C 1
ATOM 5732 O O . PHE B 1 312 ? -1.141 -24.779 8.289 1.00 54.77 312 PHE A O 1
ATOM 5740 N N . ASP B 1 313 ? -0.603 -26.820 7.502 1.00 58.44 313 ASP A N 1
ATOM 5741 C CA . ASP B 1 313 ? -1.994 -27.134 7.191 1.00 63.58 313 ASP A CA 1
ATOM 5742 C C . ASP B 1 313 ? -2.739 -27.630 8.424 1.00 61.47 313 ASP A C 1
ATOM 5743 O O . ASP B 1 313 ? -3.875 -27.212 8.674 1.00 64.49 313 ASP A O 1
ATOM 5748 N N . ARG B 1 314 ? -2.118 -28.522 9.201 1.00 56.25 314 ARG A N 1
ATOM 5749 C CA . ARG B 1 314 ? -2.721 -28.970 10.453 1.00 52.76 314 ARG A CA 1
ATOM 5750 C C . ARG B 1 314 ? -2.917 -27.808 11.419 1.00 53.94 314 ARG A C 1
ATOM 5751 O O . ARG B 1 314 ? -3.839 -27.830 12.242 1.00 56.31 314 ARG A O 1
ATOM 5759 N N . TYR B 1 315 ? -2.069 -26.782 11.322 1.00 54.83 315 TYR A N 1
ATOM 5760 C CA . TYR B 1 315 ? -2.230 -25.587 12.144 1.00 56.70 315 TYR A CA 1
ATOM 5761 C C . TYR B 1 315 ? -3.550 -24.884 11.854 1.00 57.71 315 TYR A C 1
ATOM 5762 O O . TYR B 1 315 ? -4.111 -24.230 12.740 1.00 57.69 315 TYR A O 1
ATOM 5771 N N . LYS B 1 316 ? -4.064 -25.010 10.629 1.00 58.68 316 LYS A N 1
ATOM 5772 C CA . LYS B 1 316 ? -5.349 -24.408 10.298 1.00 59.82 316 LYS A CA 1
ATOM 5773 C C . LYS B 1 316 ? -6.518 -25.194 10.875 1.00 59.96 316 LYS A C 1
ATOM 5774 O O . LYS B 1 316 ? -7.633 -24.665 10.944 1.00 60.86 316 LYS A O 1
ATOM 5780 N N . SER B 1 317 ? -6.291 -26.444 11.285 1.00 58.15 317 SER A N 1
ATOM 5781 C CA . SER B 1 317 ? -7.343 -27.201 11.953 1.00 56.92 317 SER A CA 1
ATOM 5782 C C . SER B 1 317 ? -7.612 -26.665 13.353 1.00 58.16 317 SER A C 1
ATOM 5783 O O . SER B 1 317 ? -8.752 -26.721 13.829 1.00 60.05 317 SER A O 1
ATOM 5786 N N . TYR B 1 318 ? -6.584 -26.140 14.020 1.00 57.44 318 TYR A N 1
ATOM 5787 C CA . TYR B 1 318 ? -6.693 -25.624 15.379 1.00 58.26 318 TYR A CA 1
ATOM 5788 C C . TYR B 1 318 ? -6.927 -24.119 15.435 1.00 59.65 318 TYR A C 1
ATOM 5789 O O . TYR B 1 318 ? -7.699 -23.651 16.278 1.00 62.54 318 TYR A O 1
ATOM 5798 N N . SER B 1 319 ? -6.268 -23.338 14.549 1.00 57.06 319 SER A N 1
ATOM 5799 C CA . SER B 1 319 ? -6.254 -21.884 14.618 1.00 58.61 319 SER A CA 1
ATOM 5800 C C . SER B 1 319 ? -7.214 -21.270 13.604 1.00 61.47 319 SER A C 1
ATOM 5801 O O . SER B 1 319 ? -7.385 -21.795 12.499 1.00 62.53 319 SER A O 1
ATOM 5804 N N . PRO B 1 320 ? -7.854 -20.149 13.959 1.00 63.64 320 PRO A N 1
ATOM 5805 C CA . PRO B 1 320 ? -8.701 -19.446 12.980 1.00 63.73 320 PRO A CA 1
ATOM 5806 C C . PRO B 1 320 ? -7.918 -18.692 11.919 1.00 63.82 320 PRO A C 1
ATOM 5807 O O . PRO B 1 320 ? -8.483 -18.389 10.860 1.00 63.73 320 PRO A O 1
ATOM 5811 N N . TYR B 1 321 ? -6.650 -18.376 12.167 1.00 64.26 321 TYR A N 1
ATOM 5812 C CA . TYR B 1 321 ? -5.791 -17.718 11.197 1.00 63.16 321 TYR A CA 1
ATOM 5813 C C . TYR B 1 321 ? -4.694 -18.678 10.757 1.00 62.30 321 TYR A C 1
ATOM 5814 O O . TYR B 1 321 ? -4.299 -19.575 11.507 1.00 65.30 321 TYR A O 1
ATOM 5823 N N . ASP B 1 322 ? -4.204 -18.488 9.535 1.00 59.53 322 ASP A N 1
ATOM 5824 C CA . ASP B 1 322 ? -3.131 -19.337 9.042 1.00 58.09 322 ASP A CA 1
ATOM 5825 C C . ASP B 1 322 ? -1.793 -18.867 9.611 1.00 59.84 322 ASP A C 1
ATOM 5826 O O . ASP B 1 322 ? -1.717 -17.900 10.375 1.00 61.32 322 ASP A O 1
ATOM 5831 N N . MET B 1 323 ? -0.720 -19.563 9.230 1.00 60.70 323 MET A N 1
ATOM 5832 C CA . MET B 1 323 ? 0.592 -19.270 9.796 1.00 61.67 323 MET A CA 1
ATOM 5833 C C . MET B 1 323 ? 1.026 -17.842 9.485 1.00 61.96 323 MET A C 1
ATOM 5834 O O . MET B 1 323 ? 1.566 -17.149 10.355 1.00 64.35 323 MET A O 1
ATOM 5839 N N . LEU B 1 324 ? 0.787 -17.379 8.255 1.00 59.86 324 LEU A N 1
ATOM 5840 C CA . LEU B 1 324 ? 1.216 -16.035 7.878 1.00 60.81 324 LEU A CA 1
ATOM 5841 C C . LEU B 1 324 ? 0.446 -14.964 8.642 1.00 66.05 324 LEU A C 1
ATOM 5842 O O . LEU B 1 324 ? 1.036 -13.982 9.105 1.00 67.79 324 LEU A O 1
ATOM 5847 N N . GLU B 1 325 ? -0.873 -15.127 8.775 1.00 70.99 325 GLU A N 1
ATOM 5848 C CA . GLU B 1 325 ? -1.660 -14.166 9.542 1.00 76.76 325 GLU A CA 1
ATOM 5849 C C . GLU B 1 325 ? -1.279 -14.194 11.016 1.00 74.93 325 GLU A C 1
ATOM 5850 O O . GLU B 1 325 ? -1.232 -13.148 11.674 1.00 76.29 325 GLU A O 1
ATOM 5856 N N . SER B 1 326 ? -1.005 -15.387 11.551 1.00 70.94 326 SER A N 1
ATOM 5857 C CA . SER B 1 326 ? -0.608 -15.499 12.949 1.00 67.10 326 SER A CA 1
ATOM 5858 C C . SER B 1 326 ? 0.707 -14.774 13.208 1.00 65.77 326 SER A C 1
ATOM 5859 O O . SER B 1 326 ? 0.887 -14.159 14.265 1.00 66.88 326 SER A O 1
ATOM 5862 N N . ILE B 1 327 ? 1.637 -14.832 12.252 1.00 62.47 327 ILE A N 1
ATOM 5863 C CA . ILE B 1 327 ? 2.903 -14.120 12.403 1.00 61.36 327 ILE A CA 1
ATOM 5864 C C . ILE B 1 327 ? 2.666 -12.616 12.451 1.00 62.16 327 ILE A C 1
ATOM 5865 O O . ILE B 1 327 ? 3.268 -11.903 13.263 1.00 61.55 327 ILE A O 1
ATOM 5870 N N . ARG B 1 328 ? 1.778 -12.113 11.589 1.00 64.59 328 ARG A N 1
ATOM 5871 C CA . ARG B 1 328 ? 1.475 -10.685 11.584 1.00 68.52 328 ARG A CA 1
ATOM 5872 C C . ARG B 1 328 ? 0.796 -10.248 12.875 1.00 72.11 328 ARG A C 1
ATOM 5873 O O . ARG B 1 328 ? 0.921 -9.086 13.278 1.00 76.08 328 ARG A O 1
ATOM 5881 N N . LYS B 1 329 ? 0.077 -11.157 13.534 1.00 71.84 329 LYS A N 1
ATOM 5882 C CA . LYS B 1 329 ? -0.658 -10.820 14.745 1.00 73.13 329 LYS A CA 1
ATOM 5883 C C . LYS B 1 329 ? 0.170 -10.962 16.015 1.00 72.16 329 LYS A C 1
ATOM 5884 O O . LYS B 1 329 ? -0.203 -10.388 17.045 1.00 72.47 329 LYS A O 1
ATOM 5890 N N . GLU B 1 330 ? 1.278 -11.697 15.972 1.00 72.02 330 GLU A N 1
ATOM 5891 C CA . GLU B 1 330 ? 2.046 -12.018 17.170 1.00 73.69 330 GLU A CA 1
ATOM 5892 C C . GLU B 1 330 ? 3.363 -11.267 17.278 1.00 76.65 330 GLU A C 1
ATOM 5893 O O . GLU B 1 330 ? 3.684 -10.754 18.352 1.00 80.99 330 GLU A O 1
ATOM 5899 N N . VAL B 1 331 ? 4.144 -11.186 16.201 1.00 74.99 331 VAL A N 1
ATOM 5900 C CA . VAL B 1 331 ? 5.459 -10.556 16.268 1.00 75.24 331 VAL A CA 1
ATOM 5901 C C . VAL B 1 331 ? 5.510 -9.349 15.340 1.00 76.19 331 VAL A C 1
ATOM 5902 O O . VAL B 1 331 ? 4.560 -9.082 14.597 1.00 75.26 331 VAL A O 1
ATOM 5906 N N . LYS B 1 332 ? 6.621 -8.614 15.377 1.00 78.64 332 LYS A N 1
ATOM 5907 C CA . LYS B 1 332 ? 6.751 -7.368 14.633 1.00 81.27 332 LYS A CA 1
ATOM 5908 C C . LYS B 1 332 ? 8.219 -7.112 14.323 1.00 82.10 332 LYS A C 1
ATOM 5909 O O . LYS B 1 332 ? 9.113 -7.773 14.856 1.00 81.81 332 LYS A O 1
ATOM 5915 N N . GLY B 1 333 ? 8.455 -6.140 13.441 1.00 83.35 333 GLY A N 1
ATOM 5916 C CA . GLY B 1 333 ? 9.800 -5.700 13.101 1.00 82.59 333 GLY A CA 1
ATOM 5917 C C . GLY B 1 333 ? 10.633 -6.658 12.269 1.00 77.73 333 GLY A C 1
ATOM 5918 O O . GLY B 1 333 ? 10.148 -7.241 11.296 1.00 72.34 333 GLY A O 1
ATOM 5919 N N . ASP B 1 334 ? 11.910 -6.814 12.642 1.00 79.72 334 ASP A N 1
ATOM 5920 C CA . ASP B 1 334 ? 12.785 -7.724 11.908 1.00 78.81 334 ASP A CA 1
ATOM 5921 C C . ASP B 1 334 ? 12.382 -9.176 12.128 1.00 76.30 334 ASP A C 1
ATOM 5922 O O . ASP B 1 334 ? 12.475 -9.994 11.207 1.00 73.22 334 ASP A O 1
ATOM 5927 N N . LEU B 1 335 ? 11.946 -9.517 13.344 1.00 76.39 335 LEU A N 1
ATOM 5928 C CA . LEU B 1 335 ? 11.556 -10.893 13.636 1.00 73.63 335 LEU A CA 1
ATOM 5929 C C . LEU B 1 335 ? 10.373 -11.320 12.775 1.00 71.58 335 LEU A C 1
ATOM 5930 O O . LEU B 1 335 ? 10.397 -12.388 12.153 1.00 70.34 335 LEU A O 1
ATOM 5935 N N . GLU B 1 336 ? 9.398 -10.428 12.622 1.00 71.30 336 GLU A N 1
ATOM 5936 C CA . GLU B 1 336 ? 8.195 -10.724 11.807 1.00 69.67 336 GLU A CA 1
ATOM 5937 C C . GLU B 1 336 ? 8.589 -10.972 10.360 1.00 70.75 336 GLU A C 1
ATOM 5938 O O . GLU B 1 336 ? 8.107 -11.952 9.791 1.00 71.02 336 GLU A O 1
ATOM 5944 N N . ASN B 1 337 ? 9.420 -10.104 9.791 1.00 72.34 337 ASN A N 1
ATOM 5945 C CA . ASN B 1 337 ? 9.738 -10.235 8.352 1.00 72.06 337 ASN A CA 1
ATOM 5946 C C . ASN B 1 337 ? 10.429 -11.567 8.124 1.00 66.42 337 ASN A C 1
ATOM 5947 O O . ASN B 1 337 ? 10.078 -12.248 7.175 1.00 64.43 337 ASN A O 1
ATOM 5952 N N . ALA B 1 338 ? 11.354 -11.916 9.003 1.00 64.29 338 ALA A N 1
ATOM 5953 C CA . ALA B 1 338 ? 12.067 -13.197 8.868 1.00 62.77 338 ALA A CA 1
ATOM 5954 C C . ALA B 1 338 ? 11.061 -14.342 8.866 1.00 62.07 338 ALA A C 1
ATOM 5955 O O . ALA B 1 338 ? 11.184 -15.217 8.018 1.00 61.93 338 ALA A O 1
ATOM 5957 N N . PHE B 1 339 ? 10.104 -14.315 9.783 1.00 61.01 339 PHE A N 1
ATOM 5958 C CA . PHE B 1 339 ? 9.141 -15.431 9.896 1.00 58.99 339 PHE A CA 1
ATOM 5959 C C . PHE B 1 339 ? 8.304 -15.487 8.622 1.00 57.30 339 PHE A C 1
ATOM 5960 O O . PHE B 1 339 ? 8.129 -16.571 8.079 1.00 60.29 339 PHE A O 1
ATOM 5968 N N . LEU B 1 340 ? 7.826 -14.341 8.160 1.00 54.20 340 LEU A N 1
ATOM 5969 C CA . LEU B 1 340 ? 7.010 -14.312 6.951 1.00 51.47 340 LEU A CA 1
ATOM 5970 C C . LEU B 1 340 ? 7.786 -14.834 5.748 1.00 52.44 340 LEU A C 1
ATOM 5971 O O . LEU B 1 340 ? 7.245 -15.590 4.932 1.00 51.90 340 LEU A O 1
ATOM 5976 N N . ASN B 1 341 ? 9.059 -14.450 5.625 1.00 55.90 341 ASN A N 1
ATOM 5977 C CA . ASN B 1 341 ? 9.880 -14.931 4.517 1.00 54.33 341 ASN A CA 1
ATOM 5978 C C . ASN B 1 341 ? 10.142 -16.429 4.632 1.00 53.02 341 ASN A C 1
ATOM 5979 O O . ASN B 1 341 ? 10.038 -17.165 3.643 1.00 52.22 341 ASN A O 1
ATOM 5984 N N . LEU B 1 342 ? 10.484 -16.896 5.835 1.00 51.15 342 LEU A N 1
ATOM 5985 C CA . LEU B 1 342 ? 10.819 -18.304 6.025 1.00 50.28 342 LEU A CA 1
ATOM 5986 C C . LEU B 1 342 ? 9.641 -19.206 5.678 1.00 51.90 342 LEU A C 1
ATOM 5987 O O . LEU B 1 342 ? 9.799 -20.212 4.977 1.00 52.31 342 LEU A O 1
ATOM 5992 N N . VAL B 1 343 ? 8.447 -18.857 6.161 1.00 51.31 343 VAL A N 1
ATOM 5993 C CA . VAL B 1 343 ? 7.266 -19.672 5.889 1.00 50.61 343 VAL A CA 1
ATOM 5994 C C . VAL B 1 343 ? 6.950 -19.677 4.396 1.00 51.03 343 VAL A C 1
ATOM 5995 O O . VAL B 1 343 ? 6.518 -20.697 3.843 1.00 50.54 343 VAL A O 1
ATOM 5999 N N . GLN B 1 344 ? 7.168 -18.548 3.717 1.00 53.28 344 GLN A N 1
ATOM 6000 C CA . GLN B 1 344 ? 6.975 -18.515 2.269 1.00 50.22 344 GLN A CA 1
ATOM 6001 C C . GLN B 1 344 ? 7.955 -19.441 1.562 1.00 49.19 344 GLN A C 1
ATOM 6002 O O . GLN B 1 344 ? 7.582 -20.150 0.619 1.00 48.30 344 GLN A O 1
ATOM 6008 N N . CYS B 1 345 ? 9.217 -19.444 2.001 1.00 48.85 345 CYS A N 1
ATOM 6009 C CA . CYS B 1 345 ? 10.209 -20.322 1.391 1.00 50.26 345 CYS A CA 1
ATOM 6010 C C . CYS B 1 345 ? 9.861 -21.786 1.621 1.00 48.80 345 CYS A C 1
ATOM 6011 O O . CYS B 1 345 ? 10.053 -22.625 0.733 1.00 50.49 345 CYS A O 1
ATOM 6014 N N . ILE B 1 346 ? 9.339 -22.110 2.806 1.00 48.41 346 ILE A N 1
ATOM 6015 C CA . ILE B 1 346 ? 8.954 -23.486 3.098 1.00 50.13 346 ILE A CA 1
ATOM 6016 C C . ILE B 1 346 ? 7.750 -23.894 2.259 1.00 52.74 346 ILE A C 1
ATOM 6017 O O . ILE B 1 346 ? 7.704 -25.001 1.711 1.00 52.73 346 ILE A O 1
ATOM 6022 N N . GLN B 1 347 ? 6.766 -23.003 2.131 1.00 55.71 347 GLN A N 1
ATOM 6023 C CA . GLN B 1 347 ? 5.532 -23.351 1.436 1.00 57.22 347 GLN A CA 1
ATOM 6024 C C . GLN B 1 347 ? 5.715 -23.364 -0.078 1.00 52.87 347 GLN A C 1
ATOM 6025 O O . GLN B 1 347 ? 5.310 -24.320 -0.747 1.00 53.84 347 GLN A O 1
ATOM 6031 N N . ASN B 1 348 ? 6.327 -22.317 -0.636 1.00 49.12 348 ASN A N 1
ATOM 6032 C CA . ASN B 1 348 ? 6.470 -22.213 -2.093 1.00 46.21 348 ASN A CA 1
ATOM 6033 C C . ASN B 1 348 ? 7.640 -21.263 -2.378 1.00 44.87 348 ASN A C 1
ATOM 6034 O O . ASN B 1 348 ? 7.446 -20.059 -2.540 1.00 43.62 348 ASN A O 1
ATOM 6039 N N . LYS B 1 349 ? 8.842 -21.829 -2.457 1.00 46.11 349 LYS A N 1
ATOM 6040 C CA . LYS B 1 349 ? 10.026 -21.002 -2.682 1.00 46.30 349 LYS A CA 1
ATOM 6041 C C . LYS B 1 349 ? 10.031 -20.306 -4.045 1.00 44.29 349 LYS A C 1
ATOM 6042 O O . LYS B 1 349 ? 10.419 -19.125 -4.097 1.00 44.69 349 LYS A O 1
ATOM 6048 N N . PRO B 1 350 ? 9.641 -20.940 -5.163 1.00 41.97 350 PRO A N 1
ATOM 6049 C CA . PRO B 1 350 ? 9.585 -20.176 -6.423 1.00 43.41 350 PRO A CA 1
ATOM 6050 C C . PRO B 1 350 ? 8.620 -19.002 -6.386 1.00 45.36 350 PRO A C 1
ATOM 6051 O O . PRO B 1 350 ? 8.950 -17.927 -6.902 1.00 46.08 350 PRO A O 1
ATOM 6055 N N . LEU B 1 351 ? 7.432 -19.173 -5.800 1.00 45.35 351 LEU A N 1
ATOM 6056 C CA . LEU B 1 351 ? 6.508 -18.047 -5.679 1.00 43.31 351 LEU A CA 1
ATOM 6057 C C . LEU B 1 351 ? 7.093 -16.953 -4.796 1.00 40.94 351 LEU A C 1
ATOM 6058 O O . LEU B 1 351 ? 6.881 -15.759 -5.048 1.00 41.29 351 LEU A O 1
ATOM 6063 N N . TYR B 1 352 ? 7.830 -17.343 -3.754 1.00 41.03 352 TYR A N 1
ATOM 6064 C CA . TYR B 1 352 ? 8.496 -16.373 -2.892 1.00 44.43 352 TYR A CA 1
ATOM 6065 C C . TYR B 1 352 ? 9.397 -15.447 -3.698 1.00 44.76 352 TYR A C 1
ATOM 6066 O O . TYR B 1 352 ? 9.350 -14.221 -3.543 1.00 46.92 352 TYR A O 1
ATOM 6075 N N . PHE B 1 353 ? 10.224 -16.020 -4.574 1.00 42.64 353 PHE A N 1
ATOM 6076 C CA . PHE B 1 353 ? 11.121 -15.200 -5.380 1.00 44.14 353 PHE A CA 1
ATOM 6077 C C . PHE B 1 353 ? 10.351 -14.385 -6.411 1.00 45.92 353 PHE A C 1
ATOM 6078 O O . PHE B 1 353 ? 10.739 -13.254 -6.730 1.00 47.63 353 PHE A O 1
ATOM 6086 N N . ALA B 1 354 ? 9.258 -14.940 -6.942 1.00 44.56 354 ALA A N 1
ATOM 6087 C CA . ALA B 1 354 ? 8.420 -14.190 -7.871 1.00 44.66 354 ALA A CA 1
ATOM 6088 C C . ALA B 1 354 ? 7.882 -12.923 -7.218 1.00 45.71 354 ALA A C 1
ATOM 6089 O O . ALA B 1 354 ? 7.917 -11.840 -7.813 1.00 45.44 354 ALA A O 1
ATOM 6091 N N . ASP B 1 355 ? 7.386 -13.042 -5.984 1.00 48.04 355 ASP A N 1
ATOM 6092 C CA . ASP B 1 355 ? 6.887 -11.871 -5.269 1.00 52.08 355 ASP A CA 1
ATOM 6093 C C . ASP B 1 355 ? 8.008 -10.884 -4.973 1.00 49.49 355 ASP A C 1
ATOM 6094 O O . ASP B 1 355 ? 7.805 -9.666 -5.040 1.00 51.18 355 ASP A O 1
ATOM 6099 N N . ARG B 1 356 ? 9.198 -11.388 -4.636 1.00 51.45 356 ARG A N 1
ATOM 6100 C CA . ARG B 1 356 ? 10.318 -10.497 -4.350 1.00 54.18 356 ARG A CA 1
ATOM 6101 C C . ARG B 1 356 ? 10.794 -9.788 -5.608 1.00 50.43 356 ARG A C 1
ATOM 6102 O O . ARG B 1 356 ? 11.145 -8.603 -5.564 1.00 52.59 356 ARG A O 1
ATOM 6110 N N . LEU B 1 357 ? 10.824 -10.498 -6.738 1.00 45.25 357 LEU A N 1
ATOM 6111 C CA . LEU B 1 357 ? 11.131 -9.844 -8.004 1.00 46.01 357 LEU A CA 1
ATOM 6112 C C . LEU B 1 357 ? 10.097 -8.777 -8.331 1.00 46.78 357 LEU A C 1
ATOM 6113 O O . LEU B 1 357 ? 10.446 -7.682 -8.789 1.00 46.24 357 LEU A O 1
ATOM 6118 N N . TYR B 1 358 ? 8.818 -9.069 -8.086 1.00 47.25 358 TYR A N 1
ATOM 6119 C CA . TYR B 1 358 ? 7.778 -8.079 -8.343 1.00 48.11 358 TYR A CA 1
ATOM 6120 C C . TYR B 1 358 ? 7.931 -6.868 -7.431 1.00 49.70 358 TYR A C 1
ATOM 6121 O O . TYR B 1 358 ? 7.762 -5.725 -7.873 1.00 49.69 358 TYR A O 1
ATOM 6130 N N . ASP B 1 359 ? 8.252 -7.097 -6.155 1.00 52.56 359 ASP A N 1
ATOM 6131 C CA . ASP B 1 359 ? 8.412 -5.984 -5.223 1.00 56.36 359 ASP A CA 1
ATOM 6132 C C . ASP B 1 359 ? 9.610 -5.118 -5.594 1.00 54.71 359 ASP A C 1
ATOM 6133 O O . ASP B 1 359 ? 9.559 -3.890 -5.458 1.00 54.20 359 ASP A O 1
ATOM 6138 N N . SER B 1 360 ? 10.692 -5.736 -6.075 1.00 55.08 360 SER A N 1
ATOM 6139 C CA . SER B 1 360 ? 11.885 -4.978 -6.436 1.00 55.32 360 SER A CA 1
ATOM 6140 C C . SER B 1 360 ? 11.654 -4.054 -7.625 1.00 55.04 360 SER A C 1
ATOM 6141 O O . SER B 1 360 ? 12.438 -3.122 -7.828 1.00 58.32 360 SER A O 1
ATOM 6144 N N . MET B 1 361 ? 10.597 -4.284 -8.408 1.00 52.59 361 MET A N 1
ATOM 6145 C CA . MET B 1 361 ? 10.364 -3.540 -9.637 1.00 51.46 361 MET A CA 1
ATOM 6146 C C . MET B 1 361 ? 9.029 -2.811 -9.697 1.00 53.78 361 MET A C 1
ATOM 6147 O O . MET B 1 361 ? 8.828 -2.017 -10.622 1.00 57.87 361 MET A O 1
ATOM 6152 N N . LYS B 1 362 ? 8.115 -3.047 -8.752 1.00 53.49 362 LYS A N 1
ATOM 6153 C CA . LYS B 1 362 ? 6.741 -2.583 -8.932 1.00 54.28 362 LYS A CA 1
ATOM 6154 C C . LYS B 1 362 ? 6.632 -1.064 -8.843 1.00 55.00 362 LYS A C 1
ATOM 6155 O O . LYS B 1 362 ? 5.870 -0.449 -9.598 1.00 55.62 362 LYS A O 1
ATOM 6161 N N . GLY B 1 363 ? 7.374 -0.442 -7.932 1.00 56.05 363 GLY A N 1
ATOM 6162 C CA . GLY B 1 363 ? 7.210 0.960 -7.623 1.00 55.93 363 GLY A CA 1
ATOM 6163 C C . GLY B 1 363 ? 8.197 1.854 -8.342 1.00 57.93 363 GLY A C 1
ATOM 6164 O O . GLY B 1 363 ? 8.757 1.504 -9.387 1.00 57.75 363 GLY A O 1
ATOM 6165 N N . LYS B 1 364 ? 8.406 3.038 -7.769 1.00 58.64 364 LYS A N 1
ATOM 6166 C CA . LYS B 1 364 ? 9.352 3.996 -8.324 1.00 59.98 364 LYS A CA 1
ATOM 6167 C C . LYS B 1 364 ? 10.767 3.429 -8.288 1.00 60.27 364 LYS A C 1
ATOM 6168 O O . LYS B 1 364 ? 11.257 3.013 -7.231 1.00 61.52 364 LYS A O 1
ATOM 6174 N N . GLY B 1 365 ? 11.415 3.406 -9.448 1.00 59.33 365 GLY A N 1
ATOM 6175 C CA . GLY B 1 365 ? 12.764 2.896 -9.536 1.00 57.14 365 GLY A CA 1
ATOM 6176 C C . GLY B 1 365 ? 12.831 1.385 -9.397 1.00 55.89 365 GLY A C 1
ATOM 6177 O O . GLY B 1 365 ? 11.851 0.655 -9.589 1.00 57.40 365 GLY A O 1
ATOM 6178 N N . THR B 1 366 ? 14.025 0.914 -9.042 1.00 54.44 366 THR A N 1
ATOM 6179 C CA . THR B 1 366 ? 14.306 -0.512 -8.972 1.00 53.49 366 THR A CA 1
ATOM 6180 C C . THR B 1 366 ? 15.213 -0.798 -7.786 1.00 57.74 366 THR A C 1
ATOM 6181 O O . THR B 1 366 ? 16.222 -0.112 -7.596 1.00 59.56 366 THR A O 1
ATOM 6185 N N . ARG B 1 367 ? 14.854 -1.807 -6.992 1.00 58.41 367 ARG A N 1
ATOM 6186 C CA . ARG B 1 367 ? 15.761 -2.344 -5.978 1.00 60.99 367 ARG A CA 1
ATOM 6187 C C . ARG B 1 367 ? 16.695 -3.319 -6.687 1.00 58.55 367 ARG A C 1
ATOM 6188 O O . ARG B 1 367 ? 16.492 -4.535 -6.708 1.00 56.72 367 ARG A O 1
ATOM 6196 N N . ASP B 1 368 ? 17.741 -2.751 -7.294 1.00 59.83 368 ASP A N 1
ATOM 6197 C CA . ASP B 1 368 ? 18.613 -3.513 -8.180 1.00 61.26 368 ASP A CA 1
ATOM 6198 C C . ASP B 1 368 ? 19.394 -4.585 -7.434 1.00 61.57 368 ASP A C 1
ATOM 6199 O O . ASP B 1 368 ? 19.699 -5.636 -8.009 1.00 59.97 368 ASP A O 1
ATOM 6204 N N . LYS B 1 369 ? 19.731 -4.343 -6.167 1.00 63.55 369 LYS A N 1
ATOM 6205 C CA . LYS B 1 369 ? 20.457 -5.346 -5.397 1.00 64.20 369 LYS A CA 1
ATOM 6206 C C . LYS B 1 369 ? 19.643 -6.626 -5.262 1.00 58.45 369 LYS A C 1
ATOM 6207 O O . LYS B 1 369 ? 20.191 -7.731 -5.345 1.00 55.93 369 LYS A O 1
ATOM 6213 N N . VAL B 1 370 ? 18.330 -6.496 -5.074 1.00 56.26 370 VAL A N 1
ATOM 6214 C CA . VAL B 1 370 ? 17.470 -7.670 -4.960 1.00 52.11 370 VAL A CA 1
ATOM 6215 C C . VAL B 1 370 ? 17.248 -8.305 -6.328 1.00 49.07 370 VAL A C 1
ATOM 6216 O O . VAL B 1 370 ? 17.321 -9.530 -6.480 1.00 47.38 370 VAL A O 1
ATOM 6220 N N . LEU B 1 371 ? 16.965 -7.481 -7.340 1.00 49.34 371 LEU A N 1
ATOM 6221 C CA . LEU B 1 371 ? 16.674 -8.000 -8.674 1.00 48.34 371 LEU A CA 1
ATOM 6222 C C . LEU B 1 371 ? 17.862 -8.768 -9.240 1.00 50.51 371 LEU A C 1
ATOM 6223 O O . LEU B 1 371 ? 17.710 -9.887 -9.741 1.00 52.64 371 LEU A O 1
ATOM 6228 N N . ILE B 1 372 ? 19.057 -8.183 -9.163 1.00 51.88 372 ILE A N 1
ATOM 6229 C CA . ILE B 1 372 ? 20.239 -8.830 -9.725 1.00 52.13 372 ILE A CA 1
ATOM 6230 C C . ILE B 1 372 ? 20.548 -10.120 -8.977 1.00 52.59 372 ILE A C 1
ATOM 6231 O O . ILE B 1 372 ? 20.825 -11.160 -9.587 1.00 53.11 372 ILE A O 1
ATOM 6236 N N . ARG B 1 373 ? 20.495 -10.074 -7.642 1.00 51.97 373 ARG A N 1
ATOM 6237 C CA . ARG B 1 373 ? 20.876 -11.237 -6.845 1.00 51.14 373 ARG A CA 1
ATOM 6238 C C . ARG B 1 373 ? 19.970 -12.428 -7.128 1.00 49.44 373 ARG A C 1
ATOM 6239 O O . ARG B 1 373 ? 20.434 -13.572 -7.176 1.00 51.21 373 ARG A O 1
ATOM 6247 N N .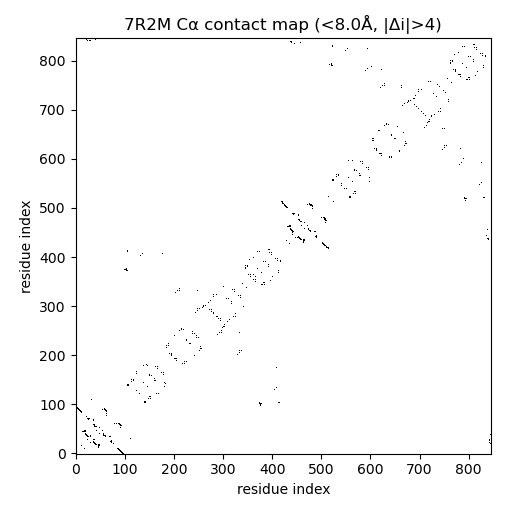 ILE B 1 374 ? 18.675 -12.181 -7.328 1.00 47.40 374 ILE A N 1
ATOM 6248 C CA . ILE B 1 374 ? 17.761 -13.277 -7.628 1.00 45.37 374 ILE A CA 1
ATOM 6249 C C . ILE B 1 374 ? 18.014 -13.817 -9.029 1.00 43.61 374 ILE A C 1
ATOM 6250 O O . ILE B 1 374 ? 18.057 -15.035 -9.240 1.00 44.32 374 ILE A O 1
ATOM 6255 N N . MET B 1 375 ? 18.188 -12.925 -10.007 1.00 43.98 375 MET A N 1
ATOM 6256 C CA . MET B 1 375 ? 18.422 -13.376 -11.375 1.00 45.38 375 MET A CA 1
ATOM 6257 C C . MET B 1 375 ? 19.742 -14.125 -11.505 1.00 47.51 375 MET A C 1
ATOM 6258 O O . MET B 1 375 ? 19.877 -14.991 -12.374 1.00 51.09 375 MET A O 1
ATOM 6263 N N . VAL B 1 376 ? 20.726 -13.808 -10.664 1.00 45.51 376 VAL A N 1
ATOM 6264 C CA . VAL B 1 376 ? 22.003 -14.511 -10.725 1.00 45.95 376 VAL A CA 1
ATOM 6265 C C . VAL B 1 376 ? 21.936 -15.824 -9.953 1.00 47.90 376 VAL A C 1
ATOM 6266 O O . VAL B 1 376 ? 22.335 -16.880 -10.458 1.00 49.30 376 VAL A O 1
ATOM 6270 N N . SER B 1 377 ? 21.423 -15.783 -8.721 1.00 48.17 377 SER A N 1
ATOM 6271 C CA . SER B 1 377 ? 21.482 -16.944 -7.841 1.00 50.75 377 SER A CA 1
ATOM 6272 C C . SER B 1 377 ? 20.448 -18.013 -8.175 1.00 53.08 377 SER A C 1
ATOM 6273 O O . SER B 1 377 ? 20.660 -19.183 -7.837 1.00 56.92 377 SER A O 1
ATOM 6276 N N . ARG B 1 378 ? 19.336 -17.651 -8.815 1.00 51.29 378 ARG A N 1
ATOM 6277 C CA . ARG B 1 378 ? 18.296 -18.616 -9.141 1.00 49.38 378 ARG A CA 1
ATOM 6278 C C . ARG B 1 378 ? 18.255 -18.987 -10.616 1.00 50.02 378 ARG A C 1
ATOM 6279 O O . ARG B 1 378 ? 17.458 -19.853 -10.993 1.00 51.41 378 ARG A O 1
ATOM 6287 N N . SER B 1 379 ? 19.096 -18.369 -11.451 1.00 50.12 379 SER A N 1
ATOM 6288 C CA . SER B 1 379 ? 19.080 -18.649 -12.884 1.00 51.96 379 SER A CA 1
ATOM 6289 C C . SER B 1 379 ? 19.344 -20.117 -13.181 1.00 56.17 379 SER A C 1
ATOM 6290 O O . SER B 1 379 ? 18.903 -20.628 -14.217 1.00 58.14 379 SER A O 1
ATOM 6293 N N . GLU B 1 380 ? 20.059 -20.807 -12.295 1.00 59.00 380 GLU A N 1
ATOM 6294 C CA . GLU B 1 380 ? 20.401 -22.207 -12.495 1.00 59.92 380 GLU A CA 1
ATOM 6295 C C . GLU B 1 380 ? 19.751 -23.127 -11.469 1.00 57.46 380 GLU A C 1
ATOM 6296 O O . GLU B 1 380 ? 20.086 -24.315 -11.418 1.00 60.25 380 GLU A O 1
ATOM 6302 N N . VAL B 1 381 ? 18.826 -22.615 -10.659 1.00 54.68 381 VAL A N 1
ATOM 6303 C CA . VAL B 1 381 ? 18.104 -23.452 -9.707 1.00 55.12 381 VAL A CA 1
ATOM 6304 C C . VAL B 1 381 ? 16.674 -23.663 -10.192 1.00 56.44 381 VAL A C 1
ATOM 6305 O O . VAL B 1 381 ? 16.340 -24.730 -10.719 1.00 57.96 381 VAL A O 1
ATOM 6309 N N . ASP B 1 382 ? 15.821 -22.646 -10.033 1.00 55.99 382 ASP A N 1
ATOM 6310 C CA . ASP B 1 382 ? 14.392 -22.822 -10.268 1.00 56.58 382 ASP A CA 1
ATOM 6311 C C . ASP B 1 382 ? 13.785 -21.652 -11.032 1.00 55.24 382 ASP A C 1
ATOM 6312 O O . ASP B 1 382 ? 12.600 -21.345 -10.856 1.00 55.69 382 ASP A O 1
ATOM 6317 N N . MET B 1 383 ? 14.572 -20.998 -11.890 1.00 53.20 383 MET A N 1
ATOM 6318 C CA . MET B 1 383 ? 14.092 -19.794 -12.566 1.00 52.97 383 MET A CA 1
ATOM 6319 C C . MET B 1 383 ? 12.842 -20.070 -13.395 1.00 54.57 383 MET A C 1
ATOM 6320 O O . MET B 1 383 ? 11.954 -19.215 -13.490 1.00 56.27 383 MET A O 1
ATOM 6325 N N . LEU B 1 384 ? 12.751 -21.257 -14.000 1.00 53.78 384 LEU A N 1
ATOM 6326 C CA . LEU B 1 384 ? 11.572 -21.588 -14.794 1.00 52.07 384 LEU A CA 1
ATOM 6327 C C . LEU B 1 384 ? 10.329 -21.694 -13.919 1.00 50.27 384 LEU A C 1
ATOM 6328 O O . LEU B 1 384 ? 9.238 -21.278 -14.327 1.00 48.22 384 LEU A O 1
ATOM 6333 N N . LYS B 1 385 ? 10.473 -22.251 -12.713 1.00 50.69 385 LYS A N 1
ATOM 6334 C CA . LYS B 1 385 ? 9.360 -22.262 -11.770 1.00 51.81 385 LYS A CA 1
ATOM 6335 C C . LYS B 1 385 ? 8.993 -20.848 -11.338 1.00 51.22 385 LYS A C 1
ATOM 6336 O O . LYS B 1 385 ? 7.809 -20.522 -11.191 1.00 51.42 385 LYS A O 1
ATOM 6342 N N . ILE B 1 386 ? 9.999 -19.997 -11.124 1.00 50.25 386 ILE A N 1
ATOM 6343 C CA . ILE B 1 386 ? 9.745 -18.614 -10.723 1.00 46.75 386 ILE A CA 1
ATOM 6344 C C . ILE B 1 386 ? 8.934 -17.893 -11.792 1.00 47.22 386 ILE A C 1
ATOM 6345 O O . ILE B 1 386 ? 7.971 -17.177 -11.490 1.00 45.73 386 ILE A O 1
ATOM 6350 N N . ARG B 1 387 ? 9.315 -18.072 -13.059 1.00 48.12 387 ARG A N 1
ATOM 6351 C CA . ARG B 1 387 ? 8.609 -17.412 -14.151 1.00 49.15 387 ARG A CA 1
ATOM 6352 C C . ARG B 1 387 ? 7.187 -17.937 -14.293 1.00 53.55 387 ARG A C 1
ATOM 6353 O O . ARG B 1 387 ? 6.264 -17.167 -14.584 1.00 55.33 387 ARG A O 1
ATOM 6361 N N . SER B 1 388 ? 6.991 -19.244 -14.102 1.00 54.49 388 SER A N 1
ATOM 6362 C CA . SER B 1 388 ? 5.645 -19.806 -14.158 1.00 55.38 388 SER A CA 1
ATOM 6363 C C . SER B 1 388 ? 4.763 -19.211 -13.068 1.00 54.91 388 SER A C 1
ATOM 6364 O O . SER B 1 388 ? 3.611 -18.837 -13.318 1.00 56.77 388 SER A O 1
ATOM 6367 N N . GLU B 1 389 ? 5.296 -19.107 -11.848 1.00 52.79 389 GLU A N 1
ATOM 6368 C CA . GLU B 1 389 ? 4.549 -18.488 -10.758 1.00 51.26 389 GLU A CA 1
ATOM 6369 C C . GLU B 1 389 ? 4.334 -17.001 -11.010 1.00 53.94 389 GLU A C 1
ATOM 6370 O O . GLU B 1 389 ? 3.255 -16.466 -10.723 1.00 56.49 389 GLU A O 1
ATOM 6376 N N . PHE B 1 390 ? 5.349 -16.318 -11.546 1.00 52.39 390 PHE A N 1
ATOM 6377 C CA . PHE B 1 390 ? 5.228 -14.887 -11.814 1.00 50.43 390 PHE A CA 1
ATOM 6378 C C . PHE B 1 390 ? 4.171 -14.611 -12.876 1.00 52.08 390 PHE A C 1
ATOM 6379 O O . PHE B 1 390 ? 3.368 -13.681 -12.734 1.00 51.60 390 PHE A O 1
ATOM 6387 N N . LYS B 1 391 ? 4.159 -15.403 -13.950 1.00 53.45 391 LYS A N 1
ATOM 6388 C CA . LYS B 1 391 ? 3.162 -15.210 -14.999 1.00 54.36 391 LYS A CA 1
ATOM 6389 C C . LYS B 1 391 ? 1.758 -15.500 -14.486 1.00 54.72 391 LYS A C 1
ATOM 6390 O O . LYS B 1 391 ? 0.817 -14.754 -14.779 1.00 56.66 391 LYS A O 1
ATOM 6396 N N . ARG B 1 392 ? 1.603 -16.577 -13.713 1.00 54.51 392 ARG A N 1
ATOM 6397 C CA . ARG B 1 392 ? 0.284 -16.958 -13.219 1.00 56.46 392 ARG A CA 1
ATOM 6398 C C . ARG B 1 392 ? -0.306 -15.880 -12.318 1.00 55.24 392 ARG A C 1
ATOM 6399 O O . ARG B 1 392 ? -1.501 -15.575 -12.404 1.00 56.40 392 ARG A O 1
ATOM 6407 N N . LYS B 1 393 ? 0.517 -15.286 -11.455 1.00 52.63 393 LYS A N 1
ATOM 6408 C CA . LYS B 1 393 ? 0.001 -14.332 -10.482 1.00 50.88 393 LYS A CA 1
ATOM 6409 C C . LYS B 1 393 ? -0.184 -12.945 -11.088 1.00 53.47 393 LYS A C 1
ATOM 6410 O O . LYS B 1 393 ? -1.228 -12.312 -10.897 1.00 56.73 393 LYS A O 1
ATOM 6416 N N . TYR B 1 394 ? 0.815 -12.453 -11.818 1.00 51.69 394 TYR A N 1
ATOM 6417 C CA . TYR B 1 394 ? 0.826 -11.062 -12.246 1.00 50.88 394 TYR A CA 1
ATOM 6418 C C . TYR B 1 394 ? 0.355 -10.855 -13.679 1.00 53.39 394 TYR A C 1
ATOM 6419 O O . TYR B 1 394 ? 0.220 -9.704 -14.106 1.00 57.42 394 TYR A O 1
ATOM 6428 N N . GLY B 1 395 ? 0.099 -11.925 -14.427 1.00 55.11 395 GLY A N 1
ATOM 6429 C CA . GLY B 1 395 ? -0.496 -11.795 -15.743 1.00 59.32 395 GLY A CA 1
ATOM 6430 C C . GLY B 1 395 ? 0.476 -11.423 -16.843 1.00 62.53 395 GLY A C 1
ATOM 6431 O O . GLY B 1 395 ? 0.247 -11.737 -18.014 1.00 65.86 395 GLY A O 1
ATOM 6432 N N . LYS B 1 396 ? 1.550 -10.731 -16.484 1.00 61.42 396 LYS A N 1
ATOM 6433 C CA . LYS B 1 396 ? 2.639 -10.426 -17.397 1.00 60.37 396 LYS A CA 1
ATOM 6434 C C . LYS B 1 396 ? 3.878 -11.205 -16.977 1.00 58.43 396 LYS A C 1
ATOM 6435 O O . LYS B 1 396 ? 4.034 -11.588 -15.815 1.00 58.42 396 LYS A O 1
ATOM 6441 N N . SER B 1 397 ? 4.762 -11.442 -17.940 1.00 57.45 397 SER A N 1
ATOM 6442 C CA . SER B 1 397 ? 5.934 -12.262 -17.686 1.00 55.67 397 SER A CA 1
ATOM 6443 C C . SER B 1 397 ? 6.981 -11.491 -16.887 1.00 54.40 397 SER A C 1
ATOM 6444 O O . SER B 1 397 ? 7.018 -10.257 -16.882 1.00 53.55 397 SER A O 1
ATOM 6447 N N . LEU B 1 398 ? 7.837 -12.248 -16.194 1.00 53.17 398 LEU A N 1
ATOM 6448 C CA . LEU B 1 398 ? 8.996 -11.649 -15.539 1.00 52.57 398 LEU A CA 1
ATOM 6449 C C . LEU B 1 398 ? 9.878 -10.929 -16.550 1.00 54.26 398 LEU A C 1
ATOM 6450 O O . LEU B 1 398 ? 10.451 -9.874 -16.249 1.00 57.76 398 LEU A O 1
ATOM 6455 N N . TYR B 1 399 ? 10.005 -11.496 -17.751 1.00 54.08 399 TYR A N 1
ATOM 6456 C CA . TYR B 1 399 ? 10.709 -10.836 -18.846 1.00 52.20 399 TYR A CA 1
ATOM 6457 C C . TYR B 1 399 ? 10.181 -9.424 -19.068 1.00 52.74 399 TYR A C 1
ATOM 6458 O O . TYR B 1 399 ? 10.954 -8.474 -19.235 1.00 55.21 399 TYR A O 1
ATOM 6467 N N . TYR B 1 400 ? 8.854 -9.271 -19.067 1.00 51.43 400 TYR A N 1
ATOM 6468 C CA . TYR B 1 400 ? 8.241 -7.980 -19.361 1.00 50.15 400 TYR A CA 1
ATOM 6469 C C . TYR B 1 400 ? 8.575 -6.943 -18.294 1.00 48.67 400 TYR A C 1
ATOM 6470 O O . TYR B 1 400 ? 8.889 -5.792 -18.618 1.00 48.32 400 TYR A O 1
ATOM 6479 N N . TYR B 1 401 ? 8.515 -7.330 -17.018 1.00 46.87 401 TYR A N 1
ATOM 6480 C CA . TYR B 1 401 ? 8.757 -6.368 -15.948 1.00 48.76 401 TYR A CA 1
ATOM 6481 C C . TYR B 1 401 ? 10.213 -5.922 -15.915 1.00 49.14 401 TYR A C 1
ATOM 6482 O O . TYR B 1 401 ? 10.499 -4.743 -15.674 1.00 47.87 401 TYR A O 1
ATOM 6491 N N . ILE B 1 402 ? 11.147 -6.848 -16.145 1.00 49.68 402 ILE A N 1
ATOM 6492 C CA . ILE B 1 402 ? 12.550 -6.468 -16.292 1.00 48.87 402 ILE A CA 1
ATOM 6493 C C . ILE B 1 402 ? 12.704 -5.447 -17.409 1.00 50.02 402 ILE A C 1
ATOM 6494 O O . ILE B 1 402 ? 13.450 -4.467 -17.283 1.00 51.68 402 ILE A O 1
ATOM 6499 N N . GLN B 1 403 ? 11.987 -5.654 -18.514 1.00 51.05 403 GLN A N 1
ATOM 6500 C CA . GLN B 1 403 ? 12.098 -4.760 -19.662 1.00 55.08 403 GLN A CA 1
ATOM 6501 C C . GLN B 1 403 ? 11.640 -3.349 -19.316 1.00 57.67 403 GLN A C 1
ATOM 6502 O O . GLN B 1 403 ? 12.220 -2.366 -19.792 1.00 60.37 403 GLN A O 1
ATOM 6508 N N . GLN B 1 404 ? 10.604 -3.226 -18.484 1.00 58.85 404 GLN A N 1
ATOM 6509 C CA . GLN B 1 404 ? 10.057 -1.916 -18.151 1.00 59.40 404 GLN A CA 1
ATOM 6510 C C . GLN B 1 404 ? 10.850 -1.197 -17.066 1.00 60.75 404 GLN A C 1
ATOM 6511 O O . GLN B 1 404 ? 10.714 0.022 -16.926 1.00 65.69 404 GLN A O 1
ATOM 6517 N N . ASP B 1 405 ? 11.671 -1.914 -16.298 1.00 59.24 405 ASP A N 1
ATOM 6518 C CA . ASP B 1 405 ? 12.395 -1.320 -15.184 1.00 59.13 405 ASP A CA 1
ATOM 6519 C C . ASP B 1 405 ? 13.888 -1.156 -15.436 1.00 58.54 405 ASP A C 1
ATOM 6520 O O . ASP B 1 405 ? 14.545 -0.423 -14.689 1.00 59.83 405 ASP A O 1
ATOM 6525 N N . THR B 1 406 ? 14.441 -1.812 -16.454 1.00 57.61 406 THR A N 1
ATOM 6526 C CA . THR B 1 406 ? 15.864 -1.739 -16.748 1.00 59.00 406 THR A CA 1
ATOM 6527 C C . THR B 1 406 ? 16.065 -1.412 -18.222 1.00 63.70 406 THR A C 1
ATOM 6528 O O . THR B 1 406 ? 15.163 -1.585 -19.046 1.00 66.86 406 THR A O 1
ATOM 6532 N N . LYS B 1 407 ? 17.266 -0.936 -18.547 1.00 64.86 407 LYS A N 1
ATOM 6533 C CA . LYS B 1 407 ? 17.602 -0.532 -19.905 1.00 67.76 407 LYS A CA 1
ATOM 6534 C C . LYS B 1 407 ? 19.043 -0.916 -20.213 1.00 67.10 407 LYS A C 1
ATOM 6535 O O . LYS B 1 407 ? 19.803 -1.333 -19.335 1.00 66.97 407 LYS A O 1
ATOM 6541 N N . GLY B 1 408 ? 19.409 -0.776 -21.488 1.00 66.79 408 GLY A N 1
ATOM 6542 C CA . GLY B 1 408 ? 20.774 -0.966 -21.938 1.00 66.92 408 GLY A CA 1
ATOM 6543 C C . GLY B 1 408 ? 21.236 -2.417 -21.908 1.0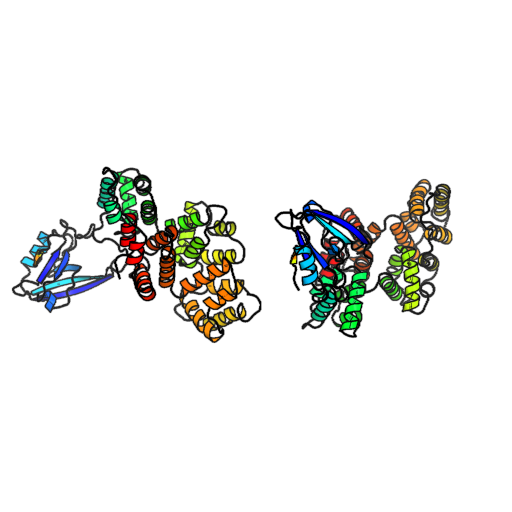0 65.70 408 GLY A C 1
ATOM 6544 O O . GLY B 1 408 ? 20.445 -3.365 -21.922 1.00 63.47 408 GLY A O 1
ATOM 6545 N N . ASP B 1 409 ? 22.563 -2.575 -21.878 1.00 68.15 409 ASP A N 1
ATOM 6546 C CA . ASP B 1 409 ? 23.150 -3.906 -21.769 1.00 68.16 409 ASP A CA 1
ATOM 6547 C C . ASP B 1 409 ? 22.840 -4.542 -20.421 1.00 65.59 409 ASP A C 1
ATOM 6548 O O . ASP B 1 409 ? 22.824 -5.772 -20.305 1.00 66.69 409 ASP A O 1
ATOM 6553 N N . TYR B 1 410 ? 22.607 -3.720 -19.396 1.00 64.04 410 TYR A N 1
ATOM 6554 C CA . TYR B 1 410 ? 22.153 -4.233 -18.108 1.00 60.17 410 TYR A CA 1
ATOM 6555 C C . TYR B 1 410 ? 20.828 -4.972 -18.256 1.00 58.24 410 TYR A C 1
ATOM 6556 O O . TYR B 1 410 ? 20.641 -6.058 -17.696 1.00 57.48 410 TYR A O 1
ATOM 6565 N N . GLN B 1 411 ? 19.898 -4.399 -19.026 1.00 58.72 411 GLN A N 1
ATOM 6566 C CA . GLN B 1 411 ? 18.627 -5.073 -19.277 1.00 58.34 411 GLN A CA 1
ATOM 6567 C C . GLN B 1 411 ? 18.835 -6.385 -20.022 1.00 59.72 411 GLN A C 1
ATOM 6568 O O . GLN B 1 411 ? 18.196 -7.396 -19.705 1.00 59.34 411 GLN A O 1
ATOM 6574 N N . LYS B 1 412 ? 19.718 -6.354 -21.012 1.00 61.46 412 LYS A N 1
ATOM 6575 C CA . LYS B 1 412 ? 19.971 -7.541 -21.862 1.00 62.96 412 LYS A CA 1
ATOM 6576 C C . LYS B 1 412 ? 20.501 -8.690 -21.012 1.00 59.98 412 LYS A C 1
ATOM 6577 O O . LYS B 1 412 ? 20.047 -9.786 -21.196 1.00 58.93 412 LYS A O 1
ATOM 6583 N N . ALA B 1 413 ? 21.431 -8.415 -20.112 1.00 58.01 413 ALA A N 1
ATOM 6584 C CA . ALA B 1 413 ? 22.002 -9.461 -19.269 1.00 54.99 413 ALA A CA 1
ATOM 6585 C C . ALA B 1 413 ? 20.937 -10.094 -18.384 1.00 50.54 413 ALA A C 1
ATOM 6586 O O . ALA B 1 413 ? 20.885 -11.322 -18.245 1.00 47.22 413 ALA A O 1
ATOM 6588 N N . LEU B 1 414 ? 20.075 -9.271 -17.781 1.00 51.17 414 LEU A N 1
ATOM 6589 C CA . LEU B 1 414 ? 19.004 -9.800 -16.941 1.00 50.42 414 LEU A CA 1
ATOM 6590 C C . LEU B 1 414 ? 17.999 -10.593 -17.765 1.00 51.88 414 LEU A C 1
ATOM 6591 O O . LEU B 1 414 ? 17.526 -11.651 -17.331 1.00 52.23 414 LEU A O 1
ATOM 6596 N N . LEU B 1 415 ? 17.657 -10.097 -18.958 1.00 52.36 415 LEU A N 1
ATOM 6597 C CA . LEU B 1 415 ? 16.737 -10.827 -19.824 1.00 53.70 415 LEU A CA 1
ATOM 6598 C C . LEU B 1 415 ? 17.334 -12.151 -20.284 1.00 57.14 415 LEU A C 1
ATOM 6599 O O . LEU B 1 415 ? 16.599 -13.126 -20.478 1.00 59.77 415 LEU A O 1
ATOM 6604 N N . TYR B 1 416 ? 18.656 -12.209 -20.460 1.00 61.00 416 TYR A N 1
ATOM 6605 C CA . TYR B 1 416 ? 19.301 -13.480 -20.775 1.00 63.35 416 TYR A CA 1
ATOM 6606 C C . TYR B 1 416 ? 19.243 -14.433 -19.590 1.00 60.95 416 TYR A C 1
ATOM 6607 O O . TYR B 1 416 ? 18.972 -15.627 -19.759 1.00 62.35 416 TYR A O 1
ATOM 6616 N N . LEU B 1 417 ? 19.499 -13.925 -18.381 1.00 58.14 417 LEU A N 1
ATOM 6617 C CA . LEU B 1 417 ? 19.357 -14.750 -17.187 1.00 55.18 417 LEU A CA 1
ATOM 6618 C C . LEU B 1 417 ? 17.910 -15.167 -16.971 1.00 56.14 417 LEU A C 1
ATOM 6619 O O . LEU B 1 417 ? 17.652 -16.222 -16.380 1.00 55.19 417 LEU A O 1
ATOM 6624 N N . CYS B 1 418 ? 16.958 -14.357 -17.444 1.00 59.19 418 CYS A N 1
ATOM 6625 C CA . CYS B 1 418 ? 15.553 -14.742 -17.372 1.00 56.21 418 CYS A CA 1
ATOM 6626 C C . CYS B 1 418 ? 15.285 -15.981 -18.214 1.00 55.86 418 CYS A C 1
ATOM 6627 O O . CYS B 1 418 ? 14.539 -16.876 -17.798 1.00 56.60 418 CYS A O 1
ATOM 6630 N N . GLY B 1 419 ? 15.896 -16.060 -19.394 1.00 57.54 419 GLY A N 1
ATOM 6631 C CA . GLY B 1 419 ? 15.765 -17.199 -20.269 1.00 58.42 419 GLY A CA 1
ATOM 6632 C C . GLY B 1 419 ? 14.801 -17.007 -21.421 1.00 60.64 419 GLY A C 1
ATOM 6633 O O . GLY B 1 419 ? 14.944 -17.680 -22.448 1.00 64.84 419 GLY A O 1
ATOM 6634 N N . GLY B 1 420 ? 13.830 -16.119 -21.279 1.00 59.49 420 GLY A N 1
ATOM 6635 C CA . GLY B 1 420 ? 12.874 -15.882 -22.340 1.00 60.54 420 GLY A CA 1
ATOM 6636 C C . GLY B 1 420 ? 11.594 -15.284 -21.796 1.00 61.75 420 GLY A C 1
ATOM 6637 O O . GLY B 1 420 ? 11.433 -15.078 -20.595 1.00 63.73 420 GLY A O 1
ATOM 6638 N N . ASP B 1 421 ? 10.682 -15.013 -22.722 1.00 63.20 421 ASP A N 1
ATOM 6639 C CA . ASP B 1 421 ? 9.398 -14.405 -22.413 1.00 62.16 421 ASP A CA 1
ATOM 6640 C C . ASP B 1 421 ? 8.348 -15.479 -22.143 1.00 61.38 421 ASP A C 1
ATOM 6641 O O . ASP B 1 421 ? 8.477 -16.631 -22.561 1.00 61.86 421 ASP A O 1
ATOM 6646 N N . ASP B 1 422 ? 7.295 -15.082 -21.433 1.00 61.62 422 ASP A N 1
ATOM 6647 C CA . ASP B 1 422 ? 6.195 -15.991 -21.122 1.00 62.59 422 ASP A CA 1
ATOM 6648 C C . ASP B 1 422 ? 4.849 -15.389 -21.516 1.00 67.13 422 ASP A C 1
ATOM 6649 O O . ASP B 1 422 ? 4.752 -14.210 -21.858 1.00 68.98 422 ASP A O 1
ATOM 6655 N N . GLN C 2 10 ? 40.647 -28.884 -38.360 1.00 94.92 201 GLN B N 1
ATOM 6656 C CA . GLN C 2 10 ? 40.905 -28.169 -39.633 1.00 93.74 201 GLN B CA 1
ATOM 6657 C C . GLN C 2 10 ? 39.982 -28.730 -40.709 1.00 91.69 201 GLN B C 1
ATOM 6658 O O . GLN C 2 10 ? 39.630 -27.964 -41.619 1.00 95.04 201 GLN B O 1
ATOM 6660 N N . SER C 2 11 ? 39.626 -30.012 -40.627 1.00 87.12 202 SER B N 1
ATOM 6661 C CA . SER C 2 11 ? 38.833 -30.598 -41.737 1.00 84.52 202 SER B CA 1
ATOM 6662 C C . SER C 2 11 ? 37.901 -31.724 -41.293 1.00 79.37 202 SER B C 1
ATOM 6663 O O . SER C 2 11 ? 38.340 -32.582 -40.518 1.00 78.08 202 SER B O 1
ATOM 6666 N N . GLU C 2 12 ? 36.690 -31.753 -41.841 1.00 76.84 203 GLU B N 1
ATOM 6667 C CA . GLU C 2 12 ? 35.765 -32.876 -41.568 1.00 73.91 203 GLU B CA 1
ATOM 6668 C C . GLU C 2 12 ? 35.918 -33.842 -42.739 1.00 69.77 203 GLU B C 1
ATOM 6669 O O . GLU C 2 12 ? 35.977 -33.371 -43.878 1.00 71.45 203 GLU B O 1
ATOM 6675 N N . THR C 2 13 ? 36.021 -35.133 -42.455 1.00 64.69 204 THR B N 1
ATOM 6676 C CA . THR C 2 13 ? 36.136 -36.134 -43.534 1.00 59.08 204 THR B CA 1
ATOM 6677 C C . THR C 2 13 ? 34.917 -37.044 -43.503 1.00 56.45 204 THR B C 1
ATOM 6678 O O . THR C 2 13 ? 34.591 -37.540 -42.429 1.00 56.13 204 THR B O 1
ATOM 6682 N N . SER C 2 14 ? 34.294 -37.245 -44.658 1.00 56.38 205 SER B N 1
ATOM 6683 C CA . SER C 2 14 ? 33.080 -38.086 -44.758 1.00 59.33 205 SER B CA 1
ATOM 6684 C C . SER C 2 14 ? 33.457 -39.559 -44.860 1.00 58.32 205 SER B C 1
ATOM 6685 O O . SER C 2 14 ? 34.326 -39.888 -45.661 1.00 57.52 205 SER B O 1
ATOM 6688 N N . VAL C 2 15 ? 32.803 -40.400 -44.065 1.00 58.84 206 VAL B N 1
ATOM 6689 C CA . VAL C 2 15 ? 33.118 -41.855 -44.051 1.00 59.80 206 VAL B CA 1
ATOM 6690 C C . VAL C 2 15 ? 31.824 -42.646 -44.276 1.00 66.51 206 VAL B C 1
ATOM 6691 O O . VAL C 2 15 ? 30.772 -42.034 -44.336 1.00 69.53 206 VAL B O 1
ATOM 6695 N N . GLN D 2 10 ? 2.076 8.978 -107.439 1.00 85.22 201 GLN E N 1
ATOM 6696 C CA . GLN D 2 10 ? 2.874 8.706 -108.661 1.00 83.63 201 GLN E CA 1
ATOM 6697 C C . GLN D 2 10 ? 2.749 9.881 -109.629 1.00 82.46 201 GLN E C 1
ATOM 6698 O O . GLN D 2 10 ? 2.635 11.028 -109.154 1.00 85.11 201 GLN E O 1
ATOM 6700 N N . SER D 2 11 ? 2.755 9.596 -110.932 1.00 143.34 202 SER E N 1
ATOM 6701 C CA . SER D 2 11 ? 2.660 10.664 -111.962 1.00 131.33 202 SER E CA 1
ATOM 6702 C C . SER D 2 11 ? 3.701 11.749 -111.725 1.00 118.08 202 SER E C 1
ATOM 6703 O O . SER D 2 11 ? 3.308 12.897 -111.518 1.00 116.44 202 SER E O 1
ATOM 6706 N N . GLU D 2 12 ? 4.976 11.374 -111.688 1.00 106.03 203 GLU E N 1
ATOM 6707 C CA . GLU D 2 12 ? 5.989 12.443 -111.604 1.00 92.71 203 GLU E CA 1
ATOM 6708 C C . GLU D 2 12 ? 5.783 13.277 -112.866 1.00 86.61 203 GLU E C 1
ATOM 6709 O O . GLU D 2 12 ? 5.808 12.701 -113.957 1.00 90.63 203 GLU E O 1
ATOM 6715 N N . THR D 2 13 ? 5.617 14.583 -112.710 1.00 78.46 204 THR E N 1
ATOM 6716 C CA . THR D 2 13 ? 5.443 15.458 -113.884 1.00 76.92 204 THR E CA 1
ATOM 6717 C C . THR D 2 13 ? 6.616 16.424 -113.951 1.00 74.95 204 THR E C 1
ATOM 6718 O O . THR D 2 13 ? 6.886 17.083 -112.944 1.00 71.91 204 THR E O 1
ATOM 6722 N N . SER D 2 14 ? 7.261 16.500 -115.112 1.00 76.46 205 SER E N 1
ATOM 6723 C CA . SER D 2 14 ? 8.477 17.331 -115.236 1.00 76.78 205 SER E CA 1
ATOM 6724 C C . SER D 2 14 ? 8.134 18.796 -115.473 1.00 74.66 205 SER E C 1
ATOM 6725 O O . SER D 2 14 ? 7.365 19.072 -116.394 1.00 76.47 205 SER E O 1
ATOM 6728 N N . VAL D 2 15 ? 8.676 19.685 -114.644 1.00 74.67 206 VAL E N 1
ATOM 6729 C CA . VAL D 2 15 ? 8.467 21.116 -114.818 1.00 76.22 206 VAL E CA 1
ATOM 6730 C C . VAL D 2 15 ? 9.807 21.844 -114.917 1.00 80.70 206 VAL E C 1
ATOM 6731 O O . VAL D 2 15 ? 10.852 21.279 -114.587 1.00 81.48 206 VAL E O 1
#

Radius of gyration: 46.2 Å; Cα contacts (8 Å, |Δi|>4): 1338; chains: 4; bounding box: 63×89×147 Å

Sequence (846 aa):
DYLVTEEEINLTRGPSGLGFNIVGGTDQQYVSNDSGIYVSRIKENGAAALDGRLQEGDKILSVNGQDLKNLLHQDAVDLFRNAGYAVSLRVQHRLQVQGSAYGSVKAYTNFDAERDALNIETAIKTKGVDEVTIVNILTNNRSNEQRQDIAFAYQRRTKKELASALKSALSGHLETVILGLLKTPAQYDASELKASMKGLGTDEDSLIEIICSRTNQELQEINRVYKEMYKTDLEKDIISDTSGDFRKLMVALAKGRRAEDDGSVIDYELIDQDARDLYDAGVKRKGTDVPKWISIMTERSVPHLQKVFDRYKSYSPYDMLESIRKEVKGDLENAFLNLVQCIQNKPLYFADRLYDSMKGKGTRDKVLIRIMVSRSEVDMLKIRSEFKRKYGKSLYYYIQQDTKGDYQKALLYLCGGDDDYLVTEEEINLTRGPSGLGFNIVGGTDQQYVSNDSGIYVSRIKENGAAALDGRLQEGDKILSVNGQDLKNLLHQDAVDLFRNAGYAVSLRVQHRLQVQGSAYGSVKAYTNFDAERDALNIETAIKTKGVDEVTIVNILTNRSNEQRQDIAFAYQRRTKKELASALKSALSGHLETVILGLLKTPAQYDASELKASMKGLGTDEDDSLIEIICSRTNQELQEINRVYKEMYKTDLEKDIISDTSGDFRKLMVALAKGRRAEDGSVIDYELIDQDARDLYDAGVKRRKGTDVPKWISIMTERSVPHLQKVFDRYKSYSPYDMLESIRKEVKGDLENAFLNLVQCIQNKPLYFADRLYDSMKGKGTRDKVLIRIMVSRSEVDMLKIRSEFKRKYGKSLYYYIQQDTKGDYQKALLYLCGGDDQSETSVQSETSV

CATH classification: 2.30.42.10 (+2 more: 1.10.220.10, 1.10.220.10)

GO terms:
  GO:0005741 mitochondrial outer membrane (C, IDA)
  GO:0070373 negative regulation of ERK1 and ERK2 cascade (P, IDA)
  GO:0001937 negative regulation of endothelial cell proliferation (P, IMP)
  GO:0010596 negative regulation of endothelial cell migration (P, IMP)
  GO:1903671 negative regulation of sprouting angiogenesis (P, IMP)
  GO:0016525 negative regulation of angiogenesis (P, IMP)
  GO:0008593 regulation of Notch signaling pathway (P, IMP)
  GO:0005515 protein binding (F, IPI)
  GO:0005739 mitochondrion (C, HTP)
  GO:0005739 mitochondrion (C, IDA)

Secondary structure (DSSP, 8-state):
--EEEEEEEEEE-BTTBS-EEEEE-SSS-SSSS---EEEEEE-TTSHHHHH----TT-EEEEETTEE-SS--HHHHHHHHHTS-SEEEEEEEEEE---S-TT-SS---SS--HHHHHHHHHHHHHSTT--HHHHHHHHTTS-HHHHHHHHHHHHHHHSS-HHHHHHHH--HHHHHHHHHHHS-HHHHHHHHHHHHSSSSSTTHHHHHHHHHH--HHHHHHHHHHHHHHHSS-HHHHHHHH--HHHHHHHHHHHT--PPPPPSS--HHHHHHHHHHHHHTTTSSSS--HHHHHHHHHHS-HHHHHHHHHHHHHH-SS-HHHHHHHH--HHHHHHHHHHHHHHHHHHHHHHHHHHHHHHSSS--HHHHHHHHHHSTTTTHHHHHHHHHHHHSS-HHHHHHHH--HHHHHHHHHHH-S--/---EE-/--EEEEEEEEEE-BTTBSSEEEEE-SSS-SSSS---EEEEEE-TTSHHHHH----TT-EEEEETTEE-TT--HHHHHHHHHTS-SEEEEEEEEEE---S-SS-S----TT--HHHHHHHHHHHHHSTT--HHHHHHHHTSS-HHHHHHHHHHHHHHHSS-HHHHHHHH--HHHHHHHHHHHS-HHHHHHHHHHHHHSSSS--HHHHHHHHHH--HHHHHHHHHHHHHHHSS-HHHHHHHH--HHHHHHHHHHHT--PPP--SS--HHHHHHHHHHHHHHTTTSSS--HHHHHHHHHHS-HHHHHHHHHHHHHH-SS-HHHHHHHH--HHHHHHHHHHHHHHHHHHHHHHHHHHHHHSSSS--HHHHHHHHHHHTTTTHHHHHHHHHHHHSS-HHHHHHHH--HHHHHHHHHHHTS--/---EE-

Organism: Homo sapiens (NCBI:txid9606)

Nearest PDB structures (foldseek):
  7r2t-assembly1_A  TM=9.660E-01  e=1.846E-60  Homo sapiens
  6twq-assembly1_B  TM=7.938E-01  e=1.306E-52  Homo sapiens
  7pc7-assembly2_B  TM=7.914E-01  e=1.501E-52  Homo sapiens
  7pc8-assembly2_B  TM=7.892E-01  e=2.502E-52  Homo sapiens
  7p72-assembly1_A  TM=8.010E-01  e=4.258E-51  Homo sapiens

Foldseek 3Di:
DKDKDKDKDKWFADPVGQFFDKAFAPVGHPAPPARFIFTQGGHPPGRCVVSVPDDHGKTWQDKPNHGRHRGGPVRVVVCRVPRDRIIMTMIMDIDPDDQDPQFLADADGNADLQVLLVVQVVQLPDPLGPVVSVLVPLLNHALVSLQSNQVNNCVVPVDGPLVSLCVSDDDLSNVLSNLSNDDLLRNLLVQLVVQLPDQHGVLVSLLQSLLQDALVSLVSNQVVNCVVVVDGSLVSLPVNDDDVLNVLSSLSSNNQADDDDPDQDVVVLLVLLVQCCVQFDVDPAGPSVSVSCSLRHYDLVSVLSSQVSNVVPDVDGPLVRLVVHDDDSVSVNSNLNVCSSNPVLLSLLVQLCVQQVDDAGPSSSLSSCLSNCNSPRLNVNQVNNCVPVVFTSLVSLVVRDDDVSSVSSNSSSNDGD/DKDKDKDKDKWFQDPVGQFFDWDAAPVGHPAPPDRFIFTQGGHPPGRPVVSPPDDHGKTWQAKPPHGRHHGGPVVVVVCRVPRHRIIMTIIMDIGDDAPAPQFLAGADDSQDLQVLLVVQVVQLPPVLGNVLSLLVPLLNHAQVSLQSNQVNNCVVPVDGPLVSLCVSDDDLSNVLSNLSNDDLLRNLLVQQVVQLPDLNSVLVSLLLSLLQDALVSLVSNQVVNCVVVVDGSLVSLCVRDDDLLSVLSSLSSNRQADEDDPDQPVVVLLVLLVQQCVQFVVDDAGPSVSVSCSLRHYYLVSVLSSQVSNVVPDVDGQLVRLVVHDDDSVSVSSNLNVCSSNPVLLSLLVQLCVQQVDPAGPSSSLSSCLNNCNSPRLNSNQVNNCVPVVFGSLVSLVVRDDDVSSVSSSSSSNDGD/DDDDDD/DPPDDD